Protein AF-A0A812JRT1-F1 (afdb_monomer)

Mean predicted aligned error: 23.03 Å

Solvent-accessible surface area (backbone atoms only — not comparable to full-atom values): 68477 Å² total; per-residue (Å²): 137,83,78,81,74,82,79,76,66,49,52,81,89,74,61,56,28,32,75,78,76,47,84,49,58,27,36,39,33,45,65,58,47,74,44,97,59,100,61,73,30,31,44,29,33,39,38,43,77,54,96,72,27,40,32,33,41,35,29,56,82,71,65,58,69,67,61,58,56,53,32,63,41,102,77,54,93,60,47,50,44,60,67,49,78,48,75,27,51,43,29,32,54,43,99,86,75,48,82,40,81,46,83,79,81,48,71,44,61,32,25,40,37,28,30,32,60,77,35,30,67,18,39,44,77,60,84,73,72,73,76,80,40,44,42,58,32,90,93,43,69,50,39,41,65,36,57,72,60,49,37,56,48,49,53,53,56,54,59,66,53,70,80,63,85,85,86,87,84,79,85,86,59,76,69,61,58,58,54,52,56,56,53,54,54,52,53,53,56,55,52,55,59,56,54,64,67,64,75,76,71,85,87,88,84,90,88,88,85,88,88,86,91,83,88,90,83,83,89,84,88,81,93,80,88,82,97,82,80,86,89,86,85,90,86,85,88,88,88,89,78,92,83,82,83,87,85,90,86,92,85,89,84,92,88,86,87,90,80,91,80,88,86,88,84,90,85,86,86,86,88,83,88,88,81,89,82,86,78,96,83,46,70,67,57,49,50,49,50,50,49,47,49,50,49,50,49,47,50,49,50,57,65,59,64,54,54,62,68,54,60,63,72,70,66,71,95,68,97,67,69,59,22,57,53,49,45,51,50,53,51,51,52,60,72,63,65,77,53,64,71,57,54,49,34,51,51,34,48,46,44,69,78,38,77,84,59,72,66,70,49,57,81,69,72,60,65,80,70,68,52,48,50,53,46,38,48,74,63,38,40,22,46,93,39,56,63,58,37,57,54,50,50,45,52,22,51,26,48,30,28,49,62,69,68,37,56,68,63,20,50,54,44,51,54,33,49,52,52,21,54,54,41,15,62,74,52,79,66,45,47,68,66,18,46,61,73,48,75,63,78,83,76,68,72,49,31,49,32,75,59,88,72,74,88,84,66,94,58,82,86,70,67,73,51,53,56,65,67,56,53,36,30,51,52,41,30,52,54,42,51,54,50,50,58,53,44,63,68,53,65,80,71,75,84,89,92,84,88,90,86,88,91,84,80,89,86,77,87,83,72,52,74,68,54,51,50,50,51,53,51,51,52,52,53,58,54,59,70,60,72,78,64,88,77,86,73,78,86,69,74,84,75,77,72,81,75,91,57,101,78,52,74,86,56,61,71,68,45,61,38,74,84,47,63,69,56,58,56,53,38,47,52,62,22,70,40,73,65,28,53,46,57,60,64,53,70,75,52,75,64,76,46,67,73,52,62,97,86,57,76,71,68,57,37,61,83,70,68,58,85,82,50,89,56,73,88,65,69,46,61,96,89,64,76,46,71,67,60,59,50,52,55,38,51,52,53,51,49,42,53,51,49,51,48,52,37,24,56,75,49,76,75,37,81,75,61,66,75,54,33,26,17,36,74,47,74,68,50,48,55,51,50,55,51,50,49,53,56,50,52,70,74,59,64,92,55,82,29,48,49,48,33,65,91,60,21,56,43,52,54,47,49,54,48,44,49,52,53,50,36,56,74,70,57,53,82,78,51,98,68,78,89,77,74,88,62,83,47,70,47,60,58,68,87,88,56,62,68,73,71,49,49,62,44,75,58,47,64,90,32,48,62,82,83,36,55,23,70,29,67,43,65,85,36,40,54,75,72,57,34,47,51,51,50,41,46,72,78,65,64,83,61,77,88,69,94,66,90,64,53,68,24,73,79,41,60,60,68,56,43,51,48,40,41,51,56,27,36,80,46,64,24,36,23,45,33,67,71,90,72,57,59,79,52,31,42,61,67,30,24,30,61,71,51,101,77,30,20,36,73,36,32,64,84,89,88,88,83,76,66,62,85,85,83,78,62,87,78,37,26,49,27,34,10,32,42,45,44,45,54,55,46,35,25,28,40,63,39,42,58,37,26,58,62,38,19,37,34,39,74,42,44,45,52,80,47,67,92,36,66,50,56,55,52,47,55,54,50,61,61,53,58,76,76,46,95,67,74,92,60,100,59,46,75,50,29,73,63,41,34,35,51,54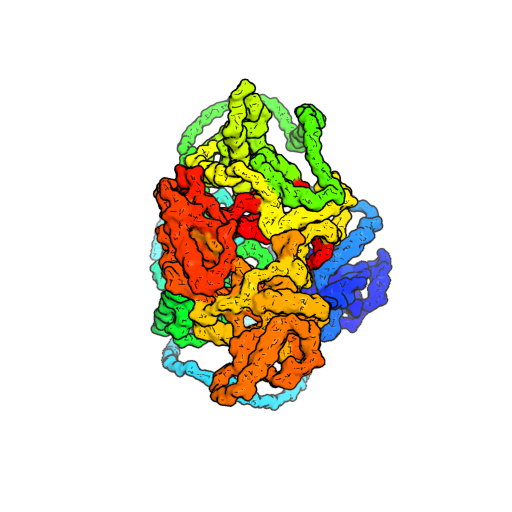,84,68,54,69,70,61,79,67,35,45,79,38,67,28,24,47,17,44,38,30,48,48,50,38,38,94,60,40,64,60,53,48,33,46,18,46,50,43,54,40,38,76,72,74,36,71,40,91,69,28,35,63,50,89,99,52,86,68,58,88,67,55,51,40,26,40,74,57,71,59,40,41,35,23,32,20,71,38,54,70,83,57,57,43,62,77,29,69,11,16,52,53,44,53,51,50,52,53,52,29,61,73,60,64,52,59,59,37,77,93,70,40,39,61,26,29,33,67,39,77,54,62,77,23,25,37,42,21,37,74,74,42,29,74,74,70,40,68,46,70,37,50,42,66,45,43,53,53,25,51,52,51,54,50,39,57,49,52,45,42,75,49,48,36,17,58,51,37,38,53,49,49,59,56,45,46,71,43,34,62,53,45,64,83,55,50,72,75,45,58,83,50,56,77,52,27,64,93,64,83,85,56,97,59,42,36,46,53,41,69,67,131

Foldseek 3Di:
DDDDDPPPQDAPVNADACVVVDWFKKWFDCVQQVHPDPDWTAIWHWHDDDVFKTKIKTAPPRDDPVVQVLQDDPDDPGFWHHKDKDKAWKWFQDPVRDTHHDPPIDIAIIMTIMGGSSSSSRMDGDPDDQPRHDANDPVDNRMDGDSVVVNVVVVVVVVVPVVDDDDDDDDDDPVVVVVVVVVVVVVVVVVVVVVVVVPPDDDDDDDDDDDDDDDDDDDDDDDDDDPDDDDDDDDDDDDDDDDDDDDDDDDDDDDDDDDDDDDDDDDDDDDDDDDDDDDPDDPVVVVVVVVVVVVVVVVVVVVVPPQLVNVVVVDPDDDDCCLVVLVVVVVVVVVVVPCVLLLLLVLLLCCVVPVPDDSVVSVVLDQDAQRQLVSLLVQAACQVPVLVLLLSNLVSVLSRCVSVVVNVVSVLSVVLSVQQVVVCVVVLNDRPVSSVSSVDDDRDPSNNDHGPDDPDPPDDDDDSSDDSSVVSSVVVVVVNVVVVVVVVLVVVPDDDDDDDDDDDDDDDDDDDPVVVVVVVVVVVVVVVVPPPDDDDDPPPDPPDDDDPDPPDLPCQQVDWDFPDLVVLLVLLCLLVDLLNVLLVVLLVQAAADEADRPPDPPLQAQPDHPLPPPCPQPPPPVPPSPPVVSVVSSLSVVLRSVSSVVNCVVVVNDRDDSNRRRYDDDPSSVVVSVVSSLVSVLLNPGDGFGLQPDLCSLVLVQQLVLVVVVCVVVVVVPDPDPPDPPDQDWRWGDPPHACSNCQKDADDLQFADDDAQQAFELLVQDDPVVNCCQQAVVVVVPDDDDPDDADQLAPDDPVRQLSNQLSCLVSNFKAKELDDDDRNLAWGWIFGDDDSRHTYTATADDDFDFDADDDADAQWFKKKWKFFFDNQQSNHAGFLNNQSSQWGDDWDFLLSCPPRPLLVVLLVLVVVCVVDVDDDDPFRSSRVSSSYRRDDDSVLSPGRRRIITIGGRTGGRHDPCSLVSQQSSLCSLLVVLVPCDPQAEDDPPDDHHNADQHWYDTRRMTMTMGIGRLPDDQLPDPRLVSVVSSVVSCVVSVGHTDVVPTGSIDSFDADRQWTKHRDPSSSVVVDIDIFHDSSLVVSLSSSVSSQSSRQKHWQVSLVSSLVSVCSGCSNPVVCCVVCPVSNVSHDPDDDDPTTTTMDGDD

Radius of gyration: 41.36 Å; Cα contacts (8 Å, |Δi|>4): 1454; chains: 1; bounding box: 101×120×109 Å

pLDDT: mean 70.28, std 21.28, range [22.34, 96.0]

Secondary structure (DSSP, 8-state):
-PPPPP--PPPGGG---GGGT---EEEE-TTTTT-S---PPEEEEEEEEETTEEEEEEETTSS-HHHHHHTTSTT--SSEEEEEEEEEEEEEE-TTS-EEE-SS--EEEEEEEEEEGGGGGGEEE--S-STTSB-SSTT-TTEEE-HHHHHHHHHHHHHHHTTSS-----PPPHHHHHHHHHHHHHHHHHHHHHHHHHTTS------------------------------------------------------------------------------S--HHHHHHHHHHHHHHHHHHHHHTTS-TTHHHHH--S----HHHHHHHHHHHHHHHT-SHHHHHHHHHHHHHH-TTS-GGGTTTT---S--HHHHHHHH---TT-HHHHHHHHHHHHHHHHHHTT-HHHHHHHHHHHHHHHHHHHHTTT--HHHHHTTTPPPPPGGGGSPP---TT--SPPPPTTS-HHHHHHHHHHHHHHHHHHHHHHHGGG-------------------HHHHHHHHHHHHHHHHTTTTS-----------PPP--SS-HHHHTT-EEE--HHHHHHHHHHT--HHHHHHHHHTT--S--SBPPTT---SPPPSSSSTTSTTTTT-S-TT---HHHHHHHHHHHHHHHHHHHHHHHHTTT-PPPHHHHTSBPPHHHHHHHHHHHHHHHHTTS--EEESS-STTHHHHHHHHHHHHHHHHHTTGGG-S--TT--S--EEE--TT--GGG--EEE--TTTB-----S-B-GGGGS-HHHHHHHH-GGGGTTSPPPSSPPP-STTS-HHHHHHHHHHHHHTT-EEEE-S---GGG-B--EEEEEETTEEEEE-S-------------TTEEEEEEEE-BTTGGGGB---HHHHHTTBBSS-EEGGGGTT-HHHHHHHHHHHHHTTS-----SS-HHHHHTSB-TT--HHHHH-TT-EEEEEESS--TT-TTHHHHHHHHHHHHHHHTT-S-TTTB--TTSPPPSS--EEEEETTEEEEEEEEETTS-GGGSHHHHHHHHHHHHHHHHT--B-GGG-EEEESEEEETTEEEE--HHHHHTT--EEES-HHHHHHHHHHHHHHHTSSEEEHHHHHHHHHHHHHHHGGGGGGGGGGHHHHTTS-SS---TTEEEEEE--

Sequence (1146 aa):
THFPLPSLSMIMDDVIPADSGEVVLLRVNQRALQLDGESSPAVGYCVMRRPGGLLLALPATFLPQEVLSEAAQDDFAGVLGPSTITSAPVVELAEGGEWVGVYPTRNIDVLLADFADSALSGIELLDEGLSGCVPFVAENPHLFPLATALVEYAVAWAGVRAKAVPDPKRRPTVAALAAQQTEIVKTLQALATQVQVLAKGGAQVPADPPPQPVAPVAARPALVAPVSATVVAPPTGPRAVANLLGPPPRGRPAVNDAAEQDPGLDGLPLTAGELGQPDEGSSITAAFLAQSRALTALVSQIAGQNDPLSDLAASGSSISTKGSAARLKLQRELSSRTGVFFDKVYEAATRRMEPTADTSMLAAGVSQGPVMTRYMERYGGFRDYRTWGLVQWQLAQAFDLLATEQVAGAKDVIALLMVMVDQIVLDAGSPDLGWLLTLQPDPPAPLFTAQLNTPGSSLRSCSHLSDPKWVATALSYIKEMETLSARRGEAARKAPPGTPDPPAGKGQPSLTRKQQRAKLWAERKASAAVFGSQFPVPAVAERSYPRLHRRGFKSSCRHVMHYEPPLTFRLVLRSGTSFAKFLGSSFCISDRGPAAPNTALFPLPVPSLGLFDAGILESSPPGLSSEPTSRRILLERVLYVVVLGLNYLHADFKHVPTDCLRRLPTELHLKVFDRLRSMLRACSEKGEHPLASGRRGPHLIARLRELNAHISGLGLSTFPYPSGISARVFVPHDADGPEALRPYRDADPDRLKISGTGSWNLEAFLSPELRLAYREPHVLRSIPPNLLPGPDGDAEPRDRTLRLMRLWDTKGLLFISFQKKEQREVTRVFGSYKSETADRQIGSYRQATILCQLSVPPGHRLIGASTDRADFYHQAKITASKAEGNCIGPSVRLGDLEGTATLERARALASLVDKKGAAPRRLSPLGEACLVSANVPRSLLQDGEAEVRGAFRSLYQGDHAGVEFATQAHTALLQASGLLTRETQLLAKHAPSRGGPWEGLIIDDFFSLSSEKLHSRPEDSTAAAKVRQAKACYSQAGVAGSPHKDIDGSDLFLAAGAQVDSTAGTASEGRVYVSASTPKLLALSFLSLKAAALPVITEELASNLAGSWISVVMYRRALFSVLDGFFSLGKSEASQATGSHLRFFP

Structure (mmCIF, N/CA/C/O backbone):
data_AF-A0A812JRT1-F1
#
_entry.id   AF-A0A812JRT1-F1
#
loop_
_atom_site.group_PDB
_atom_site.id
_atom_site.type_symbol
_atom_site.label_atom_id
_atom_site.label_alt_id
_atom_site.label_comp_id
_atom_site.label_asym_id
_atom_site.label_entity_id
_atom_site.label_seq_id
_atom_site.pdbx_PDB_ins_code
_atom_site.Cartn_x
_atom_site.Cartn_y
_atom_site.Cartn_z
_atom_site.occupancy
_atom_site.B_iso_or_equiv
_atom_site.auth_seq_id
_atom_site.auth_comp_id
_atom_site.auth_asym_id
_atom_site.auth_atom_id
_atom_site.pdbx_PDB_model_num
ATOM 1 N N . THR A 1 1 ? 38.592 -52.564 14.946 1.00 29.75 1 THR A N 1
ATOM 2 C CA . THR A 1 1 ? 39.797 -52.473 14.100 1.00 29.75 1 THR A CA 1
ATOM 3 C C . THR A 1 1 ? 39.427 -51.672 12.871 1.00 29.75 1 THR A C 1
ATOM 5 O O . THR A 1 1 ? 38.925 -52.236 11.910 1.00 29.75 1 THR A O 1
ATOM 8 N N . HIS A 1 2 ? 39.571 -50.346 12.951 1.00 29.92 2 HIS A N 1
ATOM 9 C CA . HIS A 1 2 ? 39.471 -49.473 11.784 1.00 29.92 2 HIS A CA 1
ATOM 10 C C . HIS A 1 2 ? 40.786 -49.585 11.016 1.00 29.92 2 HIS A C 1
ATOM 12 O O . HIS A 1 2 ? 41.844 -49.303 11.574 1.00 29.92 2 HIS A O 1
ATOM 18 N N . PHE A 1 3 ? 40.724 -50.023 9.763 1.00 25.91 3 PHE A N 1
ATOM 19 C CA . PHE A 1 3 ? 41.734 -49.619 8.794 1.00 25.91 3 PHE A CA 1
ATOM 20 C C . PHE A 1 3 ? 41.426 -48.158 8.436 1.00 25.91 3 PHE A C 1
ATOM 22 O O . PHE A 1 3 ? 40.281 -47.883 8.070 1.00 25.91 3 PHE A O 1
ATOM 29 N N . PRO A 1 4 ? 42.374 -47.216 8.581 1.00 33.34 4 PRO A N 1
ATOM 30 C CA . PRO A 1 4 ? 42.165 -45.862 8.105 1.00 33.34 4 PRO A CA 1
ATOM 31 C C . PRO A 1 4 ? 42.191 -45.906 6.576 1.00 33.34 4 PRO A C 1
ATOM 33 O O . PRO A 1 4 ? 43.146 -46.399 5.971 1.00 33.34 4 PRO A O 1
ATOM 36 N N . LEU A 1 5 ? 41.119 -45.422 5.953 1.00 29.28 5 LEU A N 1
ATOM 37 C CA . LEU A 1 5 ? 41.179 -44.968 4.568 1.00 29.28 5 LEU A CA 1
ATOM 38 C C . LEU A 1 5 ? 42.249 -43.860 4.488 1.00 29.28 5 LEU A C 1
ATOM 40 O O . LEU A 1 5 ? 42.396 -43.106 5.453 1.00 29.28 5 LEU A O 1
ATOM 44 N N . PRO A 1 6 ? 43.022 -43.760 3.395 1.00 32.12 6 PRO A N 1
ATOM 45 C CA . PRO A 1 6 ? 44.008 -42.700 3.263 1.00 32.12 6 PRO A CA 1
ATOM 46 C C . PRO A 1 6 ? 43.267 -41.362 3.235 1.00 32.12 6 PRO A C 1
ATOM 48 O O . PRO A 1 6 ? 42.419 -41.156 2.366 1.00 32.12 6 PRO A O 1
ATOM 51 N N . SER A 1 7 ? 43.560 -40.481 4.195 1.00 43.31 7 SER A N 1
ATOM 52 C CA . SER A 1 7 ? 43.082 -39.104 4.177 1.00 43.31 7 SER A CA 1
ATOM 53 C C . SER A 1 7 ? 43.564 -38.459 2.878 1.00 43.31 7 SER A C 1
ATOM 55 O O . SER A 1 7 ? 44.763 -38.322 2.629 1.00 43.31 7 SER A O 1
ATOM 57 N N . LEU A 1 8 ? 42.619 -38.134 1.996 1.00 48.81 8 LEU A N 1
ATOM 58 C CA . LEU A 1 8 ? 42.879 -37.247 0.871 1.00 48.81 8 LEU A CA 1
ATOM 59 C C . LEU A 1 8 ? 43.328 -35.917 1.477 1.00 48.81 8 LEU A C 1
ATOM 61 O O . LEU A 1 8 ? 42.540 -35.233 2.121 1.00 48.81 8 LEU A O 1
ATOM 65 N N . SER A 1 9 ? 44.611 -35.592 1.334 1.00 54.66 9 SER A N 1
ATOM 66 C CA . SER A 1 9 ? 45.153 -34.306 1.766 1.00 54.66 9 SER A CA 1
ATOM 67 C C . SER A 1 9 ? 44.364 -33.188 1.086 1.00 54.66 9 SER A C 1
ATOM 69 O O . SER A 1 9 ? 44.333 -33.166 -0.149 1.00 54.66 9 SER A O 1
ATOM 71 N N . MET A 1 10 ? 43.754 -32.283 1.862 1.00 68.50 10 MET A N 1
ATOM 72 C CA . MET A 1 10 ? 43.082 -31.105 1.305 1.00 68.50 10 MET A CA 1
ATOM 73 C C . MET A 1 10 ? 44.054 -30.351 0.397 1.00 68.50 10 MET A C 1
ATOM 75 O O . MET A 1 10 ? 45.196 -30.083 0.778 1.00 68.50 10 MET A O 1
ATOM 79 N N . ILE A 1 11 ? 43.610 -29.996 -0.807 1.00 72.56 11 ILE A N 1
ATOM 80 C CA . ILE A 1 11 ? 44.341 -29.057 -1.659 1.00 72.56 11 ILE A CA 1
ATOM 81 C C . ILE A 1 11 ? 43.782 -27.652 -1.450 1.00 72.56 11 ILE A C 1
ATOM 83 O O . ILE A 1 11 ? 42.648 -27.477 -1.010 1.00 72.56 11 ILE A O 1
ATOM 87 N N . MET A 1 12 ? 44.580 -26.624 -1.757 1.00 71.88 12 MET A N 1
ATOM 88 C CA . MET A 1 12 ? 44.187 -25.229 -1.520 1.00 71.88 12 MET A CA 1
ATOM 89 C C . MET A 1 12 ? 42.834 -24.889 -2.159 1.00 71.88 12 MET A C 1
ATOM 91 O O . MET A 1 12 ? 42.082 -24.103 -1.595 1.00 71.88 12 MET A O 1
ATOM 95 N N . ASP A 1 13 ? 42.491 -25.503 -3.294 1.00 72.94 13 ASP A N 1
ATOM 96 C CA . ASP A 1 13 ? 41.219 -25.283 -3.983 1.00 72.94 13 ASP A CA 1
ATOM 97 C C . ASP A 1 13 ? 39.992 -25.712 -3.153 1.00 72.94 13 ASP A C 1
ATOM 99 O O . ASP A 1 13 ? 38.958 -25.048 -3.254 1.00 72.94 13 ASP A O 1
ATOM 103 N N . ASP A 1 14 ? 40.132 -26.672 -2.233 1.00 73.12 14 ASP A N 1
ATOM 104 C CA . ASP A 1 14 ? 39.040 -27.223 -1.411 1.00 73.12 14 ASP A CA 1
ATOM 105 C C . ASP A 1 14 ? 38.634 -26.322 -0.216 1.00 73.12 14 ASP A C 1
ATOM 107 O O . ASP A 1 14 ? 37.571 -26.499 0.375 1.00 73.12 14 ASP A O 1
ATOM 111 N N . VAL A 1 15 ? 39.454 -25.333 0.173 1.00 79.19 15 VAL A N 1
ATOM 112 C CA . VAL A 1 15 ? 39.285 -24.550 1.424 1.00 79.19 15 VAL A CA 1
ATOM 113 C C . VAL A 1 15 ? 38.424 -23.290 1.241 1.00 79.19 15 VAL A C 1
ATOM 115 O O . VAL A 1 15 ? 38.973 -22.209 1.061 1.00 79.19 15 VAL A O 1
ATOM 118 N N . ILE A 1 16 ? 37.099 -23.331 1.181 1.00 83.75 16 ILE A N 1
ATOM 119 C CA . ILE A 1 16 ? 36.318 -22.113 0.846 1.00 83.75 16 ILE A CA 1
ATOM 120 C C . ILE A 1 16 ? 36.503 -20.999 1.915 1.00 83.75 16 ILE A C 1
ATOM 122 O O . ILE A 1 16 ? 36.228 -21.246 3.091 1.00 83.75 16 ILE A O 1
ATOM 126 N N . PRO A 1 17 ? 36.992 -19.788 1.556 1.00 85.31 17 PRO A N 1
ATOM 127 C CA . PRO A 1 17 ? 37.203 -18.706 2.518 1.00 85.31 17 PRO A CA 1
ATOM 128 C C . PRO A 1 17 ? 35.919 -17.914 2.785 1.00 85.31 17 PRO A C 1
ATOM 130 O O . PRO A 1 17 ? 35.125 -17.673 1.877 1.00 85.31 17 PRO A O 1
ATOM 133 N N . ALA A 1 18 ? 35.741 -17.442 4.016 1.00 83.88 18 ALA A N 1
ATOM 134 C CA . ALA A 1 18 ? 34.543 -16.719 4.437 1.00 83.88 18 ALA A CA 1
ATOM 135 C C . ALA A 1 18 ? 34.313 -15.379 3.714 1.00 83.88 18 ALA A C 1
ATOM 137 O O . ALA A 1 18 ? 33.180 -14.898 3.658 1.00 83.88 18 ALA A O 1
ATOM 138 N N . ASP A 1 19 ? 35.350 -14.775 3.128 1.00 76.75 19 ASP A N 1
ATOM 139 C CA . ASP A 1 19 ? 35.224 -13.579 2.283 1.00 76.75 19 ASP A CA 1
ATOM 140 C C . ASP A 1 19 ? 34.479 -13.837 0.956 1.00 76.75 19 ASP A C 1
ATOM 142 O O . ASP A 1 19 ? 33.988 -12.893 0.333 1.00 76.75 19 ASP A O 1
ATOM 146 N N . SER A 1 20 ? 34.315 -15.104 0.562 1.00 77.94 20 SER A N 1
ATOM 147 C CA . SER A 1 20 ? 33.472 -15.518 -0.567 1.00 77.94 20 SER A CA 1
ATOM 148 C C . SER A 1 20 ? 31.966 -15.453 -0.271 1.00 77.94 20 SER A C 1
ATOM 150 O O . SER A 1 20 ? 31.156 -15.535 -1.196 1.00 77.94 20 SER A O 1
ATOM 152 N N . GLY A 1 21 ? 31.583 -15.254 0.997 1.00 68.06 21 GLY A N 1
ATOM 153 C CA . GLY A 1 21 ? 30.191 -15.213 1.451 1.00 68.06 21 GLY A CA 1
ATOM 154 C C . GLY A 1 21 ? 29.633 -16.557 1.931 1.00 68.06 21 GLY A C 1
ATOM 155 O O . GLY A 1 21 ? 28.458 -16.616 2.289 1.00 68.06 21 GLY A O 1
ATOM 156 N N . GLU A 1 22 ? 30.455 -17.608 1.977 1.00 78.25 22 GLU A N 1
ATOM 157 C CA . GLU A 1 22 ? 30.104 -18.949 2.461 1.00 78.25 22 GLU A CA 1
ATOM 158 C C . GLU A 1 22 ? 31.035 -19.369 3.614 1.00 78.25 22 GLU A C 1
ATOM 160 O O . GLU A 1 22 ? 32.214 -19.021 3.611 1.00 78.25 22 GLU A O 1
ATOM 165 N N . VAL A 1 23 ? 30.528 -20.102 4.612 1.00 84.06 23 VAL A N 1
ATOM 166 C CA . VAL A 1 23 ? 31.321 -20.561 5.771 1.00 84.06 23 VAL A CA 1
ATOM 167 C C . VAL A 1 23 ? 31.348 -22.083 5.790 1.00 84.06 23 VAL A C 1
ATOM 169 O O . VAL A 1 23 ? 30.328 -22.715 6.058 1.00 84.06 23 VAL A O 1
ATOM 172 N N . VAL A 1 24 ? 32.521 -22.661 5.532 1.00 86.62 24 VAL A N 1
ATOM 173 C CA . VAL A 1 24 ? 32.752 -24.110 5.583 1.00 86.62 24 VAL A CA 1
ATOM 174 C C . VAL A 1 24 ? 33.523 -24.461 6.849 1.00 86.62 24 VAL A C 1
ATOM 176 O O . VAL A 1 24 ? 34.583 -23.891 7.112 1.00 86.62 24 VAL A O 1
ATOM 179 N N . LEU A 1 25 ? 32.980 -25.391 7.637 1.00 88.50 25 LEU A N 1
ATOM 180 C CA . LEU A 1 25 ? 33.601 -25.850 8.876 1.00 88.50 25 LEU A CA 1
ATOM 181 C C . LEU A 1 25 ? 34.727 -26.846 8.588 1.00 88.50 25 LEU A C 1
ATOM 183 O O . LEU A 1 25 ? 34.582 -27.786 7.808 1.00 88.50 25 LEU A O 1
ATOM 187 N N . LEU A 1 26 ? 35.848 -26.629 9.261 1.00 88.62 26 LEU A N 1
ATOM 188 C CA . LEU A 1 26 ? 37.089 -27.370 9.121 1.00 88.62 26 LEU A CA 1
ATOM 189 C C . LEU A 1 26 ? 37.455 -28.011 10.457 1.00 88.62 26 LEU A C 1
ATOM 191 O O . LEU A 1 26 ? 37.314 -27.404 11.524 1.00 88.62 26 LEU A O 1
ATOM 195 N N . ARG A 1 27 ? 37.983 -29.227 10.382 1.00 87.38 27 ARG A N 1
ATOM 196 C CA . ARG A 1 27 ? 38.609 -29.938 11.489 1.00 87.38 27 ARG A CA 1
ATOM 197 C C . ARG A 1 27 ? 40.117 -29.740 11.412 1.00 87.38 27 ARG A C 1
ATOM 199 O O . ARG A 1 27 ? 40.744 -30.127 10.431 1.00 87.38 27 ARG A O 1
ATOM 206 N N . VAL A 1 28 ? 40.704 -29.154 12.453 1.00 86.56 28 VAL A N 1
ATOM 207 C CA . VAL A 1 28 ? 42.128 -28.790 12.486 1.00 86.56 28 VAL A CA 1
ATOM 208 C C . VAL A 1 28 ? 42.858 -29.616 13.541 1.00 86.56 28 VAL A C 1
ATOM 210 O O . VAL A 1 28 ? 42.499 -29.581 14.720 1.00 86.56 28 VAL A O 1
ATOM 213 N N . ASN A 1 29 ? 43.884 -30.367 13.132 1.00 82.56 29 ASN A N 1
ATOM 214 C CA . ASN A 1 29 ? 44.615 -31.296 13.997 1.00 82.56 29 ASN A CA 1
ATOM 215 C C . ASN A 1 29 ? 46.067 -30.849 14.235 1.00 82.56 29 ASN A C 1
ATOM 217 O O . ASN A 1 29 ? 46.883 -30.844 13.317 1.00 82.56 29 ASN A O 1
ATOM 221 N N . GLN A 1 30 ? 46.419 -30.548 15.490 1.00 76.56 30 GLN A N 1
ATOM 222 C CA . GLN A 1 30 ? 47.760 -30.068 15.861 1.00 76.56 30 GLN A CA 1
ATOM 223 C C . GLN A 1 30 ? 48.874 -31.072 15.546 1.00 76.56 30 GLN A C 1
ATOM 225 O O . GLN A 1 30 ? 49.929 -30.675 15.055 1.00 76.56 30 GLN A O 1
ATOM 230 N N . ARG A 1 31 ? 48.624 -32.376 15.746 1.00 66.12 31 ARG A N 1
ATOM 231 C CA . ARG A 1 31 ? 49.617 -33.431 15.475 1.00 66.12 31 ARG A CA 1
ATOM 232 C C . ARG A 1 31 ? 49.946 -33.541 13.990 1.00 66.12 31 ARG A C 1
ATOM 234 O O . ARG A 1 31 ? 51.091 -33.787 13.631 1.00 66.12 31 ARG A O 1
ATOM 241 N N . ALA A 1 32 ? 48.948 -33.349 13.130 1.00 64.06 32 ALA A N 1
ATOM 242 C CA . ALA A 1 32 ? 49.136 -33.376 11.683 1.00 64.06 32 ALA A CA 1
ATOM 243 C C . ALA A 1 32 ? 49.788 -32.082 11.155 1.00 64.06 32 ALA A C 1
ATOM 245 O O . ALA A 1 32 ? 50.441 -32.107 10.118 1.00 64.06 32 ALA A O 1
ATOM 246 N N . LEU A 1 33 ? 49.692 -30.985 11.914 1.00 65.38 33 LEU A N 1
ATOM 247 C CA . LEU A 1 33 ? 50.380 -29.715 11.657 1.00 65.38 33 LEU A CA 1
ATOM 248 C C . LEU A 1 33 ? 51.839 -29.679 12.151 1.00 65.38 33 LEU A C 1
ATOM 250 O O . LEU A 1 33 ? 52.485 -28.643 12.013 1.00 65.38 33 LEU A O 1
ATOM 254 N N . GLN A 1 34 ? 52.359 -30.782 12.712 1.00 63.41 34 GLN A N 1
ATOM 255 C CA . GLN A 1 34 ? 53.705 -30.874 13.305 1.00 63.41 34 GLN A CA 1
ATOM 256 C C . GLN A 1 34 ? 53.945 -29.874 14.455 1.00 63.41 34 GLN A C 1
ATOM 258 O O . GLN A 1 34 ? 55.072 -29.445 14.681 1.00 63.41 34 GLN A O 1
ATOM 263 N N . LEU A 1 35 ? 52.884 -29.492 15.175 1.00 66.06 35 LEU A N 1
ATOM 264 C CA . LEU A 1 35 ? 52.968 -28.645 16.367 1.00 66.06 35 LEU A CA 1
ATOM 265 C C . LEU A 1 35 ? 53.022 -29.536 17.620 1.00 66.06 35 LEU A C 1
ATOM 267 O O . LEU A 1 35 ? 52.226 -30.470 17.748 1.00 66.06 35 LEU A O 1
ATOM 271 N N . ASP A 1 36 ? 53.945 -29.254 18.543 1.00 55.09 36 ASP A N 1
ATOM 272 C CA . ASP A 1 36 ? 54.128 -30.031 19.776 1.00 55.09 36 ASP A CA 1
ATOM 273 C C . ASP A 1 36 ? 52.957 -29.800 20.753 1.00 55.09 36 ASP A C 1
ATOM 275 O O . ASP A 1 36 ? 52.903 -28.809 21.479 1.00 55.09 36 ASP A O 1
ATOM 279 N N . GLY A 1 37 ? 51.984 -30.719 20.764 1.00 56.31 37 GLY A N 1
ATOM 280 C CA . GLY A 1 37 ? 50.848 -30.684 21.690 1.00 56.31 37 GLY A CA 1
ATOM 281 C C . GLY A 1 37 ? 49.942 -31.919 21.605 1.00 56.31 37 GLY A C 1
ATOM 282 O O . GLY A 1 37 ? 49.487 -32.314 20.531 1.00 56.31 37 GLY A O 1
ATOM 283 N N . GLU A 1 38 ? 49.638 -32.548 22.746 1.00 53.41 38 GLU A N 1
ATOM 284 C CA . GLU A 1 38 ? 48.592 -33.579 22.848 1.00 53.41 38 GLU A CA 1
ATOM 285 C C . GLU A 1 38 ? 47.211 -32.929 23.024 1.00 53.41 38 GLU A C 1
ATOM 287 O O . GLU A 1 38 ? 46.626 -32.980 24.103 1.00 53.41 38 GLU A O 1
ATOM 292 N N . SER A 1 39 ? 46.683 -32.295 21.973 1.00 62.03 39 SER A N 1
ATOM 293 C CA . SER A 1 39 ? 45.345 -31.691 22.017 1.00 62.03 39 SER A CA 1
ATOM 294 C C . SER A 1 39 ? 44.355 -32.375 21.075 1.00 62.03 39 SER A C 1
ATOM 296 O O . SER A 1 39 ? 44.718 -32.904 20.021 1.00 62.03 39 SER A O 1
ATOM 298 N N . SER A 1 40 ? 43.081 -32.365 21.474 1.00 76.81 40 SER A N 1
ATOM 299 C CA . SER A 1 40 ? 41.966 -32.787 20.618 1.00 76.81 40 SER A CA 1
ATOM 300 C C . SER A 1 40 ? 41.848 -31.837 19.414 1.00 76.81 40 SER A C 1
ATOM 302 O O . SER A 1 40 ? 42.175 -30.657 19.549 1.00 76.81 40 SER A O 1
ATOM 304 N N . PRO A 1 41 ? 41.395 -32.305 18.236 1.00 84.38 41 PRO A N 1
ATOM 305 C CA . PRO A 1 41 ? 41.244 -31.438 17.065 1.00 84.38 41 PRO A CA 1
ATOM 306 C C . PRO A 1 41 ? 40.273 -30.288 17.362 1.00 84.38 41 PRO A C 1
ATOM 308 O O . PRO A 1 41 ? 39.327 -30.477 18.118 1.00 84.38 41 PRO A O 1
ATOM 311 N N . ALA A 1 42 ? 40.475 -29.106 16.785 1.00 87.06 42 ALA A N 1
ATOM 312 C CA . ALA A 1 42 ? 39.534 -27.991 16.925 1.00 87.06 42 ALA A CA 1
ATOM 313 C C . ALA A 1 42 ? 38.638 -27.847 15.704 1.00 87.06 42 ALA A C 1
ATOM 315 O O . ALA A 1 42 ? 39.015 -28.203 14.586 1.00 87.06 42 ALA A O 1
ATOM 316 N N . VAL A 1 43 ? 37.463 -27.274 15.943 1.00 89.38 43 VAL A N 1
ATOM 317 C CA . VAL A 1 43 ? 36.592 -26.770 14.886 1.00 89.38 43 VAL A CA 1
ATOM 318 C C . VAL A 1 43 ? 37.005 -25.343 14.553 1.00 89.38 43 VAL A C 1
ATOM 320 O O . VAL A 1 43 ? 37.125 -24.501 15.440 1.00 89.38 43 VAL A O 1
ATOM 323 N N . GLY A 1 44 ? 37.208 -25.073 13.270 1.00 89.69 44 GLY A N 1
ATOM 324 C CA . GLY A 1 44 ? 37.531 -23.750 12.755 1.00 89.69 44 GLY A CA 1
ATOM 325 C C . GLY A 1 44 ? 36.969 -23.537 11.361 1.00 89.69 44 GLY A C 1
ATOM 326 O O . GLY A 1 44 ? 36.293 -24.403 10.817 1.00 89.69 44 GLY A O 1
ATOM 327 N N . TYR A 1 45 ? 37.244 -22.386 10.764 1.00 91.81 45 TYR A N 1
ATOM 328 C CA . TYR A 1 45 ? 36.944 -22.139 9.353 1.00 91.81 45 TYR A CA 1
ATOM 329 C C . TYR A 1 45 ? 37.932 -21.133 8.762 1.00 91.81 45 TYR A C 1
ATOM 331 O O . TYR A 1 45 ? 38.592 -20.378 9.485 1.00 91.81 45 TYR A O 1
ATOM 339 N N . CYS A 1 46 ? 38.057 -21.133 7.435 1.00 91.44 46 CYS A N 1
ATOM 340 C CA . CYS A 1 46 ? 38.950 -20.221 6.730 1.00 91.44 46 CYS A CA 1
ATOM 341 C C . CYS A 1 46 ? 38.312 -18.838 6.587 1.00 91.44 46 CYS A C 1
ATOM 343 O O . CYS A 1 46 ? 37.209 -18.706 6.066 1.00 91.44 46 CYS A O 1
ATOM 345 N N . VAL A 1 47 ? 39.011 -17.798 7.041 1.00 89.12 47 VAL A N 1
ATOM 346 C CA . VAL A 1 47 ? 38.547 -16.407 6.953 1.00 89.12 47 VAL A CA 1
ATOM 347 C C . VAL A 1 47 ? 38.962 -15.788 5.618 1.00 89.12 47 VAL A C 1
ATOM 349 O O . VAL A 1 47 ? 38.143 -15.151 4.963 1.00 89.12 47 VAL A O 1
ATOM 352 N N . MET A 1 48 ? 40.219 -15.988 5.204 1.00 85.88 48 MET A N 1
ATOM 353 C CA . MET A 1 48 ? 40.791 -15.460 3.957 1.00 85.88 48 MET A CA 1
ATOM 354 C C . MET A 1 48 ? 41.894 -16.386 3.424 1.00 85.88 48 MET A C 1
ATOM 356 O O . MET A 1 48 ? 42.612 -17.012 4.206 1.00 85.88 48 MET A O 1
ATOM 360 N N . ARG A 1 49 ? 42.096 -16.408 2.100 1.00 85.12 49 ARG A N 1
ATOM 361 C CA . ARG A 1 49 ? 43.248 -17.065 1.453 1.00 85.12 49 ARG A CA 1
ATOM 362 C C . ARG A 1 49 ? 44.277 -16.041 0.977 1.00 85.12 49 ARG A C 1
ATOM 364 O O . ARG A 1 49 ? 43.924 -14.934 0.568 1.00 85.12 49 ARG A O 1
ATOM 371 N N . ARG A 1 50 ? 45.551 -16.433 0.939 1.00 81.69 50 ARG A N 1
ATOM 372 C CA . ARG A 1 50 ? 46.618 -15.676 0.273 1.00 81.69 50 ARG A CA 1
ATOM 373 C C . ARG A 1 50 ? 47.527 -16.601 -0.549 1.00 81.69 50 ARG A C 1
ATOM 375 O O . ARG A 1 50 ? 47.511 -17.811 -0.353 1.00 81.69 50 ARG A O 1
ATOM 382 N N . PRO A 1 51 ? 48.357 -16.067 -1.461 1.00 71.44 51 PRO A N 1
ATOM 383 C CA . PRO A 1 51 ? 49.361 -16.882 -2.138 1.00 71.44 51 PRO A CA 1
ATOM 384 C C . PRO A 1 51 ? 50.332 -17.493 -1.112 1.00 71.44 51 PRO A C 1
ATOM 386 O O . PRO A 1 51 ? 51.040 -16.746 -0.436 1.00 71.44 51 PRO A O 1
ATOM 389 N N . GLY A 1 52 ? 50.355 -18.822 -0.982 1.00 72.12 52 GLY A N 1
ATOM 390 C CA . GLY A 1 52 ? 51.246 -19.530 -0.056 1.00 72.12 52 GLY A CA 1
ATOM 391 C C . GLY A 1 52 ? 50.751 -19.652 1.394 1.00 72.12 52 GLY A C 1
ATOM 392 O O . GLY A 1 52 ? 51.542 -20.051 2.251 1.00 72.12 52 GLY A O 1
ATOM 393 N N . GLY A 1 53 ? 49.500 -19.275 1.703 1.00 83.38 53 GLY A N 1
ATOM 394 C CA . GLY A 1 53 ? 48.911 -19.558 3.017 1.00 83.38 53 GLY A CA 1
ATOM 395 C C . GLY A 1 53 ? 47.422 -19.225 3.160 1.00 83.38 53 GLY A C 1
ATOM 396 O O . GLY A 1 53 ? 46.779 -18.692 2.254 1.00 83.38 53 GLY A O 1
ATOM 397 N N . LEU A 1 54 ? 46.872 -19.491 4.340 1.00 87.94 54 LEU A N 1
ATOM 398 C CA . LEU A 1 54 ? 45.477 -19.240 4.692 1.00 87.94 54 LEU A CA 1
ATOM 399 C C . LEU A 1 54 ? 45.338 -18.712 6.125 1.00 87.94 54 LEU A C 1
ATOM 401 O O . LEU A 1 54 ? 46.100 -19.075 7.016 1.00 87.94 54 LEU A O 1
ATOM 405 N N . LEU A 1 55 ? 44.328 -17.873 6.349 1.00 89.69 55 LEU A N 1
ATOM 406 C CA . LEU A 1 55 ? 43.987 -17.351 7.669 1.00 89.69 55 LEU A CA 1
ATOM 407 C C . LEU A 1 55 ? 42.826 -18.159 8.256 1.00 89.69 55 LEU A C 1
ATOM 409 O O . LEU A 1 55 ? 41.741 -18.189 7.669 1.00 89.69 55 LEU A O 1
ATOM 413 N N . LEU A 1 56 ? 43.040 -18.792 9.410 1.00 90.31 56 LEU A N 1
ATOM 414 C CA . LEU A 1 56 ? 42.044 -19.615 10.102 1.00 90.31 56 LEU A CA 1
ATOM 415 C C . LEU A 1 56 ? 41.499 -18.917 11.350 1.00 90.31 56 LEU A C 1
ATOM 417 O O . LEU A 1 56 ? 42.252 -18.309 12.111 1.00 90.31 56 LEU A O 1
ATOM 421 N N . ALA A 1 57 ? 40.192 -19.062 11.577 1.00 92.38 57 ALA A N 1
ATOM 422 C CA . ALA A 1 57 ? 39.550 -18.774 12.855 1.00 92.38 57 ALA A CA 1
ATOM 423 C C . ALA A 1 57 ? 39.487 -20.055 13.697 1.00 92.38 57 ALA A C 1
ATOM 425 O O . ALA A 1 57 ? 38.922 -21.055 13.252 1.00 92.38 57 ALA A O 1
ATOM 426 N N . LEU A 1 58 ? 40.063 -20.016 14.900 1.00 91.50 58 LEU A N 1
ATOM 427 C CA . LEU A 1 58 ? 40.180 -21.141 15.831 1.00 91.50 58 LEU A CA 1
ATOM 428 C C . LEU A 1 58 ? 39.740 -20.729 17.252 1.00 91.50 58 LEU A C 1
ATOM 430 O O . LEU A 1 58 ? 39.770 -19.537 17.582 1.00 91.50 58 LEU A O 1
ATOM 434 N N . PRO A 1 59 ? 39.349 -21.680 18.121 1.00 90.31 59 PRO A N 1
ATOM 435 C CA . PRO A 1 59 ? 39.061 -21.397 19.524 1.00 90.31 59 PRO A CA 1
ATOM 436 C C . PRO A 1 59 ? 40.276 -20.773 20.223 1.00 90.31 59 PRO A C 1
ATOM 438 O O . PRO A 1 59 ? 41.405 -21.230 20.034 1.00 90.31 59 PRO A O 1
ATOM 441 N N . ALA A 1 60 ? 40.054 -19.751 21.057 1.00 84.88 60 ALA A N 1
ATOM 442 C CA . ALA A 1 60 ? 41.135 -18.987 21.692 1.00 84.88 60 ALA A CA 1
ATOM 443 C C . ALA A 1 60 ? 42.101 -19.846 22.531 1.00 84.88 60 ALA A C 1
ATOM 445 O O . ALA A 1 60 ? 43.281 -19.528 22.637 1.00 84.88 60 ALA A O 1
ATOM 446 N N . THR A 1 61 ? 41.615 -20.955 23.093 1.00 80.06 61 THR A N 1
ATOM 447 C CA . THR A 1 61 ? 42.388 -21.881 23.935 1.00 80.06 61 THR A CA 1
ATOM 448 C C . THR A 1 61 ? 43.019 -23.038 23.160 1.00 80.06 61 THR A C 1
ATOM 450 O O . THR A 1 61 ? 43.547 -23.958 23.778 1.00 80.06 61 THR A O 1
ATOM 453 N N . PHE A 1 62 ? 42.913 -23.059 21.827 1.00 81.88 62 PHE A N 1
ATOM 454 C CA . PHE A 1 62 ? 43.374 -24.195 21.034 1.00 81.88 62 PHE A CA 1
ATOM 455 C C . PHE A 1 62 ? 44.902 -24.301 21.021 1.00 81.88 62 PHE A C 1
ATOM 457 O O . PHE A 1 62 ? 45.427 -25.367 21.329 1.00 81.88 62 PHE A O 1
ATOM 464 N N . LEU A 1 63 ? 45.618 -23.218 20.700 1.00 81.88 63 LEU A N 1
ATOM 465 C CA . LEU A 1 63 ? 47.085 -23.210 20.648 1.00 81.88 63 LEU A CA 1
ATOM 466 C C . LEU A 1 63 ? 47.689 -22.703 21.972 1.00 81.88 63 LEU A C 1
ATOM 468 O O . LEU A 1 63 ? 47.239 -21.668 22.471 1.00 81.88 63 LEU A O 1
ATOM 472 N N . PRO A 1 64 ? 48.717 -23.376 22.535 1.00 78.88 64 PRO A N 1
ATOM 473 C CA . PRO A 1 64 ? 49.418 -22.889 23.720 1.00 78.88 64 PRO A CA 1
ATOM 474 C C . PRO A 1 64 ? 50.054 -21.518 23.470 1.00 78.88 64 PRO A C 1
ATOM 476 O O . PRO A 1 64 ? 50.627 -21.269 22.408 1.00 78.88 64 PRO A O 1
ATOM 479 N N . GLN A 1 65 ? 50.004 -20.633 24.467 1.00 74.44 65 GLN A N 1
ATOM 480 C CA . GLN A 1 65 ? 50.539 -19.271 24.351 1.00 74.44 65 GLN A CA 1
ATOM 481 C C . GLN A 1 65 ? 52.056 -19.248 24.073 1.00 74.44 65 GLN A C 1
ATOM 483 O O . GLN A 1 65 ? 52.542 -18.329 23.417 1.00 74.44 65 GLN A O 1
ATOM 488 N N . GLU A 1 66 ? 52.779 -20.283 24.506 1.00 74.00 66 GLU A N 1
ATOM 489 C CA . GLU A 1 66 ? 54.205 -20.502 24.231 1.00 74.00 66 GLU A CA 1
ATOM 490 C C . GLU A 1 66 ? 54.463 -20.650 22.718 1.00 74.00 66 GLU A C 1
ATOM 492 O O . GLU A 1 66 ? 55.245 -19.884 22.157 1.00 74.00 66 GLU A O 1
ATOM 497 N N . VAL A 1 67 ? 53.690 -21.500 22.027 1.00 74.75 67 VAL A N 1
ATOM 498 C CA . VAL A 1 67 ? 53.772 -21.721 20.567 1.00 74.75 67 VAL A CA 1
ATOM 499 C C . VAL A 1 67 ? 53.421 -20.454 19.780 1.00 74.75 67 VAL A C 1
ATOM 501 O O . VAL A 1 67 ? 54.070 -20.128 18.787 1.00 74.75 67 VAL A O 1
ATOM 504 N N . LEU A 1 68 ? 52.417 -19.695 20.237 1.00 76.06 68 LEU A N 1
ATOM 505 C CA . LEU A 1 68 ? 52.048 -18.418 19.614 1.00 76.06 68 LEU A CA 1
ATOM 506 C C . LEU A 1 68 ? 53.145 -17.353 19.778 1.00 76.06 68 LEU A C 1
ATOM 508 O O . LEU A 1 68 ? 53.305 -16.503 18.904 1.00 76.06 68 LEU A O 1
ATOM 512 N N . SER A 1 69 ? 53.893 -17.392 20.886 1.00 70.50 69 SER A N 1
ATOM 513 C CA . SER A 1 69 ? 54.986 -16.453 21.163 1.00 70.50 69 SER A CA 1
ATOM 514 C C . SER A 1 69 ? 56.274 -16.783 20.402 1.00 70.50 69 SER A C 1
ATOM 516 O O . SER A 1 69 ? 56.977 -15.865 19.979 1.00 70.50 69 SER A O 1
ATOM 518 N N . GLU A 1 70 ? 56.550 -18.067 20.160 1.00 69.06 70 GLU A N 1
ATOM 519 C CA . GLU A 1 70 ? 57.653 -18.525 19.306 1.00 69.06 70 GLU A CA 1
ATOM 520 C C . GLU A 1 70 ? 57.393 -18.193 17.831 1.00 69.06 70 GLU A C 1
ATOM 522 O O . GLU A 1 70 ? 58.262 -17.629 17.166 1.00 69.06 70 GLU A O 1
ATOM 527 N N . ALA A 1 71 ? 56.167 -18.422 17.344 1.00 66.31 71 ALA A N 1
ATOM 528 C CA . ALA A 1 71 ? 55.758 -18.085 15.976 1.00 66.31 71 ALA A CA 1
ATOM 529 C C . ALA A 1 71 ? 55.664 -16.570 15.698 1.00 66.31 71 ALA A C 1
ATOM 531 O O . ALA A 1 71 ? 55.564 -16.148 14.545 1.00 66.31 71 ALA A O 1
ATOM 532 N N . ALA A 1 72 ? 55.698 -15.733 16.740 1.00 65.12 72 ALA A N 1
ATOM 533 C CA . ALA A 1 72 ? 55.725 -14.277 16.612 1.00 65.12 72 ALA A CA 1
ATOM 534 C C . ALA A 1 72 ? 57.141 -13.703 16.396 1.00 65.12 72 ALA A C 1
ATOM 536 O O . ALA A 1 72 ? 57.265 -12.498 16.165 1.00 65.12 72 ALA A O 1
ATOM 537 N N . GLN A 1 73 ? 58.196 -14.525 16.482 1.00 68.75 73 GLN A N 1
ATOM 538 C CA . GLN A 1 73 ? 59.579 -14.112 16.222 1.00 68.75 73 GLN A CA 1
ATOM 539 C C . GLN A 1 73 ? 59.860 -14.088 14.708 1.00 68.75 73 GLN A C 1
ATOM 541 O O . GLN A 1 73 ? 59.451 -14.992 13.984 1.00 68.75 73 GLN A O 1
ATOM 546 N N . ASP A 1 74 ? 60.581 -13.068 14.228 1.00 51.44 74 ASP A N 1
ATOM 547 C CA . ASP A 1 74 ? 60.736 -12.743 12.794 1.00 51.44 74 ASP A CA 1
ATOM 548 C C . ASP A 1 74 ? 61.464 -13.811 11.930 1.00 51.44 74 ASP A C 1
ATOM 550 O O . ASP A 1 74 ? 61.574 -13.623 10.720 1.00 51.44 74 ASP A O 1
ATOM 554 N N . ASP A 1 75 ? 61.923 -14.932 12.507 1.00 52.34 75 ASP A N 1
ATOM 555 C CA . ASP A 1 75 ? 62.707 -15.990 11.831 1.00 52.34 75 ASP A CA 1
ATOM 556 C C . ASP A 1 75 ? 62.185 -17.425 12.112 1.00 52.34 75 ASP A C 1
ATOM 558 O O . ASP A 1 75 ? 62.915 -18.415 12.014 1.00 52.34 75 ASP A O 1
ATOM 562 N N . PHE A 1 76 ? 60.907 -17.566 12.492 1.00 55.31 76 PHE A N 1
ATOM 563 C CA . PHE A 1 76 ? 60.298 -18.870 12.783 1.00 55.31 76 PHE A CA 1
ATOM 564 C C . PHE A 1 76 ? 60.049 -19.689 11.500 1.00 55.31 76 PHE A C 1
ATOM 566 O O . PHE A 1 76 ? 59.166 -19.383 10.700 1.00 55.31 76 PHE A O 1
ATOM 573 N N . ALA A 1 77 ? 60.809 -20.773 11.311 1.00 54.19 77 ALA A N 1
ATOM 574 C CA . ALA A 1 77 ? 60.720 -21.677 10.156 1.00 54.19 77 ALA A CA 1
ATOM 575 C C . ALA A 1 77 ? 59.624 -22.760 10.303 1.00 54.19 77 ALA A C 1
ATOM 577 O O . ALA A 1 77 ? 59.842 -23.922 9.954 1.00 54.19 77 ALA A O 1
ATOM 578 N N . GLY A 1 78 ? 58.463 -22.395 10.856 1.00 64.94 78 GLY A N 1
ATOM 579 C CA . GLY A 1 78 ? 57.339 -23.305 11.091 1.00 64.94 78 GLY A CA 1
ATOM 580 C C . GLY A 1 78 ? 56.125 -23.045 10.196 1.00 64.94 78 GLY A C 1
ATOM 581 O O . GLY A 1 78 ? 56.084 -22.115 9.397 1.00 64.94 78 GLY A O 1
ATOM 582 N N . VAL A 1 79 ? 55.112 -23.904 10.328 1.00 71.88 79 VAL A N 1
ATOM 583 C CA . VAL A 1 79 ? 53.864 -23.857 9.539 1.00 71.88 79 VAL A CA 1
ATOM 584 C C . VAL A 1 79 ? 52.928 -22.719 9.991 1.00 71.88 79 VAL A C 1
ATOM 586 O O . VAL A 1 79 ? 52.075 -22.269 9.223 1.00 71.88 79 VAL A O 1
ATOM 589 N N . LEU A 1 80 ? 53.101 -22.251 11.229 1.00 80.50 80 LEU A N 1
ATOM 590 C CA . LEU A 1 80 ? 52.324 -21.189 11.862 1.00 80.50 80 LEU A CA 1
ATOM 591 C C . LEU A 1 80 ? 52.989 -19.823 11.632 1.00 80.50 80 LEU A C 1
ATOM 593 O O . LEU A 1 80 ? 54.157 -19.629 11.959 1.00 80.50 80 LEU A O 1
ATOM 597 N N . GLY A 1 81 ? 52.225 -18.888 11.079 1.00 76.06 81 GLY A N 1
ATOM 598 C CA . GLY A 1 81 ? 52.587 -17.489 10.898 1.00 76.06 81 GLY A CA 1
ATOM 599 C C . GLY A 1 81 ? 52.019 -16.580 11.999 1.00 76.06 81 GLY A C 1
ATOM 600 O O . GLY A 1 81 ? 51.663 -17.039 13.087 1.00 76.06 81 GLY A O 1
ATOM 601 N N . PRO A 1 82 ? 51.902 -15.266 11.735 1.00 80.75 82 PRO A N 1
ATOM 602 C CA . PRO A 1 82 ? 51.374 -14.298 12.691 1.00 80.75 82 PRO A CA 1
ATOM 603 C C . PRO A 1 82 ? 49.986 -14.680 13.215 1.00 80.75 82 PRO A C 1
ATOM 605 O O . PRO A 1 82 ? 49.127 -15.136 12.462 1.00 80.75 82 PRO A O 1
ATOM 608 N N . SER A 1 83 ? 49.733 -14.424 14.495 1.00 84.44 83 SER A N 1
ATOM 609 C CA . SER A 1 83 ? 48.443 -14.701 15.127 1.00 84.44 83 SER A CA 1
ATOM 610 C C . SER A 1 83 ? 47.967 -13.526 15.981 1.00 84.44 83 SER A C 1
ATOM 612 O O . SER A 1 83 ? 48.753 -12.678 16.411 1.00 84.44 83 SER A O 1
ATOM 614 N N . THR A 1 84 ? 46.657 -13.430 16.188 1.00 85.25 84 THR A N 1
ATOM 615 C CA . THR A 1 84 ? 46.038 -12.411 17.036 1.00 85.25 84 THR A CA 1
ATOM 616 C C . THR A 1 84 ? 44.729 -12.924 17.629 1.00 85.25 84 THR A C 1
ATOM 618 O O . THR A 1 84 ? 44.024 -13.712 17.002 1.00 85.25 84 THR A O 1
ATOM 621 N N . ILE A 1 85 ? 44.403 -12.487 18.845 1.00 88.12 85 ILE A N 1
ATOM 622 C CA . ILE A 1 85 ? 43.130 -12.802 19.500 1.00 88.12 85 ILE A CA 1
ATOM 623 C C . ILE A 1 85 ? 42.207 -11.594 19.341 1.00 88.12 85 ILE A C 1
ATOM 625 O O . ILE A 1 85 ? 42.590 -10.466 19.657 1.00 88.12 85 ILE A O 1
ATOM 629 N N . THR A 1 86 ? 40.998 -11.827 18.839 1.00 88.19 86 THR A N 1
ATOM 630 C CA . THR A 1 86 ? 39.975 -10.797 18.617 1.00 88.19 86 THR A CA 1
ATOM 631 C C . THR A 1 86 ? 38.613 -11.262 19.121 1.00 88.19 86 THR A C 1
ATOM 633 O O . THR A 1 86 ? 38.421 -12.446 19.373 1.00 88.19 86 THR A O 1
ATOM 636 N N . SER A 1 87 ? 37.661 -10.342 19.258 1.00 88.06 87 SER A N 1
ATOM 637 C CA . SER A 1 87 ? 36.318 -10.633 19.764 1.00 88.06 87 SER A CA 1
ATOM 638 C C . SER A 1 87 ? 35.270 -10.418 18.670 1.00 88.06 87 SER A C 1
ATOM 640 O O . SER A 1 87 ? 35.281 -9.379 18.004 1.00 88.06 87 SER A O 1
ATOM 642 N N . ALA A 1 88 ? 34.362 -11.379 18.479 1.00 89.56 88 ALA A N 1
ATOM 643 C CA . ALA A 1 88 ? 33.327 -11.334 17.441 1.00 89.56 88 ALA A CA 1
ATOM 644 C C . ALA A 1 88 ? 31.928 -11.686 17.991 1.00 89.56 88 ALA A C 1
ATOM 646 O O . ALA A 1 88 ? 31.835 -12.500 18.913 1.00 89.56 88 ALA A O 1
ATOM 647 N N . PRO A 1 89 ? 30.837 -11.112 17.437 1.00 90.81 89 PRO A N 1
ATOM 648 C CA . PRO A 1 89 ? 29.468 -11.486 17.799 1.00 90.81 89 PRO A CA 1
ATOM 649 C C . PRO A 1 89 ? 29.185 -12.970 17.544 1.00 90.81 89 PRO A C 1
ATOM 651 O O . PRO A 1 89 ? 29.689 -13.531 16.574 1.00 90.81 89 PRO A O 1
ATOM 654 N N . VAL A 1 90 ? 28.351 -13.587 18.379 1.00 89.19 90 VAL A N 1
ATOM 655 C CA . VAL A 1 90 ? 28.003 -15.014 18.286 1.00 89.19 90 VAL A CA 1
ATOM 656 C C . VAL A 1 90 ? 26.816 -15.263 17.352 1.00 89.19 90 VAL A C 1
ATOM 658 O O . VAL A 1 90 ? 25.800 -14.565 17.414 1.00 89.19 90 VAL A O 1
ATOM 661 N N . VAL A 1 91 ? 26.923 -16.320 16.550 1.00 89.69 91 VAL A N 1
ATOM 662 C CA . VAL A 1 91 ? 25.833 -16.947 15.792 1.00 89.69 91 VAL A CA 1
ATOM 663 C C . VAL A 1 91 ? 25.714 -18.422 16.172 1.00 89.69 91 VAL A C 1
ATOM 665 O O . VAL A 1 91 ? 26.702 -19.061 16.526 1.00 89.69 91 VAL A O 1
ATOM 668 N N . GLU A 1 92 ? 24.502 -18.961 16.120 1.00 87.94 92 GLU A N 1
ATOM 669 C CA . GLU A 1 92 ? 24.215 -20.366 16.401 1.00 87.94 92 GLU A CA 1
ATOM 670 C C . GLU A 1 92 ? 23.971 -21.124 15.096 1.00 87.94 92 GLU A C 1
ATOM 672 O O . GLU A 1 92 ? 23.225 -20.658 14.235 1.00 87.94 92 GLU A O 1
ATOM 677 N N . LEU A 1 93 ? 24.592 -22.292 14.950 1.00 84.56 93 LEU A N 1
ATOM 678 C CA . LEU A 1 93 ? 24.292 -23.225 13.872 1.00 84.56 93 LEU A CA 1
ATOM 679 C C . LEU A 1 93 ? 23.142 -24.135 14.316 1.00 84.56 93 LEU A C 1
ATOM 681 O O . LEU A 1 93 ? 23.354 -25.076 15.084 1.00 84.56 93 LEU A O 1
ATOM 685 N N . ALA A 1 94 ? 21.928 -23.844 13.846 1.00 77.38 94 ALA A N 1
ATOM 686 C CA . ALA A 1 94 ? 20.744 -24.631 14.176 1.00 77.38 94 ALA A CA 1
ATOM 687 C C . ALA A 1 94 ? 20.853 -26.066 13.629 1.00 77.38 94 ALA A C 1
ATOM 689 O O . ALA A 1 94 ? 21.536 -26.310 12.635 1.00 77.38 94 ALA A O 1
ATOM 690 N N . GLU A 1 95 ? 20.105 -27.012 14.209 1.00 64.00 95 GLU A N 1
ATOM 691 C CA . GLU A 1 95 ? 20.066 -28.419 13.758 1.00 64.00 95 GLU A CA 1
ATOM 692 C C . GLU A 1 95 ? 19.684 -28.577 12.269 1.00 64.00 95 GLU A C 1
ATOM 694 O O . GLU A 1 95 ? 20.025 -29.573 11.639 1.00 64.00 95 GLU A O 1
ATOM 699 N N . GLY A 1 96 ? 19.013 -27.573 11.689 1.00 53.84 96 GLY A N 1
ATOM 700 C CA . GLY A 1 96 ? 18.678 -27.497 10.262 1.00 53.84 96 GLY A CA 1
ATOM 701 C C . GLY A 1 96 ? 19.792 -26.971 9.343 1.00 53.84 96 GLY A C 1
ATOM 702 O O . GLY A 1 96 ? 19.547 -26.829 8.148 1.00 53.84 96 GLY A O 1
ATOM 703 N N . GLY A 1 97 ? 20.982 -26.653 9.866 1.00 66.94 97 GLY A N 1
ATOM 704 C CA . GLY A 1 97 ? 22.118 -26.123 9.096 1.00 66.94 97 GLY A CA 1
ATOM 705 C C . GLY A 1 97 ? 22.053 -24.622 8.787 1.00 66.94 97 GLY A C 1
ATOM 706 O O . GLY A 1 97 ? 22.885 -24.114 8.039 1.00 66.94 97 GLY A O 1
ATOM 707 N N . GLU A 1 98 ? 21.079 -23.898 9.349 1.00 72.38 98 GLU A N 1
ATOM 708 C CA . GLU A 1 98 ? 20.956 -22.444 9.204 1.00 72.38 98 GLU A CA 1
ATOM 709 C C . GLU A 1 98 ? 21.716 -21.700 10.312 1.00 72.38 98 GLU A C 1
ATOM 711 O O . GLU A 1 98 ? 21.679 -22.082 11.484 1.00 72.38 98 GLU A O 1
ATOM 716 N N . TRP A 1 99 ? 22.366 -20.596 9.940 1.00 80.00 99 TRP A N 1
ATOM 717 C CA . TRP A 1 99 ? 23.005 -19.670 10.872 1.00 80.00 99 TRP A CA 1
ATOM 718 C C . TRP A 1 99 ? 21.966 -18.710 11.459 1.00 80.00 99 TRP A C 1
ATOM 720 O O . TRP A 1 99 ? 21.419 -17.862 10.751 1.00 80.00 99 TRP A O 1
ATOM 730 N N . VAL A 1 100 ? 21.704 -18.820 12.759 1.00 81.88 100 VAL A N 1
ATOM 731 C CA . VAL A 1 100 ? 20.711 -18.018 13.481 1.00 81.88 100 VAL A CA 1
ATOM 732 C C . VAL A 1 100 ? 21.412 -17.030 14.413 1.00 81.88 100 VAL A C 1
ATOM 734 O O . VAL A 1 100 ? 22.388 -17.351 15.089 1.00 81.88 100 VAL A O 1
ATOM 737 N N . GLY A 1 101 ? 20.923 -15.790 14.455 1.00 78.44 101 GLY A N 1
ATOM 738 C CA . GLY A 1 101 ? 21.416 -14.792 15.403 1.00 78.44 101 GLY A CA 1
ATOM 739 C C . GLY A 1 101 ? 20.974 -15.109 16.833 1.00 78.44 101 GLY A C 1
ATOM 740 O O . GLY A 1 101 ? 19.797 -15.371 17.073 1.00 78.44 101 GLY A O 1
ATOM 741 N N . VAL A 1 102 ? 21.897 -15.030 17.792 1.00 78.56 102 VAL A N 1
ATOM 742 C CA . VAL A 1 102 ? 21.605 -15.269 19.214 1.00 78.56 102 VAL A CA 1
ATOM 743 C C . VAL A 1 102 ? 21.165 -13.968 19.896 1.00 78.56 102 VAL A C 1
ATOM 745 O O . VAL A 1 102 ? 21.822 -12.931 19.758 1.00 78.56 102 VAL A O 1
ATOM 748 N N . TYR A 1 103 ? 20.064 -14.011 20.658 1.00 56.34 103 TYR A N 1
ATOM 749 C CA . TYR A 1 103 ? 19.582 -12.883 21.465 1.00 56.34 103 TYR A CA 1
ATOM 750 C C . TYR A 1 103 ? 19.533 -13.242 22.961 1.00 56.34 103 TYR A C 1
ATOM 752 O O . TYR A 1 103 ? 18.916 -14.248 23.314 1.00 56.34 103 TYR A O 1
ATOM 760 N N . PRO A 1 104 ? 20.105 -12.420 23.865 1.00 62.22 104 PRO A N 1
ATOM 761 C CA . PRO A 1 104 ? 20.823 -11.166 23.611 1.00 62.22 104 PRO A CA 1
ATOM 762 C C . PRO A 1 104 ? 22.193 -11.392 22.951 1.00 62.22 104 PRO A C 1
ATOM 764 O O . PRO A 1 104 ? 22.834 -12.414 23.182 1.00 62.22 104 PRO A O 1
ATOM 767 N N . THR A 1 105 ? 22.647 -10.422 22.152 1.00 72.31 105 THR A N 1
ATOM 768 C CA . THR A 1 105 ? 23.931 -10.495 21.439 1.00 72.31 105 THR A CA 1
ATOM 769 C C . THR A 1 105 ? 25.091 -10.572 22.432 1.00 72.31 105 THR A C 1
ATOM 771 O O . THR A 1 105 ? 25.229 -9.712 23.302 1.00 72.31 105 THR A O 1
ATOM 774 N N . ARG A 1 106 ? 25.923 -11.607 22.303 1.00 81.19 106 ARG A N 1
ATOM 775 C CA . ARG A 1 106 ? 27.151 -11.817 23.082 1.00 81.19 106 ARG A CA 1
ATOM 776 C C . ARG A 1 106 ? 28.339 -11.888 22.126 1.00 81.19 106 ARG A C 1
ATOM 778 O O . ARG A 1 106 ? 28.160 -12.283 20.975 1.00 81.19 106 ARG A O 1
ATOM 785 N N . ASN A 1 107 ? 29.524 -11.522 22.608 1.00 87.56 107 ASN A N 1
ATOM 786 C CA . ASN A 1 107 ? 30.774 -11.665 21.863 1.00 87.56 107 ASN A CA 1
ATOM 787 C C . ASN A 1 107 ? 31.607 -12.807 22.453 1.00 87.56 107 ASN A C 1
ATOM 789 O O . ASN A 1 107 ? 31.525 -13.061 23.655 1.00 87.56 107 ASN A O 1
ATOM 793 N N . ILE A 1 108 ? 32.406 -13.462 21.612 1.00 88.56 108 ILE A N 1
ATOM 794 C CA . ILE A 1 108 ? 33.354 -14.510 22.007 1.00 88.56 108 ILE A CA 1
ATOM 795 C C . ILE A 1 108 ? 34.745 -14.204 21.472 1.00 88.56 108 ILE A C 1
ATOM 797 O O . ILE A 1 108 ? 34.886 -13.585 20.414 1.00 88.56 108 ILE A O 1
ATOM 801 N N . ASP A 1 109 ? 35.755 -14.660 22.204 1.00 89.69 109 ASP A N 1
ATOM 802 C CA . ASP A 1 109 ? 37.152 -14.498 21.824 1.00 89.69 109 ASP A CA 1
ATOM 803 C C . ASP A 1 109 ? 37.579 -15.602 20.855 1.00 89.69 109 ASP A C 1
ATOM 805 O O . ASP A 1 109 ? 37.294 -16.788 21.040 1.00 89.69 109 ASP A O 1
ATOM 809 N N . VAL A 1 110 ? 38.269 -15.190 19.799 1.00 91.62 110 VAL A N 1
ATOM 810 C CA . VAL A 1 110 ? 38.647 -16.017 18.656 1.00 91.62 110 VAL A CA 1
ATOM 811 C C . VAL A 1 110 ? 40.121 -15.810 18.368 1.00 91.62 110 VAL A C 1
ATOM 813 O O . VAL A 1 110 ? 40.593 -14.675 18.280 1.00 91.62 110 VAL A O 1
ATOM 816 N N . LEU A 1 111 ? 40.840 -16.911 18.168 1.00 90.12 111 LEU A N 1
ATOM 817 C CA . LEU A 1 111 ? 42.205 -16.888 17.670 1.00 90.12 111 LEU A CA 1
ATOM 818 C C . LEU A 1 111 ? 42.175 -16.840 16.142 1.00 90.12 111 LEU A C 1
ATOM 820 O O . LEU A 1 111 ? 41.742 -17.789 15.490 1.00 90.12 111 LEU A O 1
ATOM 824 N N . LEU A 1 112 ? 42.653 -15.738 15.573 1.00 90.00 112 LEU A N 1
ATOM 825 C CA . LEU A 1 112 ? 42.968 -15.636 14.155 1.00 90.00 112 LEU A CA 1
ATOM 826 C C . LEU A 1 112 ? 44.443 -15.964 13.975 1.00 90.00 112 LEU A C 1
ATOM 828 O O . LEU A 1 112 ? 45.309 -15.218 14.431 1.00 90.00 112 LEU A O 1
ATOM 832 N N . ALA A 1 113 ? 44.722 -17.088 13.330 1.00 87.56 113 ALA A N 1
ATOM 833 C CA . ALA A 1 113 ? 46.075 -17.579 13.127 1.00 87.56 113 ALA A CA 1
ATOM 834 C C . ALA A 1 113 ? 46.324 -17.844 11.648 1.00 87.56 113 ALA A C 1
ATOM 836 O O . ALA A 1 113 ? 45.498 -18.418 10.936 1.00 87.56 113 ALA A O 1
ATOM 837 N N . ASP A 1 114 ? 47.471 -17.373 11.193 1.00 87.50 114 ASP A N 1
ATOM 838 C CA . ASP A 1 114 ? 47.917 -17.517 9.828 1.00 87.50 114 ASP A CA 1
ATOM 839 C C . ASP A 1 114 ? 48.708 -18.814 9.637 1.00 87.50 114 ASP A C 1
ATOM 841 O O . ASP A 1 114 ? 49.559 -19.139 10.458 1.00 87.50 114 ASP A O 1
ATOM 845 N N . PHE A 1 115 ? 48.456 -19.545 8.556 1.00 85.44 115 PHE A N 1
ATOM 846 C CA . PHE A 1 115 ? 49.083 -20.837 8.284 1.00 85.44 115 PHE A CA 1
ATOM 847 C C . PHE A 1 115 ? 49.633 -20.902 6.858 1.00 85.44 115 PHE A C 1
ATOM 849 O O . PHE A 1 115 ? 49.022 -20.391 5.920 1.00 85.44 115 PHE A O 1
ATOM 856 N N . ALA A 1 116 ? 50.787 -21.545 6.679 1.00 82.81 116 ALA A N 1
ATOM 857 C CA . ALA A 1 116 ? 51.351 -21.832 5.359 1.00 82.81 116 ALA A CA 1
ATOM 858 C C . ALA A 1 116 ? 50.589 -22.965 4.643 1.00 82.81 116 ALA A C 1
ATOM 860 O O . ALA A 1 116 ? 49.931 -23.776 5.288 1.00 82.81 116 ALA A O 1
ATOM 861 N N . ASP A 1 117 ? 50.725 -23.085 3.318 1.00 81.06 117 ASP A N 1
ATOM 862 C CA . ASP A 1 117 ? 50.063 -24.145 2.522 1.00 81.06 117 ASP A CA 1
ATOM 863 C C . ASP A 1 117 ? 50.400 -25.572 2.994 1.00 81.06 117 ASP A C 1
ATOM 865 O O . ASP A 1 117 ? 49.603 -26.494 2.829 1.00 81.06 117 ASP A O 1
ATOM 869 N N . SER A 1 118 ? 51.561 -25.768 3.629 1.00 77.31 118 SER A N 1
ATOM 870 C CA . SER A 1 118 ? 51.949 -27.044 4.245 1.00 77.31 118 SER A CA 1
ATOM 871 C C . SER A 1 118 ? 51.013 -27.480 5.385 1.00 77.31 118 SER A C 1
ATOM 873 O O . SER A 1 118 ? 50.928 -28.677 5.675 1.00 77.31 118 SER A O 1
ATOM 875 N N . ALA A 1 119 ? 50.258 -26.546 5.979 1.00 79.19 119 ALA A N 1
ATOM 876 C CA . ALA A 1 119 ? 49.256 -26.803 7.014 1.00 79.19 119 ALA A CA 1
ATOM 877 C C . ALA A 1 119 ? 48.064 -27.629 6.522 1.00 79.19 119 ALA A C 1
ATOM 879 O O . ALA A 1 119 ? 47.388 -28.271 7.321 1.00 79.19 119 ALA A O 1
ATOM 880 N N . LEU A 1 120 ? 47.805 -27.650 5.211 1.00 79.12 120 LEU A N 1
ATOM 881 C CA . LEU A 1 120 ? 46.677 -28.385 4.633 1.00 79.12 120 LEU A CA 1
ATOM 882 C C . LEU A 1 120 ? 46.751 -29.897 4.892 1.00 79.12 120 LEU A C 1
ATOM 884 O O . LEU A 1 120 ? 45.729 -30.572 4.894 1.00 79.12 120 LEU A O 1
ATOM 888 N N . SER A 1 121 ? 47.946 -30.422 5.183 1.00 76.19 121 SER A N 1
ATOM 889 C CA . SER A 1 121 ? 48.147 -31.817 5.593 1.00 76.19 121 SER A CA 1
ATOM 890 C C . SER A 1 121 ? 47.480 -32.186 6.928 1.00 76.19 121 SER A C 1
ATOM 892 O O . SER A 1 121 ? 47.283 -33.371 7.192 1.00 76.19 121 SER A O 1
ATOM 894 N N . GLY A 1 122 ? 47.110 -31.195 7.751 1.00 76.38 122 GLY A N 1
ATOM 895 C CA . GLY A 1 122 ? 46.435 -31.377 9.038 1.00 76.38 122 GLY A CA 1
ATOM 896 C C . GLY A 1 122 ? 45.049 -30.742 9.146 1.00 76.38 122 GLY A C 1
ATOM 897 O O . GLY A 1 122 ? 44.557 -30.570 10.266 1.00 76.38 122 GLY A O 1
ATOM 898 N N . ILE A 1 123 ? 44.442 -30.382 8.012 1.00 84.50 123 ILE A N 1
ATOM 899 C CA . ILE A 1 123 ? 43.103 -29.789 7.923 1.00 84.50 123 ILE A CA 1
ATOM 900 C C . ILE A 1 123 ? 42.208 -30.734 7.115 1.00 84.50 123 ILE A C 1
ATOM 902 O O . ILE A 1 123 ? 42.587 -31.181 6.036 1.00 84.50 123 ILE A O 1
ATOM 906 N N . GLU A 1 124 ? 41.020 -31.026 7.638 1.00 83.94 124 GLU A N 1
ATOM 907 C CA . GLU A 1 124 ? 40.014 -31.885 7.003 1.00 83.94 124 GLU A CA 1
ATOM 908 C C . GLU A 1 124 ? 38.642 -31.188 7.006 1.00 83.94 124 GLU A C 1
ATOM 910 O O . GLU A 1 124 ? 38.366 -30.350 7.869 1.00 83.94 124 GLU A O 1
ATOM 915 N N . LEU A 1 125 ? 37.762 -31.527 6.058 1.00 81.38 125 LEU A N 1
ATOM 916 C CA . LEU A 1 125 ? 36.367 -31.069 6.070 1.00 81.38 125 LEU A CA 1
ATOM 917 C C . LEU A 1 125 ? 35.599 -31.738 7.218 1.00 81.38 125 LEU A C 1
ATOM 919 O O . LEU A 1 125 ? 35.778 -32.923 7.503 1.00 81.38 125 LEU A O 1
ATOM 923 N N . LEU A 1 126 ? 34.752 -30.970 7.904 1.00 78.75 126 LEU A N 1
ATOM 924 C CA . LEU A 1 126 ? 33.974 -31.477 9.030 1.00 78.75 126 LEU A CA 1
ATOM 925 C C . LEU A 1 126 ? 32.641 -32.090 8.551 1.00 78.75 126 LEU A C 1
ATOM 927 O O . LEU A 1 126 ? 31.613 -31.417 8.572 1.00 78.75 126 LEU A O 1
ATOM 931 N N . ASP A 1 127 ? 32.662 -33.369 8.155 1.00 60.38 127 ASP A N 1
ATOM 932 C CA . ASP A 1 127 ? 31.485 -34.085 7.616 1.00 60.38 127 ASP A CA 1
ATOM 933 C C . ASP A 1 127 ? 30.662 -34.860 8.681 1.00 60.38 127 ASP A C 1
ATOM 935 O O . ASP A 1 127 ? 29.466 -35.091 8.497 1.00 60.38 127 ASP A O 1
ATOM 939 N N . GLU A 1 128 ? 31.262 -35.243 9.821 1.00 55.34 128 GLU A N 1
ATOM 940 C CA . GLU A 1 128 ? 30.649 -36.102 10.861 1.00 55.34 128 GLU A CA 1
ATOM 941 C C . GLU A 1 128 ? 30.424 -35.376 12.205 1.00 55.34 128 GLU A C 1
ATOM 943 O O . GLU A 1 128 ? 31.000 -35.732 13.231 1.00 55.34 128 GLU A O 1
ATOM 948 N N . GLY A 1 129 ? 29.565 -34.353 12.233 1.00 63.06 129 GLY A N 1
ATOM 949 C CA . GLY A 1 129 ? 29.152 -33.684 13.478 1.00 63.06 129 GLY A CA 1
ATOM 950 C C . GLY A 1 129 ? 30.288 -33.023 14.290 1.00 63.06 129 GLY A C 1
ATOM 951 O O . GLY A 1 129 ? 31.464 -33.060 13.945 1.00 63.06 129 GLY A O 1
ATOM 952 N N . LEU A 1 130 ? 29.939 -32.365 15.401 1.00 73.25 130 LEU A N 1
ATOM 953 C CA . LEU A 1 130 ? 30.897 -31.611 16.237 1.00 73.25 130 LEU A CA 1
ATOM 954 C C . LEU A 1 130 ? 31.567 -32.471 17.332 1.00 73.25 130 LEU A C 1
ATOM 956 O O . LEU A 1 130 ? 32.362 -31.975 18.133 1.00 73.25 130 LEU A O 1
ATOM 960 N N . SER A 1 131 ? 31.244 -33.765 17.397 1.00 66.94 131 SER A N 1
ATOM 961 C CA . SER A 1 131 ? 31.696 -34.677 18.451 1.00 66.94 131 SER A CA 1
ATOM 962 C C . SER A 1 131 ? 33.202 -34.945 18.391 1.00 66.94 131 SER A C 1
ATOM 964 O O . SER A 1 131 ? 33.726 -35.408 17.382 1.00 66.94 131 SER A O 1
ATOM 966 N N . GLY A 1 132 ? 33.902 -34.703 19.503 1.00 70.31 132 GLY A N 1
ATOM 967 C CA . GLY A 1 132 ? 35.342 -34.959 19.626 1.00 70.31 132 GLY A CA 1
ATOM 968 C C . GLY A 1 132 ? 36.244 -33.830 19.118 1.00 70.31 132 GLY A C 1
ATOM 969 O O . GLY A 1 132 ? 37.456 -34.035 19.042 1.00 70.31 132 GLY A O 1
ATOM 970 N N . CYS A 1 133 ? 35.678 -32.660 18.794 1.00 81.81 133 CYS A N 1
ATOM 971 C CA . CYS A 1 133 ? 36.444 -31.454 18.500 1.00 81.81 133 CYS A CA 1
ATOM 972 C C . CYS A 1 133 ? 36.282 -30.384 19.590 1.00 81.81 133 CYS A C 1
ATOM 974 O O . CYS A 1 133 ? 35.240 -30.302 20.235 1.00 81.81 133 CYS A O 1
ATOM 976 N N . VAL A 1 134 ? 37.302 -29.544 19.781 1.00 86.00 134 VAL A N 1
ATOM 977 C CA . VAL A 1 134 ? 37.250 -28.380 20.675 1.00 86.00 134 VAL A CA 1
ATOM 978 C C . VAL A 1 134 ? 36.363 -27.301 20.032 1.00 86.00 134 VAL A C 1
ATOM 980 O O . VAL A 1 134 ? 36.707 -26.830 18.941 1.00 86.00 134 VAL A O 1
ATOM 983 N N . PRO A 1 135 ? 35.233 -26.914 20.657 1.00 88.38 135 PRO A N 1
ATOM 984 C CA . PRO A 1 135 ? 34.351 -25.871 20.137 1.00 88.38 135 PRO A CA 1
ATOM 985 C C . PRO A 1 135 ? 34.860 -24.465 20.483 1.00 88.38 135 PRO A C 1
ATOM 987 O O . PRO A 1 135 ? 35.701 -24.293 21.365 1.00 88.38 135 PRO A O 1
ATOM 990 N N . PHE A 1 136 ? 34.296 -23.438 19.838 1.00 88.38 136 PHE A N 1
ATOM 991 C CA . PHE A 1 136 ? 34.564 -22.036 20.189 1.00 88.38 136 PHE A CA 1
ATOM 992 C C . PHE A 1 136 ? 34.015 -21.656 21.573 1.00 88.38 136 PHE A C 1
ATOM 994 O O . PHE A 1 136 ? 34.617 -20.841 22.268 1.00 88.38 136 PHE A O 1
ATOM 1001 N N . VAL A 1 137 ? 32.894 -22.260 21.987 1.00 86.50 137 VAL A N 1
ATOM 1002 C CA . VAL A 1 137 ? 32.282 -22.073 23.310 1.00 86.50 137 VAL A CA 1
ATOM 1003 C C . VAL A 1 137 ? 32.085 -23.436 23.967 1.00 86.50 137 VAL A C 1
ATOM 1005 O O . VAL A 1 137 ? 31.352 -24.278 23.455 1.00 86.50 137 VAL A O 1
ATOM 1008 N N . ALA A 1 138 ? 32.715 -23.656 25.122 1.00 80.44 138 ALA A N 1
ATOM 1009 C CA . ALA A 1 138 ? 32.650 -24.941 25.825 1.00 80.44 138 ALA A CA 1
ATOM 1010 C C . ALA A 1 138 ? 31.230 -25.303 26.307 1.00 80.44 138 ALA A C 1
ATOM 1012 O O . ALA A 1 138 ? 30.882 -26.479 26.356 1.00 80.44 138 ALA A O 1
ATOM 1013 N N . GLU A 1 139 ? 30.410 -24.301 26.644 1.00 82.00 139 GLU A N 1
ATOM 1014 C CA . GLU A 1 139 ? 29.029 -24.488 27.117 1.00 82.00 139 GLU A CA 1
ATOM 1015 C C . GLU A 1 139 ? 28.065 -24.934 26.006 1.00 82.00 139 GLU A C 1
ATOM 1017 O O . GLU A 1 139 ? 27.094 -25.634 26.288 1.00 82.00 139 GLU A O 1
ATOM 1022 N N . ASN A 1 140 ? 28.314 -24.535 24.752 1.00 82.50 140 ASN A N 1
ATOM 1023 C CA . ASN A 1 140 ? 27.475 -24.892 23.609 1.00 82.50 140 ASN A CA 1
ATOM 1024 C C . ASN A 1 140 ? 28.323 -25.030 22.324 1.00 82.50 140 ASN A C 1
ATOM 1026 O O . ASN A 1 140 ? 28.737 -24.013 21.757 1.00 82.50 140 ASN A O 1
ATOM 1030 N N . PRO A 1 141 ? 28.534 -26.266 21.824 1.00 83.50 141 PRO A N 1
ATOM 1031 C CA . PRO A 1 141 ? 29.324 -26.534 20.621 1.00 83.50 141 PRO A CA 1
ATOM 1032 C C . PRO A 1 141 ? 28.784 -25.906 19.331 1.00 83.50 141 PRO A C 1
ATOM 1034 O O . PRO A 1 141 ? 29.540 -25.764 18.375 1.00 83.50 141 PRO A O 1
ATOM 1037 N N . HIS A 1 142 ? 27.502 -25.530 19.296 1.00 86.50 142 HIS A N 1
ATOM 1038 C CA . HIS A 1 142 ? 26.837 -24.968 18.118 1.00 86.50 142 HIS A CA 1
ATOM 1039 C C . HIS A 1 142 ? 26.993 -23.446 17.989 1.00 86.50 142 HIS A C 1
ATOM 1041 O O . HIS A 1 142 ? 26.449 -22.856 17.057 1.00 86.50 142 HIS A O 1
ATOM 1047 N N . LEU A 1 143 ? 27.719 -22.796 18.904 1.00 88.44 143 LEU A N 1
ATOM 1048 C CA . LEU A 1 143 ? 27.974 -21.357 18.861 1.00 88.44 143 LEU A CA 1
ATOM 1049 C C . LEU A 1 143 ? 29.303 -21.048 18.169 1.00 88.44 143 LEU A C 1
ATOM 1051 O O . LEU A 1 143 ? 30.358 -21.537 18.570 1.00 88.44 143 LEU A O 1
ATOM 1055 N N . PHE A 1 144 ? 29.246 -20.172 17.169 1.00 91.00 144 PHE A N 1
ATOM 1056 C CA . PHE A 1 144 ? 30.380 -19.777 16.341 1.00 91.00 144 PHE A CA 1
ATOM 1057 C C . PHE A 1 144 ? 30.506 -18.256 16.259 1.00 91.00 144 PHE A C 1
ATOM 1059 O O . PHE A 1 144 ? 29.516 -17.533 16.414 1.00 91.00 144 PHE A O 1
ATOM 1066 N N . PRO A 1 145 ? 31.712 -17.741 15.987 1.00 91.19 145 PRO A N 1
ATOM 1067 C CA . PRO A 1 145 ? 31.889 -16.320 15.753 1.00 91.19 145 PRO A CA 1
ATOM 1068 C C . PRO A 1 145 ? 31.347 -15.913 14.378 1.00 91.19 145 PRO A C 1
ATOM 1070 O O . PRO A 1 145 ? 31.456 -16.644 13.397 1.00 91.19 145 PRO A O 1
ATOM 1073 N N . LEU A 1 146 ? 30.769 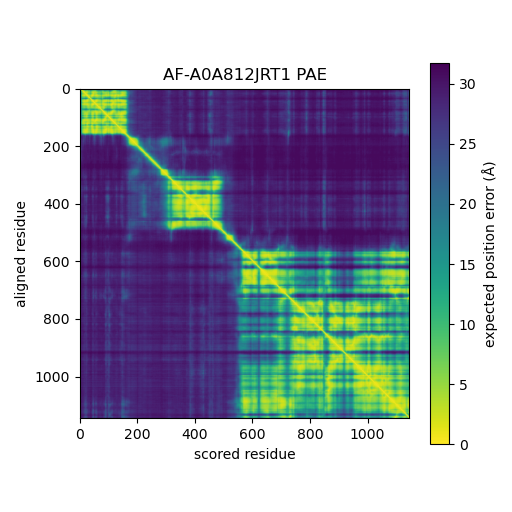-14.715 14.291 1.00 91.56 146 LEU A N 1
ATOM 1074 C CA . LEU A 1 146 ? 30.215 -14.181 13.053 1.00 91.56 146 LEU A CA 1
ATOM 1075 C C . LEU A 1 146 ? 31.330 -13.929 12.025 1.00 91.56 146 LEU A C 1
ATOM 1077 O O . LEU A 1 146 ? 32.147 -13.015 12.173 1.00 91.56 146 LEU A O 1
ATOM 1081 N N . ALA A 1 147 ? 31.318 -14.700 10.938 1.00 87.88 147 ALA A N 1
ATOM 1082 C CA . ALA A 1 147 ? 32.369 -14.680 9.927 1.00 87.88 147 ALA A CA 1
ATOM 1083 C C . ALA A 1 147 ? 32.553 -13.316 9.239 1.00 87.88 147 ALA A C 1
ATOM 1085 O O . ALA A 1 147 ? 33.688 -12.896 9.025 1.00 87.88 147 ALA A O 1
ATOM 1086 N N . THR A 1 148 ? 31.474 -12.570 8.976 1.00 86.69 148 THR A N 1
ATOM 1087 C CA . THR A 1 148 ? 31.566 -11.237 8.352 1.00 86.69 148 THR A CA 1
ATOM 1088 C C . THR A 1 148 ? 32.322 -10.234 9.224 1.00 86.69 148 THR A C 1
ATOM 1090 O O . THR A 1 148 ? 33.101 -9.440 8.705 1.00 86.69 148 THR A O 1
ATOM 1093 N N . ALA A 1 149 ? 32.151 -10.298 10.549 1.00 88.00 149 ALA A N 1
ATOM 1094 C CA . ALA A 1 149 ? 32.883 -9.441 11.482 1.00 88.00 149 ALA A CA 1
ATOM 1095 C C . ALA A 1 149 ? 34.382 -9.793 11.520 1.00 88.00 149 ALA A C 1
ATOM 1097 O O . ALA A 1 149 ? 35.231 -8.905 11.607 1.00 88.00 149 ALA A O 1
ATOM 1098 N N . LEU A 1 150 ? 34.719 -11.083 11.404 1.00 87.69 150 LEU A N 1
ATOM 1099 C CA . LEU A 1 150 ? 36.109 -11.544 11.372 1.00 87.69 150 LEU A CA 1
ATOM 1100 C C . LEU A 1 150 ? 36.816 -11.225 10.050 1.00 87.69 150 LEU A C 1
ATOM 1102 O O . LEU A 1 150 ? 37.996 -10.887 10.080 1.00 87.69 150 LEU A O 1
ATOM 1106 N N . VAL A 1 151 ? 36.112 -11.250 8.912 1.00 86.38 151 VAL A N 1
ATOM 1107 C CA . VAL A 1 151 ? 36.655 -10.789 7.620 1.00 86.38 151 VAL A CA 1
ATOM 1108 C C . VAL A 1 151 ? 36.961 -9.287 7.667 1.00 86.38 151 VAL A C 1
ATOM 1110 O O . VAL A 1 151 ? 38.051 -8.873 7.275 1.00 86.38 151 VAL A O 1
ATOM 1113 N N . GLU A 1 152 ? 36.052 -8.464 8.206 1.00 84.38 152 GLU A N 1
ATOM 1114 C CA . GLU A 1 152 ? 36.291 -7.022 8.389 1.00 84.38 152 GLU A CA 1
ATOM 1115 C C . GLU A 1 152 ? 37.520 -6.753 9.274 1.00 84.38 152 GLU A C 1
ATOM 1117 O O . GLU A 1 152 ? 38.370 -5.921 8.936 1.00 84.38 152 GLU A O 1
ATOM 1122 N N . TYR A 1 153 ? 37.654 -7.498 10.375 1.00 85.25 153 TYR A N 1
ATOM 1123 C CA . TYR A 1 153 ? 38.814 -7.409 11.259 1.00 85.25 153 TYR A CA 1
ATOM 1124 C C . TYR A 1 153 ? 40.111 -7.862 10.568 1.00 85.25 153 TYR A C 1
ATOM 1126 O O . TYR A 1 153 ? 41.127 -7.173 10.661 1.00 85.25 153 TYR A O 1
ATOM 1134 N N . ALA A 1 154 ? 40.088 -8.981 9.839 1.00 83.38 154 ALA A N 1
ATOM 1135 C CA . ALA A 1 154 ? 41.250 -9.523 9.136 1.00 83.38 154 ALA A CA 1
ATOM 1136 C C . ALA A 1 154 ? 41.780 -8.566 8.055 1.00 83.38 154 ALA A C 1
ATOM 1138 O O . ALA A 1 154 ? 42.990 -8.357 7.954 1.00 83.38 154 ALA A O 1
ATOM 1139 N N . VAL A 1 155 ? 40.888 -7.914 7.300 1.00 81.62 155 VAL A N 1
ATOM 1140 C CA . VAL A 1 155 ? 41.260 -6.890 6.308 1.00 81.62 155 VAL A CA 1
ATOM 1141 C C . VAL A 1 155 ? 41.909 -5.676 6.984 1.00 81.62 155 VAL A C 1
ATOM 1143 O O . VAL A 1 155 ? 42.915 -5.159 6.490 1.00 81.62 155 VAL A O 1
ATOM 1146 N N . ALA A 1 156 ? 41.386 -5.240 8.134 1.00 79.69 156 ALA A N 1
ATOM 1147 C CA . ALA A 1 156 ? 41.986 -4.160 8.914 1.00 79.69 156 ALA A CA 1
ATOM 1148 C C . ALA A 1 156 ? 43.370 -4.552 9.466 1.00 79.69 156 ALA A C 1
ATOM 1150 O O . ALA A 1 156 ? 44.320 -3.774 9.355 1.00 79.69 156 ALA A O 1
ATOM 1151 N N . TRP A 1 157 ? 43.510 -5.770 9.994 1.00 79.31 157 TRP A N 1
ATOM 1152 C CA . TRP A 1 157 ? 44.765 -6.299 10.532 1.00 79.31 157 TRP A CA 1
ATOM 1153 C C . TRP A 1 157 ? 45.849 -6.447 9.450 1.00 79.31 157 TRP A C 1
ATOM 1155 O O . TRP A 1 157 ? 46.983 -5.999 9.643 1.00 79.31 157 TRP A O 1
ATOM 1165 N N . ALA A 1 158 ? 45.491 -6.953 8.265 1.00 69.06 158 ALA A N 1
ATOM 1166 C CA . ALA A 1 158 ? 46.388 -7.038 7.111 1.00 69.06 158 ALA A CA 1
ATOM 1167 C C . ALA A 1 158 ? 46.807 -5.648 6.584 1.00 69.06 158 ALA A C 1
ATOM 1169 O O . ALA A 1 158 ? 47.969 -5.431 6.225 1.00 69.06 158 ALA A O 1
ATOM 1170 N N . GLY A 1 159 ? 45.887 -4.675 6.583 1.00 59.78 159 GLY A N 1
ATOM 1171 C CA . GLY A 1 159 ? 46.144 -3.302 6.135 1.00 59.78 159 GLY A CA 1
ATOM 1172 C C . GLY A 1 159 ? 47.109 -2.509 7.027 1.00 59.78 159 GLY A C 1
ATOM 1173 O O . GLY A 1 159 ? 47.830 -1.642 6.528 1.00 59.78 159 GLY A O 1
ATOM 1174 N N . VAL A 1 160 ? 47.175 -2.815 8.329 1.00 55.97 160 VAL A N 1
ATOM 1175 C CA . VAL A 1 160 ? 48.110 -2.177 9.277 1.00 55.97 160 VAL A CA 1
ATOM 1176 C C . VAL A 1 160 ? 49.560 -2.619 9.029 1.00 55.97 160 VAL A C 1
ATOM 1178 O O . VAL A 1 160 ? 50.473 -1.803 9.169 1.00 55.97 160 VAL A O 1
ATOM 1181 N N . ARG A 1 161 ? 49.790 -3.867 8.590 1.00 46.09 161 ARG A N 1
ATOM 1182 C CA . ARG A 1 161 ? 51.138 -4.410 8.323 1.00 46.09 161 ARG A CA 1
ATOM 1183 C C . ARG A 1 161 ? 51.699 -4.085 6.933 1.00 46.09 161 ARG A C 1
ATOM 1185 O O . ARG A 1 161 ? 52.913 -3.983 6.797 1.00 46.09 161 ARG A O 1
ATOM 1192 N N . ALA A 1 162 ? 50.862 -3.806 5.930 1.00 42.12 162 ALA A N 1
ATOM 1193 C CA . ALA A 1 162 ? 51.303 -3.444 4.571 1.00 42.12 162 ALA A CA 1
ATOM 1194 C C . ALA A 1 162 ? 52.062 -2.094 4.459 1.00 42.12 162 ALA A C 1
ATOM 1196 O O . ALA A 1 162 ? 52.502 -1.720 3.373 1.00 42.12 162 ALA A O 1
ATOM 1197 N N . LYS A 1 163 ? 52.221 -1.343 5.561 1.00 37.12 163 LYS A N 1
ATOM 1198 C CA . LYS A 1 163 ? 53.014 -0.099 5.629 1.00 37.12 163 LYS A CA 1
ATOM 1199 C C . LYS A 1 163 ? 54.486 -0.298 6.022 1.00 37.12 163 LYS A C 1
ATOM 1201 O O . LYS A 1 163 ? 55.221 0.687 6.041 1.00 37.12 163 LYS A O 1
ATOM 1206 N N . ALA A 1 164 ? 54.931 -1.524 6.294 1.00 36.25 164 ALA A N 1
ATOM 1207 C CA . ALA A 1 164 ? 56.335 -1.843 6.538 1.00 36.25 164 ALA A CA 1
ATOM 1208 C C . ALA A 1 164 ? 56.818 -2.905 5.530 1.00 36.25 164 ALA A C 1
ATOM 1210 O O . ALA A 1 164 ? 56.186 -3.945 5.397 1.00 36.25 164 ALA A O 1
ATOM 1211 N N . VAL A 1 165 ? 57.959 -2.637 4.877 1.00 30.78 165 VAL A N 1
ATOM 1212 C CA . VAL A 1 165 ? 58.699 -3.432 3.858 1.00 30.78 165 VAL A CA 1
ATOM 1213 C C . VAL A 1 165 ? 58.415 -3.061 2.372 1.00 30.78 165 VAL A C 1
ATOM 1215 O O . VAL A 1 165 ? 57.252 -2.917 1.996 1.00 30.78 165 VAL A O 1
ATOM 1218 N N . PRO A 1 166 ? 59.455 -2.854 1.514 1.00 32.25 166 PRO A N 1
ATOM 1219 C CA . PRO A 1 166 ? 59.326 -2.168 0.220 1.00 32.25 166 PRO A CA 1
ATOM 1220 C C . PRO A 1 166 ? 59.294 -3.072 -1.041 1.00 32.25 166 PRO A C 1
ATOM 1222 O O . PRO A 1 166 ? 59.946 -4.108 -1.100 1.00 32.25 166 PRO A O 1
ATOM 1225 N N . ASP A 1 167 ? 58.570 -2.572 -2.057 1.00 28.50 167 ASP A N 1
ATOM 1226 C CA . ASP A 1 167 ? 58.524 -2.824 -3.521 1.00 28.50 167 ASP A CA 1
ATOM 1227 C C . ASP A 1 167 ? 58.579 -4.253 -4.135 1.00 28.50 167 ASP A C 1
ATOM 1229 O O . ASP A 1 167 ? 59.590 -4.951 -4.036 1.00 28.50 167 ASP A O 1
ATOM 1233 N N . PRO A 1 168 ? 57.586 -4.649 -4.976 1.00 36.53 168 PRO A N 1
ATOM 1234 C CA . PRO A 1 168 ? 57.635 -5.896 -5.740 1.00 36.53 168 PRO A CA 1
ATOM 1235 C C . PRO A 1 168 ? 58.253 -5.729 -7.145 1.00 36.53 168 PRO A C 1
ATOM 1237 O O . PRO A 1 168 ? 57.859 -4.880 -7.952 1.00 36.53 168 PRO A O 1
ATOM 1240 N N . LYS A 1 169 ? 59.182 -6.629 -7.499 1.00 35.41 169 LYS A N 1
ATOM 1241 C CA . LYS A 1 169 ? 59.730 -6.788 -8.858 1.00 35.41 169 LYS A CA 1
ATOM 1242 C C . LYS A 1 169 ? 58.768 -7.559 -9.784 1.00 35.41 169 LYS A C 1
ATOM 1244 O O . LYS A 1 169 ? 58.346 -8.661 -9.475 1.00 35.41 169 LYS A O 1
ATOM 1249 N N . ARG A 1 170 ? 58.538 -6.963 -10.965 1.00 33.16 170 ARG A N 1
ATOM 1250 C CA . ARG A 1 170 ? 58.234 -7.515 -12.314 1.00 33.16 170 ARG A CA 1
ATOM 1251 C C . ARG A 1 170 ? 57.242 -8.690 -12.460 1.00 33.16 170 ARG A C 1
ATOM 1253 O O . ARG A 1 170 ? 57.536 -9.834 -12.148 1.00 33.16 170 ARG A O 1
ATOM 1260 N N . ARG A 1 171 ? 56.134 -8.407 -13.161 1.00 35.47 171 ARG A N 1
ATOM 1261 C CA . ARG A 1 171 ? 55.188 -9.389 -13.729 1.00 35.47 171 ARG A CA 1
ATOM 1262 C C . ARG A 1 171 ? 55.837 -10.231 -14.853 1.00 35.47 171 ARG A C 1
ATOM 1264 O O . ARG A 1 171 ? 56.531 -9.645 -15.690 1.00 35.47 171 ARG A O 1
ATOM 1271 N N . PRO A 1 172 ? 55.576 -11.550 -14.931 1.00 36.81 172 PRO A N 1
ATOM 1272 C CA . PRO A 1 172 ? 56.082 -12.420 -15.992 1.00 36.81 172 PRO A CA 1
ATOM 1273 C C . PRO A 1 172 ? 55.335 -12.196 -17.317 1.00 36.81 172 PRO A C 1
ATOM 1275 O O . PRO A 1 172 ? 54.139 -11.902 -17.350 1.00 36.81 172 PRO A O 1
ATOM 1278 N N . THR A 1 173 ? 56.055 -12.299 -18.431 1.00 50.69 173 THR A N 1
ATOM 1279 C CA . THR A 1 173 ? 55.537 -12.122 -19.794 1.00 50.69 173 THR A CA 1
ATOM 1280 C C . THR A 1 173 ? 54.959 -13.421 -20.365 1.00 50.69 173 THR A C 1
ATOM 1282 O O . THR A 1 173 ? 55.419 -14.516 -20.063 1.00 50.69 173 THR A O 1
ATOM 1285 N N . VAL A 1 174 ? 53.988 -13.275 -21.275 1.00 49.66 174 VAL A N 1
ATOM 1286 C CA . VAL A 1 174 ? 53.216 -14.329 -21.979 1.00 49.66 174 VAL A CA 1
ATOM 1287 C C . VAL A 1 174 ? 54.083 -15.414 -22.652 1.00 49.66 174 VAL A C 1
ATOM 1289 O O . VAL A 1 174 ? 53.611 -16.519 -22.895 1.00 49.66 174 VAL A O 1
ATOM 1292 N N . ALA A 1 175 ? 55.367 -15.145 -22.900 1.00 48.03 175 ALA A N 1
ATOM 1293 C CA . ALA A 1 175 ? 56.310 -16.123 -23.443 1.00 48.03 175 ALA A CA 1
ATOM 1294 C C . ALA A 1 175 ? 56.714 -17.218 -22.432 1.00 48.03 175 ALA A C 1
ATOM 1296 O O . ALA A 1 175 ? 56.966 -18.348 -22.839 1.00 48.03 175 ALA A O 1
ATOM 1297 N N . ALA A 1 176 ? 56.724 -16.918 -21.127 1.00 47.03 176 ALA A N 1
ATOM 1298 C CA . ALA A 1 176 ? 57.034 -17.905 -20.088 1.00 47.03 176 ALA A CA 1
ATOM 1299 C C . ALA A 1 176 ? 55.892 -18.922 -19.896 1.00 47.03 176 ALA A C 1
ATOM 1301 O O . ALA A 1 176 ? 56.143 -20.094 -19.632 1.00 47.03 176 ALA A O 1
ATOM 1302 N N . LEU A 1 177 ? 54.643 -18.495 -20.122 1.00 46.25 177 LEU A N 1
ATOM 1303 C CA . LEU A 1 177 ? 53.464 -19.361 -20.023 1.00 46.25 177 LEU A CA 1
ATOM 1304 C C . LEU A 1 177 ? 53.398 -20.390 -21.169 1.00 46.25 177 LEU A C 1
ATOM 1306 O O . LEU A 1 177 ? 52.978 -21.524 -20.961 1.00 46.25 177 LEU A O 1
ATOM 1310 N N . ALA A 1 178 ? 53.861 -20.022 -22.368 1.00 45.69 178 ALA A N 1
ATOM 1311 C CA . ALA A 1 178 ? 53.915 -20.932 -23.516 1.00 45.69 178 ALA A CA 1
ATOM 1312 C C . ALA A 1 178 ? 55.002 -22.015 -23.357 1.00 45.69 178 ALA A C 1
ATOM 1314 O O . ALA A 1 178 ? 54.814 -23.157 -23.782 1.00 45.69 178 ALA A O 1
ATOM 1315 N N . ALA A 1 179 ? 56.117 -21.688 -22.693 1.00 45.12 179 ALA A N 1
ATOM 1316 C CA . ALA A 1 179 ? 57.153 -22.666 -22.363 1.00 45.12 179 ALA A CA 1
ATOM 1317 C C . ALA A 1 179 ? 56.638 -23.710 -21.352 1.00 45.12 179 ALA A C 1
ATOM 1319 O O . ALA A 1 179 ? 56.808 -24.907 -21.570 1.00 45.12 179 ALA A O 1
ATOM 1320 N N . GLN A 1 180 ? 55.893 -23.277 -20.327 1.00 45.22 180 GLN A N 1
ATOM 1321 C CA . GLN A 1 180 ? 55.271 -24.174 -19.341 1.00 45.22 180 GLN A CA 1
ATOM 1322 C C . GLN A 1 180 ? 54.218 -25.117 -19.945 1.00 45.22 180 GLN A C 1
ATOM 1324 O O . GLN A 1 180 ? 54.143 -26.282 -19.561 1.00 45.22 180 GLN A O 1
ATOM 1329 N N . GLN A 1 181 ? 53.437 -24.659 -20.927 1.00 45.94 181 GLN A N 1
ATOM 1330 C CA . GLN A 1 181 ? 52.451 -25.511 -21.606 1.00 45.94 181 GLN A CA 1
ATOM 1331 C C . GLN A 1 181 ? 53.098 -26.624 -22.440 1.00 45.94 181 GLN A C 1
ATOM 1333 O O . GLN A 1 181 ? 52.521 -27.698 -22.593 1.00 45.94 181 GLN A O 1
ATOM 1338 N N . THR A 1 182 ? 54.313 -26.400 -22.937 1.00 50.22 182 THR A N 1
ATOM 1339 C CA . THR A 1 182 ? 55.040 -27.405 -23.725 1.00 50.22 182 THR A CA 1
ATOM 1340 C C . THR A 1 182 ? 55.653 -28.489 -22.824 1.00 50.22 182 THR A C 1
ATOM 1342 O O . THR A 1 182 ? 55.722 -29.655 -23.213 1.00 50.22 182 THR A O 1
ATOM 1345 N N . GLU A 1 183 ? 56.029 -28.127 -21.593 1.00 47.78 183 GLU A N 1
ATOM 1346 C CA . GLU A 1 183 ? 56.527 -29.043 -20.556 1.00 47.78 183 GLU A CA 1
ATOM 1347 C C . GLU A 1 183 ? 55.422 -30.001 -20.065 1.00 47.78 183 GLU A C 1
ATOM 1349 O O . GLU A 1 183 ? 55.636 -31.208 -19.962 1.00 47.78 183 GLU A O 1
ATOM 1354 N N . ILE A 1 184 ? 54.205 -29.481 -19.851 1.00 49.09 184 ILE A N 1
ATOM 1355 C CA . ILE A 1 184 ? 53.044 -30.245 -19.352 1.00 49.09 184 ILE A CA 1
ATOM 1356 C C . ILE A 1 184 ? 52.533 -31.263 -20.386 1.00 49.09 184 ILE A C 1
ATOM 1358 O O . ILE A 1 184 ? 52.097 -32.360 -20.040 1.00 49.09 184 ILE A O 1
ATOM 1362 N N . VAL A 1 185 ? 52.629 -30.948 -21.680 1.00 53.97 185 VAL A N 1
ATOM 1363 C CA . VAL A 1 185 ? 52.260 -31.897 -22.744 1.00 53.97 185 VAL A CA 1
ATOM 1364 C C . VAL A 1 185 ? 53.263 -33.055 -22.828 1.00 53.97 185 VAL A C 1
ATOM 1366 O O . VAL A 1 185 ? 52.866 -34.192 -23.087 1.00 53.97 185 VAL A O 1
ATOM 1369 N N . LYS A 1 186 ? 54.548 -32.807 -22.537 1.00 50.62 186 LYS A N 1
ATOM 1370 C CA . LYS A 1 186 ? 55.571 -33.862 -22.470 1.00 50.62 186 LYS A CA 1
ATOM 1371 C C . LYS A 1 186 ? 55.379 -34.797 -21.276 1.00 50.62 186 LYS A C 1
ATOM 1373 O O . LYS A 1 186 ? 55.568 -36.003 -21.427 1.00 50.62 186 LYS A O 1
ATOM 1378 N N . THR A 1 187 ? 54.981 -34.281 -20.113 1.00 54.22 187 THR A N 1
ATOM 1379 C CA . THR A 1 187 ? 54.745 -35.120 -18.925 1.00 54.22 187 THR A CA 1
ATOM 1380 C C . THR A 1 187 ? 53.476 -35.965 -19.061 1.00 54.22 187 THR A C 1
ATOM 1382 O O . THR A 1 187 ? 53.485 -37.138 -18.690 1.00 54.22 187 THR A O 1
ATOM 1385 N N . LEU A 1 188 ? 52.424 -35.437 -19.697 1.00 46.44 188 LEU A N 1
ATOM 1386 C CA . LEU A 1 188 ? 51.207 -36.198 -20.010 1.00 46.44 188 LEU A CA 1
ATOM 1387 C C . LEU A 1 188 ? 51.450 -37.328 -21.021 1.00 46.44 188 LEU A C 1
ATOM 1389 O O . LEU A 1 188 ? 50.886 -38.413 -20.883 1.00 46.44 188 LEU A O 1
ATOM 1393 N N . GLN A 1 189 ? 52.327 -37.110 -22.003 1.00 50.09 189 GLN A N 1
ATOM 1394 C CA . GLN A 1 189 ? 52.713 -38.158 -22.951 1.00 50.09 189 GLN A CA 1
ATOM 1395 C C . GLN A 1 189 ? 53.545 -39.268 -22.293 1.00 50.09 189 GLN A C 1
ATOM 1397 O O . GLN A 1 189 ? 53.396 -40.421 -22.680 1.00 50.09 189 GLN A O 1
ATOM 1402 N N . ALA A 1 190 ? 54.354 -38.954 -21.275 1.00 45.84 190 ALA A N 1
ATOM 1403 C CA . ALA A 1 190 ? 55.123 -39.947 -20.520 1.00 45.84 190 ALA A CA 1
ATOM 1404 C C . ALA A 1 190 ? 54.251 -40.799 -19.574 1.00 45.84 190 ALA A C 1
ATOM 1406 O O . ALA A 1 190 ? 54.503 -41.994 -19.416 1.00 45.84 190 ALA A O 1
ATOM 1407 N N . LEU A 1 191 ? 53.196 -40.215 -18.988 1.00 46.53 191 LEU A N 1
ATOM 1408 C CA . LEU A 1 191 ? 52.244 -40.948 -18.142 1.00 46.53 191 LEU A CA 1
ATOM 1409 C C . LEU A 1 191 ? 51.374 -41.923 -18.956 1.00 46.53 191 LEU A C 1
ATOM 1411 O O . LEU A 1 191 ? 51.079 -43.029 -18.498 1.00 46.53 191 LEU A O 1
ATOM 1415 N N . ALA A 1 192 ? 51.006 -41.551 -20.187 1.00 44.09 192 ALA A N 1
ATOM 1416 C CA . ALA A 1 192 ? 50.210 -42.396 -21.079 1.00 44.09 192 ALA A CA 1
ATOM 1417 C C . ALA A 1 192 ? 50.938 -43.697 -21.475 1.00 44.09 192 ALA A C 1
ATOM 1419 O O . ALA A 1 192 ? 50.312 -44.753 -21.592 1.00 44.09 192 ALA A O 1
ATOM 1420 N N . THR A 1 193 ? 52.267 -43.657 -21.610 1.00 45.47 193 THR A N 1
ATOM 1421 C CA . THR A 1 193 ? 53.097 -44.842 -21.879 1.00 45.47 193 THR A CA 1
ATOM 1422 C C . THR A 1 193 ? 53.214 -45.767 -20.666 1.00 45.47 193 THR A C 1
ATOM 1424 O O . THR A 1 193 ? 53.361 -46.975 -20.836 1.00 45.47 193 THR A O 1
ATOM 1427 N N . GLN A 1 194 ? 53.099 -45.238 -19.444 1.00 43.81 194 GLN A N 1
ATOM 1428 C CA . GLN A 1 194 ? 53.153 -46.029 -18.207 1.00 43.81 194 GLN A CA 1
ATOM 1429 C C . GLN A 1 194 ? 51.860 -46.824 -17.959 1.00 43.81 194 GLN A C 1
ATOM 1431 O O . GLN A 1 194 ? 51.913 -47.968 -17.507 1.00 43.81 194 GLN A O 1
ATOM 1436 N N . VAL A 1 195 ? 50.702 -46.275 -18.342 1.00 49.00 195 VAL A N 1
ATOM 1437 C CA . VAL A 1 195 ? 49.395 -46.949 -18.206 1.00 49.00 195 VAL A CA 1
ATOM 1438 C C . VAL A 1 195 ? 49.223 -48.088 -19.225 1.00 49.00 195 VAL A C 1
ATOM 1440 O O . VAL A 1 195 ? 48.612 -49.111 -18.916 1.00 49.00 195 VAL A O 1
ATOM 1443 N N . GLN A 1 196 ? 49.841 -47.991 -20.409 1.00 42.28 196 GLN A N 1
ATOM 1444 C CA . GLN A 1 196 ? 49.818 -49.064 -21.417 1.00 42.28 196 GLN A CA 1
ATOM 1445 C C . GLN A 1 196 ? 50.609 -50.322 -21.015 1.00 42.28 196 GLN A C 1
ATOM 1447 O O . GLN A 1 196 ? 50.334 -51.406 -21.534 1.00 42.28 196 GLN A O 1
ATOM 1452 N N . VAL A 1 197 ? 51.562 -50.211 -20.084 1.00 41.72 197 VAL A N 1
ATOM 1453 C CA . VAL A 1 197 ? 52.329 -51.362 -19.569 1.00 41.72 197 VAL A CA 1
ATOM 1454 C C . VAL A 1 197 ? 51.545 -52.121 -18.490 1.00 41.72 197 VAL A C 1
ATOM 1456 O O . VAL A 1 197 ? 51.683 -53.338 -18.383 1.00 41.72 197 VAL A O 1
ATOM 1459 N N . LEU A 1 198 ? 50.658 -51.443 -17.754 1.00 38.69 198 LEU A N 1
ATOM 1460 C CA . LEU A 1 198 ? 49.837 -52.048 -16.698 1.00 38.69 198 LEU A CA 1
ATOM 1461 C C . LEU A 1 198 ? 48.586 -52.777 -17.226 1.00 38.69 198 LEU A C 1
ATOM 1463 O O . LEU A 1 198 ? 48.104 -53.702 -16.581 1.00 38.69 198 LEU A O 1
ATOM 1467 N N . ALA A 1 199 ? 48.094 -52.435 -18.421 1.00 39.78 199 ALA A N 1
ATOM 1468 C CA . ALA A 1 199 ? 46.879 -53.024 -19.001 1.00 39.78 199 ALA A CA 1
ATOM 1469 C C . ALA A 1 199 ? 47.071 -54.405 -19.676 1.00 39.78 199 ALA A C 1
ATOM 1471 O O . ALA A 1 199 ? 46.111 -54.982 -20.182 1.00 39.78 199 ALA A O 1
ATOM 1472 N N . LYS A 1 200 ? 48.294 -54.959 -19.703 1.00 38.59 200 LYS A N 1
ATOM 1473 C CA . LYS A 1 200 ? 48.599 -56.259 -20.341 1.00 38.59 200 LYS A CA 1
ATOM 1474 C C . LYS A 1 200 ? 48.479 -57.486 -19.422 1.00 38.59 200 LYS A C 1
ATOM 1476 O O . LYS A 1 200 ? 48.881 -58.573 -19.828 1.00 38.59 200 LYS A O 1
ATOM 1481 N N . GLY A 1 201 ? 47.924 -57.361 -18.217 1.00 34.50 201 GLY A N 1
ATOM 1482 C CA . GLY A 1 201 ? 47.820 -58.488 -17.285 1.00 34.50 201 GLY A CA 1
ATOM 1483 C C . GLY A 1 201 ? 46.443 -58.636 -16.651 1.00 34.50 201 GLY A C 1
ATOM 1484 O O . GLY A 1 201 ? 46.186 -58.001 -15.638 1.00 34.50 201 GLY A O 1
ATOM 1485 N N . GLY A 1 202 ? 45.608 -59.531 -17.192 1.00 28.17 202 GLY A N 1
ATOM 1486 C CA . GLY A 1 202 ? 44.529 -60.170 -16.424 1.00 28.17 202 GLY A CA 1
ATOM 1487 C C . GLY A 1 202 ? 43.133 -60.140 -17.048 1.00 28.17 202 GLY A C 1
ATOM 1488 O O . GLY A 1 202 ? 42.292 -59.342 -16.658 1.00 28.17 202 GLY A O 1
ATOM 1489 N N . ALA A 1 203 ? 42.866 -61.083 -17.949 1.00 29.44 203 ALA A N 1
ATOM 1490 C CA . ALA A 1 203 ? 41.551 -61.713 -18.135 1.00 29.44 203 ALA A CA 1
ATOM 1491 C C . ALA A 1 203 ? 41.714 -63.162 -17.583 1.00 29.44 203 ALA A C 1
ATOM 1493 O O . ALA A 1 203 ? 42.838 -63.657 -17.610 1.00 29.44 203 ALA A O 1
ATOM 1494 N N . GLN A 1 204 ? 40.771 -63.908 -16.995 1.00 29.53 204 GLN A N 1
ATOM 1495 C CA . GLN A 1 204 ? 39.337 -64.136 -17.218 1.00 29.53 204 GLN A CA 1
ATOM 1496 C C . GLN A 1 204 ? 38.727 -64.832 -15.968 1.00 29.53 204 GLN A C 1
ATOM 1498 O O . GLN A 1 204 ? 39.436 -65.549 -15.263 1.00 29.53 204 GLN A O 1
ATOM 1503 N N . VAL A 1 205 ? 37.409 -64.718 -15.763 1.00 32.16 205 VAL A N 1
ATOM 1504 C CA . VAL A 1 205 ? 36.552 -65.696 -15.047 1.00 32.16 205 VAL A CA 1
ATOM 1505 C C . VAL A 1 205 ? 35.515 -66.191 -16.073 1.00 32.16 205 VAL A C 1
ATOM 1507 O O . VAL A 1 205 ? 35.003 -65.345 -16.811 1.00 32.16 205 VAL A O 1
ATOM 1510 N N . PRO A 1 206 ? 35.226 -67.504 -16.184 1.00 31.06 206 PRO A N 1
ATOM 1511 C CA . PRO A 1 206 ? 34.304 -68.039 -17.184 1.00 31.06 206 PRO A CA 1
ATOM 1512 C C . PRO A 1 206 ? 32.851 -68.102 -16.685 1.00 31.06 206 PRO A C 1
ATOM 1514 O O . PRO A 1 206 ? 32.583 -68.125 -15.484 1.00 31.06 206 PRO A O 1
ATOM 1517 N N . ALA A 1 207 ? 31.937 -68.127 -17.652 1.00 32.88 207 ALA A N 1
ATOM 1518 C CA . ALA A 1 207 ? 30.487 -68.189 -17.512 1.00 32.88 207 ALA A CA 1
ATOM 1519 C C . ALA A 1 207 ? 29.948 -69.605 -17.784 1.00 32.88 207 ALA A C 1
ATOM 1521 O O . ALA A 1 207 ? 30.616 -70.363 -18.482 1.00 32.88 207 ALA A O 1
ATOM 1522 N N . ASP A 1 208 ? 28.757 -69.910 -17.245 1.00 29.34 208 ASP A N 1
ATOM 1523 C CA . ASP A 1 208 ? 27.637 -70.663 -17.865 1.00 29.34 208 ASP A CA 1
ATOM 1524 C C . ASP A 1 208 ? 26.520 -70.926 -16.815 1.00 29.34 208 ASP A C 1
ATOM 1526 O O . ASP A 1 208 ? 26.787 -70.787 -15.619 1.00 29.34 208 ASP A O 1
ATOM 1530 N N . PRO A 1 209 ? 25.304 -71.410 -17.161 1.00 36.72 209 PRO A N 1
ATOM 1531 C CA . PRO A 1 209 ? 24.315 -70.945 -18.149 1.00 36.72 209 PRO A CA 1
ATOM 1532 C C . PRO A 1 209 ? 22.873 -70.889 -17.512 1.00 36.72 209 PRO A C 1
ATOM 1534 O O . PRO A 1 209 ? 22.743 -71.039 -16.295 1.00 36.72 209 PRO A O 1
ATOM 1537 N N . PRO A 1 210 ? 21.774 -70.623 -18.263 1.00 37.28 210 PRO A N 1
ATOM 1538 C CA . PRO A 1 210 ? 20.506 -70.096 -17.718 1.00 37.28 210 PRO A CA 1
ATOM 1539 C C . PRO A 1 210 ? 19.342 -71.148 -17.694 1.00 37.28 210 PRO A C 1
ATOM 1541 O O . PRO A 1 210 ? 19.617 -72.345 -17.681 1.00 37.28 210 PRO A O 1
ATOM 1544 N N . PRO A 1 211 ? 18.042 -70.778 -17.598 1.00 46.47 211 PRO A N 1
ATOM 1545 C CA . PRO A 1 211 ? 17.192 -70.945 -16.411 1.00 46.47 211 PRO A CA 1
ATOM 1546 C C . PRO A 1 211 ? 16.016 -71.935 -16.612 1.00 46.47 211 PRO A C 1
ATOM 1548 O O . PRO A 1 211 ? 15.695 -72.322 -17.734 1.00 46.47 211 PRO A O 1
ATOM 1551 N N . GLN A 1 212 ? 15.291 -72.291 -15.539 1.00 28.28 212 GLN A N 1
ATOM 1552 C CA . GLN A 1 212 ? 13.957 -72.910 -15.654 1.00 28.28 212 GLN A CA 1
ATOM 1553 C C . GLN A 1 212 ? 12.914 -72.291 -14.696 1.00 28.28 212 GLN A C 1
ATOM 1555 O O . GLN A 1 212 ? 13.288 -71.816 -13.623 1.00 28.28 212 GLN A O 1
ATOM 1560 N N . PRO A 1 213 ? 11.616 -72.264 -15.078 1.00 43.88 213 PRO A N 1
ATOM 1561 C CA . PRO A 1 213 ? 10.599 -71.381 -14.500 1.00 43.88 213 PRO A CA 1
ATOM 1562 C C . PRO A 1 213 ? 9.596 -72.115 -13.595 1.00 43.88 213 PRO A C 1
ATOM 1564 O O . PRO A 1 213 ? 9.149 -73.206 -13.945 1.00 43.88 213 PRO A O 1
ATOM 1567 N N . VAL A 1 214 ? 9.140 -71.500 -12.491 1.00 31.23 214 VAL A N 1
ATOM 1568 C CA . VAL A 1 214 ? 7.972 -72.003 -11.733 1.00 31.23 214 VAL A CA 1
ATOM 1569 C C . VAL A 1 214 ? 7.138 -70.876 -11.089 1.00 31.23 214 VAL A C 1
ATOM 1571 O O . VAL A 1 214 ? 7.569 -70.239 -10.139 1.00 31.23 214 VAL A O 1
ATOM 1574 N N . ALA A 1 215 ? 5.940 -70.699 -11.662 1.00 32.00 215 ALA A N 1
ATOM 1575 C CA . ALA A 1 215 ? 4.590 -70.425 -11.128 1.00 32.00 215 ALA A CA 1
ATOM 1576 C C . ALA A 1 215 ? 4.275 -69.350 -10.038 1.00 32.00 215 ALA A C 1
ATOM 1578 O O . ALA A 1 215 ? 5.052 -69.122 -9.117 1.00 32.00 215 ALA A O 1
ATOM 1579 N N . PRO A 1 216 ? 3.062 -68.738 -10.095 1.00 42.25 216 PRO A N 1
ATOM 1580 C CA . PRO A 1 216 ? 2.657 -67.579 -9.294 1.00 42.25 216 PRO A CA 1
ATOM 1581 C C . PRO A 1 216 ? 1.862 -67.957 -8.028 1.00 42.25 216 PRO A C 1
ATOM 1583 O O . PRO A 1 216 ? 1.148 -68.960 -8.013 1.00 42.25 216 PRO A O 1
ATOM 1586 N N . VAL A 1 217 ? 1.893 -67.107 -6.992 1.00 31.39 217 VAL A N 1
ATOM 1587 C CA . VAL A 1 217 ? 0.969 -67.178 -5.842 1.00 31.39 217 VAL A CA 1
ATOM 1588 C C . VAL A 1 217 ? 0.450 -65.781 -5.488 1.00 31.39 217 VAL A C 1
ATOM 1590 O O . VAL A 1 217 ? 1.146 -64.778 -5.606 1.00 31.39 217 VAL A O 1
ATOM 1593 N N . ALA A 1 218 ? -0.831 -65.758 -5.130 1.00 29.53 218 ALA A N 1
ATOM 1594 C CA . ALA A 1 218 ? -1.770 -64.654 -5.198 1.00 29.53 218 ALA A CA 1
ATOM 1595 C C . ALA A 1 218 ? -1.627 -63.558 -4.128 1.00 29.53 218 ALA A C 1
ATOM 1597 O O . ALA A 1 218 ? -1.216 -63.792 -2.994 1.00 29.53 218 ALA A O 1
ATOM 1598 N N . ALA A 1 219 ? -2.114 -62.372 -4.499 1.00 31.81 219 ALA A N 1
ATOM 1599 C CA . ALA A 1 219 ? -2.385 -61.239 -3.626 1.00 31.81 219 ALA A CA 1
ATOM 1600 C C . ALA A 1 219 ? -3.554 -61.508 -2.668 1.00 31.81 219 ALA A C 1
ATOM 1602 O O . ALA A 1 219 ? -4.561 -62.073 -3.092 1.00 31.81 219 ALA A O 1
ATOM 1603 N N . ARG A 1 220 ? -3.473 -60.991 -1.433 1.00 32.69 220 ARG A N 1
ATOM 1604 C CA . ARG A 1 220 ? -4.615 -60.476 -0.654 1.00 32.69 220 ARG A CA 1
ATOM 1605 C C . ARG A 1 220 ? -4.152 -59.507 0.458 1.00 32.69 220 ARG A C 1
ATOM 1607 O O . ARG A 1 220 ? -2.972 -59.493 0.788 1.00 32.69 220 ARG A O 1
ATOM 1614 N N . PRO A 1 221 ? -5.057 -58.644 0.956 1.00 45.28 221 PRO A N 1
ATOM 1615 C CA . PRO A 1 221 ? -4.782 -57.242 1.270 1.00 45.28 221 PRO A CA 1
ATOM 1616 C C . PRO A 1 221 ? -4.825 -56.953 2.779 1.00 45.28 221 PRO A C 1
ATOM 1618 O O . PRO A 1 221 ? -5.372 -57.756 3.525 1.00 45.28 221 PRO A O 1
ATOM 1621 N N . ALA A 1 222 ? -4.331 -55.783 3.201 1.00 26.48 222 ALA A N 1
ATOM 1622 C CA . ALA A 1 222 ? -4.981 -54.878 4.168 1.00 26.48 222 ALA A CA 1
ATOM 1623 C C . ALA A 1 222 ? -3.970 -53.913 4.811 1.00 26.48 222 ALA A C 1
ATOM 1625 O O . ALA A 1 222 ? -2.963 -54.315 5.385 1.00 26.48 222 ALA A O 1
ATOM 1626 N N . LEU A 1 223 ? -4.314 -52.628 4.772 1.00 35.19 223 LEU A N 1
ATOM 1627 C CA . LEU A 1 223 ? -3.951 -51.645 5.791 1.00 35.19 223 LEU A CA 1
ATOM 1628 C C . LEU A 1 223 ? -4.622 -52.044 7.118 1.00 35.19 223 LEU A C 1
ATOM 1630 O O . LEU A 1 223 ? -5.819 -52.291 7.063 1.00 35.19 223 LEU A O 1
ATOM 1634 N N . VAL A 1 224 ? -3.899 -52.069 8.252 1.00 32.38 224 VAL A N 1
ATOM 1635 C CA . VAL A 1 224 ? -4.300 -51.605 9.613 1.00 32.38 224 VAL A CA 1
ATOM 1636 C C . VAL A 1 224 ? -3.084 -51.726 10.578 1.00 32.38 224 VAL A C 1
ATOM 1638 O O . VAL A 1 224 ? -2.562 -52.816 10.760 1.00 32.38 224 VAL A O 1
ATOM 1641 N N . ALA A 1 225 ? -2.667 -50.574 11.138 1.00 30.72 225 ALA A N 1
ATOM 1642 C CA . ALA A 1 225 ? -1.931 -50.175 12.378 1.00 30.72 225 ALA A CA 1
ATOM 1643 C C . ALA A 1 225 ? -1.485 -51.199 13.483 1.00 30.72 225 ALA A C 1
ATOM 1645 O O . ALA A 1 225 ? -1.929 -52.340 13.445 1.00 30.72 225 ALA A O 1
ATOM 1646 N N . PRO A 1 226 ? -0.802 -50.804 14.607 1.00 34.12 226 PRO A N 1
ATOM 1647 C CA . PRO A 1 226 ? 0.115 -49.681 14.929 1.00 34.12 226 PRO A CA 1
ATOM 1648 C C . PRO A 1 226 ? 1.443 -50.098 15.643 1.00 34.12 226 PRO A C 1
ATOM 1650 O O . PRO A 1 226 ? 1.650 -51.237 16.057 1.00 34.12 226 PRO A O 1
ATOM 1653 N N . VAL A 1 227 ? 2.332 -49.117 15.863 1.00 36.69 227 VAL A N 1
ATOM 1654 C CA . VAL A 1 227 ? 3.571 -49.206 16.665 1.00 36.69 227 VAL A CA 1
ATOM 1655 C C . VAL A 1 227 ? 3.248 -49.235 18.164 1.00 36.69 227 VAL A C 1
ATOM 1657 O O . VAL A 1 227 ? 2.988 -48.190 18.756 1.00 36.69 227 VAL A O 1
ATOM 1660 N N . SER A 1 228 ? 3.235 -50.417 18.784 1.00 33.03 228 SER A N 1
ATOM 1661 C CA . SER A 1 228 ? 3.499 -50.637 20.225 1.00 33.03 228 SER A CA 1
ATOM 1662 C C . SER A 1 228 ? 3.315 -52.113 20.594 1.00 33.03 228 SER A C 1
ATOM 1664 O O . SER A 1 228 ? 2.303 -52.522 21.152 1.00 33.03 228 SER A O 1
ATOM 1666 N N . ALA A 1 229 ? 4.335 -52.925 20.321 1.00 29.80 229 ALA A N 1
ATOM 1667 C CA . ALA A 1 229 ? 4.509 -54.209 20.987 1.00 29.80 229 ALA A CA 1
ATOM 1668 C C . ALA A 1 229 ? 6.007 -54.496 21.177 1.00 29.80 229 ALA A C 1
ATOM 1670 O O . ALA A 1 229 ? 6.723 -54.849 20.246 1.00 29.80 229 ALA A O 1
ATOM 1671 N N . THR A 1 230 ? 6.428 -54.321 22.432 1.00 27.78 230 THR A N 1
ATOM 1672 C CA . THR A 1 230 ? 7.465 -55.091 23.140 1.00 27.78 230 THR A CA 1
ATOM 1673 C C . THR A 1 230 ? 8.938 -54.918 22.744 1.00 27.78 230 THR A C 1
ATOM 1675 O O . THR A 1 230 ? 9.479 -55.627 21.904 1.00 27.78 230 THR A O 1
ATOM 1678 N N . VAL A 1 231 ? 9.612 -54.044 23.499 1.00 27.75 231 VAL A N 1
ATOM 1679 C CA . VAL A 1 231 ? 11.039 -54.127 23.866 1.00 27.75 231 VAL A CA 1
ATOM 1680 C C . VAL A 1 231 ? 11.211 -55.164 24.987 1.00 27.75 231 VAL A C 1
ATOM 1682 O O . VAL A 1 231 ? 10.435 -55.069 25.928 1.00 27.75 231 VAL A O 1
ATOM 1685 N N . VAL A 1 232 ? 12.233 -56.045 24.942 1.00 25.89 232 VAL A N 1
ATOM 1686 C CA . VAL A 1 232 ? 13.123 -56.467 26.070 1.00 25.89 232 VAL A CA 1
ATOM 1687 C C . VAL A 1 232 ? 14.452 -57.032 25.495 1.00 25.89 232 VAL A C 1
ATOM 1689 O O . VAL A 1 232 ? 14.458 -57.598 24.408 1.00 25.89 232 VAL A O 1
ATOM 1692 N N . ALA A 1 233 ? 15.568 -56.818 26.213 1.00 26.75 233 ALA A N 1
ATOM 1693 C CA . ALA A 1 233 ? 16.983 -56.824 25.789 1.00 26.75 233 ALA A CA 1
ATOM 1694 C C . ALA A 1 233 ? 17.837 -58.086 26.209 1.00 26.75 233 ALA A C 1
ATOM 1696 O O . ALA A 1 233 ? 17.249 -59.154 26.337 1.00 26.75 233 ALA A O 1
ATOM 1697 N N . PRO A 1 234 ? 19.197 -58.032 26.362 1.00 43.69 234 PRO A N 1
ATOM 1698 C CA . PRO A 1 234 ? 20.251 -58.859 25.711 1.00 43.69 234 PRO A CA 1
ATOM 1699 C C . PRO A 1 234 ? 20.868 -59.983 26.606 1.00 43.69 234 PRO A C 1
ATOM 1701 O O . PRO A 1 234 ? 20.340 -60.207 27.696 1.00 43.69 234 PRO A O 1
ATOM 1704 N N . PRO A 1 235 ? 21.969 -60.698 26.212 1.00 35.38 235 PRO A N 1
ATOM 1705 C CA . PRO A 1 235 ? 23.311 -60.358 26.769 1.00 35.38 235 PRO A CA 1
ATOM 1706 C C . PRO A 1 235 ? 24.613 -60.769 25.978 1.00 35.38 235 PRO A C 1
ATOM 1708 O O . PRO A 1 235 ? 24.651 -61.754 25.252 1.00 35.38 235 PRO A O 1
ATOM 1711 N N . THR A 1 236 ? 25.694 -59.992 26.215 1.00 30.72 236 THR A N 1
ATOM 1712 C CA . THR A 1 236 ? 27.161 -60.292 26.387 1.00 30.72 236 THR A CA 1
ATOM 1713 C C . THR A 1 236 ? 28.034 -61.124 25.400 1.00 30.72 236 THR A C 1
ATOM 1715 O O . THR A 1 236 ? 27.747 -62.280 25.119 1.00 30.72 236 THR A O 1
ATOM 1718 N N . GLY A 1 237 ? 29.214 -60.567 25.023 1.00 30.17 237 GLY A N 1
ATOM 1719 C CA . GLY A 1 237 ? 30.425 -61.256 24.474 1.00 30.17 237 GLY A CA 1
ATOM 1720 C C . GLY A 1 237 ? 31.285 -61.978 25.550 1.00 30.17 237 GLY A C 1
ATOM 1721 O O . GLY A 1 237 ? 30.753 -62.112 26.651 1.00 30.17 237 GLY A O 1
ATOM 1722 N N . PRO A 1 238 ? 32.574 -62.410 25.343 1.00 39.22 238 PRO A N 1
ATOM 1723 C CA . PRO A 1 238 ? 33.685 -61.643 24.724 1.00 39.22 238 PRO A CA 1
ATOM 1724 C C . PRO A 1 238 ? 34.829 -62.408 23.952 1.00 39.22 238 PRO A C 1
ATOM 1726 O O . PRO A 1 238 ? 34.988 -63.618 24.015 1.00 39.22 238 PRO A O 1
ATOM 1729 N N . ARG A 1 239 ? 35.644 -61.595 23.250 1.00 26.70 239 ARG A N 1
ATOM 1730 C CA . ARG A 1 239 ? 37.068 -61.612 22.786 1.00 26.70 239 ARG A CA 1
ATOM 1731 C C . ARG A 1 239 ? 38.062 -62.812 22.900 1.00 26.70 239 ARG A C 1
ATOM 1733 O O . ARG A 1 239 ? 38.306 -63.334 23.979 1.00 26.70 239 ARG A O 1
ATOM 1740 N N . ALA A 1 240 ? 38.879 -62.860 21.821 1.00 29.44 240 ALA A N 1
ATOM 1741 C CA . ALA A 1 240 ? 40.330 -63.160 21.669 1.00 29.44 240 ALA A CA 1
ATOM 1742 C C . ALA A 1 240 ? 40.738 -64.643 21.458 1.00 29.44 240 ALA A C 1
ATOM 1744 O O . ALA A 1 240 ? 40.059 -65.535 21.931 1.00 29.44 240 ALA A O 1
ATOM 1745 N N . VAL A 1 241 ? 41.802 -65.019 20.734 1.00 25.30 241 VAL A N 1
ATOM 1746 C CA . VAL A 1 241 ? 43.078 -64.364 20.394 1.00 25.30 241 VAL A CA 1
ATOM 1747 C C . VAL A 1 241 ? 43.593 -64.933 19.056 1.00 25.30 241 VAL A C 1
ATOM 1749 O O . VAL A 1 241 ? 43.360 -66.092 18.725 1.00 25.30 241 VAL A O 1
ATOM 1752 N N . ALA A 1 242 ? 44.332 -64.099 18.328 1.00 31.70 242 ALA A N 1
ATOM 1753 C CA . ALA A 1 242 ? 45.273 -64.451 17.275 1.00 31.70 242 ALA A CA 1
ATOM 1754 C C . ALA A 1 242 ? 46.109 -65.715 17.553 1.00 31.70 242 ALA A C 1
ATOM 1756 O O . ALA A 1 242 ? 46.620 -65.882 18.656 1.00 31.70 242 ALA A O 1
ATOM 1757 N N . ASN A 1 243 ? 46.333 -66.527 16.517 1.00 24.92 243 ASN A N 1
ATOM 1758 C CA . ASN A 1 243 ? 47.616 -67.178 16.255 1.00 24.92 243 ASN A CA 1
ATOM 1759 C C . ASN A 1 243 ? 47.614 -67.882 14.889 1.00 24.92 243 ASN A C 1
ATOM 1761 O O . ASN A 1 243 ? 46.604 -68.437 14.471 1.00 24.92 243 ASN A O 1
ATOM 1765 N N . LEU A 1 244 ? 48.810 -67.912 14.289 1.00 31.23 244 LEU A N 1
ATOM 1766 C CA . LEU A 1 244 ? 49.299 -68.882 13.294 1.00 31.23 244 LEU A CA 1
ATOM 1767 C C . LEU A 1 244 ? 49.175 -68.548 11.791 1.00 31.23 244 LEU A C 1
ATOM 1769 O O . LEU A 1 244 ? 48.538 -69.245 11.016 1.00 31.23 244 LEU A O 1
ATOM 1773 N N . LEU A 1 245 ? 49.876 -67.482 11.384 1.00 27.47 245 LEU A N 1
ATOM 1774 C CA . LEU A 1 245 ? 51.027 -67.521 10.450 1.00 27.47 245 LEU A CA 1
ATOM 1775 C C . LEU A 1 245 ? 51.129 -68.658 9.387 1.00 27.47 245 LEU A C 1
ATOM 1777 O O . LEU A 1 245 ? 51.493 -69.773 9.744 1.00 27.47 245 LEU A O 1
ATOM 1781 N N . GLY A 1 246 ? 51.045 -68.270 8.094 1.00 29.67 246 GLY A N 1
ATOM 1782 C CA . GLY A 1 246 ? 51.787 -68.778 6.897 1.00 29.67 246 GLY A CA 1
ATOM 1783 C C . GLY A 1 246 ? 51.644 -70.263 6.487 1.00 29.67 246 GLY A C 1
ATOM 1784 O O . GLY A 1 246 ? 50.954 -70.999 7.179 1.00 29.67 246 GLY A O 1
ATOM 1785 N N . PRO A 1 247 ? 52.330 -70.787 5.430 1.00 34.12 247 PRO A N 1
ATOM 1786 C CA . PRO A 1 247 ? 53.099 -70.191 4.309 1.00 34.12 247 PRO A CA 1
ATOM 1787 C C . PRO A 1 247 ? 52.737 -70.830 2.897 1.00 34.12 247 PRO A C 1
ATOM 1789 O O . PRO A 1 247 ? 51.757 -71.567 2.817 1.00 34.12 247 PRO A O 1
ATOM 1792 N N . PRO A 1 248 ? 53.453 -70.565 1.763 1.00 39.16 248 PRO A N 1
ATOM 1793 C CA . PRO A 1 248 ? 53.208 -71.134 0.397 1.00 39.16 248 PRO A CA 1
ATOM 1794 C C . PRO A 1 248 ? 53.977 -72.483 0.190 1.00 39.16 248 PRO A C 1
ATOM 1796 O O . PRO A 1 248 ? 54.753 -72.766 1.107 1.00 39.16 248 PRO A O 1
ATOM 1799 N N . PRO A 1 249 ? 53.900 -73.326 -0.905 1.00 38.81 249 PRO A N 1
ATOM 1800 C CA . PRO A 1 249 ? 54.061 -72.993 -2.355 1.00 38.81 249 PRO A CA 1
ATOM 1801 C C . PRO A 1 249 ? 53.527 -73.990 -3.470 1.00 38.81 249 PRO A C 1
ATOM 1803 O O . PRO A 1 249 ? 53.018 -75.065 -3.196 1.00 38.81 249 PRO A O 1
ATOM 1806 N N . ARG A 1 250 ? 53.734 -73.605 -4.756 1.00 25.59 250 ARG A N 1
ATOM 1807 C CA . ARG A 1 250 ? 54.125 -74.344 -6.013 1.00 25.59 250 ARG A CA 1
ATOM 1808 C C . ARG A 1 250 ? 53.472 -75.673 -6.501 1.00 25.59 250 ARG A C 1
ATOM 1810 O O . ARG A 1 250 ? 53.572 -76.695 -5.841 1.00 25.59 250 ARG A O 1
ATOM 1817 N N . GLY A 1 251 ? 53.135 -75.710 -7.811 1.00 25.77 251 GLY A N 1
ATOM 1818 C CA . GLY A 1 251 ? 53.199 -76.920 -8.673 1.00 25.77 251 GLY A CA 1
ATOM 1819 C C . GLY A 1 251 ? 52.424 -76.874 -10.017 1.00 25.77 251 GLY A C 1
ATOM 1820 O O . GLY A 1 251 ? 51.206 -76.861 -10.017 1.00 25.77 251 GLY A O 1
ATOM 1821 N N . ARG A 1 252 ? 53.143 -76.862 -11.153 1.00 25.72 252 ARG A N 1
ATOM 1822 C CA . ARG A 1 252 ? 52.732 -77.047 -12.583 1.00 25.72 252 ARG A CA 1
ATOM 1823 C C . ARG A 1 252 ? 52.400 -78.545 -12.907 1.00 25.72 252 ARG A C 1
ATOM 1825 O O . ARG A 1 252 ? 52.750 -79.365 -12.067 1.00 25.72 252 ARG A O 1
ATOM 1832 N N . PRO A 1 253 ? 52.084 -78.978 -14.160 1.00 41.81 253 PRO A N 1
ATOM 1833 C CA . PRO A 1 253 ? 51.095 -78.511 -15.154 1.00 41.81 253 PRO A CA 1
ATOM 1834 C C . PRO A 1 253 ? 50.350 -79.668 -15.918 1.00 41.81 253 PRO A C 1
ATOM 1836 O O . PRO A 1 253 ? 50.722 -80.831 -15.814 1.00 41.81 253 PRO A O 1
ATOM 1839 N N . ALA A 1 254 ? 49.432 -79.273 -16.818 1.00 26.27 254 ALA A N 1
ATOM 1840 C CA . ALA A 1 254 ? 49.189 -79.811 -18.179 1.00 26.27 254 ALA A CA 1
ATOM 1841 C C . ALA A 1 254 ? 48.141 -80.927 -18.476 1.00 26.27 254 ALA A C 1
ATOM 1843 O O . ALA A 1 254 ? 48.082 -81.954 -17.812 1.00 26.27 254 ALA A O 1
ATOM 1844 N N . VAL A 1 255 ? 47.478 -80.708 -19.635 1.00 26.16 255 VAL A N 1
ATOM 1845 C CA . VAL A 1 255 ? 47.068 -81.644 -20.720 1.00 26.16 255 VAL A CA 1
ATOM 1846 C C . VAL A 1 255 ? 45.550 -81.859 -20.981 1.00 26.16 255 VAL A C 1
ATOM 1848 O O . VAL A 1 255 ? 44.847 -82.467 -20.187 1.00 26.16 255 VAL A O 1
ATOM 1851 N N . ASN A 1 256 ? 45.164 -81.401 -22.188 1.00 26.42 256 ASN A N 1
ATOM 1852 C CA . ASN A 1 256 ? 44.205 -81.858 -23.223 1.00 26.42 256 ASN A CA 1
ATOM 1853 C C . ASN A 1 256 ? 42.662 -81.845 -23.094 1.00 26.42 256 ASN A C 1
ATOM 1855 O O . ASN A 1 256 ? 42.060 -82.589 -22.332 1.00 26.42 256 ASN A O 1
ATOM 1859 N N . ASP A 1 257 ? 42.104 -81.079 -24.047 1.00 27.19 257 ASP A N 1
ATOM 1860 C CA . ASP A 1 257 ? 41.139 -81.400 -25.118 1.00 27.19 257 ASP A CA 1
ATOM 1861 C C . ASP A 1 257 ? 39.638 -81.680 -24.885 1.00 27.19 257 ASP A C 1
ATOM 1863 O O . ASP A 1 257 ? 39.231 -82.660 -24.271 1.00 27.19 257 ASP A O 1
ATOM 1867 N N . ALA A 1 258 ? 38.883 -80.869 -25.653 1.00 25.80 258 ALA A N 1
ATOM 1868 C CA . ALA A 1 258 ? 37.695 -81.159 -26.472 1.00 25.80 258 ALA A CA 1
ATOM 1869 C C . ALA A 1 258 ? 36.281 -80.982 -25.879 1.00 25.80 258 ALA A C 1
ATOM 1871 O O . ALA A 1 258 ? 35.829 -81.793 -25.079 1.00 25.80 258 ALA A O 1
ATOM 1872 N N . ALA A 1 259 ? 35.567 -79.958 -26.386 1.00 26.70 259 ALA A N 1
ATOM 1873 C CA . ALA A 1 259 ? 34.246 -80.001 -27.064 1.00 26.70 259 ALA A CA 1
ATOM 1874 C C . ALA A 1 259 ? 33.648 -78.564 -27.124 1.00 26.70 259 ALA A C 1
ATOM 1876 O O . ALA A 1 259 ? 33.679 -77.869 -26.117 1.00 26.70 259 ALA A O 1
ATOM 1877 N N . GLU A 1 260 ? 33.393 -77.995 -28.318 1.00 27.34 260 GLU A N 1
ATOM 1878 C CA . GLU A 1 260 ? 32.054 -77.775 -28.944 1.00 27.34 260 GLU A CA 1
ATOM 1879 C C . GLU A 1 260 ? 31.254 -76.599 -28.322 1.00 27.34 260 GLU A C 1
ATOM 1881 O O . GLU A 1 260 ? 31.238 -76.467 -27.112 1.00 27.34 260 GLU A O 1
ATOM 1886 N N . GLN A 1 261 ? 30.537 -75.689 -28.996 1.00 26.36 261 GLN A N 1
ATOM 1887 C CA . GLN A 1 261 ? 30.136 -75.411 -30.384 1.00 26.36 261 GLN A CA 1
ATOM 1888 C C . GLN A 1 261 ? 29.500 -73.982 -30.411 1.00 26.36 261 GLN A C 1
ATOM 1890 O O . GLN A 1 261 ? 29.055 -73.485 -29.379 1.00 26.36 261 GLN A O 1
ATOM 1895 N N . ASP A 1 262 ? 29.483 -73.361 -31.599 1.00 28.16 262 ASP A N 1
ATOM 1896 C CA . ASP A 1 262 ? 28.768 -72.147 -32.097 1.00 28.16 262 ASP A CA 1
ATOM 1897 C C . ASP A 1 262 ? 27.251 -72.054 -31.742 1.00 28.16 262 ASP A C 1
ATOM 1899 O O . ASP A 1 262 ? 26.752 -73.040 -31.199 1.00 28.16 262 ASP A O 1
ATOM 1903 N N . PRO A 1 263 ? 26.429 -71.015 -32.109 1.00 36.06 263 PRO A N 1
ATOM 1904 C CA . PRO A 1 263 ? 26.587 -69.872 -33.056 1.00 36.06 263 PRO A CA 1
ATOM 1905 C C . PRO A 1 263 ? 26.088 -68.510 -32.458 1.00 36.06 263 PRO A C 1
ATOM 1907 O O . PRO A 1 263 ? 25.598 -68.455 -31.338 1.00 36.06 263 PRO A O 1
ATOM 1910 N N . GLY A 1 264 ? 26.179 -67.311 -33.049 1.00 26.75 264 GLY A N 1
ATOM 1911 C CA . GLY A 1 264 ? 25.935 -66.8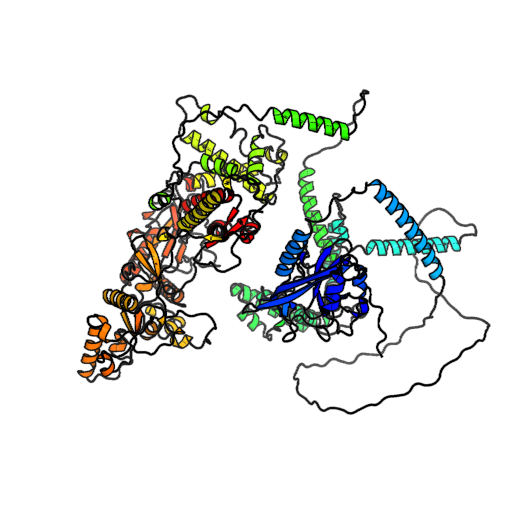78 -34.427 1.00 26.75 264 GLY A CA 1
ATOM 1912 C C . GLY A 1 264 ? 24.490 -66.362 -34.585 1.00 26.75 264 GLY A C 1
ATOM 1913 O O . GLY A 1 264 ? 23.574 -67.144 -34.822 1.00 26.75 264 GLY A O 1
ATOM 1914 N N . LEU A 1 265 ? 24.297 -65.043 -34.466 1.00 25.25 265 LEU A N 1
ATOM 1915 C CA . LEU A 1 265 ? 23.113 -64.324 -34.947 1.00 25.25 265 LEU A CA 1
ATOM 1916 C C . LEU A 1 265 ? 23.491 -63.505 -36.188 1.00 25.25 265 LEU A C 1
ATOM 1918 O O . LEU A 1 265 ? 24.539 -62.861 -36.228 1.00 25.25 265 LEU A O 1
ATOM 1922 N N . ASP A 1 266 ? 22.534 -63.494 -37.109 1.00 29.22 266 ASP A N 1
ATOM 1923 C CA . ASP A 1 266 ? 22.220 -62.454 -38.085 1.00 29.22 266 ASP A CA 1
ATOM 1924 C C . ASP A 1 266 ? 22.833 -62.452 -39.490 1.00 29.22 266 ASP A C 1
ATOM 1926 O O . ASP A 1 266 ? 24.026 -62.596 -39.745 1.00 29.22 266 ASP A O 1
ATOM 1930 N N . GLY A 1 267 ? 21.919 -62.144 -40.412 1.00 26.56 267 GLY A N 1
ATOM 1931 C CA . GLY A 1 267 ? 22.133 -61.751 -41.794 1.00 26.56 267 GLY A CA 1
ATOM 1932 C C . GLY A 1 267 ? 20.920 -62.183 -42.615 1.00 26.56 267 GLY A C 1
ATOM 1933 O O . GLY A 1 267 ? 20.557 -63.349 -42.590 1.00 26.56 267 GLY A O 1
ATOM 1934 N N . LEU A 1 268 ? 20.202 -61.346 -43.361 1.00 25.42 268 LEU A N 1
ATOM 1935 C CA . LEU A 1 268 ? 20.533 -60.172 -44.184 1.00 25.42 268 LEU A CA 1
ATOM 1936 C C . LEU A 1 268 ? 19.165 -59.652 -44.747 1.00 25.42 268 LEU A C 1
ATOM 1938 O O . LEU A 1 268 ? 18.146 -60.250 -44.395 1.00 25.42 268 LEU A O 1
ATOM 1942 N N . PRO A 1 269 ? 19.045 -58.663 -45.667 1.00 35.72 269 PRO A N 1
ATOM 1943 C CA . PRO A 1 269 ? 20.087 -57.914 -46.383 1.00 35.72 269 PRO A CA 1
ATOM 1944 C C . PRO A 1 269 ? 19.835 -56.395 -46.478 1.00 35.72 269 PRO A C 1
ATOM 1946 O O . PRO A 1 269 ? 18.718 -55.915 -46.337 1.00 35.72 269 PRO A O 1
ATOM 1949 N N . LEU A 1 270 ? 20.869 -55.652 -46.880 1.00 26.42 270 LEU A N 1
ATOM 1950 C CA . LEU A 1 270 ? 20.806 -54.803 -48.078 1.00 26.42 270 LEU A CA 1
ATOM 1951 C C . LEU A 1 270 ? 22.234 -54.656 -48.651 1.00 26.42 270 LEU A C 1
ATOM 1953 O O . LEU A 1 270 ? 23.144 -54.139 -48.010 1.00 26.42 270 LEU A O 1
ATOM 1957 N N . THR A 1 271 ? 22.384 -55.213 -49.851 1.00 28.89 271 THR A N 1
ATOM 1958 C CA . THR A 1 271 ? 23.476 -55.209 -50.851 1.00 28.89 271 THR A CA 1
ATOM 1959 C C . THR A 1 271 ? 23.861 -53.802 -51.340 1.00 28.89 271 THR A C 1
ATOM 1961 O O . THR A 1 271 ? 23.032 -52.905 -51.245 1.00 28.89 271 THR A O 1
ATOM 1964 N N . ALA A 1 272 ? 24.974 -53.509 -52.026 1.00 30.09 272 ALA A N 1
ATOM 1965 C CA . ALA A 1 272 ? 26.271 -54.134 -52.349 1.00 30.09 272 ALA A CA 1
ATOM 1966 C C . ALA A 1 272 ? 27.059 -53.058 -53.150 1.00 30.09 272 ALA A C 1
ATOM 1968 O O . ALA A 1 272 ? 26.445 -52.298 -53.894 1.00 30.09 272 ALA A O 1
ATOM 1969 N N . GLY A 1 273 ? 28.365 -52.881 -52.932 1.00 28.17 273 GLY A N 1
ATOM 1970 C CA . GLY A 1 273 ? 29.419 -53.243 -53.903 1.00 28.17 273 GLY A CA 1
ATOM 1971 C C . GLY A 1 273 ? 30.305 -52.008 -54.170 1.00 28.17 273 GLY A C 1
ATOM 1972 O O . GLY A 1 273 ? 29.796 -50.896 -54.130 1.00 28.17 273 GLY A O 1
ATOM 1973 N N . GLU A 1 274 ? 31.621 -52.054 -54.365 1.00 27.09 274 GLU A N 1
ATOM 1974 C CA . GLU A 1 274 ? 32.587 -53.130 -54.603 1.00 27.09 274 GLU A CA 1
ATOM 1975 C C . GLU A 1 274 ? 33.977 -52.647 -54.133 1.00 27.09 274 GLU A C 1
ATOM 1977 O O . GLU A 1 274 ? 34.269 -51.456 -54.226 1.00 27.09 274 GLU A O 1
ATOM 1982 N N . LEU A 1 275 ? 34.828 -53.557 -53.650 1.00 25.67 275 LEU A N 1
ATOM 1983 C CA . LEU A 1 275 ? 36.240 -53.727 -54.043 1.00 25.67 275 LEU A CA 1
ATOM 1984 C C . LEU A 1 275 ? 36.822 -54.912 -53.248 1.00 25.67 275 LEU A C 1
ATOM 1986 O O . LEU A 1 275 ? 36.581 -55.054 -52.051 1.00 25.67 275 LEU A O 1
ATOM 1990 N N . GLY A 1 276 ? 37.499 -55.801 -53.977 1.00 28.81 276 GLY A N 1
ATOM 1991 C CA . GLY A 1 276 ? 37.791 -57.186 -53.611 1.00 28.81 276 GLY A CA 1
ATOM 1992 C C . GLY A 1 276 ? 38.794 -57.440 -52.478 1.00 28.81 276 GLY A C 1
ATOM 1993 O O . GLY A 1 276 ? 39.478 -56.556 -51.972 1.00 28.81 276 GLY A O 1
ATOM 1994 N N . GLN A 1 277 ? 38.860 -58.720 -52.121 1.00 29.11 277 GLN A N 1
ATOM 1995 C CA . GLN A 1 277 ? 39.784 -59.389 -51.200 1.00 29.11 277 GLN A CA 1
ATOM 1996 C C . GLN A 1 277 ? 40.380 -60.614 -51.930 1.00 29.11 277 GLN A C 1
ATOM 1998 O O . GLN A 1 277 ? 39.792 -61.023 -52.935 1.00 29.11 277 GLN A O 1
ATOM 2003 N N . PRO A 1 278 ? 41.396 -61.316 -51.389 1.00 44.72 278 PRO A N 1
ATOM 2004 C CA . PRO A 1 278 ? 42.337 -60.945 -50.322 1.00 44.72 278 PRO A CA 1
ATOM 2005 C C . PRO A 1 278 ? 43.802 -61.285 -50.681 1.00 44.72 278 PRO A C 1
ATOM 2007 O O . PRO A 1 278 ? 44.067 -62.013 -51.630 1.00 44.72 278 PRO A O 1
ATOM 2010 N N . ASP A 1 279 ? 44.745 -60.822 -49.858 1.00 29.53 279 ASP A N 1
ATOM 2011 C CA . ASP A 1 279 ? 46.012 -61.530 -49.649 1.00 29.53 279 ASP A CA 1
ATOM 2012 C C . ASP A 1 279 ? 46.282 -61.620 -48.140 1.00 29.53 279 ASP A C 1
ATOM 2014 O O . ASP A 1 279 ? 45.991 -60.697 -47.370 1.00 29.53 279 ASP A O 1
ATOM 2018 N N . GLU A 1 280 ? 46.751 -62.791 -47.719 1.00 43.19 280 GLU A N 1
ATOM 2019 C CA . GLU A 1 280 ? 46.921 -63.234 -46.337 1.00 43.19 280 GLU A CA 1
ATOM 2020 C C . GLU A 1 280 ? 47.951 -62.380 -45.580 1.00 43.19 280 GLU A C 1
ATOM 2022 O O . GLU A 1 280 ? 49.147 -62.409 -45.860 1.00 43.19 280 GLU A O 1
ATOM 2027 N N . GLY A 1 281 ? 47.497 -61.618 -44.578 1.00 38.56 281 GLY A N 1
ATOM 2028 C CA . GLY A 1 281 ? 48.416 -60.843 -43.734 1.00 38.56 281 GLY A CA 1
ATOM 2029 C C . GLY A 1 281 ? 47.807 -59.880 -42.713 1.00 38.56 281 GLY A C 1
ATOM 2030 O O . GLY A 1 281 ? 48.512 -58.991 -42.243 1.00 38.56 281 GLY A O 1
ATOM 2031 N N . SER A 1 282 ? 46.521 -59.993 -42.350 1.00 40.91 282 SER A N 1
ATOM 2032 C CA . SER A 1 282 ? 45.857 -58.926 -41.581 1.00 40.91 282 SER A CA 1
ATOM 2033 C C . SER A 1 282 ? 44.907 -59.374 -40.465 1.00 40.91 282 SER A C 1
ATOM 2035 O O . SER A 1 282 ? 43.914 -58.696 -40.218 1.00 40.91 282 SER A O 1
ATOM 2037 N N . SER A 1 283 ? 45.186 -60.465 -39.740 1.00 44.47 283 SER A N 1
ATOM 2038 C CA . SER A 1 283 ? 44.430 -60.769 -38.502 1.00 44.47 283 SER A CA 1
ATOM 2039 C C . SER A 1 283 ? 44.708 -59.724 -37.410 1.00 44.47 283 SER A C 1
ATOM 2041 O O . SER A 1 283 ? 43.774 -59.217 -36.791 1.00 44.47 283 SER A O 1
ATOM 2043 N N . ILE A 1 284 ? 45.967 -59.289 -37.257 1.00 45.22 284 ILE A N 1
ATOM 2044 C CA . ILE A 1 284 ? 46.323 -58.198 -36.336 1.00 45.22 284 ILE A CA 1
ATOM 2045 C C . ILE A 1 284 ? 45.746 -56.871 -36.818 1.00 45.22 284 ILE A C 1
ATOM 2047 O O . ILE A 1 284 ? 45.224 -56.119 -36.006 1.00 45.22 284 ILE A O 1
ATOM 2051 N N . THR A 1 285 ? 45.775 -56.588 -38.121 1.00 48.50 285 THR A N 1
ATOM 2052 C CA . THR A 1 285 ? 45.243 -55.338 -38.678 1.00 48.50 285 THR A CA 1
ATOM 2053 C C . THR A 1 285 ? 43.721 -55.279 -38.580 1.00 48.50 285 THR A C 1
ATOM 2055 O O . THR A 1 285 ? 43.195 -54.218 -38.271 1.00 48.50 285 THR A O 1
ATOM 2058 N N . ALA A 1 286 ? 43.011 -56.402 -38.753 1.00 44.78 286 ALA A N 1
ATOM 2059 C CA . ALA A 1 286 ? 41.564 -56.501 -38.551 1.00 44.78 286 ALA A CA 1
ATOM 2060 C C . ALA A 1 286 ? 41.174 -56.413 -37.067 1.00 44.78 286 ALA A C 1
ATOM 2062 O O . ALA A 1 286 ? 40.208 -55.725 -36.743 1.00 44.78 286 ALA A O 1
ATOM 2063 N N . ALA A 1 287 ? 41.955 -57.013 -36.159 1.00 48.75 287 ALA A N 1
ATOM 2064 C CA . ALA A 1 287 ? 41.788 -56.839 -34.716 1.00 48.75 287 ALA A CA 1
ATOM 2065 C C . ALA A 1 287 ? 42.082 -55.393 -34.284 1.00 48.75 287 ALA A C 1
ATOM 2067 O O . ALA A 1 287 ? 41.335 -54.838 -33.486 1.00 48.75 287 ALA A O 1
ATOM 2068 N N . PHE A 1 288 ? 43.085 -54.736 -34.875 1.00 47.69 288 PHE A N 1
ATOM 2069 C CA . PHE A 1 288 ? 43.355 -53.308 -34.680 1.00 47.69 288 PHE A CA 1
ATOM 2070 C C . PHE A 1 288 ? 42.243 -52.429 -35.253 1.00 47.69 288 PHE A C 1
ATOM 2072 O O . PHE A 1 288 ? 41.963 -51.379 -34.692 1.00 47.69 288 PHE A O 1
ATOM 2079 N N . LEU A 1 289 ? 41.590 -52.838 -36.345 1.00 53.94 289 LEU A N 1
ATOM 2080 C CA . LEU A 1 289 ? 40.466 -52.111 -36.943 1.00 53.94 289 LEU A CA 1
ATOM 2081 C C . LEU A 1 289 ? 39.167 -52.313 -36.149 1.00 53.94 289 LEU A C 1
ATOM 2083 O O . LEU A 1 289 ? 38.374 -51.386 -36.020 1.00 53.94 289 LEU A O 1
ATOM 2087 N N . ALA A 1 290 ? 38.956 -53.495 -35.567 1.00 50.69 290 ALA A N 1
ATOM 2088 C CA . ALA A 1 290 ? 37.850 -53.769 -34.653 1.00 50.69 290 ALA A CA 1
ATOM 2089 C C . ALA A 1 290 ? 38.062 -53.079 -33.298 1.00 50.69 290 ALA A C 1
ATOM 2091 O O . ALA A 1 290 ? 37.141 -52.458 -32.776 1.00 50.69 290 ALA A O 1
ATOM 2092 N N . GLN A 1 291 ? 39.290 -53.096 -32.774 1.00 48.56 291 GLN A N 1
ATOM 2093 C CA . GLN A 1 291 ? 39.678 -52.384 -31.561 1.00 48.56 291 GLN A CA 1
ATOM 2094 C C . GLN A 1 291 ? 39.694 -50.872 -31.782 1.00 48.56 291 GLN A C 1
ATOM 2096 O O . GLN A 1 291 ? 39.291 -50.144 -30.887 1.00 48.56 291 GLN A O 1
ATOM 2101 N N . SER A 1 292 ? 40.073 -50.376 -32.965 1.00 45.03 292 SER A N 1
ATOM 2102 C CA . SER A 1 292 ? 39.957 -48.954 -33.293 1.00 45.03 292 SER A CA 1
ATOM 2103 C C . SER A 1 292 ? 38.505 -48.552 -33.505 1.00 45.03 292 SER A C 1
ATOM 2105 O O . SER A 1 292 ? 38.143 -47.463 -33.089 1.00 45.03 292 SER A O 1
ATOM 2107 N N . ARG A 1 293 ? 37.632 -49.416 -34.042 1.00 47.06 293 ARG A N 1
ATOM 2108 C CA . ARG A 1 293 ? 36.178 -49.177 -34.076 1.00 47.06 293 ARG A CA 1
ATOM 2109 C C . ARG A 1 293 ? 35.560 -49.198 -32.682 1.00 47.06 293 ARG A C 1
ATOM 2111 O O . ARG A 1 293 ? 34.749 -48.328 -32.399 1.00 47.06 293 ARG A O 1
ATOM 2118 N N . ALA A 1 294 ? 35.979 -50.107 -31.803 1.00 45.12 294 ALA A N 1
ATOM 2119 C CA . ALA A 1 294 ? 35.538 -50.159 -30.412 1.00 45.12 294 ALA A CA 1
ATOM 2120 C C . ALA A 1 294 ? 36.069 -48.964 -29.609 1.00 45.12 294 ALA A C 1
ATOM 2122 O O . ALA A 1 294 ? 35.304 -48.336 -28.893 1.00 45.12 294 ALA A O 1
ATOM 2123 N N . LEU A 1 295 ? 37.330 -48.567 -29.798 1.00 43.47 295 LEU A N 1
ATOM 2124 C CA . LEU A 1 295 ? 37.900 -47.347 -29.224 1.00 43.47 295 LEU A CA 1
ATOM 2125 C C . LEU A 1 295 ? 37.260 -46.098 -29.816 1.00 43.47 295 LEU A C 1
ATOM 2127 O O . LEU A 1 295 ? 37.035 -45.162 -29.077 1.00 43.47 295 LEU A O 1
ATOM 2131 N N . THR A 1 296 ? 36.905 -46.064 -31.099 1.00 53.97 296 THR A N 1
ATOM 2132 C CA . THR A 1 296 ? 36.204 -44.916 -31.696 1.00 53.97 296 THR A CA 1
ATOM 2133 C C . THR A 1 296 ? 34.755 -44.864 -31.219 1.00 53.97 296 THR A C 1
ATOM 2135 O O . THR A 1 296 ? 34.246 -43.780 -30.970 1.00 53.97 296 THR A O 1
ATOM 2138 N N . ALA A 1 297 ? 34.104 -46.011 -31.010 1.00 44.84 297 ALA A N 1
ATOM 2139 C CA . ALA A 1 297 ? 32.771 -46.094 -30.422 1.00 44.84 297 ALA A CA 1
ATOM 2140 C C . ALA A 1 297 ? 32.790 -45.664 -28.950 1.00 44.84 297 ALA A C 1
ATOM 2142 O O . ALA A 1 297 ? 31.964 -44.848 -28.556 1.00 44.84 297 ALA A O 1
ATOM 2143 N N . LEU A 1 298 ? 33.776 -46.118 -28.174 1.00 37.66 298 LEU A N 1
ATOM 2144 C CA . LEU A 1 298 ? 33.940 -45.813 -26.753 1.00 37.66 298 LEU A CA 1
ATOM 2145 C C . LEU A 1 298 ? 34.442 -44.376 -26.551 1.00 37.66 298 LEU A C 1
ATOM 2147 O O . LEU A 1 298 ? 33.947 -43.682 -25.678 1.00 37.66 298 LEU A O 1
ATOM 2151 N N . VAL A 1 299 ? 35.304 -43.857 -27.428 1.00 45.91 299 VAL A N 1
ATOM 2152 C CA . VAL A 1 299 ? 35.664 -42.430 -27.500 1.00 45.91 299 VAL A CA 1
ATOM 2153 C C . VAL A 1 299 ? 34.480 -41.590 -27.976 1.00 45.91 299 VAL A C 1
ATOM 2155 O O . VAL A 1 299 ? 34.326 -40.484 -27.482 1.00 45.91 299 VAL A O 1
ATOM 2158 N N . SER A 1 300 ? 33.589 -42.092 -28.843 1.00 41.28 300 SER A N 1
ATOM 2159 C CA . SER A 1 300 ? 32.319 -41.413 -29.160 1.00 41.28 300 SER A CA 1
ATOM 2160 C C . SER A 1 300 ? 31.339 -41.438 -27.986 1.00 41.28 300 SER A C 1
ATOM 2162 O O . SER A 1 300 ? 30.571 -40.499 -27.817 1.00 41.28 300 SER A O 1
ATOM 2164 N N . GLN A 1 301 ? 31.395 -42.473 -27.144 1.00 45.28 301 GLN A N 1
ATOM 2165 C CA . GLN A 1 301 ? 30.556 -42.634 -25.959 1.00 45.28 301 GLN A CA 1
ATOM 2166 C C . GLN A 1 301 ? 31.080 -41.795 -24.783 1.00 45.28 301 GLN A C 1
ATOM 2168 O O . GLN A 1 301 ? 30.283 -41.216 -24.056 1.00 45.28 301 GLN A O 1
ATOM 2173 N N . ILE A 1 302 ? 32.403 -41.646 -24.658 1.00 42.84 302 ILE A N 1
ATOM 2174 C CA . ILE A 1 302 ? 33.075 -40.733 -23.722 1.00 42.84 302 ILE A CA 1
ATOM 2175 C C . ILE A 1 302 ? 32.946 -39.283 -24.206 1.00 42.84 302 ILE A C 1
ATOM 2177 O O . ILE A 1 302 ? 32.635 -38.404 -23.413 1.00 42.84 302 ILE A O 1
ATOM 2181 N N . ALA A 1 303 ? 33.068 -39.017 -25.510 1.00 40.88 303 ALA A N 1
ATOM 2182 C CA . ALA A 1 303 ? 32.745 -37.707 -26.085 1.00 40.88 303 ALA A CA 1
ATOM 2183 C C . ALA A 1 303 ? 31.236 -37.394 -26.002 1.00 40.88 303 ALA A C 1
ATOM 2185 O O . ALA A 1 303 ? 30.847 -36.231 -25.969 1.00 40.88 303 ALA A O 1
ATOM 2186 N N . GLY A 1 304 ? 30.386 -38.425 -25.943 1.00 41.16 304 GLY A N 1
ATOM 2187 C CA . GLY A 1 304 ? 28.940 -38.340 -25.723 1.00 41.16 304 GLY A CA 1
ATOM 2188 C C . GLY A 1 304 ? 28.518 -38.296 -24.249 1.00 41.16 304 GLY A C 1
ATOM 2189 O O . GLY A 1 304 ? 27.348 -38.037 -23.977 1.00 41.16 304 GLY A O 1
ATOM 2190 N N . GLN A 1 305 ? 29.449 -38.498 -23.308 1.00 42.16 305 GLN A N 1
ATOM 2191 C CA . GLN A 1 305 ? 29.297 -38.177 -21.882 1.00 42.16 305 GLN A CA 1
ATOM 2192 C C . GLN A 1 305 ? 29.619 -36.701 -21.593 1.00 42.16 305 GLN A C 1
ATOM 2194 O O . GLN A 1 305 ? 29.869 -36.321 -20.452 1.00 42.16 305 GLN A O 1
ATOM 2199 N N . ASN A 1 306 ? 29.564 -35.835 -22.608 1.00 43.19 306 ASN A N 1
ATOM 2200 C CA . ASN A 1 306 ? 29.322 -34.425 -22.350 1.00 43.19 306 ASN A CA 1
ATOM 2201 C C . ASN A 1 306 ? 27.973 -34.297 -21.639 1.00 43.19 306 ASN A C 1
ATOM 2203 O O . ASN A 1 306 ? 26.951 -34.779 -22.134 1.00 43.19 306 ASN A O 1
ATOM 2207 N N . ASP A 1 307 ? 27.977 -33.638 -20.482 1.00 52.41 307 ASP A N 1
ATOM 2208 C CA . ASP A 1 307 ? 26.758 -33.223 -19.801 1.00 52.41 307 ASP A CA 1
ATOM 2209 C C . ASP A 1 307 ? 25.834 -32.552 -20.843 1.00 52.41 307 ASP A C 1
ATOM 2211 O O . ASP A 1 307 ? 26.258 -31.590 -21.495 1.00 52.41 307 ASP A O 1
ATOM 2215 N N . PRO A 1 308 ? 24.607 -33.053 -21.091 1.00 53.00 308 PRO A N 1
ATOM 2216 C CA . PRO A 1 308 ? 23.721 -32.503 -22.119 1.00 53.00 308 PRO A CA 1
ATOM 2217 C C . PRO A 1 308 ? 23.399 -31.014 -21.895 1.00 53.00 308 PRO A C 1
ATOM 2219 O O . PRO A 1 308 ? 22.987 -30.323 -22.830 1.00 53.00 308 PRO A O 1
ATOM 2222 N N . LEU A 1 309 ? 23.628 -30.497 -20.681 1.00 55.25 309 LEU A N 1
ATOM 2223 C CA . LEU A 1 309 ? 23.603 -29.068 -20.360 1.00 55.25 309 LEU A CA 1
ATOM 2224 C C . LEU A 1 309 ? 24.877 -28.310 -20.795 1.00 55.25 309 LEU A C 1
ATOM 2226 O O . LEU A 1 309 ? 24.783 -27.141 -21.168 1.00 55.25 309 LEU A O 1
ATOM 2230 N N . SER A 1 310 ? 26.043 -28.958 -20.825 1.00 52.88 310 SER A N 1
ATOM 2231 C CA . SER A 1 310 ? 27.324 -28.393 -21.291 1.00 52.88 310 SER A CA 1
ATOM 2232 C C . SER A 1 310 ? 27.350 -28.174 -22.813 1.00 52.88 310 SER A C 1
ATOM 2234 O O . SER A 1 310 ? 27.779 -27.121 -23.294 1.00 52.88 310 SER A O 1
ATOM 2236 N N . ASP A 1 311 ? 26.757 -29.088 -23.590 1.00 53.94 311 ASP A N 1
ATOM 2237 C CA . ASP A 1 311 ? 26.617 -28.953 -25.055 1.00 53.94 311 ASP A CA 1
ATOM 2238 C C . ASP A 1 311 ? 25.735 -27.745 -25.463 1.00 53.94 311 ASP A C 1
ATOM 2240 O O . ASP A 1 311 ? 25.883 -27.164 -26.549 1.00 53.94 311 ASP A O 1
ATOM 2244 N N . LEU A 1 312 ? 24.846 -27.300 -24.563 1.00 54.50 312 LEU A N 1
ATOM 2245 C CA . LEU A 1 312 ? 24.021 -26.100 -24.734 1.00 54.50 312 LEU A CA 1
ATOM 2246 C C . LEU A 1 312 ? 24.841 -24.800 -24.591 1.00 54.50 312 LEU A C 1
ATOM 2248 O O . LEU A 1 312 ? 24.522 -23.803 -25.259 1.00 54.50 312 LEU A O 1
ATOM 2252 N N . ALA A 1 313 ? 25.900 -24.826 -23.769 1.00 51.59 313 ALA A N 1
ATOM 2253 C CA . ALA A 1 313 ? 26.823 -23.713 -23.535 1.00 51.59 313 ALA A CA 1
ATOM 2254 C C . ALA A 1 313 ? 27.874 -23.571 -24.654 1.00 51.59 313 ALA A C 1
ATOM 2256 O O . ALA A 1 313 ? 28.238 -22.451 -25.010 1.00 51.59 313 ALA A O 1
ATOM 2257 N N . ALA A 1 314 ? 28.293 -24.683 -25.271 1.00 48.41 314 ALA A N 1
ATOM 2258 C CA . ALA A 1 314 ? 29.265 -24.693 -26.372 1.00 48.41 314 ALA A CA 1
ATOM 2259 C C . ALA A 1 314 ? 28.678 -24.277 -27.742 1.00 48.41 314 ALA A C 1
ATOM 2261 O O . ALA A 1 314 ? 29.413 -23.870 -28.645 1.00 48.41 314 ALA A O 1
ATOM 2262 N N . SER A 1 315 ? 27.351 -24.332 -27.921 1.00 48.50 315 SER A N 1
ATOM 2263 C CA . SER A 1 315 ? 26.691 -23.965 -29.185 1.00 48.50 315 SER A CA 1
ATOM 2264 C C . SER A 1 315 ? 26.539 -22.446 -29.361 1.00 48.50 315 SER A C 1
ATOM 2266 O O . SER A 1 315 ? 25.485 -21.859 -29.072 1.00 48.50 315 SER A O 1
ATOM 2268 N N . GLY A 1 316 ? 27.601 -21.820 -29.873 1.00 45.12 316 GLY A N 1
ATOM 2269 C CA . GLY A 1 316 ? 27.614 -20.466 -30.428 1.00 45.12 316 GLY A CA 1
ATOM 2270 C C . GLY A 1 316 ? 27.177 -20.415 -31.904 1.00 45.12 316 GLY A C 1
ATOM 2271 O O . GLY A 1 316 ? 27.710 -21.120 -32.755 1.00 45.12 316 GLY A O 1
ATOM 2272 N N . SER A 1 317 ? 26.187 -19.562 -32.191 1.00 48.00 317 SER A N 1
ATOM 2273 C CA . SER A 1 317 ? 25.889 -18.911 -33.486 1.00 48.00 317 SER A CA 1
ATOM 2274 C C . SER A 1 317 ? 25.897 -19.731 -34.798 1.00 48.00 317 SER A C 1
ATOM 2276 O O . SER A 1 317 ? 26.219 -19.179 -35.851 1.00 48.00 317 SER A O 1
ATOM 2278 N N . SER A 1 318 ? 25.450 -20.991 -34.805 1.00 44.56 318 SER A N 1
ATOM 2279 C CA . SER A 1 318 ? 25.045 -21.691 -36.042 1.00 44.56 318 SER A CA 1
ATOM 2280 C C . SER A 1 318 ? 23.670 -22.358 -35.891 1.00 44.56 318 SER A C 1
ATOM 2282 O O . SER A 1 318 ? 23.324 -22.843 -34.816 1.00 44.56 318 SER A O 1
ATOM 2284 N N . ILE A 1 319 ? 22.846 -22.315 -36.951 1.00 47.66 319 ILE A N 1
ATOM 2285 C CA . ILE A 1 319 ? 21.536 -22.984 -36.973 1.00 47.66 319 ILE A CA 1
ATOM 2286 C C . ILE A 1 319 ? 21.777 -24.491 -36.934 1.00 47.66 319 ILE A C 1
ATOM 2288 O O . ILE A 1 319 ? 22.351 -25.066 -37.854 1.00 47.66 319 ILE A O 1
ATOM 2292 N N . SER A 1 320 ? 21.321 -25.112 -35.858 1.00 54.62 320 SER A N 1
ATOM 2293 C CA . SER A 1 320 ? 21.217 -26.553 -35.703 1.00 54.62 320 SER A CA 1
ATOM 2294 C C . SER A 1 320 ? 19.727 -26.845 -35.549 1.00 54.62 320 SER A C 1
ATOM 2296 O O . SER A 1 320 ? 19.065 -26.148 -34.793 1.00 54.62 320 SER A O 1
ATOM 2298 N N . THR A 1 321 ? 19.177 -27.799 -36.301 1.00 58.31 321 THR A N 1
ATOM 2299 C CA . THR A 1 321 ? 17.772 -28.260 -36.213 1.00 58.31 321 THR A CA 1
ATOM 2300 C C . THR A 1 321 ? 17.607 -29.412 -35.211 1.00 58.31 321 THR A C 1
ATOM 2302 O O . THR A 1 321 ? 16.631 -30.166 -35.246 1.00 58.31 321 THR A O 1
ATOM 2305 N N . LYS A 1 322 ? 18.609 -29.613 -34.347 1.00 64.88 322 LYS A N 1
ATOM 2306 C CA . LYS A 1 322 ? 18.733 -30.793 -33.484 1.00 64.88 322 LYS A CA 1
ATOM 2307 C C . LYS A 1 322 ? 17.678 -30.817 -32.374 1.00 64.88 322 LYS A C 1
ATOM 2309 O O . LYS A 1 322 ? 17.137 -31.883 -32.105 1.00 64.88 322 LYS A O 1
ATOM 2314 N N . GLY A 1 323 ? 17.343 -29.681 -31.772 1.00 73.31 323 GLY A N 1
ATOM 2315 C CA . GLY A 1 323 ? 16.352 -29.538 -30.704 1.00 73.31 323 GLY A CA 1
ATOM 2316 C C . GLY A 1 323 ? 14.916 -29.755 -31.180 1.00 73.31 323 GLY A C 1
ATOM 2317 O O .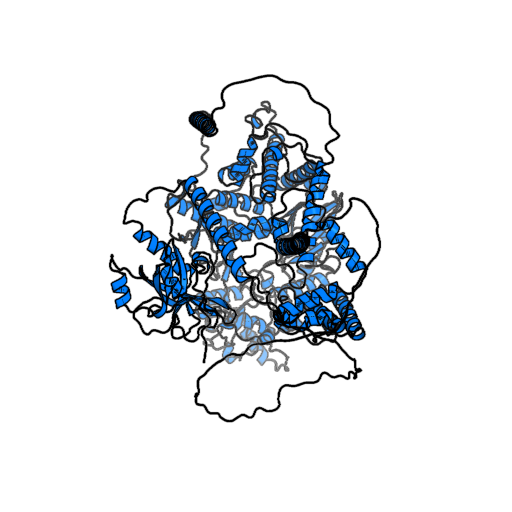 GLY A 1 323 ? 14.164 -30.495 -30.549 1.00 73.31 323 GLY A O 1
ATOM 2318 N N . SER A 1 324 ? 14.528 -29.189 -32.325 1.00 76.06 324 SER A N 1
ATOM 2319 C CA . SER A 1 324 ? 13.216 -29.433 -32.949 1.00 76.06 324 SER A CA 1
ATOM 2320 C C . SER A 1 324 ? 13.044 -30.876 -33.429 1.00 76.06 324 SER A C 1
ATOM 2322 O O . SER A 1 324 ? 11.996 -31.477 -33.179 1.00 76.06 324 SER A O 1
ATOM 2324 N N . ALA A 1 325 ? 14.073 -31.475 -34.037 1.00 76.38 325 ALA A N 1
ATOM 2325 C CA . ALA A 1 325 ? 14.053 -32.887 -34.422 1.00 76.38 325 ALA A CA 1
ATOM 2326 C C . ALA A 1 325 ? 13.995 -33.827 -33.202 1.00 76.38 325 ALA A C 1
ATOM 2328 O O . ALA A 1 325 ? 13.207 -34.777 -33.188 1.00 76.38 325 ALA A O 1
ATOM 2329 N N . ALA A 1 326 ? 14.775 -33.543 -32.153 1.00 79.00 326 ALA A N 1
ATOM 2330 C CA . ALA A 1 326 ? 14.749 -34.302 -30.904 1.00 79.00 326 ALA A CA 1
ATOM 2331 C C . ALA A 1 326 ? 13.395 -34.176 -30.184 1.00 79.00 326 ALA A C 1
ATOM 2333 O O . ALA A 1 326 ? 12.844 -35.183 -29.739 1.00 79.00 326 ALA A O 1
ATOM 2334 N N . ARG A 1 327 ? 12.790 -32.978 -30.150 1.00 84.56 327 ARG A N 1
ATOM 2335 C CA . ARG A 1 327 ? 11.444 -32.766 -29.589 1.00 84.56 327 ARG A CA 1
ATOM 2336 C C . ARG A 1 327 ? 10.376 -33.538 -30.361 1.00 84.56 327 ARG A C 1
ATOM 2338 O O . ARG A 1 327 ? 9.508 -34.146 -29.743 1.00 84.56 327 ARG A O 1
ATOM 2345 N N . LEU A 1 328 ? 10.441 -33.543 -31.693 1.00 85.31 328 LEU A N 1
ATOM 2346 C CA . LEU A 1 328 ? 9.519 -34.309 -32.534 1.00 85.31 328 LEU A CA 1
ATOM 2347 C C . LEU A 1 328 ? 9.643 -35.817 -32.269 1.00 85.31 328 LEU A C 1
ATOM 2349 O O . LEU A 1 328 ? 8.636 -36.521 -32.242 1.00 85.31 328 LEU A O 1
ATOM 2353 N N . LYS A 1 329 ? 10.865 -36.317 -32.036 1.00 85.00 329 LYS A N 1
ATOM 2354 C CA . LYS A 1 329 ? 11.101 -37.714 -31.649 1.00 85.00 329 LYS A CA 1
ATOM 2355 C C . LYS A 1 329 ? 10.434 -38.041 -30.309 1.00 85.00 329 LYS A C 1
ATOM 2357 O O . LYS A 1 329 ? 9.682 -39.008 -30.256 1.00 85.00 329 LYS A O 1
ATOM 2362 N N . LEU A 1 330 ? 10.612 -37.194 -29.290 1.00 87.12 330 LEU A N 1
ATOM 2363 C CA . LEU A 1 330 ? 9.944 -37.356 -27.990 1.00 87.12 330 LEU A CA 1
ATOM 2364 C C . LEU A 1 330 ? 8.411 -37.270 -28.106 1.00 87.12 330 LEU A C 1
ATOM 2366 O O . LEU A 1 330 ? 7.700 -38.025 -27.456 1.00 87.12 330 LEU A O 1
ATOM 2370 N N . GLN A 1 331 ? 7.875 -36.396 -28.964 1.00 87.94 331 GLN A N 1
ATOM 2371 C CA . GLN A 1 331 ? 6.428 -36.315 -29.210 1.00 87.94 331 GLN A CA 1
ATOM 2372 C C . GLN A 1 331 ? 5.879 -37.564 -29.911 1.00 87.94 331 GLN A C 1
ATOM 2374 O O . GLN A 1 331 ? 4.786 -38.014 -29.574 1.00 87.94 331 GLN A O 1
ATOM 2379 N N . ARG A 1 332 ? 6.630 -38.145 -30.858 1.00 87.38 332 ARG A N 1
ATOM 2380 C CA . ARG A 1 332 ? 6.270 -39.423 -31.493 1.00 87.38 332 ARG A CA 1
ATOM 2381 C C . ARG A 1 332 ? 6.292 -40.568 -30.486 1.00 87.38 332 ARG A C 1
ATOM 2383 O O . ARG A 1 332 ? 5.354 -41.357 -30.450 1.00 87.38 332 ARG A O 1
ATOM 2390 N N . GLU A 1 333 ? 7.305 -40.614 -29.633 1.00 87.31 333 GLU A N 1
ATOM 2391 C CA . GLU A 1 333 ? 7.403 -41.591 -28.549 1.00 87.31 333 GLU A CA 1
ATOM 2392 C C . GLU A 1 333 ? 6.231 -41.449 -27.565 1.00 87.31 333 GLU A C 1
ATOM 2394 O O . GLU A 1 333 ? 5.558 -42.430 -27.263 1.00 87.31 333 GLU A O 1
ATOM 2399 N N . LEU A 1 334 ? 5.864 -40.222 -27.177 1.00 86.19 334 LEU A N 1
ATOM 2400 C CA . LEU A 1 334 ? 4.690 -39.986 -26.329 1.00 86.19 334 LEU A CA 1
ATOM 2401 C C . LEU A 1 334 ? 3.389 -40.414 -27.026 1.00 86.19 334 LEU A C 1
ATOM 2403 O O . LEU A 1 334 ? 2.513 -41.008 -26.400 1.00 86.19 334 LEU A O 1
ATOM 2407 N N . SER A 1 335 ? 3.268 -40.158 -28.335 1.00 84.38 335 SER A N 1
ATOM 2408 C CA . SER A 1 335 ? 2.099 -40.567 -29.125 1.00 84.38 335 SER A CA 1
ATOM 2409 C C . SER A 1 335 ? 1.963 -42.084 -29.263 1.00 84.38 335 SER A C 1
ATOM 2411 O O . SER A 1 335 ? 0.844 -42.575 -29.388 1.00 84.38 335 SER A O 1
ATOM 2413 N N . SER A 1 336 ? 3.077 -42.821 -29.174 1.00 87.81 336 SER A N 1
ATOM 2414 C CA . SER A 1 336 ? 3.076 -44.287 -29.184 1.00 87.81 336 SER A CA 1
ATOM 2415 C C . SER A 1 336 ? 2.543 -44.898 -27.884 1.00 87.81 336 SER A C 1
ATOM 2417 O O . SER A 1 336 ? 2.190 -46.072 -27.876 1.00 87.81 336 SER A O 1
ATOM 2419 N N . ARG A 1 337 ? 2.421 -44.095 -26.809 1.00 83.38 337 ARG A N 1
ATOM 2420 C CA . ARG A 1 337 ? 1.844 -44.480 -25.505 1.00 83.38 337 ARG A CA 1
ATOM 2421 C C . ARG A 1 337 ? 2.444 -45.769 -24.925 1.00 83.38 337 ARG A C 1
ATOM 2423 O O . ARG A 1 337 ? 1.756 -46.526 -24.254 1.00 83.38 337 ARG A O 1
ATOM 2430 N N . THR A 1 338 ? 3.734 -45.988 -25.152 1.00 83.00 338 THR A N 1
ATOM 2431 C CA . THR A 1 338 ? 4.475 -47.192 -24.742 1.00 83.00 338 THR A CA 1
ATOM 2432 C C . THR A 1 338 ? 4.825 -47.243 -23.253 1.00 83.00 338 THR A C 1
ATOM 2434 O O . THR A 1 338 ? 5.424 -48.216 -22.821 1.00 83.00 338 THR A O 1
ATOM 2437 N N . GLY A 1 339 ? 4.496 -46.212 -22.465 1.00 82.69 339 GLY A N 1
ATOM 2438 C CA . GLY A 1 339 ? 4.796 -46.160 -21.025 1.00 82.69 339 GLY A CA 1
ATOM 2439 C C . GLY A 1 339 ? 6.202 -45.660 -20.671 1.00 82.69 339 GLY A C 1
ATOM 2440 O O . GLY A 1 339 ? 6.419 -45.250 -19.542 1.00 82.69 339 GLY A O 1
ATOM 2441 N N . VAL A 1 340 ? 7.114 -45.527 -21.638 1.00 85.44 340 VAL A N 1
ATOM 2442 C CA . VAL A 1 340 ? 8.533 -45.170 -21.404 1.00 85.44 340 VAL A CA 1
ATOM 2443 C C . VAL A 1 340 ? 8.737 -43.893 -20.565 1.00 85.44 340 VAL A C 1
ATOM 2445 O O . VAL A 1 340 ? 9.677 -43.799 -19.778 1.00 85.44 340 VAL A O 1
ATOM 2448 N N . PHE A 1 341 ? 7.858 -42.891 -20.693 1.00 88.19 341 PHE A N 1
ATOM 2449 C CA . PHE A 1 341 ? 7.930 -41.666 -19.879 1.00 88.19 341 PHE A CA 1
ATOM 2450 C C . PHE A 1 341 ? 7.619 -41.916 -18.400 1.00 88.19 341 PHE A C 1
ATOM 2452 O O . PHE A 1 341 ? 8.205 -41.264 -17.539 1.00 88.19 341 PHE A O 1
ATOM 2459 N N . PHE A 1 342 ? 6.708 -42.844 -18.112 1.00 87.81 342 PHE A N 1
ATOM 2460 C CA . PHE A 1 342 ? 6.379 -43.262 -16.755 1.00 87.81 342 PHE A CA 1
ATOM 2461 C C . PHE A 1 342 ? 7.601 -43.918 -16.102 1.00 87.81 342 PHE A C 1
ATOM 2463 O O . PHE A 1 342 ? 8.034 -43.470 -15.041 1.00 87.81 342 PHE A O 1
ATOM 2470 N N . ASP A 1 343 ? 8.238 -44.860 -16.802 1.00 86.06 343 ASP A N 1
ATOM 2471 C CA . ASP A 1 343 ? 9.426 -45.573 -16.316 1.00 86.06 343 ASP A CA 1
ATOM 2472 C C . ASP A 1 343 ? 10.596 -44.623 -16.052 1.00 86.06 343 ASP A C 1
ATOM 2474 O O . ASP A 1 343 ? 11.279 -44.734 -15.038 1.00 86.06 343 ASP A O 1
ATOM 2478 N N . LYS A 1 344 ? 10.803 -43.626 -16.923 1.00 87.38 344 LYS A N 1
ATOM 2479 C CA . LYS A 1 344 ? 11.873 -42.627 -16.762 1.00 87.38 344 LYS A CA 1
ATOM 2480 C C . LYS A 1 344 ? 11.676 -41.728 -15.544 1.00 87.38 344 LYS A C 1
ATOM 2482 O O . LYS A 1 344 ? 12.646 -41.410 -14.857 1.00 87.38 344 LYS A O 1
ATOM 2487 N N . VAL A 1 345 ? 10.436 -41.331 -15.260 1.00 89.38 345 VAL A N 1
ATOM 2488 C CA . VAL A 1 345 ? 10.107 -40.551 -14.055 1.00 89.38 345 VAL A CA 1
ATOM 2489 C C . VAL A 1 345 ? 10.243 -41.419 -12.800 1.00 89.38 345 VAL A C 1
ATOM 2491 O O . VAL A 1 345 ? 10.765 -40.952 -11.787 1.00 89.38 345 VAL A O 1
ATOM 2494 N N . TYR A 1 346 ? 9.841 -42.691 -12.876 1.00 86.75 346 TYR A N 1
ATOM 2495 C CA . TYR A 1 346 ? 9.997 -43.659 -11.789 1.00 86.75 346 TYR A CA 1
ATOM 2496 C C . TYR A 1 346 ? 11.481 -43.930 -11.475 1.00 86.75 346 TYR A C 1
ATOM 2498 O O . TYR A 1 346 ? 11.899 -43.891 -10.316 1.00 86.75 346 TYR A O 1
ATOM 2506 N N . GLU A 1 347 ? 12.309 -44.123 -12.505 1.00 84.88 347 GLU A N 1
ATOM 2507 C CA . GLU A 1 347 ? 13.765 -44.297 -12.417 1.00 84.88 347 GLU A CA 1
ATOM 2508 C C . GLU A 1 347 ? 14.438 -43.067 -11.785 1.00 84.88 347 GLU A C 1
ATOM 2510 O O . GLU A 1 347 ? 15.281 -43.210 -10.897 1.00 84.88 347 GLU A O 1
ATOM 2515 N N . ALA A 1 348 ? 14.036 -41.854 -12.185 1.00 86.19 348 ALA A N 1
ATOM 2516 C CA . ALA A 1 348 ? 14.554 -40.606 -11.621 1.00 86.19 348 ALA A CA 1
ATOM 2517 C C . ALA A 1 348 ? 14.203 -40.440 -10.132 1.00 86.19 348 ALA A C 1
ATOM 2519 O O . ALA A 1 348 ? 15.067 -40.072 -9.331 1.00 86.19 348 ALA A O 1
ATOM 2520 N N . ALA A 1 349 ? 12.961 -40.752 -9.743 1.00 86.56 349 ALA A N 1
ATOM 2521 C CA . ALA A 1 349 ? 12.539 -40.728 -8.343 1.00 86.56 349 ALA A CA 1
ATOM 2522 C C . ALA A 1 349 ? 13.310 -41.761 -7.501 1.00 86.56 349 ALA A C 1
ATOM 2524 O O . ALA A 1 349 ? 13.815 -41.428 -6.428 1.00 86.56 349 ALA A O 1
ATOM 2525 N N . THR A 1 350 ? 13.467 -42.983 -8.022 1.00 85.00 350 THR A N 1
ATOM 2526 C CA . THR A 1 350 ? 14.159 -44.090 -7.340 1.00 85.00 350 THR A CA 1
ATOM 2527 C C . THR A 1 350 ? 15.638 -43.777 -7.120 1.00 85.00 350 THR A C 1
ATOM 2529 O O . THR A 1 350 ? 16.112 -43.862 -5.992 1.00 85.00 350 THR A O 1
ATOM 2532 N N . ARG A 1 351 ? 16.354 -43.305 -8.153 1.00 82.50 351 ARG A N 1
ATOM 2533 C CA . ARG A 1 351 ? 17.773 -42.911 -8.040 1.00 82.50 351 ARG A CA 1
ATOM 2534 C C . ARG A 1 351 ? 18.014 -41.824 -7.007 1.00 82.50 351 ARG A C 1
ATOM 2536 O O . ARG A 1 351 ? 19.077 -41.775 -6.399 1.00 82.50 351 ARG A O 1
ATOM 2543 N N . ARG A 1 352 ? 17.057 -40.912 -6.843 1.00 80.62 352 ARG A N 1
ATOM 2544 C CA . ARG A 1 352 ? 17.196 -39.837 -5.865 1.00 80.62 352 ARG A CA 1
ATOM 2545 C C . ARG A 1 352 ? 16.953 -40.336 -4.446 1.00 80.62 352 ARG A C 1
ATOM 2547 O O . ARG A 1 352 ? 17.670 -39.927 -3.542 1.00 80.62 352 ARG A O 1
ATOM 2554 N N . MET A 1 353 ? 15.958 -41.203 -4.263 1.00 78.12 353 MET A N 1
ATOM 2555 C CA . MET A 1 353 ? 15.655 -41.808 -2.966 1.00 78.12 353 MET A CA 1
ATOM 2556 C C . MET A 1 353 ? 16.777 -42.742 -2.496 1.00 78.12 353 MET A C 1
ATOM 2558 O O . MET A 1 353 ? 17.154 -42.681 -1.323 1.00 78.12 353 MET A O 1
ATOM 2562 N N . GLU A 1 354 ? 17.328 -43.542 -3.413 1.00 81.25 354 GLU A N 1
ATOM 2563 C CA . GLU A 1 354 ? 18.399 -44.515 -3.179 1.00 81.25 354 GLU A CA 1
ATOM 2564 C C . GLU A 1 354 ? 19.439 -44.469 -4.324 1.00 81.25 354 GLU A C 1
ATOM 2566 O O . GLU A 1 354 ? 19.285 -45.145 -5.343 1.00 81.25 354 GLU A O 1
ATOM 2571 N N . PRO A 1 355 ? 20.528 -43.689 -4.176 1.00 71.69 355 PRO A N 1
ATOM 2572 C CA . PRO A 1 355 ? 21.551 -43.520 -5.219 1.00 71.69 355 PRO A CA 1
ATOM 2573 C C . PRO A 1 355 ? 22.319 -44.798 -5.579 1.00 71.69 355 PRO A C 1
ATOM 2575 O O . PRO A 1 355 ? 22.901 -44.886 -6.658 1.00 71.69 355 PRO A O 1
ATOM 2578 N N . THR A 1 356 ? 22.333 -45.777 -4.675 1.00 68.00 356 THR A N 1
ATOM 2579 C CA . THR A 1 356 ? 23.003 -47.077 -4.822 1.00 68.00 356 THR A CA 1
ATOM 2580 C C . THR A 1 356 ? 22.080 -48.186 -5.330 1.00 68.00 356 THR A C 1
ATOM 2582 O O . THR A 1 356 ? 22.544 -49.311 -5.507 1.00 68.00 356 THR A O 1
ATOM 2585 N N . ALA A 1 357 ? 20.791 -47.906 -5.553 1.00 64.50 357 ALA A N 1
ATOM 2586 C CA . ALA A 1 357 ? 19.842 -48.909 -6.020 1.00 64.50 357 ALA A CA 1
ATOM 2587 C C . ALA A 1 357 ? 20.158 -49.348 -7.459 1.00 64.50 357 ALA A C 1
ATOM 2589 O O . ALA A 1 357 ? 20.328 -48.523 -8.364 1.00 64.50 357 ALA A O 1
ATOM 2590 N N . ASP A 1 358 ? 20.197 -50.662 -7.686 1.00 61.59 358 ASP A N 1
ATOM 2591 C CA . AS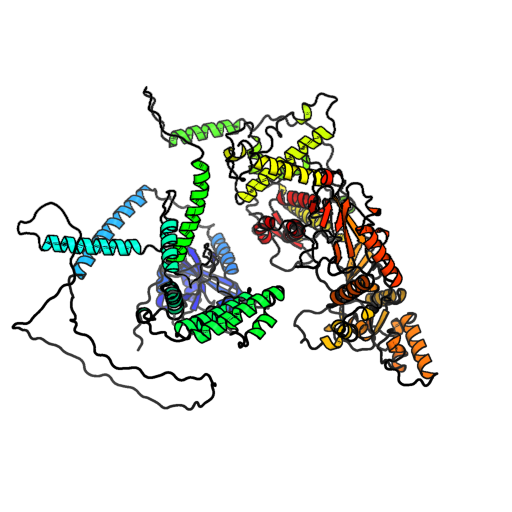P A 1 358 ? 20.400 -51.232 -9.014 1.00 61.59 358 ASP A CA 1
ATOM 2592 C C . ASP A 1 358 ? 19.133 -51.047 -9.868 1.00 61.59 358 ASP A C 1
ATOM 2594 O O . ASP A 1 358 ? 18.183 -51.832 -9.829 1.00 61.59 358 ASP A O 1
ATOM 2598 N N . THR A 1 359 ? 19.105 -49.959 -10.645 1.00 61.72 359 THR A N 1
ATOM 2599 C CA . THR A 1 359 ? 17.975 -49.611 -11.525 1.00 61.72 359 THR A CA 1
ATOM 2600 C C . THR A 1 359 ? 17.717 -50.629 -12.646 1.00 61.72 359 THR A C 1
ATOM 2602 O O . THR A 1 359 ? 16.709 -50.506 -13.341 1.00 61.72 359 THR A O 1
ATOM 2605 N N . SER A 1 360 ? 18.570 -51.649 -12.820 1.00 57.62 360 SER A N 1
ATOM 2606 C CA . SER A 1 360 ? 18.339 -52.739 -13.781 1.00 57.62 360 SER A CA 1
ATOM 2607 C C . SER A 1 360 ? 17.106 -53.591 -13.439 1.00 57.62 360 SER A C 1
ATOM 2609 O O . SER A 1 360 ? 16.446 -54.099 -14.344 1.00 57.62 360 SER A O 1
ATOM 2611 N N . MET A 1 361 ? 16.717 -53.654 -12.160 1.00 54.50 361 MET A N 1
ATOM 2612 C CA . MET A 1 361 ? 15.508 -54.348 -11.689 1.00 54.50 361 MET A CA 1
ATOM 2613 C C . MET A 1 361 ? 14.199 -53.650 -12.111 1.00 54.50 361 MET A C 1
ATOM 2615 O O . MET A 1 361 ? 13.166 -54.306 -12.239 1.00 54.50 361 MET A O 1
ATOM 2619 N N . LEU A 1 362 ? 14.233 -52.337 -12.384 1.00 56.84 362 LEU A N 1
ATOM 2620 C CA . LEU A 1 362 ? 13.075 -51.579 -12.886 1.00 56.84 362 LEU A CA 1
ATOM 2621 C C . LEU A 1 362 ? 12.761 -51.926 -14.345 1.00 56.84 362 LEU A C 1
ATOM 2623 O O . LEU A 1 362 ? 11.597 -51.997 -14.727 1.00 56.84 362 LEU A O 1
ATOM 2627 N N . ALA A 1 363 ? 13.793 -52.217 -15.143 1.00 49.47 363 ALA A N 1
ATOM 2628 C CA . ALA A 1 363 ? 13.634 -52.700 -16.514 1.00 49.47 363 ALA A CA 1
ATOM 2629 C C . ALA A 1 363 ? 13.044 -54.125 -16.577 1.00 49.47 363 ALA A C 1
ATOM 2631 O O . ALA A 1 363 ? 12.538 -54.528 -17.621 1.00 49.47 363 ALA A O 1
ATOM 2632 N N . ALA A 1 364 ? 13.082 -54.869 -15.464 1.00 48.66 364 ALA A N 1
ATOM 2633 C CA . ALA A 1 364 ? 12.507 -56.207 -15.325 1.00 48.66 364 ALA A CA 1
ATOM 2634 C C . ALA A 1 364 ? 11.046 -56.210 -14.816 1.00 48.66 364 ALA A C 1
ATOM 2636 O O . ALA A 1 364 ? 10.490 -57.282 -14.588 1.00 48.66 364 ALA A O 1
ATOM 2637 N N . GLY A 1 365 ? 10.416 -55.039 -14.636 1.00 52.81 365 GLY A N 1
ATOM 2638 C CA . GLY A 1 365 ? 8.995 -54.925 -14.274 1.00 52.81 365 GLY A CA 1
ATOM 2639 C C . GLY A 1 365 ? 8.659 -55.232 -12.808 1.00 52.81 365 GLY A C 1
ATOM 2640 O O . GLY A 1 365 ? 7.491 -55.406 -12.473 1.00 52.81 365 GLY A O 1
ATOM 2641 N N . VAL A 1 366 ? 9.651 -55.298 -11.914 1.00 54.69 366 VAL A N 1
ATOM 2642 C CA . VAL A 1 366 ? 9.425 -55.556 -10.482 1.00 54.69 366 VAL A CA 1
ATOM 2643 C C . VAL A 1 366 ? 9.318 -54.223 -9.730 1.00 54.69 366 VAL A C 1
ATOM 2645 O O . VAL A 1 366 ? 10.324 -53.603 -9.386 1.00 54.69 366 VAL A O 1
ATOM 2648 N N . SER A 1 367 ? 8.089 -53.758 -9.478 1.00 56.78 367 SER A N 1
ATOM 2649 C CA . SER A 1 367 ? 7.826 -52.499 -8.763 1.00 56.78 367 SER A CA 1
ATOM 2650 C C . SER A 1 367 ? 8.113 -52.625 -7.259 1.00 56.78 367 SER A C 1
ATOM 2652 O O . SER A 1 367 ? 7.432 -53.370 -6.547 1.00 56.78 367 SER A O 1
ATOM 2654 N N . GLN A 1 368 ? 9.083 -51.868 -6.744 1.00 59.34 368 GLN A N 1
ATOM 2655 C CA . GLN A 1 368 ? 9.379 -51.791 -5.309 1.00 59.34 368 GLN A CA 1
ATOM 2656 C C . GLN A 1 368 ? 8.475 -50.767 -4.593 1.00 59.34 368 GLN A C 1
ATOM 2658 O O . GLN A 1 368 ? 8.910 -49.671 -4.266 1.00 59.34 368 GLN A O 1
ATOM 2663 N N . GLY A 1 369 ? 7.215 -51.126 -4.325 1.00 67.19 369 GLY A N 1
ATOM 2664 C CA . GLY A 1 369 ? 6.322 -50.358 -3.439 1.00 67.19 369 GLY A CA 1
ATOM 2665 C C . GLY A 1 369 ? 6.048 -48.892 -3.850 1.00 67.19 369 GLY A C 1
ATOM 2666 O O . GLY A 1 369 ? 6.301 -48.506 -4.988 1.00 67.19 369 GLY A O 1
ATOM 2667 N N . PRO A 1 370 ? 5.481 -48.068 -2.944 1.00 75.00 370 PRO A N 1
ATOM 2668 C CA . PRO A 1 370 ? 5.140 -46.677 -3.239 1.00 75.00 370 PRO A CA 1
ATOM 2669 C C . PRO A 1 370 ? 6.385 -45.778 -3.176 1.00 75.00 370 PRO A C 1
ATOM 2671 O O . PRO A 1 370 ? 6.900 -45.473 -2.096 1.00 75.00 370 PRO A O 1
ATOM 2674 N N . VAL A 1 371 ? 6.889 -45.367 -4.340 1.00 84.50 371 VAL A N 1
ATOM 2675 C CA . VAL A 1 371 ? 8.123 -44.574 -4.473 1.00 84.50 371 VAL A CA 1
ATOM 2676 C C . VAL A 1 371 ? 7.814 -43.081 -4.560 1.00 84.50 371 VAL A C 1
ATOM 2678 O O . VAL A 1 371 ? 8.529 -42.273 -3.968 1.00 84.50 371 VAL A O 1
ATOM 2681 N N . MET A 1 372 ? 6.746 -42.688 -5.255 1.00 88.38 372 MET A N 1
ATOM 2682 C CA . MET A 1 372 ? 6.438 -41.284 -5.523 1.00 88.38 372 MET A CA 1
ATOM 2683 C C . MET A 1 372 ? 5.898 -40.562 -4.283 1.00 88.38 372 MET A C 1
ATOM 2685 O O . MET A 1 372 ? 6.293 -39.430 -4.010 1.00 88.38 372 MET A O 1
ATOM 2689 N N . THR A 1 373 ? 5.040 -41.204 -3.490 1.00 89.38 373 THR A N 1
ATOM 2690 C CA . THR A 1 373 ? 4.564 -40.654 -2.203 1.00 89.38 373 THR A CA 1
ATOM 2691 C C . THR A 1 373 ? 5.710 -40.482 -1.199 1.00 89.38 373 THR A C 1
ATOM 2693 O O . THR A 1 373 ? 5.856 -39.401 -0.632 1.00 89.38 373 THR A O 1
ATOM 2696 N N . ARG A 1 374 ? 6.613 -41.467 -1.075 1.00 87.50 374 ARG A N 1
ATOM 2697 C CA . ARG A 1 374 ? 7.843 -41.354 -0.261 1.00 87.50 374 ARG A CA 1
ATOM 2698 C C . ARG A 1 374 ? 8.797 -40.271 -0.764 1.00 87.50 374 ARG A C 1
ATOM 2700 O O . ARG A 1 374 ? 9.403 -39.554 0.030 1.00 87.50 374 ARG A O 1
ATOM 2707 N N . TYR A 1 375 ? 8.923 -40.128 -2.083 1.00 88.38 375 TYR A N 1
ATOM 2708 C CA . TYR A 1 375 ? 9.686 -39.037 -2.685 1.00 88.38 375 TYR A CA 1
ATOM 2709 C C . TYR A 1 375 ? 9.108 -37.675 -2.278 1.00 88.38 375 TYR A C 1
ATOM 2711 O O . TYR A 1 375 ? 9.862 -36.771 -1.921 1.00 88.38 375 TYR A O 1
ATOM 2719 N N . MET A 1 376 ? 7.781 -37.528 -2.287 1.00 89.00 376 MET A N 1
ATOM 2720 C CA . MET A 1 376 ? 7.106 -36.289 -1.888 1.00 89.00 376 MET A CA 1
ATOM 2721 C C . MET A 1 376 ? 7.224 -36.006 -0.386 1.00 89.00 376 MET A C 1
ATOM 2723 O O . MET A 1 376 ? 7.382 -34.848 -0.005 1.00 89.00 376 MET A O 1
ATOM 2727 N N . GLU A 1 377 ? 7.218 -37.039 0.458 1.00 87.00 377 GLU A N 1
ATOM 2728 C CA . GLU A 1 377 ? 7.487 -36.912 1.897 1.00 87.00 377 GLU A CA 1
ATOM 2729 C C . GLU A 1 377 ? 8.911 -36.420 2.177 1.00 87.00 377 GLU A C 1
ATOM 2731 O O . GLU A 1 377 ? 9.111 -35.581 3.051 1.00 87.00 377 GLU A O 1
ATOM 2736 N N . ARG A 1 378 ? 9.909 -36.913 1.436 1.00 83.56 378 ARG A N 1
ATOM 2737 C CA . ARG A 1 378 ? 11.319 -36.576 1.684 1.00 83.56 378 ARG A CA 1
ATOM 2738 C C . ARG A 1 378 ? 11.765 -35.271 1.026 1.00 83.56 378 ARG A C 1
ATOM 2740 O O . ARG A 1 378 ? 12.572 -34.553 1.607 1.00 83.56 378 ARG A O 1
ATOM 2747 N N . TYR A 1 379 ? 11.289 -34.984 -0.188 1.00 82.50 379 TYR A N 1
ATOM 2748 C CA . TYR A 1 379 ? 11.793 -33.876 -1.010 1.00 82.50 379 TYR A CA 1
ATOM 2749 C C . TYR A 1 379 ? 10.825 -32.699 -1.183 1.00 82.50 379 TYR A C 1
ATOM 2751 O O . TYR A 1 379 ? 11.281 -31.665 -1.665 1.00 82.50 379 TYR A O 1
ATOM 2759 N N . GLY A 1 380 ? 9.554 -32.829 -0.768 1.00 81.12 380 GLY A N 1
ATOM 2760 C CA . GLY A 1 380 ? 8.584 -31.745 -0.538 1.00 81.12 380 GLY A CA 1
ATOM 2761 C C . GLY A 1 380 ? 8.695 -30.491 -1.422 1.00 81.12 380 GLY A C 1
ATOM 2762 O O . GLY A 1 380 ? 8.888 -30.570 -2.634 1.00 81.12 380 GLY A O 1
ATOM 2763 N N . GLY A 1 381 ? 8.528 -29.312 -0.812 1.00 84.31 381 GLY A N 1
ATOM 2764 C CA . GLY A 1 381 ? 8.747 -28.015 -1.466 1.00 84.31 381 GLY A CA 1
ATOM 2765 C C . GLY A 1 381 ? 7.491 -27.183 -1.737 1.00 84.31 381 GLY A C 1
ATOM 2766 O O . GLY A 1 381 ? 7.586 -26.106 -2.324 1.00 84.31 381 GLY A O 1
ATOM 2767 N N . PHE A 1 382 ? 6.310 -27.626 -1.294 1.00 87.12 382 PHE A N 1
ATOM 2768 C CA . PHE A 1 382 ? 5.035 -26.957 -1.594 1.00 87.12 382 PHE A CA 1
ATOM 2769 C C . PHE A 1 382 ? 4.573 -25.952 -0.525 1.00 87.12 382 PHE A C 1
ATOM 2771 O O . PHE A 1 382 ? 3.403 -25.564 -0.531 1.00 87.12 382 PHE A O 1
ATOM 2778 N N . ARG A 1 383 ? 5.465 -25.490 0.371 1.00 82.38 383 ARG A N 1
ATOM 2779 C CA . ARG A 1 383 ? 5.138 -24.541 1.460 1.00 82.38 383 ARG A CA 1
ATOM 2780 C C . ARG A 1 383 ? 4.323 -23.339 0.980 1.00 82.38 383 ARG A C 1
ATOM 2782 O O . ARG A 1 383 ? 3.266 -23.037 1.526 1.00 82.38 383 ARG A O 1
ATOM 2789 N N . ASP A 1 384 ? 4.810 -22.682 -0.069 1.00 82.00 384 ASP A N 1
ATOM 2790 C CA . ASP A 1 384 ? 4.236 -21.430 -0.572 1.00 82.00 384 ASP A CA 1
ATOM 2791 C C . ASP A 1 384 ? 3.057 -21.677 -1.543 1.00 82.00 384 ASP A C 1
ATOM 2793 O O . ASP A 1 384 ? 2.372 -20.740 -1.955 1.00 82.00 384 ASP A O 1
ATOM 2797 N N . TYR A 1 385 ? 2.781 -22.945 -1.882 1.00 87.31 385 TYR A N 1
ATOM 2798 C CA . TYR A 1 385 ? 1.781 -23.368 -2.867 1.00 87.31 385 TYR A CA 1
ATOM 2799 C C . TYR A 1 385 ? 0.950 -24.564 -2.373 1.00 87.31 385 TYR A C 1
ATOM 2801 O O . TYR A 1 385 ? 0.856 -25.592 -3.047 1.00 87.31 385 TYR A O 1
ATOM 2809 N N . ARG A 1 386 ? 0.299 -24.417 -1.208 1.00 88.94 386 ARG A N 1
ATOM 2810 C CA . ARG A 1 386 ? -0.487 -25.478 -0.541 1.00 88.94 386 ARG A CA 1
ATOM 2811 C C . ARG A 1 386 ? -1.457 -26.216 -1.474 1.00 88.94 386 ARG A C 1
ATOM 2813 O O . ARG A 1 386 ? -1.467 -27.442 -1.484 1.00 88.94 386 ARG A O 1
ATOM 2820 N N . THR A 1 387 ? -2.233 -25.492 -2.285 1.00 91.62 387 THR A N 1
ATOM 2821 C CA . THR A 1 387 ? -3.190 -26.081 -3.242 1.00 91.62 387 THR A CA 1
ATOM 2822 C C . THR A 1 387 ? -2.508 -27.024 -4.234 1.00 91.62 387 THR A C 1
ATOM 2824 O O . THR A 1 387 ? -2.983 -28.133 -4.463 1.00 91.62 387 THR A O 1
ATOM 2827 N N . TRP A 1 388 ? -1.360 -26.617 -4.782 1.00 92.38 388 TRP A N 1
ATOM 2828 C CA . TRP A 1 388 ? -0.585 -27.450 -5.701 1.00 92.38 388 TRP A CA 1
ATOM 2829 C C . TRP A 1 388 ? 0.083 -28.629 -4.994 1.00 92.38 388 TRP A C 1
ATOM 2831 O O . TRP A 1 388 ? 0.196 -29.687 -5.600 1.00 92.38 388 TRP A O 1
ATOM 2841 N N . GLY A 1 389 ? 0.444 -28.489 -3.715 1.00 92.06 389 GLY A N 1
ATOM 2842 C CA . GLY A 1 389 ? 0.913 -29.610 -2.897 1.00 92.06 389 GLY A CA 1
ATOM 2843 C C . GLY A 1 389 ? -0.146 -30.704 -2.740 1.00 92.06 389 GLY A C 1
ATOM 2844 O O . GLY A 1 389 ? 0.154 -31.874 -2.955 1.00 92.06 389 GLY A O 1
ATOM 2845 N N . LEU A 1 390 ? -1.402 -30.337 -2.461 1.00 93.31 390 LEU A N 1
ATOM 2846 C CA . LEU A 1 390 ? -2.511 -31.300 -2.360 1.00 93.31 390 LEU A CA 1
ATOM 2847 C C . LEU A 1 390 ? -2.805 -32.003 -3.696 1.00 93.31 390 LEU A C 1
ATOM 2849 O O . LEU A 1 390 ? -3.034 -33.212 -3.734 1.00 93.31 390 LEU A O 1
ATOM 2853 N N . VAL A 1 391 ? -2.752 -31.255 -4.803 1.00 94.31 391 VAL A N 1
ATOM 2854 C CA . VAL A 1 391 ? -2.876 -31.813 -6.160 1.00 94.31 391 VAL A CA 1
ATOM 2855 C C . VAL A 1 391 ? -1.726 -32.780 -6.455 1.00 94.31 391 VAL A C 1
ATOM 2857 O O . VAL A 1 391 ? -1.961 -33.900 -6.906 1.00 94.31 391 VAL A O 1
ATOM 2860 N N . GLN A 1 392 ? -0.487 -32.383 -6.156 1.00 92.88 392 GLN A N 1
ATOM 2861 C CA . GLN A 1 392 ? 0.699 -33.213 -6.362 1.00 92.88 392 GLN A CA 1
ATOM 2862 C C . GLN A 1 392 ? 0.651 -34.497 -5.523 1.00 92.88 392 GLN A C 1
ATOM 2864 O O . GLN A 1 392 ? 1.072 -35.548 -6.000 1.00 92.88 392 GLN A O 1
ATOM 2869 N N . TRP A 1 393 ? 0.107 -34.439 -4.306 1.00 94.38 393 TRP A N 1
ATOM 2870 C CA . TRP A 1 393 ? -0.046 -35.600 -3.430 1.00 94.38 393 TRP A CA 1
ATOM 2871 C C . TRP A 1 393 ? -1.019 -36.648 -3.988 1.00 94.38 393 TRP A C 1
ATOM 2873 O O . TRP A 1 393 ? -0.724 -37.842 -3.970 1.00 94.38 393 TRP A O 1
ATOM 2883 N N . GLN A 1 394 ? -2.156 -36.229 -4.549 1.00 93.31 394 GLN A N 1
ATOM 2884 C CA . GLN A 1 394 ? -3.075 -37.154 -5.229 1.00 93.31 394 GLN A CA 1
ATOM 2885 C C . GLN A 1 394 ? -2.478 -37.722 -6.517 1.00 93.31 394 GLN A C 1
ATOM 2887 O O . GLN A 1 394 ? -2.629 -38.911 -6.795 1.00 93.31 394 GLN A O 1
ATOM 2892 N N . LEU A 1 395 ? -1.743 -36.904 -7.276 1.00 94.56 395 LEU A N 1
ATOM 2893 C CA . LEU A 1 395 ? -1.013 -37.380 -8.451 1.00 94.56 395 LEU A CA 1
ATOM 2894 C C . LEU A 1 395 ? 0.062 -38.407 -8.074 1.00 94.56 395 LEU A C 1
ATOM 2896 O O . LEU A 1 395 ? 0.216 -39.392 -8.788 1.00 94.56 395 LEU A O 1
ATOM 2900 N N . ALA A 1 396 ? 0.761 -38.225 -6.950 1.00 93.19 396 ALA A N 1
ATOM 2901 C CA . ALA A 1 396 ? 1.746 -39.180 -6.446 1.00 93.19 396 ALA A CA 1
ATOM 2902 C C . ALA A 1 396 ? 1.110 -40.527 -6.069 1.00 93.19 396 ALA A C 1
ATOM 2904 O O . ALA A 1 396 ? 1.621 -41.572 -6.461 1.00 93.19 396 ALA A O 1
ATOM 2905 N N . GLN A 1 397 ? -0.039 -40.510 -5.387 1.00 92.75 397 GLN A N 1
ATOM 2906 C CA . GLN A 1 397 ? -0.789 -41.727 -5.058 1.00 92.75 397 GLN A CA 1
ATOM 2907 C C . GLN A 1 397 ? -1.290 -42.449 -6.314 1.00 92.75 397 GLN A C 1
ATOM 2909 O O . GLN A 1 397 ? -1.132 -43.662 -6.434 1.00 92.75 397 GLN A O 1
ATOM 2914 N N . ALA A 1 398 ? -1.850 -41.714 -7.280 1.00 93.62 398 ALA A N 1
ATOM 2915 C CA . ALA A 1 398 ? -2.266 -42.293 -8.555 1.00 93.62 398 ALA A CA 1
ATOM 2916 C C . ALA A 1 398 ? -1.074 -42.890 -9.323 1.00 93.62 398 ALA A C 1
ATOM 2918 O O . ALA A 1 398 ? -1.205 -43.949 -9.930 1.00 93.62 398 ALA A O 1
ATOM 2919 N N . PHE A 1 399 ? 0.094 -42.244 -9.267 1.00 93.12 399 PHE A N 1
ATOM 2920 C CA . PHE A 1 399 ? 1.325 -42.728 -9.889 1.00 93.12 399 PHE A CA 1
ATOM 2921 C C . PHE A 1 399 ? 1.814 -44.040 -9.253 1.00 93.12 399 PHE A C 1
ATOM 2923 O O . PHE A 1 399 ? 2.108 -44.985 -9.979 1.00 93.12 399 PHE A O 1
ATOM 2930 N N . ASP A 1 400 ? 1.825 -44.141 -7.921 1.00 91.12 400 ASP A N 1
ATOM 2931 C CA . ASP A 1 400 ? 2.212 -45.366 -7.200 1.00 91.12 400 ASP A CA 1
ATOM 2932 C C . ASP A 1 400 ? 1.213 -46.522 -7.434 1.00 91.12 400 ASP A C 1
ATOM 2934 O O . ASP A 1 400 ? 1.605 -47.684 -7.583 1.00 91.12 400 ASP A O 1
ATOM 2938 N N . LEU A 1 401 ? -0.087 -46.221 -7.538 1.00 90.00 401 LEU A N 1
ATOM 2939 C CA . LEU A 1 401 ? -1.112 -47.210 -7.897 1.00 90.00 401 LEU A CA 1
ATOM 2940 C C . LEU A 1 401 ? -0.943 -47.713 -9.336 1.00 90.00 401 LEU A C 1
ATOM 2942 O O . LEU A 1 401 ? -1.129 -48.898 -9.595 1.00 90.00 401 LEU A O 1
ATOM 2946 N N . LEU A 1 402 ? -0.549 -46.842 -10.269 1.00 89.25 402 LEU A N 1
ATOM 2947 C CA . LEU A 1 402 ? -0.226 -47.251 -11.638 1.00 89.25 402 LEU A CA 1
ATOM 2948 C C . LEU A 1 402 ? 1.064 -48.077 -11.704 1.00 89.25 402 LEU A C 1
ATOM 2950 O O . LEU A 1 402 ? 1.111 -49.037 -12.467 1.00 89.25 402 LEU A O 1
ATOM 2954 N N . ALA A 1 403 ? 2.068 -47.760 -10.880 1.00 85.88 403 ALA A N 1
ATOM 2955 C CA . ALA A 1 403 ? 3.321 -48.517 -10.812 1.00 85.88 403 ALA A CA 1
ATOM 2956 C C . ALA A 1 403 ? 3.124 -49.946 -10.285 1.00 85.88 403 ALA A C 1
ATOM 2958 O O . ALA A 1 403 ? 3.865 -50.845 -10.659 1.00 85.88 403 ALA A O 1
ATOM 2959 N N . THR A 1 404 ? 2.116 -50.151 -9.436 1.00 85.12 404 THR A N 1
ATOM 2960 C CA . THR A 1 404 ? 1.738 -51.461 -8.878 1.00 85.12 404 THR A CA 1
ATOM 2961 C C . THR A 1 404 ? 0.619 -52.153 -9.669 1.00 85.12 404 THR A C 1
ATOM 2963 O O . THR A 1 404 ? -0.007 -53.086 -9.168 1.00 85.12 404 THR A O 1
ATOM 2966 N N . GLU A 1 405 ? 0.335 -51.683 -10.890 1.00 84.19 405 GLU A N 1
ATOM 2967 C CA . GLU A 1 405 ? -0.709 -52.183 -11.801 1.00 84.19 405 GLU A CA 1
ATOM 2968 C C . GLU A 1 405 ? -2.156 -52.126 -11.254 1.00 84.19 405 GLU A C 1
ATOM 2970 O O . GLU A 1 405 ? -3.086 -52.715 -11.812 1.00 84.19 405 GLU A O 1
ATOM 2975 N N . GLN A 1 406 ? -2.412 -51.337 -10.207 1.00 87.50 406 GLN A N 1
ATOM 2976 C CA . GLN A 1 406 ? -3.741 -51.122 -9.622 1.00 87.50 406 GLN A CA 1
ATOM 2977 C C . GLN A 1 406 ? -4.518 -50.014 -10.349 1.00 87.50 406 GLN A C 1
ATOM 2979 O O . GLN A 1 406 ? -4.859 -48.963 -9.800 1.00 87.50 406 GLN A O 1
ATOM 2984 N N . VAL A 1 407 ? -4.855 -50.273 -11.613 1.00 90.25 407 VAL A N 1
ATOM 2985 C CA . VAL A 1 407 ? -5.484 -49.288 -12.512 1.00 90.25 407 VAL A CA 1
ATOM 2986 C C . VAL A 1 407 ? -6.840 -48.781 -12.000 1.00 90.25 407 VAL A C 1
ATOM 2988 O O . VAL A 1 407 ? -7.185 -47.624 -12.230 1.00 90.25 407 VAL A O 1
ATOM 2991 N N . ALA A 1 408 ? -7.625 -49.620 -11.317 1.00 90.31 408 ALA A N 1
ATOM 2992 C CA . ALA A 1 408 ? -8.925 -49.215 -10.772 1.00 90.31 408 ALA A CA 1
ATOM 2993 C C . ALA A 1 408 ? -8.776 -48.151 -9.671 1.00 90.31 408 ALA A C 1
ATOM 2995 O O . ALA A 1 408 ? -9.385 -47.091 -9.773 1.00 90.31 408 ALA A O 1
ATOM 2996 N N . GLY A 1 409 ? -7.883 -48.374 -8.701 1.00 89.38 409 GLY A N 1
ATOM 2997 C CA . GLY A 1 409 ? -7.615 -47.392 -7.647 1.00 89.38 409 GLY A CA 1
ATOM 2998 C C . GLY A 1 409 ? -7.050 -46.083 -8.203 1.00 89.38 409 GLY A C 1
ATOM 2999 O O . GLY A 1 409 ? -7.445 -45.003 -7.772 1.00 89.38 409 GLY A O 1
ATOM 3000 N N . ALA A 1 410 ? -6.184 -46.152 -9.220 1.00 92.69 410 ALA A N 1
ATOM 3001 C CA . ALA A 1 410 ? -5.676 -44.952 -9.883 1.00 92.69 410 ALA A CA 1
ATOM 3002 C C . ALA A 1 410 ? -6.791 -44.141 -10.571 1.00 92.69 410 ALA A C 1
ATOM 3004 O O . ALA A 1 410 ? -6.774 -42.910 -10.519 1.00 92.69 410 ALA A O 1
ATOM 3005 N N . LYS A 1 411 ? -7.778 -44.809 -11.190 1.00 91.25 411 LYS A N 1
ATOM 3006 C CA . LYS A 1 411 ? -8.950 -44.142 -11.785 1.00 91.25 411 LYS A CA 1
ATOM 3007 C C . LYS A 1 411 ? -9.774 -43.406 -10.731 1.00 91.25 411 LYS A C 1
ATOM 3009 O O . LYS A 1 411 ? -10.170 -42.272 -10.990 1.00 91.25 411 LYS A O 1
ATOM 3014 N N . ASP A 1 412 ? -9.978 -44.010 -9.563 1.00 95.06 412 ASP A N 1
ATOM 3015 C CA . ASP A 1 412 ? -10.740 -43.398 -8.470 1.00 95.06 412 ASP A CA 1
ATOM 3016 C C . ASP A 1 412 ? -10.037 -42.142 -7.934 1.00 95.06 412 ASP A C 1
ATOM 3018 O O . ASP A 1 412 ? -10.656 -41.083 -7.826 1.00 95.06 412 ASP A O 1
ATOM 3022 N N . VAL A 1 413 ? -8.721 -42.212 -7.693 1.00 93.94 413 VAL A N 1
ATOM 3023 C CA . VAL A 1 413 ? -7.929 -41.053 -7.236 1.00 93.94 413 VAL A CA 1
ATOM 3024 C C . VAL A 1 413 ? -7.923 -39.929 -8.277 1.00 93.94 413 VAL A C 1
ATOM 3026 O O . VAL A 1 413 ? -8.076 -38.762 -7.923 1.00 93.94 413 VAL A O 1
ATOM 3029 N N . ILE A 1 414 ? -7.799 -40.248 -9.571 1.00 95.94 414 ILE A N 1
ATOM 3030 C CA . ILE A 1 414 ? -7.853 -39.238 -10.641 1.00 95.94 414 ILE A CA 1
ATOM 3031 C C . ILE A 1 414 ? -9.251 -38.610 -10.739 1.00 95.94 414 ILE A C 1
ATOM 3033 O O . ILE A 1 414 ? -9.355 -37.397 -10.922 1.00 95.94 414 ILE A O 1
ATOM 3037 N N . ALA A 1 415 ? -10.324 -39.393 -10.594 1.00 95.19 415 ALA A N 1
ATOM 3038 C CA . ALA A 1 415 ? -11.690 -38.873 -10.605 1.00 95.19 415 ALA A CA 1
ATOM 3039 C C . ALA A 1 415 ? -11.934 -37.900 -9.439 1.00 95.19 415 ALA A C 1
ATOM 3041 O O . ALA A 1 415 ? -12.463 -36.808 -9.650 1.00 95.19 415 ALA A O 1
ATOM 3042 N N . LEU A 1 416 ? -11.482 -38.252 -8.232 1.00 95.06 416 LEU A N 1
ATOM 3043 C CA . LEU A 1 416 ? -11.569 -37.389 -7.050 1.00 95.06 416 LEU A CA 1
ATOM 3044 C C . LEU A 1 416 ? -10.704 -36.131 -7.190 1.00 95.06 416 LEU A C 1
ATOM 3046 O O . LEU A 1 416 ? -11.146 -35.041 -6.829 1.00 95.06 416 LEU A O 1
ATOM 3050 N N . LEU A 1 417 ? -9.526 -36.242 -7.809 1.00 96.00 417 LEU A N 1
ATOM 3051 C CA . LEU A 1 417 ? -8.695 -35.086 -8.133 1.00 96.00 417 LEU A CA 1
ATOM 3052 C C . LEU A 1 417 ? -9.401 -34.129 -9.108 1.00 96.00 417 LEU A C 1
ATOM 3054 O O . LEU A 1 417 ? -9.326 -32.914 -8.929 1.00 96.00 417 LEU A O 1
ATOM 3058 N N . MET A 1 418 ? -10.105 -34.645 -10.121 1.00 95.69 418 MET A N 1
ATOM 3059 C CA . MET A 1 418 ? -10.883 -33.804 -11.039 1.00 95.69 418 MET A CA 1
ATOM 3060 C C . MET A 1 418 ? -12.002 -33.052 -10.307 1.00 95.69 418 MET A C 1
ATOM 3062 O O . MET A 1 418 ? -12.167 -31.856 -10.542 1.00 95.69 418 MET A O 1
ATOM 3066 N N . VAL A 1 419 ? -12.711 -33.716 -9.386 1.00 95.19 419 VAL A N 1
ATOM 3067 C CA . VAL A 1 419 ? -13.732 -33.083 -8.528 1.00 95.19 419 VAL A CA 1
ATOM 3068 C C . VAL A 1 419 ? -13.110 -32.004 -7.641 1.00 95.19 419 VAL A C 1
ATOM 3070 O O . VAL A 1 419 ? -13.635 -30.897 -7.557 1.00 95.19 419 VAL A O 1
ATOM 3073 N N . MET A 1 420 ? -11.960 -32.284 -7.025 1.00 95.31 420 MET A N 1
ATOM 3074 C CA . MET A 1 420 ? -11.248 -31.313 -6.197 1.00 95.31 420 MET A CA 1
ATOM 3075 C C . MET A 1 420 ? -10.829 -30.074 -6.995 1.00 95.31 420 MET A C 1
ATOM 3077 O O . MET A 1 420 ? -11.012 -28.957 -6.517 1.00 95.31 420 MET A O 1
ATOM 3081 N N . VAL A 1 421 ? -10.261 -30.245 -8.193 1.00 95.38 421 VAL A N 1
ATOM 3082 C CA . VAL A 1 421 ? -9.819 -29.119 -9.033 1.00 95.38 421 VAL A CA 1
ATOM 3083 C C . VAL A 1 421 ? -11.006 -28.262 -9.477 1.00 95.38 421 VAL A C 1
ATOM 3085 O O . VAL A 1 421 ? -10.903 -27.037 -9.431 1.00 95.38 421 VAL A O 1
ATOM 3088 N N . ASP A 1 422 ? -12.129 -28.877 -9.854 1.00 95.88 422 ASP A N 1
ATOM 3089 C CA . ASP A 1 422 ? -13.359 -28.154 -10.200 1.00 95.88 422 ASP A CA 1
ATOM 3090 C C . ASP A 1 422 ? -13.901 -27.364 -8.996 1.00 95.88 422 ASP A C 1
ATOM 3092 O O . ASP A 1 422 ? -14.142 -26.157 -9.087 1.00 95.88 422 ASP A O 1
ATOM 3096 N N . GLN A 1 423 ? -13.959 -28.000 -7.821 1.00 94.81 423 GLN A N 1
ATOM 3097 C CA . GLN A 1 423 ? -14.406 -27.358 -6.585 1.00 94.81 423 GLN A CA 1
ATOM 3098 C C . GLN A 1 423 ? -13.487 -26.200 -6.155 1.00 94.81 423 GLN A C 1
ATOM 3100 O O . GLN A 1 423 ? -13.974 -25.141 -5.770 1.00 94.81 423 GLN A O 1
ATOM 3105 N N . ILE A 1 424 ? -12.163 -26.338 -6.298 1.00 93.62 424 ILE A N 1
ATOM 3106 C CA . ILE A 1 424 ? -11.200 -25.252 -6.034 1.00 93.62 424 ILE A CA 1
ATOM 3107 C C . ILE A 1 424 ? -11.487 -24.028 -6.910 1.00 93.62 424 ILE A C 1
ATOM 3109 O O . ILE A 1 424 ? -11.348 -22.890 -6.453 1.00 93.62 424 ILE A O 1
ATOM 3113 N N . VAL A 1 425 ? -11.852 -24.239 -8.179 1.00 92.50 425 VAL A N 1
ATOM 3114 C CA . VAL A 1 425 ? -12.184 -23.143 -9.100 1.00 92.50 425 VAL A CA 1
ATOM 3115 C C . VAL A 1 425 ? -13.478 -22.450 -8.669 1.00 92.50 425 VAL A C 1
ATOM 3117 O O . VAL A 1 425 ? -13.537 -21.217 -8.705 1.00 92.50 425 VAL A O 1
ATOM 3120 N N . LEU A 1 426 ? -14.479 -23.208 -8.210 1.00 90.44 426 LEU A N 1
ATOM 3121 C CA . LEU A 1 426 ? -15.726 -22.664 -7.660 1.00 90.44 426 LEU A CA 1
ATOM 3122 C C . LEU A 1 426 ? -15.495 -21.873 -6.361 1.00 90.44 426 LEU A C 1
ATOM 3124 O O . LEU A 1 426 ? -16.080 -20.804 -6.186 1.00 90.44 426 LEU A O 1
ATOM 3128 N N . ASP A 1 427 ? -14.571 -22.327 -5.512 1.00 89.62 427 ASP A N 1
ATOM 3129 C CA . ASP A 1 427 ? -14.244 -21.716 -4.215 1.00 89.62 427 ASP A CA 1
ATOM 3130 C C . ASP A 1 427 ? -13.142 -20.642 -4.301 1.00 89.62 427 ASP A C 1
ATOM 3132 O O . ASP A 1 427 ? -12.430 -20.361 -3.331 1.00 89.62 427 ASP A O 1
ATOM 3136 N N . ALA A 1 428 ? -12.976 -20.027 -5.478 1.00 86.31 428 ALA A N 1
ATOM 3137 C CA . ALA A 1 428 ? -12.027 -18.939 -5.736 1.00 86.31 428 ALA A CA 1
ATOM 3138 C C . ALA A 1 428 ? -10.570 -19.252 -5.319 1.00 86.31 428 ALA A C 1
ATOM 3140 O O . ALA A 1 428 ? -9.812 -18.358 -4.924 1.00 86.31 428 ALA A O 1
ATOM 3141 N N . GLY A 1 429 ? -10.165 -20.520 -5.437 1.00 81.75 429 GLY A N 1
ATOM 3142 C CA . GLY A 1 429 ? -8.821 -21.009 -5.137 1.00 81.75 429 GLY A CA 1
ATOM 3143 C C . GLY A 1 429 ? -8.646 -21.643 -3.753 1.00 81.75 429 GLY A C 1
ATOM 3144 O O . GLY A 1 429 ? -7.530 -22.077 -3.455 1.00 81.75 429 GLY A O 1
ATOM 3145 N N . SER A 1 430 ? -9.693 -21.708 -2.917 1.00 90.12 430 SER A N 1
ATOM 3146 C CA . SER A 1 430 ? -9.629 -22.407 -1.625 1.00 90.12 430 SER A CA 1
ATOM 3147 C C . SER A 1 430 ? -9.707 -23.931 -1.807 1.00 90.12 430 SER A C 1
ATOM 3149 O O . SER A 1 430 ? -10.645 -24.409 -2.444 1.00 90.12 430 SER A O 1
ATOM 3151 N N . PRO A 1 431 ? -8.759 -24.720 -1.266 1.00 90.19 431 PRO A N 1
ATOM 3152 C CA . PRO A 1 431 ? -8.763 -26.171 -1.417 1.00 90.19 431 PRO A CA 1
ATOM 3153 C C . PRO A 1 431 ? -9.514 -26.931 -0.325 1.00 90.19 431 PRO A C 1
ATOM 3155 O O . PRO A 1 431 ? -9.607 -28.146 -0.439 1.00 90.19 431 PRO A O 1
ATOM 3158 N N . ASP A 1 432 ? -10.027 -26.271 0.716 1.00 91.25 432 ASP A N 1
ATOM 3159 C CA . ASP A 1 432 ? -10.510 -26.957 1.925 1.00 91.25 432 ASP A CA 1
ATOM 3160 C C . ASP A 1 432 ? -11.714 -27.871 1.645 1.00 91.25 432 ASP A C 1
ATOM 3162 O O . ASP A 1 432 ? -11.684 -29.060 1.960 1.00 91.25 432 ASP A O 1
ATOM 3166 N N . LEU A 1 433 ? -12.754 -27.346 0.987 1.00 91.31 433 LEU A N 1
ATOM 3167 C CA . LEU A 1 433 ? -13.919 -28.145 0.599 1.00 91.31 433 LEU A CA 1
ATOM 3168 C C . LEU A 1 433 ? -13.559 -29.153 -0.498 1.00 91.31 433 LEU A C 1
ATOM 3170 O O . LEU A 1 433 ? -13.941 -30.318 -0.411 1.00 91.31 433 LEU A O 1
ATOM 3174 N N . GLY A 1 434 ? -12.774 -28.729 -1.493 1.00 92.62 434 GLY A N 1
ATOM 3175 C CA . GLY A 1 434 ? -12.298 -29.611 -2.558 1.00 92.62 434 GLY A CA 1
ATOM 3176 C C . GLY A 1 434 ? -11.521 -30.819 -2.028 1.00 92.62 434 GLY A C 1
ATOM 3177 O O . GLY A 1 434 ? -11.701 -31.917 -2.539 1.00 92.62 434 GLY A O 1
ATOM 3178 N N . TRP A 1 435 ? -10.710 -30.641 -0.981 1.00 95.31 435 TRP A N 1
ATOM 3179 C CA . TRP A 1 435 ? -9.957 -31.711 -0.329 1.00 95.31 435 TRP A CA 1
ATOM 3180 C C . TRP A 1 435 ? -10.867 -32.666 0.443 1.00 95.31 435 TRP A C 1
ATOM 3182 O O . TRP A 1 435 ? -10.749 -33.879 0.281 1.00 95.31 435 TRP A O 1
ATOM 3192 N N . LEU A 1 436 ? -11.831 -32.140 1.206 1.00 93.19 436 LEU A N 1
ATOM 3193 C CA . LEU A 1 436 ? -12.813 -32.956 1.930 1.00 93.19 436 LEU A CA 1
ATOM 3194 C C . LEU A 1 436 ? -13.626 -33.856 0.989 1.00 93.19 436 LEU A C 1
ATOM 3196 O O . LEU A 1 436 ? -13.912 -35.002 1.332 1.00 93.19 436 LEU A O 1
ATOM 3200 N N . LEU A 1 437 ? -13.948 -33.372 -0.216 1.00 92.88 437 LEU A N 1
ATOM 3201 C CA . LEU A 1 437 ? -14.652 -34.157 -1.236 1.00 92.88 437 LEU A CA 1
ATOM 3202 C C . LEU A 1 437 ? -13.819 -35.316 -1.804 1.00 92.88 437 LEU A C 1
ATOM 3204 O O . LEU A 1 437 ? -14.393 -36.226 -2.397 1.00 92.88 437 LEU A O 1
ATOM 3208 N N . THR A 1 438 ? -12.496 -35.324 -1.606 1.00 93.38 438 THR A N 1
ATOM 3209 C CA . THR A 1 438 ? -11.645 -36.455 -2.017 1.00 93.38 438 THR A CA 1
ATOM 3210 C C . THR A 1 438 ? -11.720 -37.635 -1.052 1.00 93.38 438 THR A C 1
ATOM 3212 O O . THR A 1 438 ? -11.303 -38.732 -1.407 1.00 93.38 438 THR A O 1
ATOM 3215 N N . LEU A 1 439 ? -12.257 -37.432 0.160 1.00 91.94 439 LEU A N 1
ATOM 3216 C CA . LEU A 1 439 ? -12.337 -38.443 1.223 1.00 91.94 439 LEU A CA 1
ATOM 3217 C C . LEU A 1 439 ? -10.967 -39.006 1.658 1.00 91.94 439 LEU A C 1
ATOM 3219 O O . LEU A 1 439 ? -10.904 -40.065 2.283 1.00 91.94 439 LEU A O 1
ATOM 3223 N N . GLN A 1 440 ? -9.871 -38.316 1.333 1.00 88.44 440 GLN A N 1
ATOM 3224 C CA . GLN A 1 440 ? -8.515 -38.742 1.669 1.00 88.44 440 GLN A CA 1
ATOM 3225 C C . GLN A 1 440 ? -8.048 -38.184 3.024 1.00 88.44 440 GLN A C 1
ATOM 3227 O O . GLN A 1 440 ? -8.478 -37.102 3.428 1.00 88.44 440 GLN A O 1
ATOM 3232 N N . PRO A 1 441 ? -7.160 -38.903 3.740 1.00 87.94 441 PRO A N 1
ATOM 3233 C CA . PRO A 1 441 ? -6.528 -38.387 4.950 1.00 87.94 441 PRO A CA 1
ATOM 3234 C C . PRO A 1 441 ? -5.537 -37.275 4.610 1.00 87.94 441 PRO A C 1
ATOM 3236 O O . PRO A 1 441 ? -4.903 -37.318 3.556 1.00 87.94 441 PRO A O 1
ATOM 3239 N N . ASP A 1 442 ? -5.363 -36.319 5.524 1.00 86.94 442 ASP A N 1
ATOM 3240 C CA . ASP A 1 442 ? -4.462 -35.183 5.321 1.00 86.94 442 ASP A CA 1
ATOM 3241 C C . ASP A 1 442 ? -3.031 -35.618 4.953 1.00 86.94 442 ASP A C 1
ATOM 3243 O O . ASP A 1 442 ? -2.510 -36.581 5.529 1.00 86.94 442 ASP A O 1
ATOM 3247 N N . PRO A 1 443 ? -2.363 -34.913 4.015 1.00 90.38 443 PRO A N 1
ATOM 3248 C CA . PRO A 1 443 ? -1.029 -35.296 3.588 1.00 90.38 443 PRO A CA 1
ATOM 3249 C C . PRO A 1 443 ? 0.001 -35.077 4.704 1.00 90.38 443 PRO A C 1
ATOM 3251 O O . PRO A 1 443 ? -0.161 -34.174 5.533 1.00 90.38 443 PRO A O 1
ATOM 3254 N N . PRO A 1 444 ? 1.122 -35.815 4.676 1.00 88.38 444 PRO A N 1
ATOM 3255 C CA . PRO A 1 444 ? 2.217 -35.640 5.620 1.00 88.38 444 PRO A CA 1
ATOM 3256 C C . PRO A 1 444 ? 2.741 -34.198 5.658 1.00 88.38 444 PRO A C 1
ATOM 3258 O O . PRO A 1 444 ? 3.000 -33.584 4.622 1.00 88.38 444 PRO A O 1
ATOM 3261 N N . ALA A 1 445 ? 2.977 -33.672 6.865 1.00 84.31 445 ALA A N 1
ATOM 3262 C CA . ALA A 1 445 ? 3.526 -32.327 7.071 1.00 84.31 445 ALA A CA 1
ATOM 3263 C C . ALA A 1 445 ? 4.832 -32.035 6.288 1.00 84.31 445 ALA A C 1
ATOM 3265 O O . ALA A 1 445 ? 4.961 -30.910 5.791 1.00 84.31 445 ALA A O 1
ATOM 3266 N N . PRO A 1 446 ? 5.762 -33.003 6.093 1.00 84.75 446 PRO A N 1
ATOM 3267 C CA . PRO A 1 446 ? 6.967 -32.801 5.283 1.00 84.75 446 PRO A CA 1
ATOM 3268 C C . PRO A 1 446 ? 6.715 -32.330 3.841 1.00 84.75 446 PRO A C 1
ATOM 3270 O O . PRO A 1 446 ? 7.531 -31.588 3.295 1.00 84.75 446 PRO A O 1
ATOM 3273 N N . LEU A 1 447 ? 5.560 -32.652 3.244 1.00 87.50 447 LEU A N 1
ATOM 3274 C CA . LEU A 1 447 ? 5.173 -32.189 1.902 1.00 87.50 447 LEU A CA 1
ATOM 3275 C C . LEU A 1 447 ? 5.177 -30.651 1.784 1.00 87.50 447 LEU A C 1
ATOM 3277 O O . LEU A 1 447 ? 5.506 -30.093 0.733 1.00 87.50 447 LEU A O 1
ATOM 3281 N N . PHE A 1 448 ? 4.822 -29.964 2.874 1.00 88.94 448 PHE A N 1
ATOM 3282 C CA . PHE A 1 448 ? 4.698 -28.506 2.945 1.00 88.94 448 PHE A CA 1
ATOM 3283 C C . PHE A 1 448 ? 5.929 -27.820 3.553 1.00 88.94 448 PHE A C 1
ATOM 3285 O O . PHE A 1 448 ? 5.851 -26.666 3.975 1.00 88.94 448 PHE A O 1
ATOM 3292 N N . THR A 1 449 ? 7.074 -28.504 3.584 1.00 82.69 449 THR A N 1
ATOM 3293 C CA . THR A 1 449 ? 8.365 -27.898 3.941 1.00 82.69 449 THR A CA 1
ATOM 3294 C C . THR A 1 449 ? 8.920 -27.055 2.788 1.00 82.69 449 THR A C 1
ATOM 3296 O O . THR A 1 449 ? 8.507 -27.191 1.631 1.00 82.69 449 THR A O 1
ATOM 3299 N N . ALA A 1 450 ? 9.807 -26.108 3.107 1.00 70.62 450 ALA A N 1
ATOM 3300 C CA . ALA A 1 450 ? 10.423 -25.242 2.107 1.00 70.62 450 ALA A CA 1
ATOM 3301 C C . ALA A 1 450 ? 11.427 -26.025 1.253 1.00 70.62 450 ALA A C 1
ATOM 3303 O O . ALA A 1 450 ? 12.170 -26.858 1.765 1.00 70.62 450 ALA A O 1
ATOM 3304 N N . GLN A 1 451 ? 11.470 -25.734 -0.046 1.00 64.19 451 GLN A N 1
ATOM 3305 C CA . GLN A 1 451 ? 12.446 -26.338 -0.945 1.00 64.19 451 GLN A CA 1
ATOM 3306 C C . GLN A 1 451 ? 13.846 -25.796 -0.610 1.00 64.19 451 GLN A C 1
ATOM 3308 O O . GLN A 1 451 ? 14.055 -24.582 -0.641 1.00 64.19 451 GLN A O 1
ATOM 3313 N N . LEU A 1 452 ? 14.795 -26.682 -0.290 1.00 55.41 452 LEU A N 1
ATOM 3314 C CA . LEU A 1 452 ? 16.209 -26.335 -0.111 1.00 55.41 452 LEU A CA 1
ATOM 3315 C C . LEU A 1 452 ? 16.772 -25.856 -1.458 1.00 55.41 452 LEU A C 1
ATOM 3317 O O . LEU A 1 452 ? 17.152 -26.658 -2.310 1.00 55.41 452 LEU A O 1
ATOM 3321 N N . ASN A 1 453 ? 16.774 -24.543 -1.681 1.00 53.81 453 ASN A N 1
ATOM 3322 C CA . ASN A 1 453 ? 17.454 -23.937 -2.819 1.00 53.81 453 ASN A CA 1
ATOM 3323 C C . ASN A 1 453 ? 18.929 -23.767 -2.457 1.00 53.81 453 ASN A C 1
ATOM 3325 O O . ASN A 1 453 ? 19.252 -22.956 -1.593 1.00 53.81 453 ASN A O 1
ATOM 3329 N N . THR A 1 454 ? 19.818 -24.500 -3.127 1.00 44.47 454 THR A N 1
ATOM 3330 C CA . THR A 1 454 ? 21.267 -24.301 -3.011 1.00 44.47 454 THR A CA 1
ATOM 3331 C C . THR A 1 454 ? 21.625 -22.901 -3.538 1.00 44.47 454 THR A C 1
ATOM 3333 O O . THR A 1 454 ? 21.403 -22.633 -4.726 1.00 44.47 454 THR A O 1
ATOM 3336 N N . PRO A 1 455 ? 22.133 -21.973 -2.708 1.00 37.78 455 PRO A N 1
ATOM 3337 C CA . PRO A 1 455 ? 22.548 -20.655 -3.176 1.00 37.78 455 PRO A CA 1
ATOM 3338 C C . PRO A 1 455 ? 23.769 -20.805 -4.096 1.00 37.78 455 PRO A C 1
ATOM 3340 O O . PRO A 1 455 ? 24.744 -21.436 -3.717 1.00 37.78 455 PRO A O 1
ATOM 3343 N N . GLY A 1 456 ? 23.722 -20.254 -5.314 1.00 43.66 456 GLY A N 1
ATOM 3344 C CA . GLY A 1 456 ? 24.883 -20.215 -6.222 1.00 43.66 456 GLY A CA 1
ATOM 3345 C C . GLY A 1 456 ? 24.643 -20.716 -7.648 1.00 43.66 456 GLY A C 1
ATOM 3346 O O . GLY A 1 456 ? 25.383 -20.332 -8.554 1.00 43.66 456 GLY A O 1
ATOM 3347 N N . SER A 1 457 ? 23.580 -21.483 -7.924 1.00 41.03 457 SER A N 1
ATOM 3348 C CA . SER A 1 457 ? 23.247 -21.822 -9.315 1.00 41.03 457 SER A CA 1
ATOM 3349 C C . SER A 1 457 ? 22.483 -20.667 -9.971 1.00 41.03 457 SER A C 1
ATOM 3351 O O . SER A 1 457 ? 21.293 -20.474 -9.734 1.00 41.03 457 SER A O 1
ATOM 3353 N N . SER A 1 458 ? 23.140 -19.903 -10.845 1.00 39.16 458 SER A N 1
ATOM 3354 C CA . SER A 1 458 ? 22.502 -18.847 -11.657 1.00 39.16 458 SER A CA 1
ATOM 3355 C C . SER A 1 458 ? 21.485 -19.376 -12.687 1.00 39.16 458 SER A C 1
ATOM 3357 O O . SER A 1 458 ? 20.855 -18.601 -13.409 1.00 39.16 458 SER A O 1
ATOM 3359 N N . LEU A 1 459 ? 21.300 -20.698 -12.754 1.00 45.00 459 LEU A N 1
ATOM 3360 C CA . LEU A 1 459 ? 20.324 -21.380 -13.590 1.00 45.00 459 LEU A CA 1
ATOM 3361 C C . LEU A 1 459 ? 19.069 -21.696 -12.772 1.00 45.00 459 LEU A C 1
ATOM 3363 O O . LEU A 1 459 ? 19.155 -22.176 -11.645 1.00 45.00 459 LEU A O 1
ATOM 3367 N N . ARG A 1 460 ? 17.889 -21.453 -13.356 1.00 49.41 460 ARG A N 1
ATOM 3368 C CA . ARG A 1 460 ? 16.613 -21.898 -12.775 1.00 49.41 460 ARG A CA 1
ATOM 3369 C C . ARG A 1 460 ? 16.689 -23.404 -12.504 1.00 49.41 460 ARG A C 1
ATOM 3371 O O . ARG A 1 460 ? 16.959 -24.166 -13.434 1.00 49.41 460 ARG A O 1
ATOM 3378 N N . SER A 1 461 ? 16.427 -23.823 -11.267 1.00 59.12 461 SER A N 1
ATOM 3379 C CA . SER A 1 461 ? 16.355 -25.238 -10.905 1.00 59.12 461 SER A CA 1
ATOM 3380 C C . SER A 1 461 ? 15.272 -25.926 -11.745 1.00 59.12 461 SER A C 1
ATOM 3382 O O . SER A 1 461 ? 14.102 -25.541 -11.743 1.00 59.12 461 SER A O 1
ATOM 3384 N N . CYS A 1 462 ? 15.681 -26.906 -12.550 1.00 68.25 462 CYS A N 1
ATOM 3385 C CA . CYS A 1 462 ? 14.763 -27.753 -13.311 1.00 68.25 462 CYS A CA 1
ATOM 3386 C C . CYS A 1 462 ? 14.274 -28.909 -12.425 1.00 68.25 462 CYS A C 1
ATOM 3388 O O . CYS A 1 462 ? 14.905 -29.243 -11.424 1.00 68.25 462 CYS A O 1
ATOM 3390 N N . SER A 1 463 ? 13.144 -29.525 -12.782 1.00 80.50 463 SER A N 1
ATOM 3391 C CA . SER A 1 463 ? 12.591 -30.632 -11.995 1.00 80.50 463 SER A CA 1
ATOM 3392 C C . SER A 1 463 ? 13.549 -31.824 -11.963 1.00 80.50 463 SER A C 1
ATOM 3394 O O . SER A 1 463 ? 13.943 -32.344 -13.005 1.00 80.50 463 SER A O 1
ATOM 3396 N N . HIS A 1 464 ? 13.863 -32.319 -10.770 1.00 80.81 464 HIS A N 1
ATOM 3397 C CA . HIS A 1 464 ? 14.688 -33.518 -10.601 1.00 80.81 464 HIS A CA 1
ATOM 3398 C C . HIS A 1 464 ? 13.970 -34.821 -10.989 1.00 80.81 464 HIS A C 1
ATOM 3400 O O . HIS A 1 464 ? 14.611 -35.859 -11.094 1.00 80.81 464 HIS A O 1
ATOM 3406 N N . LEU A 1 465 ? 12.651 -34.770 -11.210 1.00 84.69 465 LEU A N 1
ATOM 3407 C CA . LEU A 1 465 ? 11.873 -35.892 -11.747 1.00 84.69 465 LEU A CA 1
ATOM 3408 C C . LEU A 1 465 ? 11.953 -35.982 -13.278 1.00 84.69 465 LEU A C 1
ATOM 3410 O O . LEU A 1 465 ? 11.516 -36.972 -13.856 1.00 84.69 465 LEU A O 1
ATOM 3414 N N . SER A 1 466 ? 12.463 -34.943 -13.948 1.00 84.25 466 SER A N 1
ATOM 3415 C CA . SER A 1 466 ? 12.591 -34.932 -15.406 1.00 84.25 466 SER A CA 1
ATOM 3416 C C . SER A 1 466 ? 13.947 -35.462 -15.859 1.00 84.25 466 SER A C 1
ATOM 3418 O O . SER A 1 466 ? 14.977 -35.101 -15.292 1.00 84.25 466 SER A O 1
ATOM 3420 N N . ASP A 1 467 ? 13.952 -36.283 -16.914 1.00 84.50 467 ASP A N 1
ATOM 3421 C CA . ASP A 1 467 ? 15.193 -36.755 -17.530 1.00 84.50 467 ASP A CA 1
ATOM 3422 C C . ASP A 1 467 ? 16.010 -35.550 -18.058 1.00 84.50 467 ASP A C 1
ATOM 3424 O O . ASP A 1 467 ? 15.458 -34.701 -18.777 1.00 84.50 467 ASP A O 1
ATOM 3428 N N . PRO A 1 468 ? 17.321 -35.455 -17.755 1.00 81.38 468 PRO A N 1
ATOM 3429 C CA . PRO A 1 468 ? 18.183 -34.369 -18.227 1.00 81.38 468 PRO A CA 1
ATOM 3430 C C . PRO A 1 468 ? 18.145 -34.157 -19.747 1.00 81.38 468 PRO A C 1
ATOM 3432 O O . PRO A 1 468 ? 18.252 -33.025 -20.224 1.00 81.38 468 PRO A O 1
ATOM 3435 N N . LYS A 1 469 ? 17.920 -35.218 -20.535 1.00 82.12 469 LYS A N 1
ATOM 3436 C CA . LYS A 1 469 ? 17.776 -35.140 -21.996 1.00 82.12 469 LYS A CA 1
ATOM 3437 C C . LYS A 1 469 ? 16.490 -34.432 -22.409 1.00 82.12 469 LYS A C 1
ATOM 3439 O O . LYS A 1 469 ? 16.494 -33.723 -23.417 1.00 82.12 469 LYS A O 1
ATOM 3444 N N . TRP A 1 470 ? 15.397 -34.588 -21.659 1.00 86.19 470 TRP A N 1
ATOM 3445 C CA . TRP A 1 470 ? 14.144 -33.871 -21.924 1.00 86.19 470 TRP A CA 1
ATOM 3446 C C . TRP A 1 470 ? 14.315 -32.379 -21.662 1.00 86.19 470 TRP A C 1
ATOM 3448 O O . TRP A 1 470 ? 13.902 -31.560 -22.485 1.00 86.19 470 TRP A O 1
ATOM 3458 N N . VAL A 1 471 ? 14.989 -32.034 -20.562 1.00 82.81 471 VAL A N 1
ATOM 3459 C CA . VAL A 1 471 ? 15.308 -30.648 -20.199 1.00 82.81 471 VAL A CA 1
ATOM 3460 C C . VAL A 1 471 ? 16.210 -30.012 -21.256 1.00 82.81 471 VAL A C 1
ATOM 3462 O O . VAL A 1 471 ? 15.871 -28.959 -21.796 1.00 82.81 471 VAL A O 1
ATOM 3465 N N .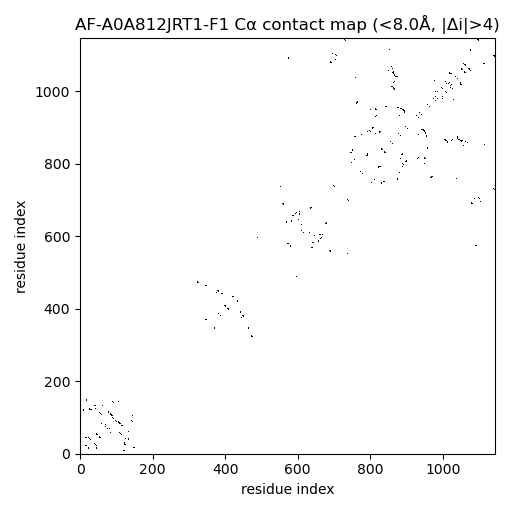 ALA A 1 472 ? 17.301 -30.678 -21.642 1.00 82.50 472 ALA A N 1
ATOM 3466 C CA . ALA A 1 472 ? 18.210 -30.191 -22.678 1.00 82.50 472 ALA A CA 1
ATOM 3467 C C . ALA A 1 472 ? 17.515 -30.034 -24.043 1.00 82.50 472 ALA A C 1
ATOM 3469 O O . ALA A 1 472 ? 17.697 -29.022 -24.720 1.00 82.50 472 ALA A O 1
ATOM 3470 N N . THR A 1 473 ? 16.652 -30.983 -24.425 1.00 83.44 473 THR A N 1
ATOM 3471 C CA . THR A 1 473 ? 15.860 -30.906 -25.665 1.00 83.44 473 THR A CA 1
ATOM 3472 C C . THR A 1 473 ? 14.876 -29.736 -25.633 1.00 83.44 473 THR A C 1
ATOM 3474 O O . THR A 1 473 ? 14.744 -29.011 -26.621 1.00 83.44 473 THR A O 1
ATOM 3477 N N . ALA A 1 474 ? 14.201 -29.508 -24.502 1.00 82.25 474 ALA A N 1
ATOM 3478 C CA . ALA A 1 474 ? 13.275 -28.394 -24.336 1.00 82.25 474 ALA A CA 1
ATOM 3479 C C . ALA A 1 474 ? 13.996 -27.039 -24.390 1.00 82.25 474 ALA A C 1
ATOM 3481 O O . ALA A 1 474 ? 13.547 -26.145 -25.107 1.00 82.25 474 ALA A O 1
ATOM 3482 N N . LEU A 1 475 ? 15.134 -26.903 -23.704 1.00 81.12 475 LEU A N 1
ATOM 3483 C CA . LEU A 1 475 ? 15.951 -25.687 -23.716 1.00 81.12 475 LEU A CA 1
ATOM 3484 C C . LEU A 1 475 ? 16.565 -25.421 -25.098 1.00 81.12 475 LEU A C 1
ATOM 3486 O O . LEU A 1 475 ? 16.540 -24.288 -25.576 1.00 81.12 475 LEU A O 1
ATOM 3490 N N . SER A 1 476 ? 17.046 -26.464 -25.782 1.00 79.38 476 SER A N 1
ATOM 3491 C CA . SER A 1 476 ? 17.534 -26.377 -27.163 1.00 79.38 476 SER A CA 1
ATOM 3492 C C . SER A 1 476 ? 16.425 -25.952 -28.129 1.00 79.38 476 SER A C 1
ATOM 3494 O O . SER A 1 476 ? 16.646 -25.071 -28.955 1.00 79.38 476 SER A O 1
ATOM 3496 N N . TYR A 1 477 ? 15.211 -26.491 -27.982 1.00 79.25 477 TYR A N 1
ATOM 3497 C CA . TYR A 1 477 ? 14.055 -26.083 -28.780 1.00 79.25 477 TYR A CA 1
ATOM 3498 C C . TYR A 1 477 ? 13.623 -24.634 -28.507 1.00 79.25 477 TYR A C 1
ATOM 3500 O O . TYR A 1 477 ? 13.291 -23.916 -29.446 1.00 79.25 477 TYR A O 1
ATOM 3508 N N . ILE A 1 478 ? 13.651 -24.177 -27.250 1.00 80.44 478 ILE A N 1
ATOM 3509 C CA . ILE A 1 478 ? 13.364 -22.775 -26.899 1.00 80.44 478 ILE A CA 1
ATOM 3510 C C . ILE A 1 478 ? 14.396 -21.849 -27.563 1.00 80.44 478 ILE A C 1
ATOM 3512 O O . ILE A 1 478 ? 14.010 -20.899 -28.244 1.00 80.44 478 ILE A O 1
ATOM 3516 N N . LYS A 1 479 ? 15.690 -22.189 -27.485 1.00 78.31 479 LYS A N 1
ATOM 3517 C CA . LYS A 1 479 ? 16.779 -21.459 -28.159 1.00 78.31 479 LYS A CA 1
ATOM 3518 C C . LYS A 1 479 ? 16.631 -21.481 -29.692 1.00 78.31 479 LYS A C 1
ATOM 3520 O O . LYS A 1 479 ? 16.874 -20.479 -30.365 1.00 78.31 479 LYS A O 1
ATOM 3525 N N . GLU A 1 480 ? 16.184 -22.594 -30.275 1.00 77.56 480 GLU A N 1
ATOM 3526 C CA . GLU A 1 480 ? 15.847 -22.689 -31.704 1.00 77.56 480 GLU A CA 1
ATOM 3527 C C . GLU A 1 480 ? 14.647 -21.812 -32.083 1.00 77.56 480 GLU A C 1
ATOM 3529 O O . GLU A 1 480 ? 14.694 -21.119 -33.096 1.00 77.56 480 GLU A O 1
ATOM 3534 N N . MET A 1 481 ? 13.586 -21.780 -31.275 1.00 72.00 481 MET A N 1
ATOM 3535 C CA . MET A 1 481 ? 12.438 -20.901 -31.512 1.00 72.00 481 MET A CA 1
ATOM 3536 C C . MET A 1 481 ? 12.838 -19.425 -31.461 1.00 72.00 481 MET A C 1
ATOM 3538 O O . MET A 1 481 ? 12.432 -18.649 -32.328 1.00 72.00 481 MET A O 1
ATOM 3542 N N . GLU A 1 482 ? 13.678 -19.047 -30.499 1.00 76.88 482 GLU A N 1
ATOM 3543 C CA . GLU A 1 482 ? 14.224 -17.695 -30.381 1.00 76.88 482 GLU A CA 1
ATOM 3544 C C . GLU A 1 482 ? 15.090 -17.337 -31.602 1.00 76.88 482 GLU A C 1
ATOM 3546 O O . GLU A 1 482 ? 14.881 -16.295 -32.227 1.00 76.88 482 GLU A O 1
ATOM 3551 N N . THR A 1 483 ? 15.987 -18.227 -32.041 1.00 72.88 483 THR A N 1
ATOM 3552 C CA . THR A 1 483 ? 16.842 -17.992 -33.224 1.00 72.88 483 THR A CA 1
ATOM 3553 C C . THR A 1 483 ? 16.077 -18.004 -34.554 1.00 72.88 483 THR A C 1
ATOM 3555 O O . THR A 1 483 ? 16.372 -17.193 -35.435 1.00 72.88 483 THR A O 1
ATOM 3558 N N . LEU A 1 484 ? 15.061 -18.859 -34.718 1.00 63.78 484 LEU A N 1
ATOM 3559 C CA . LEU A 1 484 ? 14.169 -18.866 -35.885 1.00 63.78 484 LEU A CA 1
ATOM 3560 C C . LEU A 1 484 ? 13.286 -17.618 -35.930 1.00 63.78 484 LEU A C 1
ATOM 3562 O O . LEU A 1 484 ? 13.042 -17.085 -37.014 1.00 63.78 484 LEU A O 1
ATOM 3566 N N . SER A 1 485 ? 12.839 -17.120 -34.774 1.00 67.00 485 SER A N 1
ATOM 3567 C CA . SER A 1 485 ? 12.118 -15.846 -34.687 1.00 67.00 485 SER A CA 1
ATOM 3568 C C . SER A 1 485 ? 13.007 -14.662 -35.093 1.00 67.00 485 SER A C 1
ATOM 3570 O O . SER A 1 485 ? 12.551 -13.778 -35.820 1.00 67.00 485 SER A O 1
ATOM 3572 N N . ALA A 1 486 ? 14.301 -14.710 -34.750 1.00 64.69 486 ALA A N 1
ATOM 3573 C CA . ALA A 1 486 ? 15.294 -13.723 -35.167 1.00 64.69 486 ALA A CA 1
ATOM 3574 C C . ALA A 1 486 ? 15.604 -13.801 -36.678 1.00 64.69 486 ALA A C 1
ATOM 3576 O O . ALA A 1 486 ? 15.553 -12.782 -37.369 1.00 64.69 486 ALA A O 1
ATOM 3577 N N . ARG A 1 487 ? 15.839 -15.002 -37.238 1.00 52.69 487 ARG A N 1
ATOM 3578 C CA . ARG A 1 487 ? 16.145 -15.173 -38.675 1.00 52.69 487 ARG A CA 1
ATOM 3579 C C . ARG A 1 487 ? 14.951 -14.985 -39.606 1.00 52.69 487 ARG A C 1
ATOM 3581 O O . ARG A 1 487 ? 15.152 -14.512 -40.720 1.00 52.69 487 ARG A O 1
ATOM 3588 N N . ARG A 1 488 ? 13.713 -15.285 -39.195 1.00 54.53 488 ARG A N 1
ATOM 3589 C CA . ARG A 1 488 ? 12.512 -14.921 -39.982 1.00 54.53 488 ARG A CA 1
ATOM 3590 C C . ARG A 1 488 ? 12.382 -13.403 -40.159 1.00 54.53 488 ARG A C 1
ATOM 3592 O O . ARG A 1 488 ? 11.824 -12.961 -41.157 1.00 54.53 488 ARG A O 1
ATOM 3599 N N . GLY A 1 489 ? 12.958 -12.615 -39.248 1.00 48.94 489 GLY A N 1
ATOM 3600 C CA . GLY A 1 489 ? 13.122 -11.169 -39.411 1.00 48.94 489 GLY A CA 1
ATOM 3601 C C . GLY A 1 489 ? 14.231 -10.760 -40.395 1.00 48.94 489 GLY A C 1
ATOM 3602 O O . GLY A 1 489 ? 14.121 -9.708 -41.022 1.00 48.94 489 GLY A O 1
ATOM 3603 N N . GLU A 1 490 ? 15.276 -11.579 -40.569 1.00 46.25 490 GLU A N 1
ATOM 3604 C CA . GLU A 1 490 ? 16.420 -11.296 -41.457 1.00 46.25 490 GLU A CA 1
ATOM 3605 C C . GLU A 1 490 ? 16.245 -11.829 -42.890 1.00 46.25 490 GLU A C 1
ATOM 3607 O O . GLU A 1 490 ? 16.608 -11.146 -43.847 1.00 46.25 490 GLU A O 1
ATOM 3612 N N . ALA A 1 491 ? 15.654 -13.015 -43.071 1.00 38.53 491 ALA A N 1
ATOM 3613 C CA . ALA A 1 491 ? 15.458 -13.652 -44.379 1.00 38.53 491 ALA A CA 1
ATOM 3614 C C . ALA A 1 491 ? 14.466 -12.898 -45.285 1.00 38.53 491 ALA A C 1
ATOM 3616 O O . ALA A 1 491 ? 14.513 -13.040 -46.503 1.00 38.53 491 ALA A O 1
ATOM 3617 N N . ALA A 1 492 ? 13.635 -12.017 -44.723 1.00 45.66 492 ALA A N 1
ATOM 3618 C CA . ALA A 1 492 ? 12.786 -11.105 -45.489 1.00 45.66 492 ALA A CA 1
ATOM 3619 C C . ALA A 1 492 ? 13.572 -9.999 -46.237 1.00 45.66 492 ALA A C 1
ATOM 3621 O O . ALA A 1 492 ? 12.952 -9.140 -46.861 1.00 45.66 492 ALA A O 1
ATOM 3622 N N . ARG A 1 493 ? 14.918 -9.967 -46.161 1.00 48.88 493 ARG A N 1
ATOM 3623 C CA . ARG A 1 493 ? 15.737 -8.848 -46.666 1.00 48.88 493 ARG A CA 1
ATOM 3624 C C . ARG A 1 493 ? 16.743 -9.139 -47.794 1.00 48.88 493 ARG A C 1
ATOM 3626 O O . ARG A 1 493 ? 17.326 -8.157 -48.246 1.00 48.88 493 ARG A O 1
ATOM 3633 N N . LYS A 1 494 ? 16.976 -10.362 -48.309 1.00 34.41 494 LYS A N 1
ATOM 3634 C CA . LYS A 1 494 ? 17.925 -10.540 -49.450 1.00 34.41 494 LYS A CA 1
ATOM 3635 C C . LYS A 1 494 ? 17.603 -11.653 -50.467 1.00 34.41 494 LYS A C 1
ATOM 3637 O O . LYS A 1 494 ? 17.263 -12.766 -50.088 1.00 34.41 494 LYS A O 1
ATOM 3642 N N . ALA A 1 495 ? 17.810 -11.306 -51.747 1.00 33.38 495 ALA A N 1
ATOM 3643 C CA . ALA A 1 495 ? 17.736 -12.108 -52.984 1.00 33.38 495 ALA A CA 1
ATOM 3644 C C . ALA A 1 495 ? 19.170 -12.445 -53.543 1.00 33.38 495 ALA A C 1
ATOM 3646 O O . ALA A 1 495 ? 20.140 -11.997 -52.925 1.00 33.38 495 ALA A O 1
ATOM 3647 N N . PRO A 1 496 ? 19.332 -13.239 -54.639 1.00 37.94 496 PRO A N 1
ATOM 3648 C CA . PRO A 1 496 ? 20.528 -14.060 -54.976 1.00 37.94 496 PRO A CA 1
ATOM 3649 C C . PRO A 1 496 ? 21.673 -13.325 -55.745 1.00 37.94 496 PRO A C 1
ATOM 3651 O O . PRO A 1 496 ? 21.530 -12.134 -56.021 1.00 37.94 496 PRO A O 1
ATOM 3654 N N . PRO A 1 497 ? 22.838 -13.976 -56.030 1.00 55.72 497 PRO A N 1
ATOM 3655 C CA . PRO A 1 497 ? 24.147 -13.312 -56.149 1.00 55.72 497 PRO A CA 1
ATOM 3656 C C . PRO A 1 497 ? 24.551 -12.901 -57.579 1.00 55.72 497 PRO A C 1
ATOM 3658 O O . PRO A 1 497 ? 24.235 -13.594 -58.543 1.00 55.72 497 PRO A O 1
ATOM 3661 N N . GLY A 1 498 ? 25.318 -11.807 -57.690 1.00 28.19 498 GLY A N 1
ATOM 3662 C CA . GLY A 1 498 ? 25.925 -11.300 -58.929 1.00 28.19 498 GLY A CA 1
ATOM 3663 C C . GLY A 1 498 ? 27.443 -11.077 -58.802 1.00 28.19 498 GLY A C 1
ATOM 3664 O O . GLY A 1 498 ? 27.941 -10.748 -57.727 1.00 28.19 498 GLY A O 1
ATOM 3665 N N . THR A 1 499 ? 28.134 -11.328 -59.914 1.00 31.03 499 THR A N 1
ATOM 3666 C CA . THR A 1 499 ? 29.576 -11.520 -60.195 1.00 31.03 499 THR A CA 1
ATOM 3667 C C . THR A 1 499 ? 30.451 -10.238 -60.236 1.00 31.03 499 THR A C 1
ATOM 3669 O O . THR A 1 499 ? 29.910 -9.149 -60.069 1.00 31.03 499 THR A O 1
ATOM 3672 N N . PRO A 1 500 ? 31.798 -10.358 -60.377 1.00 56.09 500 PRO A N 1
ATOM 3673 C CA . PRO A 1 500 ? 32.799 -9.455 -59.790 1.00 56.09 500 PRO A CA 1
ATOM 3674 C C . PRO A 1 500 ? 33.401 -8.434 -60.771 1.00 56.09 500 PRO A C 1
ATOM 3676 O O . PRO A 1 500 ? 33.351 -8.645 -61.976 1.00 56.09 500 PRO A O 1
ATOM 3679 N N . ASP A 1 501 ? 34.062 -7.399 -60.236 1.00 26.72 501 ASP A N 1
ATOM 3680 C CA . ASP A 1 501 ? 34.814 -6.393 -61.006 1.00 26.72 501 ASP A CA 1
ATOM 3681 C C . ASP A 1 501 ? 36.135 -5.962 -60.299 1.00 26.72 501 ASP A C 1
ATOM 3683 O O . ASP A 1 501 ? 36.309 -6.252 -59.111 1.00 26.72 501 ASP A O 1
ATOM 3687 N N . PRO A 1 502 ? 37.102 -5.342 -61.022 1.00 33.12 502 PRO A N 1
ATOM 3688 C CA . PRO A 1 502 ? 38.497 -5.809 -61.134 1.00 33.12 502 PRO A CA 1
ATOM 3689 C C . PRO A 1 502 ? 39.542 -4.857 -60.462 1.00 33.12 502 PRO A C 1
ATOM 3691 O O . PRO A 1 502 ? 39.158 -3.955 -59.717 1.00 33.12 502 PRO A O 1
ATOM 3694 N N . PRO A 1 503 ? 40.875 -5.073 -60.621 1.00 53.28 503 PRO A N 1
ATOM 3695 C CA . PRO A 1 503 ? 41.880 -4.747 -59.600 1.00 53.28 503 PRO A CA 1
ATOM 3696 C C . PRO A 1 503 ? 42.737 -3.498 -59.884 1.00 53.28 503 PRO A C 1
ATOM 3698 O O . PRO A 1 503 ? 43.020 -3.183 -61.032 1.00 53.28 503 PRO A O 1
ATOM 3701 N N . ALA A 1 504 ? 43.260 -2.872 -58.821 1.00 28.56 504 ALA A N 1
ATOM 3702 C CA . ALA A 1 504 ? 44.566 -2.182 -58.726 1.00 28.56 504 ALA A CA 1
ATOM 3703 C C . ALA A 1 504 ? 44.663 -1.548 -57.319 1.00 28.56 504 ALA A C 1
ATOM 3705 O O . ALA A 1 504 ? 43.657 -1.121 -56.775 1.00 28.56 504 ALA A O 1
ATOM 3706 N N . GLY A 1 505 ? 45.784 -1.418 -56.617 1.00 27.61 505 GLY A N 1
ATOM 3707 C CA . GLY A 1 505 ? 47.199 -1.609 -56.903 1.00 27.61 505 GLY A CA 1
ATOM 3708 C C . GLY A 1 505 ? 47.983 -1.009 -55.718 1.00 27.61 505 GLY A C 1
ATOM 3709 O O . GLY A 1 505 ? 47.534 -0.066 -55.076 1.00 27.61 505 GLY A O 1
ATOM 3710 N N . LYS A 1 506 ? 49.116 -1.634 -55.396 1.00 29.34 506 LYS A N 1
ATOM 3711 C CA . LYS A 1 506 ? 50.049 -1.435 -54.262 1.00 29.34 506 LYS A CA 1
ATOM 3712 C C . LYS A 1 506 ? 50.580 0.018 -54.174 1.00 29.34 506 LYS A C 1
ATOM 3714 O O . LYS A 1 506 ? 50.678 0.666 -55.201 1.00 29.34 506 LYS A O 1
ATOM 3719 N N . GLY A 1 507 ? 51.038 0.593 -53.059 1.00 30.34 507 GLY A N 1
ATOM 3720 C CA . GLY A 1 507 ? 51.274 0.142 -51.688 1.00 30.34 507 GLY A CA 1
ATOM 3721 C C . GLY A 1 507 ? 51.952 1.269 -50.878 1.00 30.34 507 GLY A C 1
ATOM 3722 O O . GLY A 1 507 ? 52.633 2.115 -51.449 1.00 30.34 507 GLY A O 1
ATOM 3723 N N . GLN A 1 508 ? 51.782 1.272 -49.552 1.00 30.67 508 GLN A N 1
ATOM 3724 C CA . GLN A 1 508 ? 52.613 2.006 -48.583 1.00 30.67 508 GLN A CA 1
ATOM 3725 C C . GLN A 1 508 ? 52.726 1.162 -47.297 1.00 30.67 508 GLN A C 1
ATOM 3727 O O . GLN A 1 508 ? 51.784 0.438 -46.965 1.00 30.67 508 GLN A O 1
ATOM 3732 N N . PRO A 1 509 ? 53.878 1.179 -46.601 1.00 36.44 509 PRO A N 1
ATOM 3733 C CA . PRO A 1 509 ? 54.220 0.171 -45.601 1.00 36.44 509 PRO A CA 1
ATOM 3734 C C . PRO A 1 509 ? 53.315 0.263 -44.366 1.00 36.44 509 PRO A C 1
ATOM 3736 O O . PRO A 1 509 ? 53.080 1.337 -43.812 1.00 36.44 509 PRO A O 1
ATOM 3739 N N . SER A 1 510 ? 52.797 -0.885 -43.926 1.00 35.22 510 SER A N 1
ATOM 3740 C CA . SER A 1 510 ? 51.874 -0.976 -42.796 1.00 35.22 510 SER A CA 1
ATOM 3741 C C . SER A 1 510 ? 52.580 -0.655 -41.477 1.00 35.22 510 SER A C 1
ATOM 3743 O O . SER A 1 510 ? 53.405 -1.434 -40.996 1.00 35.22 510 SER A O 1
ATOM 3745 N N . LEU A 1 511 ? 52.210 0.463 -40.853 1.00 50.72 511 LEU A N 1
ATOM 3746 C CA . LEU A 1 511 ? 52.538 0.742 -39.455 1.00 50.72 511 LEU A CA 1
ATOM 3747 C C . LEU A 1 511 ? 51.930 -0.348 -38.562 1.00 50.72 511 LEU A C 1
ATOM 3749 O O . LEU A 1 511 ? 50.755 -0.694 -38.693 1.00 50.72 511 LEU A O 1
ATOM 3753 N N . THR A 1 512 ? 52.719 -0.882 -37.633 1.00 53.16 512 THR A N 1
ATOM 3754 C CA . THR A 1 512 ? 52.257 -1.939 -36.719 1.00 53.16 512 THR A CA 1
ATOM 3755 C C . THR A 1 512 ? 51.092 -1.450 -35.846 1.00 53.16 512 THR A C 1
ATOM 3757 O O . THR A 1 512 ? 51.018 -0.273 -35.483 1.00 53.16 512 THR A O 1
ATOM 3760 N N . ARG A 1 513 ? 50.190 -2.357 -35.429 1.00 46.97 513 ARG A N 1
ATOM 3761 C CA . ARG A 1 513 ? 49.018 -2.051 -34.567 1.00 46.97 513 ARG A CA 1
ATOM 3762 C C . ARG A 1 513 ? 49.364 -1.226 -33.318 1.00 46.97 513 ARG A C 1
ATOM 3764 O O . ARG A 1 513 ? 48.529 -0.471 -32.821 1.00 46.97 513 ARG A O 1
ATOM 3771 N N . LYS A 1 514 ? 50.594 -1.356 -32.813 1.00 45.81 514 LYS A N 1
ATOM 3772 C CA . LYS A 1 514 ? 51.107 -0.591 -31.669 1.00 45.81 514 LYS A CA 1
ATOM 3773 C C . LYS A 1 514 ? 51.398 0.872 -32.037 1.00 45.81 514 LYS A C 1
ATOM 3775 O O . LYS A 1 514 ? 51.034 1.764 -31.279 1.00 45.81 514 LYS A O 1
ATOM 3780 N N . GLN A 1 515 ? 51.959 1.123 -33.220 1.00 51.03 515 GLN A N 1
ATOM 3781 C CA . GLN A 1 515 ? 52.208 2.467 -33.759 1.00 51.03 515 GLN A CA 1
ATOM 3782 C C . GLN A 1 515 ? 50.909 3.167 -34.186 1.00 51.03 515 GLN A C 1
ATOM 3784 O O . GLN A 1 515 ? 50.754 4.359 -33.942 1.00 51.03 515 GLN A O 1
ATOM 3789 N N . GLN A 1 516 ? 49.930 2.426 -34.717 1.00 49.72 516 GLN A N 1
ATOM 3790 C CA . GLN A 1 516 ? 48.596 2.965 -35.020 1.00 49.72 516 GLN A CA 1
ATOM 3791 C C . GLN A 1 516 ? 47.840 3.380 -33.748 1.00 49.72 516 GLN A C 1
ATOM 3793 O O . GLN A 1 516 ? 47.245 4.453 -33.709 1.00 49.72 516 GLN A O 1
ATOM 3798 N N . ARG A 1 517 ? 47.920 2.584 -32.669 1.00 51.28 517 ARG A N 1
ATOM 3799 C CA . ARG A 1 517 ? 47.353 2.958 -31.361 1.00 51.28 517 ARG A CA 1
ATOM 3800 C C . ARG A 1 517 ? 48.078 4.136 -30.712 1.00 51.28 517 ARG A C 1
ATOM 3802 O O . ARG A 1 517 ? 47.412 4.960 -30.099 1.00 51.28 517 ARG A O 1
ATOM 3809 N N . ALA A 1 518 ? 49.400 4.239 -30.856 1.00 48.38 518 ALA A N 1
ATOM 3810 C CA . ALA A 1 518 ? 50.168 5.372 -30.337 1.00 48.38 518 ALA A CA 1
ATOM 3811 C C . ALA A 1 518 ? 49.842 6.679 -31.079 1.00 48.38 518 ALA A C 1
ATOM 3813 O O . ALA A 1 518 ? 49.661 7.711 -30.438 1.00 48.38 518 ALA A O 1
ATOM 3814 N N . LYS A 1 519 ? 49.676 6.620 -32.407 1.00 48.94 519 LYS A N 1
ATOM 3815 C CA . LYS A 1 519 ? 49.242 7.760 -33.225 1.00 48.94 519 LYS A CA 1
ATOM 3816 C C . LYS A 1 519 ? 47.814 8.200 -32.874 1.00 48.94 519 LYS A C 1
ATOM 3818 O O . LYS A 1 519 ? 47.602 9.370 -32.582 1.00 48.94 519 LYS A O 1
ATOM 3823 N N . LEU A 1 520 ? 46.878 7.252 -32.759 1.00 53.62 520 LEU A N 1
ATOM 3824 C CA . LEU A 1 520 ? 45.499 7.522 -32.328 1.00 53.62 520 LEU A CA 1
ATOM 3825 C C . LEU A 1 520 ? 45.421 8.055 -30.890 1.00 53.62 520 LEU A C 1
ATOM 3827 O O . LEU A 1 520 ? 44.565 8.877 -30.585 1.00 53.62 520 LEU A O 1
ATOM 3831 N N . TRP A 1 521 ? 46.304 7.613 -29.991 1.00 46.72 521 TRP A N 1
ATOM 3832 C CA . TRP A 1 521 ? 46.373 8.128 -28.621 1.00 46.72 521 TRP A CA 1
ATOM 3833 C C . TRP A 1 521 ? 46.945 9.554 -28.570 1.00 46.72 521 TRP A C 1
ATOM 3835 O O . TRP A 1 521 ? 46.415 10.392 -27.840 1.00 46.72 521 TRP A O 1
ATOM 3845 N N . ALA A 1 522 ? 47.958 9.860 -29.390 1.00 40.62 522 ALA A N 1
ATOM 3846 C CA . ALA A 1 522 ? 48.521 11.205 -29.525 1.00 40.62 522 ALA A CA 1
ATOM 3847 C C . ALA A 1 522 ? 47.524 12.197 -30.159 1.00 40.62 522 ALA A C 1
ATOM 3849 O O . ALA A 1 522 ? 47.352 13.299 -29.641 1.00 40.62 522 ALA A O 1
ATOM 3850 N N . GLU A 1 523 ? 46.789 11.786 -31.197 1.00 42.12 523 GLU A N 1
ATOM 3851 C CA . GLU A 1 523 ? 45.738 12.592 -31.844 1.00 42.12 523 GLU A CA 1
ATOM 3852 C C . GLU A 1 523 ? 44.548 12.851 -30.902 1.00 42.12 523 GLU A C 1
ATOM 3854 O O . GLU A 1 523 ? 44.004 13.957 -30.861 1.00 42.12 523 GLU A O 1
ATOM 3859 N N . ARG A 1 524 ? 44.183 11.871 -30.063 1.00 42.84 524 ARG A N 1
ATOM 3860 C CA . ARG A 1 524 ? 43.102 12.011 -29.071 1.00 42.84 524 ARG A CA 1
ATOM 3861 C C . ARG A 1 524 ? 43.491 12.917 -27.900 1.00 42.84 524 ARG A C 1
ATOM 3863 O O . ARG A 1 524 ? 42.635 13.624 -27.376 1.00 42.84 524 ARG A O 1
ATOM 3870 N N . LYS A 1 525 ? 44.774 12.939 -27.519 1.00 36.25 525 LYS A N 1
ATOM 3871 C CA . LYS A 1 525 ? 45.302 13.832 -26.474 1.00 36.25 525 LYS A CA 1
ATOM 3872 C C . LYS A 1 525 ? 45.487 15.268 -26.980 1.00 36.25 525 LYS A C 1
ATOM 3874 O O . LYS A 1 525 ? 45.179 16.199 -26.244 1.00 36.25 525 LYS A O 1
ATOM 3879 N N . ALA A 1 526 ? 45.891 15.445 -28.241 1.00 31.72 526 ALA A N 1
ATOM 3880 C CA . ALA A 1 526 ? 45.930 16.754 -28.898 1.00 31.72 526 ALA A CA 1
ATOM 3881 C C . ALA A 1 526 ? 44.519 17.343 -29.094 1.00 31.72 526 ALA A C 1
ATOM 3883 O O . ALA A 1 526 ? 44.312 18.526 -28.848 1.00 31.72 526 ALA A O 1
ATOM 3884 N N . SER A 1 527 ? 43.523 16.510 -29.424 1.00 36.16 527 SER A N 1
ATOM 3885 C CA . SER A 1 527 ? 42.119 16.941 -29.568 1.00 36.16 527 SER A CA 1
ATOM 3886 C C . SER A 1 527 ? 41.444 17.265 -28.224 1.00 36.16 527 SER A C 1
ATOM 3888 O O . SER A 1 527 ? 40.594 18.148 -28.154 1.00 36.16 527 SER A O 1
ATOM 3890 N N . ALA A 1 528 ? 41.841 16.596 -27.134 1.00 35.34 528 ALA A N 1
ATOM 3891 C CA . ALA A 1 528 ? 41.328 16.865 -25.786 1.00 35.34 528 ALA A CA 1
ATOM 3892 C C . ALA A 1 528 ? 41.891 18.157 -25.158 1.00 35.34 528 ALA A C 1
ATOM 3894 O O . ALA A 1 528 ? 41.245 18.734 -24.288 1.00 35.34 528 ALA A O 1
ATOM 3895 N N . ALA A 1 529 ? 43.056 18.637 -25.611 1.00 29.19 529 ALA A N 1
ATOM 3896 C CA . ALA A 1 529 ? 43.645 19.898 -25.153 1.00 29.19 529 ALA A CA 1
ATOM 3897 C C . ALA A 1 529 ? 43.021 21.146 -25.816 1.00 29.19 529 ALA A C 1
ATOM 3899 O O . ALA A 1 529 ? 43.217 22.253 -25.325 1.00 29.19 529 ALA A O 1
ATOM 3900 N N . VAL A 1 530 ? 42.243 20.975 -26.894 1.00 31.47 530 VAL A N 1
ATOM 3901 C CA . VAL A 1 530 ? 41.640 22.080 -27.669 1.00 31.47 530 VAL A CA 1
ATOM 3902 C C . VAL A 1 530 ? 40.156 22.314 -27.325 1.00 31.47 530 VAL A C 1
ATOM 3904 O O . VAL A 1 530 ? 39.651 23.407 -27.535 1.00 31.47 530 VAL A O 1
ATOM 3907 N N . PHE A 1 531 ? 39.461 21.354 -26.701 1.00 28.34 531 PHE A N 1
ATOM 3908 C CA . PHE A 1 531 ? 38.040 21.488 -26.314 1.00 28.34 531 PHE A CA 1
ATOM 3909 C C . PHE A 1 531 ? 37.801 22.022 -24.883 1.00 28.34 531 PHE A C 1
ATOM 3911 O O . PHE A 1 531 ? 36.665 22.045 -24.409 1.00 28.34 531 PHE A O 1
ATOM 3918 N N . GLY A 1 532 ? 38.860 22.450 -24.185 1.00 29.97 532 GLY A N 1
ATOM 3919 C CA . GLY A 1 532 ? 38.799 22.995 -22.820 1.00 29.97 532 GLY A CA 1
ATOM 3920 C C . GLY A 1 532 ? 38.482 24.493 -22.720 1.00 29.97 532 GLY A C 1
ATOM 3921 O O . GLY A 1 532 ? 38.336 25.010 -21.615 1.00 29.97 532 GLY A O 1
ATOM 3922 N N . SER A 1 533 ? 38.363 25.212 -23.834 1.00 28.72 533 SER A N 1
ATOM 3923 C CA . SER A 1 533 ? 38.000 26.629 -23.845 1.00 28.72 533 SER A CA 1
ATOM 3924 C C . SER A 1 533 ? 37.200 26.936 -25.111 1.00 28.72 533 SER A C 1
ATOM 3926 O O . SER A 1 533 ? 37.488 26.386 -26.162 1.00 28.72 533 SER A O 1
ATOM 3928 N N . GLN A 1 534 ? 36.206 27.824 -25.007 1.00 25.06 534 GLN A N 1
ATOM 3929 C CA . GLN A 1 534 ? 35.308 28.283 -26.087 1.00 25.06 534 GLN A CA 1
ATOM 3930 C C . GLN A 1 534 ? 33.999 27.492 -26.286 1.00 25.06 534 GLN A C 1
ATOM 3932 O O . GLN A 1 534 ? 33.676 27.028 -27.372 1.00 25.06 534 GLN A O 1
ATOM 3937 N N . PHE A 1 535 ? 33.150 27.482 -25.257 1.00 23.62 535 PHE A N 1
ATOM 3938 C CA . PHE A 1 535 ? 31.732 27.788 -25.474 1.00 23.62 535 PHE A CA 1
ATOM 3939 C C . PHE A 1 535 ? 31.395 29.021 -24.626 1.00 23.62 535 PHE A C 1
ATOM 3941 O O . PHE A 1 535 ? 31.522 28.950 -23.400 1.00 23.62 535 PHE A O 1
ATOM 3948 N N . PRO A 1 536 ? 31.015 30.164 -25.227 1.00 23.17 536 PRO A N 1
ATOM 3949 C CA . PRO A 1 536 ? 30.551 31.308 -24.464 1.00 23.17 536 PRO A CA 1
ATOM 3950 C C . PRO A 1 536 ? 29.200 30.943 -23.850 1.00 23.17 536 PRO A C 1
ATOM 3952 O O . PRO A 1 536 ? 28.184 30.837 -24.533 1.00 23.17 536 PRO A O 1
ATOM 3955 N N . VAL A 1 537 ? 29.199 30.713 -22.541 1.00 25.16 537 VAL A N 1
ATOM 3956 C CA . VAL A 1 537 ? 27.982 30.736 -21.734 1.00 25.16 537 VAL A CA 1
ATOM 3957 C C . VAL A 1 537 ? 27.443 32.166 -21.837 1.00 25.16 537 VAL A C 1
ATOM 3959 O O . VAL A 1 537 ? 28.170 33.088 -21.461 1.00 25.16 537 VAL A O 1
ATOM 3962 N N . PRO A 1 538 ? 26.219 32.406 -22.343 1.00 23.38 538 PRO A N 1
ATOM 3963 C CA . PRO A 1 538 ? 25.626 33.727 -22.238 1.00 23.38 538 PRO A CA 1
ATOM 3964 C C . PRO A 1 538 ? 25.555 34.064 -20.752 1.00 23.38 538 PRO A C 1
ATOM 3966 O O . PRO A 1 538 ? 24.985 33.298 -19.969 1.00 23.38 538 PRO A O 1
ATOM 3969 N N . ALA A 1 539 ? 26.161 35.183 -20.363 1.00 23.95 539 ALA A N 1
ATOM 3970 C CA . ALA A 1 539 ? 26.012 35.768 -19.042 1.00 23.95 539 ALA A CA 1
ATOM 3971 C C . ALA A 1 539 ? 24.550 36.204 -18.870 1.00 23.95 539 ALA A C 1
ATOM 3973 O O . ALA A 1 539 ? 24.188 37.363 -19.047 1.00 23.95 539 ALA A O 1
ATOM 3974 N N . VAL A 1 540 ? 23.676 35.244 -18.577 1.00 23.98 540 VAL A N 1
ATOM 3975 C CA . VAL A 1 540 ? 22.337 35.527 -18.087 1.00 23.98 540 VAL A CA 1
ATOM 3976 C C . VAL A 1 540 ? 22.526 35.907 -16.633 1.00 23.98 540 VAL A C 1
ATOM 3978 O O . VAL A 1 540 ? 22.910 35.071 -15.816 1.00 23.98 540 VAL A O 1
ATOM 3981 N N . ALA A 1 541 ? 22.309 37.192 -16.363 1.00 22.34 541 ALA A N 1
ATOM 3982 C CA . ALA A 1 541 ? 22.300 37.791 -15.043 1.00 22.34 541 ALA A CA 1
ATOM 3983 C C . ALA A 1 541 ? 21.744 36.818 -13.997 1.00 22.34 541 ALA A C 1
ATOM 3985 O O . ALA A 1 541 ? 20.665 36.242 -14.178 1.00 22.34 541 ALA A O 1
ATOM 3986 N N . GLU A 1 542 ? 22.494 36.655 -12.909 1.00 24.73 542 GLU A N 1
ATOM 3987 C CA . GLU A 1 542 ? 22.047 36.020 -11.679 1.00 24.73 542 GLU A CA 1
ATOM 3988 C C . GLU A 1 542 ? 20.737 36.677 -11.216 1.00 24.73 542 GLU A C 1
ATOM 3990 O O . GLU A 1 542 ? 20.720 37.597 -10.404 1.00 24.73 542 GLU A O 1
ATOM 3995 N N . ARG A 1 543 ? 19.590 36.196 -11.699 1.00 24.67 543 ARG A N 1
ATOM 3996 C CA . ARG A 1 543 ? 18.366 36.289 -10.912 1.00 24.67 543 ARG A CA 1
ATOM 3997 C C . ARG A 1 543 ? 18.541 35.287 -9.788 1.00 24.67 543 ARG A C 1
ATOM 3999 O O . ARG A 1 543 ? 18.316 34.095 -9.972 1.00 24.67 543 ARG A O 1
ATOM 4006 N N . SER A 1 544 ? 19.047 35.805 -8.672 1.00 24.41 544 SER A N 1
ATOM 4007 C CA . SER A 1 544 ? 19.219 35.163 -7.376 1.00 24.41 544 SER A CA 1
ATOM 4008 C C . SER A 1 544 ? 18.223 34.027 -7.148 1.00 24.41 544 SER A C 1
ATOM 4010 O O . SER A 1 544 ? 17.077 34.250 -6.766 1.00 24.41 544 SER A O 1
ATOM 4012 N N . TYR A 1 545 ? 18.680 32.792 -7.339 1.00 27.91 545 TYR A N 1
ATOM 4013 C CA . TYR A 1 545 ? 18.051 31.646 -6.699 1.00 27.91 545 TYR A CA 1
ATOM 4014 C C . TYR A 1 545 ? 18.456 31.702 -5.223 1.00 27.91 545 TYR A C 1
ATOM 4016 O O . TYR A 1 545 ? 19.652 31.828 -4.937 1.00 27.91 545 TYR A O 1
ATOM 4024 N N . PRO A 1 546 ? 17.513 31.654 -4.269 1.00 26.89 546 PRO A N 1
ATOM 4025 C CA . PRO A 1 546 ? 17.860 31.809 -2.870 1.00 26.89 546 PRO A CA 1
ATOM 4026 C C . PRO A 1 546 ? 18.735 30.630 -2.447 1.00 26.89 546 PRO A C 1
ATOM 4028 O O . PRO A 1 546 ? 18.311 29.472 -2.461 1.00 26.89 546 PRO A O 1
ATOM 4031 N N . ARG A 1 547 ? 19.980 30.936 -2.062 1.00 26.80 547 ARG A N 1
ATOM 4032 C CA . ARG A 1 547 ? 20.812 30.035 -1.264 1.00 26.80 547 ARG A CA 1
ATOM 4033 C C . ARG A 1 547 ? 19.962 29.601 -0.071 1.00 26.80 547 ARG A C 1
ATOM 4035 O O . ARG A 1 547 ? 19.413 30.456 0.624 1.00 26.80 547 ARG A O 1
ATOM 4042 N N . LEU A 1 548 ? 19.825 28.292 0.144 1.00 31.08 548 LEU A N 1
ATOM 4043 C CA . LEU A 1 548 ? 19.155 27.716 1.313 1.00 31.08 548 LEU A CA 1
ATOM 4044 C C . LEU A 1 548 ? 19.946 28.103 2.573 1.00 31.08 548 LEU A C 1
ATOM 4046 O O . LEU A 1 548 ? 20.792 27.358 3.056 1.00 31.08 548 LEU A O 1
ATOM 4050 N N . HIS A 1 549 ? 19.714 29.318 3.066 1.00 27.41 549 HIS A N 1
ATOM 4051 C CA . HIS A 1 549 ? 20.287 29.817 4.304 1.00 27.41 549 HIS A CA 1
ATOM 4052 C C . HIS A 1 549 ? 19.575 29.206 5.515 1.00 27.41 549 HIS A C 1
ATOM 4054 O O . HIS A 1 549 ? 18.382 28.905 5.498 1.00 27.41 549 HIS A O 1
ATOM 4060 N N . ARG A 1 550 ? 20.348 29.112 6.601 1.00 31.30 550 ARG A N 1
ATOM 4061 C CA . ARG A 1 550 ? 20.080 28.559 7.943 1.00 31.30 550 ARG A CA 1
ATOM 4062 C C . ARG A 1 550 ? 18.789 29.035 8.650 1.00 31.30 550 ARG A C 1
ATOM 4064 O O . ARG A 1 550 ? 18.495 28.561 9.737 1.00 31.30 550 ARG A O 1
ATOM 4071 N N . ARG A 1 551 ? 18.012 29.958 8.071 1.00 27.55 551 ARG A N 1
ATOM 4072 C CA . ARG A 1 551 ? 16.759 30.507 8.625 1.00 27.55 551 ARG A CA 1
ATOM 4073 C C . ARG A 1 551 ? 15.647 30.411 7.582 1.00 27.55 551 ARG A C 1
ATOM 4075 O O . ARG A 1 551 ? 15.510 31.299 6.751 1.00 27.55 551 ARG A O 1
ATOM 4082 N N . GLY A 1 552 ? 14.843 29.348 7.609 1.00 29.59 552 GLY A N 1
ATOM 4083 C CA . GLY A 1 552 ? 13.707 29.273 6.683 1.00 29.59 552 GLY A CA 1
ATOM 4084 C C . GLY A 1 552 ? 12.969 27.947 6.589 1.00 29.59 552 GLY A C 1
ATOM 4085 O O . GLY A 1 552 ? 12.541 27.584 5.499 1.00 29.59 552 GLY A O 1
ATOM 4086 N N . PHE A 1 553 ? 12.779 27.208 7.688 1.00 32.19 553 PHE A N 1
ATOM 4087 C CA . PHE A 1 553 ? 11.929 26.013 7.629 1.00 32.19 553 PHE A CA 1
ATOM 4088 C C . PHE A 1 553 ? 10.479 26.373 7.210 1.00 32.19 553 PHE A C 1
ATOM 4090 O O . PHE A 1 553 ? 9.889 25.716 6.352 1.00 32.19 553 PHE A O 1
ATOM 4097 N N . LYS A 1 554 ? 9.936 27.489 7.725 1.00 31.61 554 LYS A N 1
ATOM 4098 C CA . LYS A 1 554 ? 8.557 27.942 7.455 1.00 31.61 554 LYS A CA 1
ATOM 4099 C C . LYS A 1 554 ? 8.287 28.366 6.000 1.00 31.61 554 LYS A C 1
ATOM 4101 O O . LYS A 1 554 ? 7.139 28.305 5.572 1.00 31.61 554 LYS A O 1
ATOM 4106 N N . SER A 1 555 ? 9.302 28.760 5.219 1.00 31.53 555 SER A N 1
ATOM 4107 C CA . SER A 1 555 ? 9.114 29.099 3.795 1.00 31.53 555 SER A CA 1
ATOM 4108 C C . SER A 1 555 ? 9.355 27.906 2.865 1.00 31.53 555 SER A C 1
ATOM 4110 O O . SER A 1 555 ? 8.702 27.811 1.830 1.00 31.53 555 SER A O 1
ATOM 4112 N N . SER A 1 556 ? 10.220 26.952 3.238 1.00 35.53 556 SER A N 1
ATOM 4113 C CA . SER A 1 556 ? 10.615 25.822 2.379 1.00 35.53 556 SER A CA 1
ATOM 4114 C C . SER A 1 556 ? 9.452 24.881 2.020 1.00 35.53 556 SER A C 1
ATOM 4116 O O . SER A 1 556 ? 9.349 24.431 0.883 1.00 35.53 556 SER A O 1
ATOM 4118 N N . CYS A 1 557 ? 8.496 24.678 2.935 1.00 31.41 557 CYS A N 1
ATOM 4119 C CA . CYS A 1 557 ? 7.292 23.871 2.673 1.00 31.41 557 CYS A CA 1
ATOM 4120 C C . CYS A 1 557 ? 6.249 24.562 1.773 1.00 31.41 557 CYS A C 1
ATOM 4122 O O . CYS A 1 557 ? 5.345 23.895 1.278 1.00 31.41 557 CYS A O 1
ATOM 4124 N N . ARG A 1 558 ? 6.371 25.878 1.546 1.00 30.73 558 ARG A N 1
ATOM 4125 C CA . ARG A 1 558 ? 5.497 26.663 0.656 1.00 30.73 558 ARG A CA 1
ATOM 4126 C C . ARG A 1 558 ? 6.054 26.822 -0.760 1.00 30.73 558 ARG A C 1
ATOM 4128 O O . ARG A 1 558 ? 5.478 27.559 -1.550 1.00 30.73 558 ARG A O 1
ATOM 4135 N N . HIS A 1 559 ? 7.170 26.168 -1.092 1.00 39.47 559 HIS A N 1
ATOM 4136 C CA . HIS A 1 559 ? 7.721 26.261 -2.441 1.00 39.47 559 HIS A CA 1
ATOM 4137 C C . HIS A 1 559 ? 6.818 25.497 -3.408 1.00 39.47 559 HIS A C 1
ATOM 4139 O O . HIS A 1 559 ? 6.718 24.267 -3.381 1.00 39.47 559 HIS A O 1
ATOM 4145 N N . VAL A 1 560 ? 6.137 26.274 -4.237 1.00 34.09 560 VAL A N 1
ATOM 4146 C CA . VAL A 1 560 ? 5.366 25.804 -5.371 1.00 34.09 560 VAL A CA 1
ATOM 4147 C C . VAL A 1 560 ? 6.334 25.414 -6.478 1.00 34.09 560 VAL A C 1
ATOM 4149 O O . VAL A 1 560 ? 7.214 26.187 -6.856 1.00 34.09 560 VAL A O 1
ATOM 4152 N N . MET A 1 561 ? 6.172 24.206 -7.008 1.00 38.84 561 MET A N 1
ATOM 4153 C CA . MET A 1 561 ? 6.804 23.836 -8.260 1.00 38.84 561 MET A CA 1
ATOM 4154 C C . MET A 1 561 ? 5.963 24.354 -9.415 1.00 38.84 561 MET A C 1
ATOM 4156 O O . MET A 1 561 ? 4.836 23.901 -9.615 1.00 38.84 561 MET A O 1
ATOM 4160 N N . HIS A 1 562 ? 6.546 25.242 -10.214 1.00 40.03 562 HIS A N 1
ATOM 4161 C CA . HIS A 1 562 ? 6.117 25.396 -11.594 1.00 40.03 562 HIS A CA 1
ATOM 4162 C C . HIS A 1 562 ? 6.652 24.189 -12.362 1.00 40.03 562 HIS A C 1
ATOM 4164 O O . HIS A 1 562 ? 7.867 23.988 -12.460 1.00 40.03 562 HIS A O 1
ATOM 4170 N N . TYR A 1 563 ? 5.751 23.341 -12.862 1.00 39.78 563 TYR A N 1
ATOM 4171 C CA . TYR A 1 563 ? 6.145 22.296 -13.794 1.00 39.78 563 TYR A CA 1
ATOM 4172 C C . TYR A 1 563 ? 6.581 22.956 -15.100 1.00 39.78 563 TYR A C 1
ATOM 4174 O O . TYR A 1 563 ? 5.774 23.238 -15.982 1.00 39.78 563 TYR A O 1
ATOM 4182 N N . GLU A 1 564 ? 7.880 23.203 -15.220 1.00 48.81 564 GLU A N 1
ATOM 4183 C CA . GLU A 1 564 ? 8.490 23.488 -16.502 1.00 48.81 564 GLU A CA 1
ATOM 4184 C C . GLU A 1 564 ? 9.274 22.239 -16.945 1.00 48.81 564 GLU A C 1
ATOM 4186 O O . GLU A 1 564 ? 10.291 21.887 -16.336 1.00 48.81 564 GLU A O 1
ATOM 4191 N N . PRO A 1 565 ? 8.885 21.585 -18.052 1.00 46.62 565 PRO A N 1
ATOM 4192 C CA . PRO A 1 565 ? 9.663 20.511 -18.677 1.00 46.62 565 PRO A CA 1
ATOM 4193 C C . PRO A 1 565 ? 11.189 20.744 -18.875 1.00 46.62 565 PRO A C 1
ATOM 4195 O O . PRO A 1 565 ? 11.936 19.762 -18.808 1.00 46.62 565 PRO A O 1
ATOM 4198 N N . PRO A 1 566 ? 11.723 21.978 -19.082 1.00 50.53 566 PRO A N 1
ATOM 4199 C CA . PRO A 1 566 ? 13.166 22.225 -19.122 1.00 50.53 566 PRO A CA 1
ATOM 4200 C C . PRO A 1 566 ? 13.872 21.929 -17.789 1.00 50.53 566 PRO A C 1
ATOM 4202 O O . PRO A 1 566 ? 15.055 21.576 -17.797 1.00 50.53 566 PRO A O 1
ATOM 4205 N N . LEU A 1 567 ? 13.186 22.062 -16.645 1.00 58.03 567 LEU A N 1
ATOM 4206 C CA . LEU A 1 567 ? 13.772 21.823 -15.323 1.00 58.03 567 LEU A CA 1
ATOM 4207 C C . LEU A 1 567 ? 14.042 20.333 -15.101 1.00 58.03 567 LEU A C 1
ATOM 4209 O O . LEU A 1 567 ? 15.142 19.976 -14.681 1.00 58.03 567 LEU A O 1
ATOM 4213 N N . THR A 1 568 ? 13.098 19.452 -15.447 1.00 63.62 568 THR A N 1
ATOM 4214 C CA . THR A 1 568 ? 13.273 17.994 -15.327 1.00 63.62 568 THR A CA 1
ATOM 4215 C C . THR A 1 568 ? 14.448 17.506 -16.170 1.00 63.62 568 THR A C 1
ATOM 4217 O O . THR A 1 568 ? 15.301 16.773 -15.677 1.00 63.62 568 THR A O 1
ATOM 4220 N N . PHE A 1 569 ? 14.549 17.980 -17.413 1.00 68.56 569 PHE A N 1
ATOM 4221 C CA . PHE A 1 569 ? 15.648 17.649 -18.318 1.00 68.56 569 PHE A CA 1
ATOM 4222 C C . PHE A 1 569 ? 17.023 18.039 -17.749 1.00 68.56 569 PHE A C 1
ATOM 4224 O O . PHE A 1 569 ? 17.942 17.219 -17.697 1.00 68.56 569 PHE A O 1
ATOM 4231 N N . ARG A 1 570 ? 17.161 19.278 -17.254 1.00 72.94 570 ARG A N 1
ATOM 4232 C CA . ARG A 1 570 ? 18.412 19.756 -16.641 1.00 72.94 570 ARG A CA 1
ATOM 4233 C C . ARG A 1 570 ? 18.767 18.985 -15.371 1.00 72.94 570 ARG A C 1
ATOM 4235 O O . ARG A 1 570 ? 19.946 18.759 -15.117 1.00 72.94 570 ARG A O 1
ATOM 4242 N N . LEU A 1 571 ? 17.775 18.585 -14.577 1.00 76.88 571 LEU A N 1
ATOM 4243 C CA . LEU A 1 571 ? 17.989 17.796 -13.362 1.00 76.88 571 LEU A CA 1
ATOM 4244 C C . LEU A 1 571 ? 18.474 16.377 -13.672 1.00 76.88 571 LEU A C 1
ATOM 4246 O O . LEU A 1 571 ? 19.383 15.905 -12.996 1.00 76.88 571 LEU A O 1
ATOM 4250 N N . VAL A 1 572 ? 17.940 15.731 -14.717 1.00 82.50 572 VAL A N 1
ATOM 4251 C CA . VAL A 1 572 ? 18.423 14.414 -15.170 1.00 82.50 572 VAL A CA 1
ATOM 4252 C C . VAL A 1 572 ? 19.894 14.495 -15.568 1.00 82.50 572 VAL A C 1
ATOM 4254 O O . VAL A 1 572 ? 20.695 13.709 -15.071 1.00 82.50 572 VAL A O 1
ATOM 4257 N N . LEU A 1 573 ? 20.285 15.472 -16.392 1.00 81.94 573 LEU A N 1
ATOM 4258 C CA . LEU A 1 573 ? 21.686 15.628 -16.807 1.00 81.94 573 LEU A CA 1
ATOM 4259 C C . LEU A 1 573 ? 22.619 15.953 -15.631 1.00 81.94 573 LEU A C 1
ATOM 4261 O O . LEU A 1 573 ? 23.721 15.416 -15.551 1.00 81.94 573 LEU A O 1
ATOM 4265 N N . ARG A 1 574 ? 22.161 16.780 -14.684 1.00 80.75 574 ARG A N 1
ATOM 4266 C CA . ARG A 1 574 ? 22.909 17.120 -13.462 1.00 80.75 574 ARG A CA 1
ATOM 4267 C C . ARG A 1 574 ? 23.062 15.960 -12.480 1.00 80.75 574 ARG A C 1
ATOM 4269 O O . ARG A 1 574 ? 23.884 16.077 -11.582 1.00 80.75 574 ARG A O 1
ATOM 4276 N N . SER A 1 575 ? 22.312 14.868 -12.640 1.00 82.25 575 SER A N 1
ATOM 4277 C CA . SER A 1 575 ? 22.458 13.696 -11.771 1.00 82.25 575 SER A CA 1
ATOM 4278 C C . SER A 1 575 ? 23.800 12.979 -11.945 1.00 82.25 575 SER A C 1
ATOM 4280 O O . SER A 1 575 ? 24.213 12.247 -11.059 1.00 82.25 575 SER A O 1
ATOM 4282 N N . GLY A 1 576 ? 24.482 13.141 -13.088 1.00 77.25 576 GLY A N 1
ATOM 4283 C CA . GLY A 1 576 ? 25.772 12.483 -13.347 1.00 77.25 576 GLY A CA 1
ATOM 4284 C C . GLY A 1 576 ? 25.713 10.950 -13.474 1.00 77.25 576 GLY A C 1
ATOM 4285 O O . GLY A 1 576 ? 26.750 10.308 -13.646 1.00 77.25 576 GLY A O 1
ATOM 4286 N N . THR A 1 577 ? 24.515 10.364 -13.434 1.00 84.94 577 THR A N 1
ATOM 4287 C CA . THR A 1 577 ? 24.273 8.915 -13.492 1.00 84.94 577 THR A CA 1
ATOM 4288 C C . THR A 1 577 ? 24.671 8.294 -14.839 1.00 84.94 577 THR A C 1
ATOM 4290 O O . THR A 1 577 ? 24.814 8.982 -15.853 1.00 84.94 577 THR A O 1
ATOM 4293 N N . SER A 1 578 ? 24.807 6.961 -14.891 1.00 87.62 578 SER A N 1
ATOM 4294 C CA . SER A 1 578 ? 25.033 6.234 -16.156 1.00 87.62 578 SER A CA 1
ATOM 4295 C C . SER A 1 578 ? 23.945 6.537 -17.199 1.00 87.62 578 SER A C 1
ATOM 4297 O O . SER A 1 578 ? 24.261 6.756 -18.370 1.00 87.62 578 SER A O 1
ATOM 4299 N N . PHE A 1 579 ? 22.686 6.669 -16.765 1.00 90.06 579 PHE A N 1
ATOM 4300 C CA . PHE A 1 579 ? 21.589 7.101 -17.631 1.00 90.06 579 PHE A CA 1
ATOM 4301 C C . PHE A 1 579 ? 21.774 8.537 -18.146 1.00 90.06 579 PHE A C 1
ATOM 4303 O O . PHE A 1 579 ? 21.548 8.792 -19.325 1.00 90.06 579 PHE A O 1
ATOM 4310 N N . ALA A 1 580 ? 22.233 9.476 -17.311 1.00 88.12 580 ALA A N 1
ATOM 4311 C CA . ALA A 1 580 ? 22.521 10.845 -17.747 1.00 88.12 580 ALA A CA 1
ATOM 4312 C C . ALA A 1 580 ? 23.626 10.894 -18.817 1.00 88.12 580 ALA A C 1
ATOM 4314 O O . ALA A 1 580 ? 23.505 11.634 -19.794 1.00 88.12 580 ALA A O 1
ATOM 4315 N N . LYS A 1 581 ? 24.672 10.066 -18.674 1.00 88.12 581 LYS A N 1
ATOM 4316 C CA . LYS A 1 581 ? 25.733 9.909 -19.687 1.00 88.12 581 LYS A CA 1
ATOM 4317 C C . LYS A 1 581 ? 25.182 9.325 -20.990 1.00 88.12 581 LYS A C 1
ATOM 4319 O O . LYS A 1 581 ? 25.492 9.840 -22.062 1.00 88.12 581 LYS A O 1
ATOM 4324 N N . PHE A 1 582 ? 24.335 8.298 -20.897 1.00 90.81 582 PHE A N 1
ATOM 4325 C CA . PHE A 1 582 ? 23.653 7.708 -22.050 1.00 90.81 582 PHE A CA 1
ATOM 4326 C C . PHE A 1 582 ? 22.778 8.739 -22.778 1.00 90.81 582 PHE A C 1
ATOM 4328 O O . PHE A 1 582 ? 22.914 8.928 -23.987 1.00 90.81 582 PHE A O 1
ATOM 4335 N N . LEU A 1 583 ? 21.951 9.481 -22.035 1.00 89.44 583 LEU A N 1
ATOM 4336 C CA . LEU A 1 583 ? 21.118 10.559 -22.562 1.00 89.44 583 LEU A CA 1
ATOM 4337 C C . LEU A 1 583 ? 21.962 11.625 -23.272 1.00 89.44 583 LEU A C 1
ATOM 4339 O O . LEU A 1 583 ? 21.668 11.959 -24.417 1.00 89.44 583 LEU A O 1
ATOM 4343 N N . GLY A 1 584 ? 23.039 12.100 -22.641 1.00 85.56 584 GLY A N 1
ATOM 4344 C CA . GLY A 1 584 ? 23.950 13.077 -23.242 1.00 85.56 584 GLY A CA 1
ATOM 4345 C C . GLY A 1 584 ? 24.602 12.574 -24.533 1.00 85.56 584 GLY A C 1
ATOM 4346 O O . GLY A 1 584 ? 24.671 13.313 -25.512 1.00 85.56 584 GLY A O 1
ATOM 4347 N N . SER A 1 585 ? 25.005 11.299 -24.575 1.00 85.19 585 SER A N 1
ATOM 4348 C CA . SER A 1 585 ? 25.594 10.690 -25.776 1.00 85.19 585 SER A CA 1
ATOM 4349 C C . SER A 1 585 ? 24.626 10.618 -26.959 1.00 85.19 585 SER A C 1
ATOM 4351 O O . SER A 1 585 ? 25.063 10.610 -28.102 1.00 85.19 585 SER A O 1
ATOM 4353 N N . SER A 1 586 ? 23.314 10.605 -26.706 1.00 86.25 586 SER A N 1
ATOM 4354 C CA . SER A 1 586 ? 22.303 10.544 -27.764 1.00 86.25 586 SER A CA 1
ATOM 4355 C C . SER A 1 586 ? 22.081 11.882 -28.478 1.00 86.25 586 SER A C 1
ATOM 4357 O O . SER A 1 586 ? 21.519 11.898 -29.567 1.00 86.25 586 SER A O 1
ATOM 4359 N N . PHE A 1 587 ? 22.511 13.011 -27.902 1.00 83.25 587 PHE A N 1
ATOM 4360 C CA . PHE A 1 587 ? 22.275 14.330 -28.503 1.00 83.25 587 PHE A CA 1
ATOM 4361 C C . PHE A 1 587 ? 23.079 14.569 -29.782 1.00 83.25 587 PHE A C 1
ATOM 4363 O O . PHE A 1 587 ? 22.755 15.481 -30.529 1.00 83.25 587 PHE A O 1
ATOM 4370 N N . CYS A 1 588 ? 24.091 13.746 -30.070 1.00 78.94 588 CYS A N 1
ATOM 4371 C CA . CYS A 1 588 ? 24.820 13.819 -31.335 1.00 78.94 588 CYS A CA 1
ATOM 4372 C C . CYS A 1 588 ? 24.044 13.231 -32.530 1.00 78.94 588 CYS A C 1
ATOM 4374 O O . CYS A 1 588 ? 24.518 13.325 -33.663 1.00 78.94 588 CYS A O 1
ATOM 4376 N N . ILE A 1 589 ? 22.873 12.620 -32.303 1.00 82.75 589 ILE A N 1
ATOM 4377 C CA . ILE A 1 589 ? 22.054 12.028 -33.365 1.00 82.75 589 ILE A CA 1
ATOM 4378 C C . ILE A 1 589 ? 21.389 13.149 -34.171 1.00 82.75 589 ILE A C 1
ATOM 4380 O O . ILE A 1 589 ? 20.410 13.759 -33.738 1.00 82.75 589 ILE A O 1
ATOM 4384 N N . SER A 1 590 ? 21.920 13.385 -35.368 1.00 77.88 590 SER A N 1
ATOM 4385 C CA . SER A 1 590 ? 21.476 14.430 -36.301 1.00 77.88 590 SER A CA 1
ATOM 4386 C C . SER A 1 590 ? 20.886 13.867 -37.598 1.00 77.88 590 SER A C 1
ATOM 4388 O O . SER A 1 590 ? 20.205 14.585 -38.326 1.00 77.88 590 SER A O 1
ATOM 4390 N N . ASP A 1 591 ? 21.074 12.575 -37.867 1.00 79.94 591 ASP A N 1
ATOM 4391 C CA . ASP A 1 591 ? 20.646 11.888 -39.082 1.00 79.94 591 ASP A CA 1
ATOM 4392 C C . ASP A 1 591 ? 19.772 10.655 -38.784 1.00 79.94 591 ASP A C 1
ATOM 4394 O O . ASP A 1 591 ? 19.754 10.105 -37.678 1.00 79.94 591 ASP A O 1
ATOM 4398 N N . ARG A 1 592 ? 19.000 10.212 -39.788 1.00 85.25 592 ARG A N 1
ATOM 4399 C CA . ARG A 1 592 ? 18.271 8.936 -39.735 1.00 85.25 592 ARG A CA 1
ATOM 4400 C C . ARG A 1 592 ? 19.069 7.848 -40.442 1.00 85.25 592 ARG A C 1
ATOM 4402 O O . ARG A 1 592 ? 19.477 8.003 -41.586 1.00 85.25 592 ARG A O 1
ATOM 4409 N N . GLY A 1 593 ? 19.233 6.722 -39.757 1.00 77.31 593 GLY A N 1
ATOM 4410 C CA . GLY A 1 593 ? 19.738 5.479 -40.324 1.00 77.31 593 GLY A CA 1
ATOM 4411 C C . GLY A 1 593 ? 18.638 4.650 -41.006 1.00 77.31 593 GLY A C 1
ATOM 4412 O O . GLY A 1 593 ? 17.502 5.107 -41.160 1.00 77.31 593 GLY A O 1
ATOM 4413 N N . PRO A 1 594 ? 18.943 3.400 -41.394 1.00 76.25 594 PRO A N 1
ATOM 4414 C CA . PRO A 1 594 ? 18.007 2.532 -42.106 1.00 76.25 594 PRO A CA 1
ATOM 4415 C C . PRO A 1 594 ? 16.737 2.228 -41.292 1.00 76.25 594 PRO A C 1
ATOM 4417 O O . PRO A 1 594 ? 16.720 2.317 -40.060 1.00 76.25 594 PRO A O 1
ATOM 4420 N N . ALA A 1 595 ? 15.664 1.837 -41.987 1.00 69.88 595 ALA A N 1
ATOM 4421 C CA . ALA A 1 595 ? 14.381 1.532 -41.359 1.00 69.88 595 ALA A CA 1
ATOM 4422 C C . ALA A 1 595 ? 14.482 0.385 -40.339 1.00 69.88 595 ALA A C 1
ATOM 4424 O O . ALA A 1 595 ? 15.100 -0.661 -40.598 1.00 69.88 595 ALA A O 1
ATOM 4425 N N . ALA A 1 596 ? 13.855 0.579 -39.173 1.00 71.88 596 ALA A N 1
ATOM 4426 C CA . ALA A 1 596 ? 13.791 -0.461 -38.156 1.00 71.88 596 ALA A CA 1
ATOM 4427 C C . ALA A 1 596 ? 13.030 -1.701 -38.681 1.00 71.88 596 ALA A C 1
ATOM 4429 O O . ALA A 1 596 ? 12.162 -1.571 -39.544 1.00 71.88 596 ALA A O 1
ATOM 4430 N N . PRO A 1 597 ? 13.361 -2.918 -38.214 1.00 72.12 597 PRO A N 1
ATOM 4431 C CA . PRO A 1 597 ? 12.612 -4.120 -38.578 1.00 72.12 597 PRO A CA 1
ATOM 4432 C C . PRO A 1 597 ? 11.141 -3.996 -38.153 1.00 72.12 597 PRO A C 1
ATOM 4434 O O . PRO A 1 597 ? 10.867 -3.616 -37.019 1.00 72.12 597 PRO A O 1
ATOM 4437 N N . ASN A 1 598 ? 10.195 -4.363 -39.024 1.00 62.97 598 ASN A N 1
ATOM 4438 C CA . ASN A 1 598 ? 8.754 -4.248 -38.740 1.00 62.97 598 ASN A CA 1
ATOM 4439 C C . ASN A 1 598 ? 8.267 -5.156 -37.590 1.00 62.97 598 ASN A C 1
ATOM 4441 O O . ASN A 1 598 ? 7.154 -4.975 -37.107 1.00 62.97 598 ASN A O 1
ATOM 4445 N N . THR A 1 599 ? 9.080 -6.121 -37.152 1.00 61.91 599 THR A N 1
ATOM 4446 C CA . THR A 1 599 ? 8.741 -7.115 -36.120 1.00 61.91 599 THR A CA 1
ATOM 4447 C C . THR A 1 599 ? 9.317 -6.812 -34.733 1.00 61.91 599 THR A C 1
ATOM 4449 O O . THR A 1 599 ? 8.891 -7.439 -33.767 1.00 61.91 599 THR A O 1
ATOM 4452 N N . ALA A 1 600 ? 10.264 -5.874 -34.602 1.00 68.38 600 ALA A N 1
ATOM 4453 C CA . ALA A 1 600 ? 10.947 -5.585 -33.338 1.00 68.38 600 ALA A CA 1
ATOM 4454 C C . ALA A 1 600 ? 10.549 -4.204 -32.796 1.00 68.38 600 ALA A C 1
ATOM 4456 O O . ALA A 1 600 ? 10.770 -3.195 -33.460 1.00 68.38 600 ALA A O 1
ATOM 4457 N N . LEU A 1 601 ? 9.980 -4.172 -31.584 1.00 83.12 601 LEU A N 1
ATOM 4458 C CA . LEU A 1 601 ? 9.548 -2.938 -30.913 1.00 83.12 601 LEU A CA 1
ATOM 4459 C C . LEU A 1 601 ? 10.696 -2.194 -30.215 1.00 83.12 601 LEU A C 1
ATOM 4461 O O . LEU A 1 601 ? 10.693 -0.971 -30.145 1.00 83.12 601 LEU A O 1
ATOM 4465 N N . PHE A 1 602 ? 11.662 -2.932 -29.666 1.00 88.19 602 PHE A N 1
ATOM 4466 C CA . PHE A 1 602 ? 12.841 -2.376 -29.010 1.00 88.19 602 PHE A CA 1
ATOM 4467 C C . PHE A 1 602 ? 14.109 -2.688 -29.817 1.00 88.19 602 PHE A C 1
ATOM 4469 O O . PHE A 1 602 ? 14.182 -3.724 -30.484 1.00 88.19 602 PHE A O 1
ATOM 4476 N N . PRO A 1 603 ? 15.137 -1.828 -29.737 1.00 89.69 603 PRO A N 1
ATOM 4477 C CA . PRO A 1 603 ? 15.123 -0.511 -29.096 1.00 89.69 603 PRO A CA 1
ATOM 4478 C C . PRO A 1 603 ? 14.309 0.513 -29.901 1.00 89.69 603 PRO A C 1
ATOM 4480 O O . PRO A 1 603 ? 14.361 0.542 -31.132 1.00 89.69 603 PRO A O 1
ATOM 4483 N N . LEU A 1 604 ? 13.581 1.373 -29.190 1.00 91.25 604 LEU A N 1
ATOM 4484 C CA . LEU A 1 604 ? 12.801 2.458 -29.772 1.00 91.25 604 LEU A CA 1
ATOM 4485 C C . LEU A 1 604 ? 13.749 3.502 -30.394 1.00 91.25 604 LEU A C 1
ATOM 4487 O O . LEU A 1 604 ? 14.664 3.968 -29.708 1.00 91.25 604 LEU A O 1
ATOM 4491 N N . PRO A 1 605 ? 13.553 3.912 -31.657 1.00 91.00 605 PRO A N 1
ATOM 4492 C CA . PRO A 1 605 ? 14.332 4.998 -32.240 1.00 91.00 605 PRO A CA 1
ATOM 4493 C C . PRO A 1 605 ? 14.011 6.333 -31.562 1.00 91.00 605 PRO A C 1
ATOM 4495 O O . PRO A 1 605 ? 12.963 6.493 -30.938 1.00 91.00 605 PRO A O 1
ATOM 4498 N N . VAL A 1 606 ? 14.884 7.329 -31.707 1.00 89.62 606 VAL A N 1
ATOM 4499 C CA . VAL A 1 606 ? 14.600 8.666 -31.168 1.00 89.62 606 VAL A CA 1
ATOM 4500 C C . VAL A 1 606 ? 13.373 9.278 -31.863 1.00 89.62 606 VAL A C 1
ATOM 4502 O O . VAL A 1 606 ? 13.272 9.196 -33.092 1.00 89.62 606 VAL A O 1
ATOM 4505 N N . PRO A 1 607 ? 12.426 9.891 -31.130 1.00 86.38 607 PRO A N 1
ATOM 4506 C CA . PRO A 1 607 ? 11.153 10.333 -31.705 1.00 86.38 607 PRO A CA 1
ATOM 4507 C C . PRO A 1 607 ? 11.334 11.470 -32.716 1.00 86.38 607 PRO A C 1
ATOM 4509 O O . PRO A 1 607 ? 10.780 11.410 -33.812 1.00 86.38 607 PRO A O 1
ATOM 4512 N N . SER A 1 608 ? 12.187 12.442 -32.397 1.00 83.94 608 SER A N 1
ATOM 4513 C CA . SER A 1 608 ? 12.426 13.640 -33.206 1.00 83.94 608 SER A CA 1
ATOM 4514 C C . SER A 1 608 ? 13.920 13.984 -33.189 1.00 83.94 608 SER A C 1
ATOM 4516 O O . SER A 1 608 ? 14.576 13.804 -32.162 1.00 83.94 608 SER A O 1
ATOM 4518 N N . LEU A 1 609 ? 14.453 14.438 -34.327 1.00 83.25 609 LEU A N 1
ATOM 4519 C CA . LEU A 1 609 ? 15.855 14.847 -34.482 1.00 83.25 609 LEU A CA 1
ATOM 4520 C C . LEU A 1 609 ? 16.031 16.333 -34.181 1.00 83.25 609 LEU A C 1
ATOM 4522 O O . LEU A 1 609 ? 15.069 17.097 -34.254 1.00 83.25 609 LEU A O 1
ATOM 4526 N N . GLY A 1 610 ? 17.255 16.724 -33.828 1.00 70.94 610 GLY A N 1
ATOM 4527 C CA . GLY A 1 610 ? 17.640 18.122 -33.654 1.00 70.94 610 GLY A CA 1
ATOM 4528 C C . GLY A 1 610 ? 16.975 18.843 -32.482 1.00 70.94 610 GLY A C 1
ATOM 4529 O O . GLY A 1 610 ? 17.291 19.989 -32.245 1.00 70.94 610 GLY A O 1
ATOM 4530 N N . LEU A 1 611 ? 16.103 18.213 -31.678 1.00 73.50 611 LEU A N 1
ATOM 4531 C CA . LEU A 1 611 ? 15.345 18.868 -30.588 1.00 73.50 611 LEU A CA 1
ATOM 4532 C C . LEU A 1 611 ? 16.190 19.664 -29.569 1.00 73.50 611 LEU A C 1
ATOM 4534 O O . LEU A 1 611 ? 15.645 20.482 -28.812 1.00 73.50 611 LEU A O 1
ATOM 4538 N N . PHE A 1 612 ? 17.489 19.382 -29.500 1.00 73.88 612 PHE A N 1
ATOM 4539 C CA . PHE A 1 612 ? 18.442 19.961 -28.557 1.00 73.88 612 PHE A CA 1
ATOM 4540 C C . PHE A 1 612 ? 19.476 20.884 -29.222 1.00 73.88 612 PHE A C 1
ATOM 4542 O O . PHE A 1 612 ? 20.352 21.381 -28.517 1.00 73.88 612 PHE A O 1
ATOM 4549 N N . ASP A 1 613 ? 19.349 21.159 -30.524 1.00 69.44 613 ASP A N 1
ATOM 4550 C CA . ASP A 1 613 ? 20.239 22.068 -31.248 1.00 69.44 613 ASP A CA 1
ATOM 4551 C C . ASP A 1 613 ? 20.057 23.519 -30.772 1.00 69.44 613 ASP A C 1
ATOM 4553 O O . ASP A 1 613 ? 18.968 23.950 -30.360 1.00 69.44 613 ASP A O 1
ATOM 4557 N N . ALA A 1 614 ? 21.149 24.287 -30.809 1.00 55.16 614 ALA A N 1
ATOM 4558 C CA . ALA A 1 614 ? 21.143 25.698 -30.440 1.00 55.16 614 ALA A CA 1
ATOM 4559 C C . ALA A 1 614 ? 20.218 26.497 -31.383 1.00 55.16 614 ALA A C 1
ATOM 4561 O O . ALA A 1 614 ? 20.280 26.338 -32.598 1.00 55.16 614 ALA A O 1
ATOM 4562 N N . GLY A 1 615 ? 19.350 27.352 -30.826 1.00 53.22 615 GLY A N 1
ATOM 4563 C CA . GLY A 1 615 ? 18.495 28.263 -31.602 1.00 53.22 615 GLY A CA 1
ATOM 4564 C C . GLY A 1 615 ? 17.073 27.776 -31.936 1.00 53.22 615 GLY A C 1
ATOM 4565 O O . GLY A 1 615 ? 16.299 28.524 -32.523 1.00 53.22 615 GLY A O 1
ATOM 4566 N N . ILE A 1 616 ? 16.638 26.575 -31.534 1.00 57.06 616 ILE A N 1
ATOM 4567 C CA . ILE A 1 616 ? 15.272 26.076 -31.850 1.00 57.06 616 ILE A CA 1
ATOM 4568 C C . ILE A 1 616 ? 14.144 26.818 -31.117 1.00 57.06 616 ILE A C 1
ATOM 4570 O O . ILE A 1 616 ? 13.035 26.930 -31.632 1.00 57.06 616 ILE A O 1
ATOM 4574 N N . LEU A 1 617 ? 14.412 27.353 -29.925 1.00 50.69 617 LEU A N 1
ATOM 4575 C CA . LEU A 1 617 ? 13.466 28.238 -29.229 1.00 50.69 617 LEU A CA 1
ATOM 4576 C C . LEU A 1 617 ? 13.607 29.708 -29.670 1.00 50.69 617 LEU A C 1
ATOM 4578 O O . LEU A 1 617 ? 12.706 30.497 -29.410 1.00 50.69 617 LEU A O 1
ATOM 4582 N N . GLU A 1 618 ? 14.702 30.060 -30.353 1.00 42.81 618 GLU A N 1
ATOM 4583 C CA . GLU A 1 618 ? 15.031 31.426 -30.802 1.00 42.81 618 GLU A CA 1
ATOM 4584 C C . GLU A 1 618 ? 14.709 31.667 -32.290 1.00 42.81 618 GLU A C 1
ATOM 4586 O O . GLU A 1 618 ? 14.610 32.808 -32.720 1.00 42.81 618 GLU A O 1
ATOM 4591 N N . SER A 1 619 ? 14.493 30.609 -33.078 1.00 40.91 619 SER A N 1
ATOM 4592 C CA . SER A 1 619 ? 14.152 30.659 -34.513 1.00 40.91 619 SER A CA 1
ATOM 4593 C C . SER A 1 619 ? 12.663 30.887 -34.793 1.00 40.91 619 SER A C 1
ATOM 4595 O O . SER A 1 619 ? 12.241 30.899 -35.949 1.00 40.91 619 SER A O 1
ATOM 4597 N N . SER A 1 620 ? 11.851 31.112 -33.755 1.00 38.47 620 SER A N 1
ATOM 4598 C CA . SER A 1 620 ? 10.536 31.722 -33.956 1.00 38.47 620 SER A CA 1
ATOM 4599 C C . SER A 1 620 ? 10.743 33.212 -34.245 1.00 38.47 620 SER A C 1
ATOM 4601 O O . SER A 1 620 ? 11.390 33.877 -33.435 1.00 38.47 620 SER A O 1
ATOM 4603 N N . PRO A 1 621 ? 10.225 33.758 -35.361 1.00 36.81 621 PRO A N 1
ATOM 4604 C CA . PRO A 1 621 ? 10.380 35.175 -35.668 1.00 36.81 621 PRO A CA 1
ATOM 4605 C C . PRO A 1 621 ? 9.890 36.036 -34.487 1.00 36.81 621 PRO A C 1
ATOM 4607 O O . PRO A 1 621 ? 8.910 35.650 -33.831 1.00 36.81 621 PRO A O 1
ATOM 4610 N N . PRO A 1 622 ? 10.548 37.176 -34.187 1.00 35.59 622 PRO A N 1
ATOM 4611 C CA . PRO A 1 622 ? 10.191 38.015 -33.047 1.00 35.59 622 PRO A CA 1
ATOM 4612 C C . PRO A 1 622 ? 8.741 38.480 -33.225 1.00 35.59 622 PRO A C 1
ATOM 4614 O O . PRO A 1 622 ? 8.446 39.265 -34.120 1.00 35.59 622 PRO A O 1
ATOM 4617 N N . GLY A 1 623 ? 7.823 37.927 -32.429 1.00 44.62 623 GLY A N 1
ATOM 4618 C CA . GLY A 1 623 ? 6.381 38.193 -32.533 1.00 44.62 623 GLY A CA 1
ATOM 4619 C C . GLY A 1 623 ? 5.473 36.961 -32.646 1.00 44.62 623 GLY A C 1
ATOM 4620 O O . GLY A 1 623 ? 4.267 37.106 -32.486 1.00 44.62 623 GLY A O 1
ATOM 4621 N N . LEU A 1 624 ? 6.012 35.750 -32.864 1.00 40.00 624 LEU A N 1
ATOM 4622 C CA . LEU A 1 624 ? 5.224 34.507 -33.028 1.00 40.00 624 LEU A CA 1
ATOM 4623 C C . LEU A 1 624 ? 5.604 33.366 -32.067 1.00 40.00 624 LEU A C 1
ATOM 4625 O O . LEU A 1 624 ? 5.151 32.233 -32.251 1.00 40.00 624 LEU A O 1
ATOM 4629 N N . SER A 1 625 ? 6.381 33.629 -31.009 1.00 44.06 625 SER A N 1
ATOM 4630 C CA . SER A 1 625 ? 6.605 32.659 -29.925 1.00 44.06 625 SER A CA 1
ATOM 4631 C C . SER A 1 625 ? 5.340 32.514 -29.068 1.00 44.06 625 SER A C 1
ATOM 4633 O O . SER A 1 625 ? 5.293 32.909 -27.903 1.00 44.06 625 SER A O 1
ATOM 4635 N N . SER A 1 626 ? 4.270 31.997 -29.666 1.00 47.91 626 SER A N 1
ATOM 4636 C CA . SER A 1 626 ? 3.063 31.653 -28.934 1.00 47.91 626 SER A CA 1
ATOM 4637 C C . SER A 1 626 ? 3.417 30.577 -27.898 1.00 47.91 626 SER A C 1
ATOM 4639 O O . SER A 1 626 ? 4.087 29.587 -28.203 1.00 47.91 626 SER A O 1
ATOM 4641 N N . GLU A 1 627 ? 2.972 30.777 -26.657 1.00 54.00 627 GLU A N 1
ATOM 4642 C CA . GLU A 1 627 ? 3.067 29.816 -25.552 1.00 54.00 627 GLU A CA 1
ATOM 4643 C C . GLU A 1 627 ? 2.824 28.332 -25.957 1.00 54.00 627 GLU A C 1
ATOM 4645 O O . GLU A 1 627 ? 3.571 27.457 -25.493 1.00 54.00 627 GLU A O 1
ATOM 4650 N N . PRO A 1 628 ? 1.867 27.995 -26.855 1.00 54.88 628 PRO A N 1
ATOM 4651 C CA . PRO A 1 628 ? 1.664 26.616 -27.313 1.00 54.88 628 PRO A CA 1
ATOM 4652 C C . PRO A 1 628 ? 2.825 26.007 -28.121 1.00 54.88 628 PRO A C 1
ATOM 4654 O O . PRO A 1 628 ? 3.063 24.801 -27.999 1.00 54.88 628 PRO A O 1
ATOM 4657 N N . THR A 1 629 ? 3.583 26.788 -28.900 1.00 59.38 629 THR A N 1
ATOM 4658 C CA . THR A 1 629 ? 4.729 26.271 -29.678 1.00 59.38 629 THR A CA 1
ATOM 4659 C C . THR A 1 629 ? 5.869 25.837 -28.755 1.00 59.38 629 THR A C 1
ATOM 4661 O O . THR A 1 629 ? 6.394 24.727 -28.889 1.00 59.38 629 THR A O 1
ATOM 4664 N N . SER A 1 630 ? 6.186 26.651 -27.744 1.00 65.94 630 SER A N 1
ATOM 4665 C CA . SER A 1 630 ? 7.184 26.322 -26.718 1.00 65.94 630 SER A CA 1
ATOM 4666 C C . SER A 1 630 ? 6.781 25.082 -25.916 1.00 65.94 630 SER A C 1
ATOM 4668 O O . SER A 1 630 ? 7.596 24.181 -25.714 1.00 65.94 630 SER A O 1
ATOM 4670 N N . ARG A 1 631 ? 5.502 24.966 -25.529 1.00 69.50 631 ARG A N 1
ATOM 4671 C CA . ARG A 1 631 ? 4.978 23.784 -24.822 1.00 69.50 631 ARG A CA 1
ATOM 4672 C C . ARG A 1 631 ? 5.112 22.504 -25.650 1.00 69.50 631 ARG A C 1
ATOM 4674 O O . ARG A 1 631 ? 5.489 21.465 -25.110 1.00 69.50 631 ARG A O 1
ATOM 4681 N N . ARG A 1 632 ? 4.846 22.562 -26.958 1.00 74.56 632 ARG A N 1
ATOM 4682 C CA . ARG A 1 632 ? 4.972 21.406 -27.859 1.00 74.56 632 ARG A CA 1
ATOM 4683 C C . ARG A 1 632 ? 6.412 20.897 -27.945 1.00 74.56 632 ARG A C 1
ATOM 4685 O O . ARG A 1 632 ? 6.632 19.698 -27.802 1.00 74.56 632 ARG A O 1
ATOM 4692 N N . ILE A 1 633 ? 7.382 21.795 -28.126 1.00 75.50 633 ILE A N 1
ATOM 4693 C CA . ILE A 1 633 ? 8.814 21.442 -28.178 1.00 75.50 633 ILE A CA 1
ATOM 4694 C C . ILE A 1 633 ? 9.253 20.791 -26.862 1.00 75.50 633 ILE A C 1
ATOM 4696 O O . ILE A 1 633 ? 9.977 19.797 -26.848 1.00 75.50 633 ILE A O 1
ATOM 4700 N N . LEU A 1 634 ? 8.779 21.326 -25.741 1.00 75.25 634 LEU A N 1
ATOM 4701 C CA . LEU A 1 634 ? 9.073 20.800 -24.416 1.00 75.25 634 LEU A CA 1
ATOM 4702 C C . LEU A 1 634 ? 8.509 19.395 -24.180 1.00 75.25 634 LEU A C 1
ATOM 4704 O O . LEU A 1 634 ? 9.222 18.540 -23.654 1.00 75.25 634 LEU A O 1
ATOM 4708 N N . LEU A 1 635 ? 7.277 19.129 -24.613 1.00 79.06 635 LEU A N 1
ATOM 4709 C CA . LEU A 1 635 ? 6.693 17.787 -24.558 1.00 79.06 635 LEU A CA 1
ATOM 4710 C C . LEU A 1 635 ? 7.478 16.785 -25.413 1.00 79.06 635 LEU A C 1
ATOM 4712 O O . LEU A 1 635 ? 7.714 15.664 -24.967 1.00 79.06 635 LEU A O 1
ATOM 4716 N N . GLU A 1 636 ? 7.943 17.191 -26.597 1.00 83.50 636 GLU A N 1
ATOM 4717 C CA . GLU A 1 636 ? 8.786 16.345 -27.454 1.00 83.50 636 GLU A CA 1
ATOM 4718 C C . GLU A 1 636 ? 10.152 16.042 -26.816 1.00 83.50 636 GLU A C 1
ATOM 4720 O O . GLU A 1 636 ? 10.642 14.916 -26.907 1.00 83.50 636 GLU A O 1
ATOM 4725 N N . ARG A 1 637 ? 10.750 16.997 -26.091 1.00 83.31 637 ARG A N 1
ATOM 4726 C CA . ARG A 1 637 ? 11.982 16.753 -25.319 1.00 83.31 637 ARG A CA 1
ATOM 4727 C C . ARG A 1 637 ? 11.765 15.762 -24.178 1.00 83.31 637 ARG A C 1
ATOM 4729 O O . ARG A 1 637 ? 12.607 14.895 -23.958 1.00 83.31 637 ARG A O 1
ATOM 4736 N N . VAL A 1 638 ? 10.647 15.855 -23.457 1.00 83.44 638 VAL A N 1
ATOM 4737 C CA . VAL A 1 638 ? 10.324 14.886 -22.396 1.00 83.44 638 VAL A CA 1
ATOM 4738 C C . VAL A 1 638 ? 10.053 13.506 -22.992 1.00 83.44 638 VAL A C 1
ATOM 4740 O O . VAL A 1 638 ? 10.566 12.517 -22.475 1.00 83.44 638 VAL A O 1
ATOM 4743 N N . LEU A 1 639 ? 9.328 13.434 -24.113 1.00 88.00 639 LEU A N 1
ATOM 4744 C CA . LEU A 1 639 ? 9.120 12.191 -24.856 1.00 88.00 639 LEU A CA 1
ATOM 4745 C C . LEU A 1 639 ? 10.454 11.539 -25.231 1.00 88.00 639 LEU A C 1
ATOM 4747 O O . LEU A 1 639 ? 10.626 10.341 -25.023 1.00 88.00 639 LEU A O 1
ATOM 4751 N N . TYR A 1 640 ? 11.410 12.329 -25.719 1.00 89.25 640 TYR A N 1
ATOM 4752 C CA . TYR A 1 640 ? 12.756 11.864 -26.044 1.00 89.25 640 TYR A CA 1
ATOM 4753 C C . TYR A 1 640 ? 13.458 11.224 -24.831 1.00 89.25 640 TYR A C 1
ATOM 4755 O O . TYR A 1 640 ? 13.989 10.117 -24.936 1.00 89.25 640 TYR A O 1
ATOM 4763 N N . VAL A 1 641 ? 13.409 11.870 -23.658 1.00 88.88 641 VAL A N 1
ATOM 4764 C CA . VAL A 1 641 ? 13.983 11.324 -22.411 1.00 88.88 641 VAL A CA 1
ATOM 4765 C C . VAL A 1 641 ? 13.281 10.033 -21.985 1.00 88.88 641 VAL A C 1
ATOM 4767 O O . VAL A 1 641 ? 13.953 9.074 -21.610 1.00 88.88 641 VAL A O 1
ATOM 4770 N N . VAL A 1 642 ? 11.947 9.976 -22.064 1.00 89.75 642 VAL A N 1
ATOM 4771 C CA . VAL A 1 642 ? 11.162 8.779 -21.711 1.00 89.75 642 VAL A CA 1
ATOM 4772 C C . VAL A 1 642 ? 11.505 7.606 -22.627 1.00 89.75 642 VAL A C 1
ATOM 4774 O O . VAL A 1 642 ? 11.715 6.499 -22.138 1.00 89.75 642 VAL A O 1
ATOM 4777 N N . VAL A 1 643 ? 11.619 7.838 -23.938 1.00 92.25 643 VAL A N 1
ATOM 4778 C CA . VAL A 1 643 ? 12.008 6.809 -24.917 1.00 92.25 643 VAL A CA 1
ATOM 4779 C C . VAL A 1 643 ? 13.382 6.228 -24.584 1.00 92.25 643 VAL A C 1
ATOM 4781 O O . VAL A 1 643 ? 13.543 5.007 -24.547 1.00 92.25 643 VAL A O 1
ATOM 4784 N N . LEU A 1 644 ? 14.361 7.079 -24.268 1.00 91.81 644 LEU A N 1
ATOM 4785 C CA . LEU A 1 644 ? 15.680 6.608 -23.846 1.00 91.81 644 LEU A CA 1
ATOM 4786 C C . LEU A 1 644 ? 15.645 5.893 -22.498 1.00 91.81 644 LEU A C 1
ATOM 4788 O O . LEU A 1 644 ? 16.355 4.905 -22.336 1.00 91.81 644 LEU A O 1
ATOM 4792 N N . GLY A 1 645 ? 14.809 6.337 -21.558 1.00 90.81 645 GLY A N 1
ATOM 4793 C CA . GLY A 1 645 ? 14.589 5.650 -20.285 1.00 90.81 645 GLY A CA 1
ATOM 4794 C C . GLY A 1 645 ? 14.044 4.234 -20.474 1.00 90.81 645 GLY A C 1
ATOM 4795 O O . GLY A 1 645 ? 14.557 3.295 -19.871 1.00 90.81 645 GLY A O 1
ATOM 4796 N N . LEU A 1 646 ? 13.062 4.058 -21.364 1.00 91.06 646 LEU A N 1
ATOM 4797 C CA . LEU A 1 646 ? 12.505 2.744 -21.701 1.00 91.06 646 LEU A CA 1
ATOM 4798 C C . LEU A 1 646 ? 13.538 1.840 -22.383 1.00 91.06 646 LEU A C 1
ATOM 4800 O O . LEU A 1 646 ? 13.630 0.663 -22.050 1.00 91.06 646 LEU A O 1
ATOM 4804 N N . ASN A 1 647 ? 14.340 2.389 -23.297 1.00 93.00 647 ASN A N 1
ATOM 4805 C CA . ASN A 1 647 ? 15.435 1.655 -23.935 1.00 93.00 647 ASN A CA 1
ATOM 4806 C C . ASN A 1 647 ? 16.512 1.230 -22.934 1.00 93.00 647 ASN A C 1
ATOM 4808 O O . ASN A 1 647 ? 16.995 0.105 -23.003 1.00 93.00 647 ASN A O 1
ATOM 4812 N N . TYR A 1 648 ? 16.874 2.119 -22.009 1.00 91.69 648 TYR A N 1
ATOM 4813 C CA . TYR A 1 648 ? 17.852 1.847 -20.962 1.00 91.69 648 TYR A CA 1
ATOM 4814 C C . TYR A 1 648 ? 17.355 0.752 -20.014 1.00 91.69 648 TYR A C 1
ATOM 4816 O O . TYR A 1 648 ? 18.110 -0.157 -19.690 1.00 91.69 648 TYR A O 1
ATOM 4824 N N . LEU A 1 649 ? 16.072 0.789 -19.638 1.00 88.94 649 LEU A N 1
ATOM 4825 C CA . LEU A 1 649 ? 15.441 -0.258 -18.835 1.00 88.94 649 LEU A CA 1
ATOM 4826 C C . LEU A 1 649 ? 15.388 -1.601 -19.576 1.00 88.94 649 LEU A C 1
ATOM 4828 O O . LEU A 1 649 ? 15.744 -2.621 -19.004 1.00 88.94 649 LEU A O 1
ATOM 4832 N N . HIS A 1 650 ? 14.981 -1.606 -20.849 1.00 88.81 650 HIS A N 1
ATOM 4833 C CA . HIS A 1 650 ? 14.946 -2.820 -21.672 1.00 88.81 650 HIS A CA 1
ATOM 4834 C C . HIS A 1 650 ? 16.342 -3.432 -21.878 1.00 88.81 650 HIS A C 1
ATOM 4836 O O . HIS A 1 650 ? 16.473 -4.632 -22.086 1.00 88.81 650 HIS A O 1
ATOM 4842 N N . ALA A 1 651 ? 17.393 -2.613 -21.866 1.00 89.25 651 ALA A N 1
ATOM 4843 C CA . ALA A 1 651 ? 18.775 -3.058 -22.010 1.00 89.25 651 ALA A CA 1
ATOM 4844 C C . ALA A 1 651 ? 19.446 -3.394 -20.663 1.00 89.25 651 ALA A C 1
ATOM 4846 O O . ALA A 1 651 ? 20.673 -3.341 -20.583 1.00 89.25 651 ALA A O 1
ATOM 4847 N N . ASP A 1 652 ? 18.675 -3.685 -19.609 1.00 87.56 652 ASP A N 1
ATOM 4848 C CA . ASP A 1 652 ? 19.168 -3.964 -18.251 1.00 87.56 652 ASP A CA 1
ATOM 4849 C C . ASP A 1 652 ? 20.129 -2.882 -17.734 1.00 87.56 652 ASP A C 1
ATOM 4851 O O . ASP A 1 652 ? 21.231 -3.157 -17.257 1.00 87.56 652 ASP A O 1
ATOM 4855 N N . PHE A 1 653 ? 19.727 -1.618 -17.889 1.00 87.94 653 PHE A N 1
ATOM 4856 C CA . PHE A 1 653 ? 20.494 -0.433 -17.498 1.00 87.94 653 PHE A CA 1
ATOM 4857 C C . PHE A 1 653 ? 21.846 -0.296 -18.225 1.00 87.94 653 PHE A C 1
ATOM 4859 O O . PHE A 1 653 ? 22.797 0.289 -17.700 1.00 87.94 653 PHE A O 1
ATOM 4866 N N . LYS A 1 654 ? 21.938 -0.797 -19.465 1.00 89.44 654 LYS A N 1
ATOM 4867 C CA . LYS A 1 654 ? 23.100 -0.629 -20.355 1.00 89.44 654 LYS A CA 1
ATOM 4868 C C . LYS A 1 654 ? 22.815 0.375 -21.470 1.00 89.44 654 LYS A C 1
ATOM 4870 O O . LYS A 1 654 ? 21.674 0.652 -21.837 1.00 89.44 654 LYS A O 1
ATOM 4875 N N . HIS A 1 655 ? 23.884 0.944 -22.025 1.00 92.38 655 HIS A N 1
ATOM 4876 C CA . HIS A 1 655 ? 23.791 1.921 -23.112 1.00 92.38 655 HIS A CA 1
ATOM 4877 C C . HIS A 1 655 ? 23.417 1.206 -24.412 1.00 92.38 655 HIS A C 1
ATOM 4879 O O . HIS A 1 655 ? 24.116 0.291 -24.847 1.00 92.38 655 HIS A O 1
ATOM 4885 N N . VAL A 1 656 ? 22.327 1.636 -25.048 1.00 91.31 656 VAL A N 1
ATOM 4886 C CA . VAL A 1 656 ? 21.924 1.113 -26.359 1.00 91.31 656 VAL A CA 1
ATOM 4887 C C . VAL A 1 656 ? 22.793 1.748 -27.453 1.00 91.31 656 VAL A C 1
ATOM 4889 O O . VAL A 1 656 ? 22.980 2.964 -27.434 1.00 91.31 656 VAL A O 1
ATOM 4892 N N . PRO A 1 657 ? 23.296 0.981 -28.439 1.00 89.00 657 PRO A N 1
ATOM 4893 C CA . PRO A 1 657 ? 24.098 1.542 -29.523 1.00 89.00 657 PRO A CA 1
ATOM 4894 C C . PRO A 1 657 ? 23.365 2.643 -30.302 1.00 89.00 657 PRO A C 1
ATOM 4896 O O . PRO A 1 657 ? 22.211 2.469 -30.708 1.00 89.00 657 PRO A O 1
ATOM 4899 N N . THR A 1 658 ? 24.062 3.744 -30.592 1.00 85.88 658 THR A N 1
ATOM 4900 C CA . THR A 1 658 ? 23.533 4.910 -31.326 1.00 85.88 658 THR A CA 1
ATOM 4901 C C . THR A 1 658 ? 22.945 4.535 -32.690 1.00 85.88 658 THR A C 1
ATOM 4903 O O . THR A 1 658 ? 21.916 5.075 -33.093 1.00 85.88 658 THR A O 1
ATOM 4906 N N . ASP A 1 659 ? 23.521 3.532 -33.362 1.00 84.88 659 ASP A N 1
ATOM 4907 C CA . ASP A 1 659 ? 23.017 2.996 -34.633 1.00 84.88 659 ASP A CA 1
ATOM 4908 C C . ASP A 1 659 ? 21.583 2.472 -34.560 1.00 84.88 659 ASP A C 1
ATOM 4910 O O . ASP A 1 659 ? 20.834 2.530 -35.537 1.00 84.88 659 ASP A O 1
ATOM 4914 N N . CYS A 1 660 ? 21.184 1.959 -33.400 1.00 86.44 660 CYS A N 1
ATOM 4915 C CA . CYS A 1 660 ? 19.831 1.477 -33.192 1.00 86.44 660 CYS A CA 1
ATOM 4916 C C . CYS A 1 660 ? 18.860 2.628 -32.897 1.00 86.44 660 CYS A C 1
ATOM 4918 O O . CYS A 1 660 ? 17.711 2.583 -33.332 1.00 86.44 660 CYS A O 1
ATOM 4920 N N . LEU A 1 661 ? 19.337 3.676 -32.221 1.00 87.75 661 LEU A N 1
ATOM 4921 C CA . LEU A 1 661 ? 18.560 4.868 -31.877 1.00 87.75 661 LEU A CA 1
ATOM 4922 C C . LEU A 1 661 ? 18.269 5.756 -33.098 1.00 87.75 661 LEU A C 1
ATOM 4924 O O . LEU A 1 661 ? 17.203 6.368 -33.163 1.00 87.75 661 LEU A O 1
ATOM 4928 N N . ARG A 1 662 ? 19.172 5.796 -34.089 1.00 89.06 662 ARG A N 1
ATOM 4929 C CA . ARG A 1 662 ? 18.999 6.586 -35.325 1.00 89.06 662 ARG A CA 1
ATOM 4930 C C . ARG A 1 662 ? 18.046 5.973 -36.356 1.00 89.06 662 ARG A C 1
ATOM 4932 O O . ARG A 1 662 ? 17.769 6.614 -37.365 1.00 89.06 662 ARG A O 1
ATOM 4939 N N . ARG A 1 663 ? 17.551 4.746 -36.152 1.00 87.00 663 ARG A N 1
ATOM 4940 C CA . ARG A 1 663 ? 16.673 4.056 -37.119 1.00 87.00 663 ARG A CA 1
ATOM 4941 C C . ARG A 1 663 ? 15.410 4.868 -37.431 1.00 87.00 663 ARG A C 1
ATOM 4943 O O . ARG A 1 663 ? 14.931 5.639 -36.596 1.00 87.00 663 ARG A O 1
ATOM 4950 N N . LEU A 1 664 ? 14.841 4.669 -38.620 1.00 85.25 664 LEU A N 1
ATOM 4951 C CA . LEU A 1 664 ? 13.550 5.273 -38.963 1.00 85.25 664 LEU A CA 1
ATOM 4952 C C . LEU A 1 664 ? 12.420 4.615 -38.135 1.00 85.25 664 LEU A C 1
ATOM 4954 O O . LEU A 1 664 ? 12.342 3.378 -38.118 1.00 85.25 664 LEU A O 1
ATOM 4958 N N . PRO A 1 665 ? 11.553 5.392 -37.452 1.00 87.06 665 PRO A N 1
ATOM 4959 C CA . PRO A 1 665 ? 10.382 4.858 -36.757 1.00 87.06 665 PRO A CA 1
ATOM 4960 C C . PRO A 1 665 ? 9.430 4.120 -37.709 1.00 87.06 665 PRO A C 1
ATOM 4962 O O . PRO A 1 665 ? 9.125 4.615 -38.788 1.00 87.06 665 PRO A O 1
ATOM 4965 N N . THR A 1 666 ? 8.946 2.946 -37.298 1.00 88.00 666 THR A N 1
ATOM 4966 C CA . THR A 1 666 ? 7.902 2.183 -38.001 1.00 88.00 666 THR A CA 1
ATOM 4967 C C . THR A 1 666 ? 6.522 2.632 -37.519 1.00 88.00 666 THR A C 1
ATOM 4969 O O . THR A 1 666 ? 6.414 3.340 -36.515 1.00 88.00 666 THR A O 1
ATOM 4972 N N . GLU A 1 667 ? 5.443 2.178 -38.162 1.00 85.50 667 GLU A N 1
ATOM 4973 C CA . GLU A 1 667 ? 4.074 2.465 -37.701 1.00 85.50 667 GLU A CA 1
ATOM 4974 C C . GLU A 1 667 ? 3.823 2.037 -36.247 1.00 85.50 667 GLU A C 1
ATOM 4976 O O . GLU A 1 667 ? 3.123 2.724 -35.503 1.00 85.50 667 GLU A O 1
ATOM 4981 N N . LEU A 1 668 ? 4.424 0.924 -35.809 1.00 84.75 668 LEU A N 1
ATOM 4982 C CA . LEU A 1 668 ? 4.340 0.475 -34.418 1.00 84.75 668 LEU A CA 1
ATOM 4983 C C . LEU A 1 668 ? 5.028 1.462 -33.465 1.00 84.75 668 LEU A C 1
ATOM 4985 O O . LEU A 1 668 ? 4.462 1.796 -32.424 1.00 84.75 668 LEU A O 1
ATOM 4989 N N . HIS A 1 669 ? 6.205 1.979 -33.832 1.00 89.25 669 HIS A N 1
ATOM 4990 C CA . HIS A 1 669 ? 6.901 3.005 -33.049 1.00 89.25 669 HIS A CA 1
ATOM 4991 C C . HIS A 1 669 ? 6.098 4.306 -32.976 1.00 89.25 669 HIS A C 1
ATOM 4993 O O . HIS A 1 669 ? 5.986 4.888 -31.900 1.00 89.25 669 HIS A O 1
ATOM 4999 N N . LEU A 1 670 ? 5.484 4.730 -34.085 1.00 88.94 670 LEU A N 1
ATOM 5000 C CA . LEU A 1 670 ? 4.623 5.914 -34.106 1.00 88.94 670 LEU A CA 1
ATOM 5001 C C . LEU A 1 670 ? 3.421 5.745 -33.167 1.00 88.94 670 LEU A C 1
ATOM 5003 O O . LEU A 1 670 ? 3.185 6.617 -32.335 1.00 88.94 670 LEU A O 1
ATOM 5007 N N . LYS A 1 671 ? 2.756 4.580 -33.182 1.00 84.81 671 LYS A N 1
ATOM 5008 C CA . LYS A 1 671 ? 1.675 4.257 -32.230 1.00 84.81 671 LYS A CA 1
ATOM 5009 C C . LYS A 1 671 ? 2.142 4.316 -30.770 1.00 84.81 671 LYS A C 1
ATOM 5011 O O . LYS A 1 671 ? 1.402 4.797 -29.909 1.00 84.81 671 LYS A O 1
ATOM 5016 N N . VAL A 1 672 ? 3.362 3.856 -30.470 1.00 87.12 672 VAL A N 1
ATOM 5017 C CA . VAL A 1 672 ? 3.957 3.987 -29.125 1.00 87.12 672 VAL A CA 1
ATOM 5018 C C . VAL A 1 672 ? 4.203 5.450 -28.767 1.00 87.12 672 VAL A C 1
ATOM 5020 O O . VAL A 1 672 ? 3.829 5.872 -27.673 1.00 87.12 672 VAL A O 1
ATOM 5023 N N . PHE A 1 673 ? 4.789 6.240 -29.667 1.00 90.75 673 PHE A N 1
ATOM 5024 C CA . PHE A 1 673 ? 5.047 7.658 -29.419 1.00 90.75 673 PHE A CA 1
ATOM 5025 C C . PHE A 1 673 ? 3.756 8.441 -29.214 1.00 90.75 673 PHE A C 1
ATOM 5027 O O . PHE A 1 673 ? 3.671 9.216 -28.268 1.00 90.75 673 PHE A O 1
ATOM 5034 N N . ASP A 1 674 ? 2.721 8.184 -30.009 1.00 84.88 674 ASP A N 1
ATOM 5035 C CA . ASP A 1 674 ? 1.408 8.805 -29.832 1.00 84.88 674 ASP A CA 1
ATOM 5036 C C . ASP A 1 674 ? 0.778 8.403 -28.501 1.00 84.88 674 ASP A C 1
ATOM 5038 O O . ASP A 1 674 ? 0.163 9.222 -27.810 1.00 84.88 674 ASP A O 1
ATOM 5042 N N . ARG A 1 675 ? 0.997 7.152 -28.069 1.00 83.25 675 ARG A N 1
ATOM 5043 C CA . ARG A 1 675 ? 0.568 6.714 -26.745 1.00 83.25 675 ARG A CA 1
ATOM 5044 C C . ARG A 1 675 ? 1.259 7.487 -25.625 1.00 83.25 675 ARG A C 1
ATOM 5046 O O . ARG A 1 675 ? 0.561 7.977 -24.740 1.00 83.25 675 ARG A O 1
ATOM 5053 N N . LEU A 1 676 ? 2.583 7.609 -25.685 1.00 87.12 676 LEU A N 1
ATOM 5054 C CA . LEU A 1 676 ? 3.389 8.327 -24.697 1.00 87.12 676 LEU A CA 1
ATOM 5055 C C . LEU A 1 676 ? 3.103 9.835 -24.700 1.00 87.12 676 LEU A C 1
ATOM 5057 O O . LEU A 1 676 ? 2.986 10.425 -23.632 1.00 87.12 676 LEU A O 1
ATOM 5061 N N . ARG A 1 677 ? 2.921 10.456 -25.872 1.00 85.62 677 ARG A N 1
ATOM 5062 C CA . ARG A 1 677 ? 2.549 11.875 -26.003 1.00 85.62 677 ARG A CA 1
ATOM 5063 C C . ARG A 1 677 ? 1.253 12.187 -25.279 1.00 85.62 677 ARG A C 1
ATOM 5065 O O . ARG A 1 677 ? 1.202 13.159 -24.538 1.00 85.62 677 ARG A O 1
ATOM 5072 N N . SER A 1 678 ? 0.229 11.364 -25.476 1.00 77.81 678 SER A N 1
ATOM 5073 C CA . SER A 1 678 ? -1.062 11.562 -24.817 1.00 77.81 678 SER A CA 1
ATOM 5074 C C . SER A 1 678 ? -0.945 11.433 -23.287 1.00 77.81 678 SER A C 1
ATOM 5076 O O . SER A 1 678 ? -1.484 12.262 -22.560 1.00 77.81 678 SER A O 1
ATOM 5078 N N . MET A 1 679 ? -0.140 10.486 -22.781 1.00 79.31 679 MET A N 1
ATOM 5079 C CA . MET A 1 679 ? 0.156 10.389 -21.341 1.00 79.31 679 MET A CA 1
ATOM 5080 C C . MET A 1 679 ? 0.907 11.623 -20.814 1.00 79.31 679 MET A C 1
ATOM 5082 O O . MET A 1 679 ? 0.597 12.126 -19.739 1.00 79.31 679 MET A O 1
ATOM 5086 N N . LEU A 1 680 ? 1.884 12.133 -21.569 1.00 80.38 680 LEU A N 1
ATOM 5087 C CA . LEU A 1 680 ? 2.625 13.341 -21.200 1.00 80.38 680 LEU A CA 1
ATOM 5088 C C . LEU A 1 680 ? 1.742 14.591 -21.222 1.00 80.38 680 LEU A C 1
ATOM 5090 O O . LEU A 1 680 ? 1.920 15.463 -20.378 1.00 80.38 680 LEU A O 1
ATOM 5094 N N . ARG A 1 681 ? 0.786 14.677 -22.155 1.00 77.88 681 ARG A N 1
ATOM 5095 C CA . ARG A 1 681 ? -0.181 15.778 -22.219 1.00 77.88 681 ARG A CA 1
ATOM 5096 C C . ARG A 1 681 ? -1.052 15.827 -20.970 1.00 77.88 681 ARG A C 1
ATOM 5098 O O . ARG A 1 681 ? -1.126 16.904 -20.384 1.00 77.88 681 ARG A O 1
ATOM 5105 N N . ALA A 1 682 ? -1.592 14.684 -20.540 1.00 73.31 682 ALA A N 1
ATOM 5106 C CA . ALA A 1 682 ? -2.368 14.562 -19.302 1.00 73.31 682 ALA A CA 1
ATOM 5107 C C . ALA A 1 682 ? -1.569 15.042 -18.073 1.00 73.31 682 ALA A C 1
ATOM 5109 O O . ALA A 1 682 ? -2.053 15.828 -17.270 1.00 73.31 682 ALA A O 1
ATOM 5110 N N . CYS A 1 683 ? -0.282 14.687 -17.983 1.00 71.94 683 CYS A N 1
ATOM 5111 C CA . CYS A 1 683 ? 0.596 15.150 -16.899 1.00 71.94 683 CYS A CA 1
ATOM 5112 C C . CYS A 1 683 ? 1.073 16.614 -17.027 1.00 71.94 683 CYS A C 1
ATOM 5114 O O . CYS A 1 683 ? 1.778 17.093 -16.141 1.00 71.94 683 CYS A O 1
ATOM 5116 N N . SER A 1 684 ? 0.780 17.303 -18.136 1.00 66.94 684 SER A N 1
ATOM 5117 C CA . SER A 1 684 ? 1.335 18.630 -18.460 1.00 66.94 684 SER A CA 1
ATOM 5118 C C . SER A 1 684 ? 0.363 19.788 -18.260 1.00 66.94 684 SER A C 1
ATOM 5120 O O . SER A 1 684 ? 0.659 20.907 -18.695 1.00 66.94 684 SER A O 1
ATOM 5122 N N . GLU A 1 685 ? -0.818 19.533 -17.700 1.00 62.34 685 GLU A N 1
ATOM 5123 C CA . GLU A 1 685 ? -1.756 20.601 -17.369 1.00 62.34 685 GLU A CA 1
ATOM 5124 C C . GLU A 1 685 ? -1.112 21.604 -16.404 1.00 62.34 685 GLU A C 1
ATOM 5126 O O . GLU A 1 685 ? -0.336 21.243 -15.517 1.00 62.34 685 GLU A O 1
ATOM 5131 N N . LYS A 1 686 ? -1.367 22.898 -16.633 1.00 51.88 686 LYS A N 1
ATOM 5132 C CA . LYS A 1 686 ? -0.748 23.969 -15.852 1.00 51.88 686 LYS A CA 1
ATOM 5133 C C . LYS A 1 686 ? -1.287 23.910 -14.426 1.00 51.88 686 LYS A C 1
ATOM 5135 O O . LYS A 1 686 ? -2.484 24.074 -14.213 1.00 51.88 686 LYS A O 1
ATOM 5140 N N . GLY A 1 687 ? -0.395 23.737 -13.461 1.00 57.41 687 GLY A N 1
ATOM 5141 C CA . GLY A 1 687 ? -0.747 23.745 -12.053 1.00 57.41 687 GLY A CA 1
ATOM 5142 C C . GLY A 1 687 ? 0.455 24.076 -11.188 1.00 57.41 687 GLY A C 1
ATOM 5143 O O . GLY A 1 687 ? 1.568 23.600 -11.412 1.00 57.41 687 GLY A O 1
ATOM 5144 N N . GLU A 1 688 ? 0.220 24.914 -10.189 1.00 58.66 688 GLU A N 1
ATOM 5145 C CA . GLU A 1 688 ? 1.127 25.075 -9.067 1.00 58.66 688 GLU A CA 1
ATOM 5146 C C . GLU A 1 688 ? 1.018 23.830 -8.186 1.00 58.66 688 GLU A C 1
ATOM 5148 O O . GLU A 1 688 ? -0.028 23.557 -7.593 1.00 58.66 688 GLU A O 1
ATOM 5153 N N . HIS A 1 689 ? 2.084 23.030 -8.128 1.00 68.75 689 HIS A N 1
ATOM 5154 C CA . HIS A 1 689 ? 2.074 21.794 -7.351 1.00 68.75 689 HIS A CA 1
ATOM 5155 C C . HIS A 1 689 ? 2.971 21.917 -6.118 1.00 68.75 689 HIS A C 1
ATOM 5157 O O . HIS A 1 689 ? 4.134 22.314 -6.239 1.00 68.75 689 HIS A O 1
ATOM 5163 N N . PRO A 1 690 ? 2.477 21.564 -4.917 1.00 67.00 690 PRO A N 1
ATOM 5164 C CA . PRO A 1 690 ? 3.297 21.604 -3.718 1.00 67.00 690 PRO A CA 1
ATOM 5165 C C . PRO A 1 690 ? 4.389 20.537 -3.798 1.00 67.00 690 PRO A C 1
ATOM 5167 O O . PRO A 1 690 ? 4.116 19.365 -4.068 1.00 67.00 690 PRO A O 1
ATOM 5170 N N . LEU A 1 691 ? 5.627 20.931 -3.492 1.00 65.38 691 LEU A N 1
ATOM 5171 C CA . LEU A 1 691 ? 6.760 20.006 -3.437 1.00 65.38 691 LEU A CA 1
ATOM 5172 C C . LEU A 1 691 ? 6.579 18.925 -2.356 1.00 65.38 691 LEU A C 1
ATOM 5174 O O . LEU A 1 691 ? 7.037 17.794 -2.501 1.00 65.38 691 LEU A O 1
ATOM 5178 N N . ALA A 1 692 ? 5.877 19.266 -1.276 1.00 64.69 692 ALA A N 1
ATOM 5179 C CA . ALA A 1 692 ? 5.525 18.366 -0.187 1.00 64.69 692 ALA A CA 1
ATOM 5180 C C . ALA A 1 692 ? 4.167 17.688 -0.447 1.00 64.69 692 ALA A C 1
ATOM 5182 O O . ALA A 1 692 ? 3.199 17.918 0.275 1.00 64.69 692 ALA A O 1
ATOM 5183 N N . SER A 1 693 ? 4.067 16.873 -1.500 1.00 61.84 693 SER A N 1
ATOM 5184 C CA . SER A 1 693 ? 2.811 16.178 -1.803 1.00 61.84 693 SER A CA 1
ATOM 5185 C C . SER A 1 693 ? 2.623 14.916 -0.946 1.00 61.84 693 SER A C 1
ATOM 5187 O O . SER A 1 693 ? 3.502 14.054 -0.862 1.00 61.84 693 SER A O 1
ATOM 5189 N N . GLY A 1 694 ? 1.448 14.790 -0.321 1.00 65.75 694 GLY A N 1
ATOM 5190 C CA . GLY A 1 694 ? 1.076 13.661 0.536 1.00 65.75 694 GLY A CA 1
ATOM 5191 C C . GLY A 1 694 ? 1.714 13.684 1.934 1.00 65.75 694 GLY A C 1
ATOM 5192 O O . GLY A 1 694 ? 2.570 14.507 2.245 1.00 65.75 694 GLY A O 1
ATOM 5193 N N . ARG A 1 695 ? 1.312 12.738 2.798 1.00 65.69 695 ARG A N 1
ATOM 5194 C CA . ARG A 1 695 ? 1.715 12.707 4.223 1.00 65.69 695 ARG A CA 1
ATOM 5195 C C . ARG A 1 695 ? 3.230 12.549 4.443 1.00 65.69 695 ARG A C 1
ATOM 5197 O O . ARG A 1 695 ? 3.746 13.026 5.443 1.00 65.69 695 ARG A O 1
ATOM 5204 N N . ARG A 1 696 ? 3.948 11.897 3.516 1.00 72.12 696 ARG A N 1
ATOM 5205 C CA . ARG A 1 696 ? 5.409 11.682 3.597 1.00 72.12 696 ARG A CA 1
ATOM 5206 C C . ARG A 1 696 ? 6.247 12.720 2.839 1.00 72.12 696 ARG A C 1
ATOM 5208 O O . ARG A 1 696 ? 7.464 12.720 2.989 1.00 72.12 696 ARG A O 1
ATOM 5215 N N . GLY A 1 697 ? 5.631 13.613 2.061 1.00 77.38 697 GLY A N 1
ATOM 5216 C CA . GLY A 1 697 ? 6.347 14.648 1.303 1.00 77.38 697 GLY A CA 1
ATOM 5217 C C . GLY A 1 697 ? 7.254 15.533 2.175 1.00 77.38 697 GLY A C 1
ATOM 5218 O O . GLY A 1 697 ? 8.442 15.644 1.869 1.00 77.38 697 GLY A O 1
ATOM 5219 N N . PRO A 1 698 ? 6.756 16.097 3.298 1.00 76.69 698 PRO A N 1
ATOM 5220 C CA . PRO A 1 698 ? 7.576 16.893 4.215 1.00 76.69 698 PRO A CA 1
ATOM 5221 C C . PRO A 1 698 ? 8.778 16.123 4.776 1.00 76.69 698 PRO A C 1
ATOM 5223 O O . PRO A 1 698 ? 9.882 16.661 4.830 1.00 76.69 698 PRO A O 1
ATOM 5226 N N . HIS A 1 699 ? 8.580 14.847 5.128 1.00 78.12 699 HIS A N 1
ATOM 5227 C CA . HIS A 1 699 ? 9.643 13.968 5.621 1.00 78.12 699 HIS A CA 1
ATOM 5228 C C . HIS A 1 699 ? 10.766 13.788 4.602 1.00 78.12 699 HIS A C 1
ATOM 5230 O O . HIS A 1 699 ? 11.934 13.938 4.947 1.00 78.12 699 HIS A O 1
ATOM 5236 N N . LEU A 1 700 ? 10.425 13.521 3.340 1.00 82.38 700 LEU A N 1
ATOM 5237 C CA . LEU A 1 700 ? 11.418 13.357 2.277 1.00 82.38 700 LEU A CA 1
ATOM 5238 C C . LEU A 1 700 ? 12.249 14.628 2.064 1.00 82.38 700 LEU A C 1
ATOM 5240 O O . LEU A 1 700 ? 13.469 14.549 1.932 1.00 82.38 700 LEU A O 1
ATOM 5244 N N . ILE A 1 701 ? 11.601 15.797 2.068 1.00 83.38 701 ILE A N 1
ATOM 5245 C CA . ILE A 1 701 ? 12.282 17.091 1.924 1.00 83.38 701 ILE A CA 1
ATOM 5246 C C . ILE A 1 701 ? 13.247 17.323 3.088 1.00 83.38 701 ILE A C 1
ATOM 5248 O O . ILE A 1 701 ? 14.384 17.737 2.866 1.00 83.38 701 ILE A O 1
ATOM 5252 N N . ALA A 1 702 ? 12.817 17.047 4.319 1.00 81.81 702 ALA A N 1
ATOM 5253 C CA . ALA A 1 702 ? 13.661 17.241 5.489 1.00 81.81 702 ALA A CA 1
ATOM 5254 C C . ALA A 1 702 ? 14.863 16.298 5.516 1.00 81.81 702 ALA A C 1
ATOM 5256 O O . ALA A 1 702 ? 15.982 16.777 5.675 1.00 81.81 702 ALA A O 1
ATOM 5257 N N . ARG A 1 703 ? 14.663 14.998 5.265 1.00 84.75 703 ARG A N 1
ATOM 5258 C CA . ARG A 1 703 ? 15.763 14.023 5.184 1.00 84.75 703 ARG A CA 1
ATOM 5259 C C . ARG A 1 703 ? 16.773 14.395 4.094 1.00 84.75 703 ARG A C 1
ATOM 5261 O O . ARG A 1 703 ? 17.978 14.329 4.315 1.00 84.75 703 ARG A O 1
ATOM 5268 N N . LEU A 1 704 ? 16.302 14.863 2.934 1.00 84.06 704 LEU A N 1
ATOM 5269 C CA . LEU A 1 704 ? 17.175 15.358 1.865 1.00 84.06 704 LEU A CA 1
ATOM 5270 C C . LEU A 1 704 ? 17.925 16.642 2.266 1.00 84.06 704 LEU A C 1
ATOM 5272 O O . LEU A 1 704 ? 19.071 16.841 1.858 1.00 84.06 704 LEU A O 1
ATOM 5276 N N . ARG A 1 705 ? 17.303 17.529 3.050 1.00 83.12 705 ARG A N 1
ATOM 5277 C CA . ARG A 1 705 ? 17.948 18.748 3.560 1.00 83.12 705 ARG A CA 1
ATOM 5278 C C . ARG A 1 705 ? 19.029 18.428 4.585 1.00 83.12 705 ARG A C 1
ATOM 5280 O O . ARG A 1 705 ? 20.118 18.979 4.479 1.00 83.12 705 ARG A O 1
ATOM 5287 N N . GLU A 1 706 ? 18.727 17.564 5.549 1.00 84.38 706 GLU A N 1
ATOM 5288 C CA . GLU A 1 706 ? 19.671 17.090 6.569 1.00 84.38 706 GLU A CA 1
ATOM 5289 C C . GLU A 1 706 ? 20.898 16.465 5.908 1.00 84.38 706 GLU A C 1
ATOM 5291 O O . GLU A 1 706 ? 22.025 16.853 6.210 1.00 84.38 706 GLU A O 1
ATOM 5296 N N . LEU A 1 707 ? 20.677 15.606 4.908 1.00 83.69 707 LEU A N 1
ATOM 5297 C CA . LEU A 1 707 ? 21.747 15.029 4.103 1.00 83.69 707 LEU A CA 1
ATOM 5298 C C . LEU A 1 707 ? 22.583 16.106 3.392 1.00 83.69 707 LEU A C 1
ATOM 5300 O O . LEU A 1 707 ? 23.804 16.107 3.511 1.00 83.69 707 LEU A O 1
ATOM 5304 N N . ASN A 1 708 ? 21.955 17.059 2.696 1.00 83.00 708 ASN A N 1
ATOM 5305 C CA . ASN A 1 708 ? 22.680 18.142 2.016 1.00 83.00 708 ASN A CA 1
ATOM 5306 C C . ASN A 1 708 ? 23.489 19.021 2.981 1.00 83.00 708 ASN A C 1
ATOM 5308 O O . ASN A 1 708 ? 24.618 19.405 2.667 1.00 83.00 708 ASN A O 1
ATOM 5312 N N . ALA A 1 709 ? 22.924 19.349 4.145 1.00 81.25 709 ALA A N 1
ATOM 5313 C CA . ALA A 1 709 ? 23.606 20.123 5.176 1.00 81.25 709 ALA A CA 1
ATOM 5314 C C . ALA A 1 709 ? 24.822 19.360 5.717 1.00 81.25 709 ALA A C 1
ATOM 5316 O O . ALA A 1 709 ? 25.898 19.940 5.853 1.00 81.25 709 ALA A O 1
ATOM 5317 N N . HIS A 1 710 ? 24.670 18.055 5.947 1.00 80.94 710 HIS A N 1
ATOM 5318 C CA . HIS A 1 710 ? 25.739 17.193 6.431 1.00 80.94 710 HIS A CA 1
ATOM 5319 C C . HIS A 1 710 ? 26.863 17.022 5.394 1.00 80.94 710 HIS A C 1
ATOM 5321 O O . HIS A 1 710 ? 28.027 17.231 5.718 1.00 80.94 710 HIS A O 1
ATOM 5327 N N . ILE A 1 711 ? 26.530 16.762 4.122 1.00 78.62 711 ILE A N 1
ATOM 5328 C CA . ILE A 1 711 ? 27.497 16.697 3.004 1.00 78.62 711 ILE A CA 1
ATOM 5329 C C . ILE A 1 711 ? 28.277 18.008 2.872 1.00 78.62 711 ILE A C 1
ATOM 5331 O O . ILE A 1 711 ? 29.495 17.988 2.694 1.00 78.62 711 ILE A O 1
ATOM 5335 N N . SER A 1 712 ? 27.578 19.146 2.961 1.00 79.25 712 SER A N 1
ATOM 5336 C CA . SER A 1 712 ? 28.202 20.471 2.878 1.00 79.25 712 SER A CA 1
ATOM 5337 C C . SER A 1 712 ? 29.148 20.717 4.055 1.00 79.25 712 SER A C 1
ATOM 5339 O O . SER A 1 712 ? 30.228 21.263 3.857 1.00 79.25 712 SER A O 1
ATOM 5341 N N . GLY A 1 713 ? 28.771 20.278 5.261 1.00 74.75 713 GLY A N 1
ATOM 5342 C CA . GLY A 1 713 ? 29.620 20.343 6.453 1.00 74.75 713 GLY A CA 1
ATOM 5343 C C . GLY A 1 713 ? 30.861 19.448 6.372 1.00 74.75 713 GLY A C 1
ATOM 5344 O O . GLY A 1 713 ? 31.909 19.827 6.880 1.00 74.75 713 GLY A O 1
ATOM 5345 N N . LEU A 1 714 ? 30.767 18.304 5.688 1.00 72.69 714 LEU A N 1
ATOM 5346 C CA . LEU A 1 714 ? 31.884 17.380 5.458 1.00 72.69 714 LEU A CA 1
ATOM 5347 C C . LEU A 1 714 ? 32.769 17.757 4.252 1.00 72.69 714 LEU A C 1
ATOM 5349 O O . LEU A 1 714 ? 33.754 17.075 3.987 1.00 72.69 714 LEU A O 1
ATOM 5353 N N . GLY A 1 715 ? 32.423 18.798 3.483 1.00 65.50 715 GLY A N 1
ATOM 5354 C CA . GLY A 1 715 ? 33.162 19.199 2.275 1.00 65.50 715 GLY A CA 1
ATOM 5355 C C . GLY A 1 715 ? 33.040 18.226 1.090 1.00 65.50 715 GLY A C 1
ATOM 5356 O O . GLY A 1 715 ? 33.735 18.375 0.081 1.00 65.50 715 GLY A O 1
ATOM 5357 N N . LEU A 1 716 ? 32.135 17.247 1.178 1.00 62.97 716 LEU A N 1
ATOM 5358 C CA . LEU A 1 716 ? 31.959 16.174 0.191 1.00 62.97 716 LEU A CA 1
ATOM 5359 C C . LEU A 1 716 ? 31.248 16.619 -1.088 1.00 62.97 716 LEU A C 1
ATOM 5361 O O . LEU A 1 716 ? 31.265 15.899 -2.081 1.00 62.97 716 LEU A O 1
ATOM 5365 N N . SER A 1 717 ? 30.666 17.819 -1.100 1.00 54.75 717 SER A N 1
ATOM 5366 C CA . SER A 1 717 ? 30.064 18.424 -2.294 1.00 54.75 717 SER A CA 1
ATOM 5367 C C . SER A 1 717 ? 31.073 18.695 -3.421 1.00 54.75 717 SER A C 1
ATOM 5369 O O . SER A 1 717 ? 30.663 18.961 -4.549 1.00 54.75 717 SER A O 1
ATOM 5371 N N . THR A 1 718 ? 32.375 18.622 -3.125 1.00 45.59 718 THR A N 1
ATOM 5372 C CA . THR A 1 718 ? 33.473 19.006 -4.027 1.00 45.59 718 THR A CA 1
ATOM 5373 C C . THR A 1 718 ? 34.239 17.817 -4.620 1.00 45.59 718 THR A C 1
ATOM 5375 O O . THR A 1 718 ? 35.060 18.017 -5.513 1.00 45.59 718 THR A O 1
ATOM 5378 N N . PHE A 1 719 ? 33.989 16.584 -4.159 1.00 44.00 719 PHE A N 1
ATOM 5379 C CA . PHE A 1 719 ? 34.780 15.408 -4.538 1.00 44.00 719 PHE A CA 1
ATOM 5380 C C . PHE A 1 719 ? 33.967 14.407 -5.380 1.00 44.00 719 PHE A C 1
ATOM 5382 O O . PHE A 1 719 ? 32.954 13.901 -4.902 1.00 44.00 719 PHE A O 1
ATOM 5389 N N . PRO A 1 720 ? 34.408 14.068 -6.610 1.00 44.03 720 PRO A N 1
ATOM 5390 C CA . PRO A 1 720 ? 33.719 13.102 -7.475 1.00 44.03 720 PRO A CA 1
ATOM 5391 C C . PRO A 1 720 ? 33.724 11.661 -6.945 1.00 44.03 720 PRO A C 1
ATOM 5393 O O . PRO A 1 720 ? 32.848 10.883 -7.305 1.00 44.03 720 PRO A O 1
ATOM 5396 N N . TYR A 1 721 ? 34.707 11.310 -6.108 1.00 44.62 721 TYR A N 1
ATOM 5397 C CA . TYR A 1 721 ? 34.843 10.001 -5.468 1.00 44.62 721 TYR A CA 1
ATOM 5398 C C . TYR A 1 721 ? 35.430 10.193 -4.061 1.00 44.62 721 TYR A C 1
ATOM 5400 O O . TYR A 1 721 ? 36.614 10.513 -3.942 1.00 44.62 721 TYR A O 1
ATOM 5408 N N . PRO A 1 722 ? 34.650 10.036 -2.981 1.00 48.97 722 PRO A N 1
ATOM 5409 C CA . PRO A 1 722 ? 35.170 10.085 -1.619 1.00 48.97 722 PRO A CA 1
ATOM 5410 C C . PRO A 1 722 ? 35.804 8.735 -1.254 1.00 48.97 722 PRO A C 1
ATOM 5412 O O . PRO A 1 722 ? 35.286 7.970 -0.446 1.00 48.97 722 PRO A O 1
ATOM 5415 N N . SER A 1 723 ? 36.942 8.422 -1.870 1.00 42.34 723 SER A N 1
ATOM 5416 C CA . SER A 1 723 ? 37.740 7.222 -1.594 1.00 42.34 723 SER A CA 1
ATOM 5417 C C . SER A 1 723 ? 38.530 7.371 -0.285 1.00 42.34 723 SER A C 1
ATOM 5419 O O . SER A 1 723 ? 39.758 7.425 -0.294 1.00 42.34 723 SER A O 1
ATOM 5421 N N . GLY A 1 724 ? 37.816 7.508 0.836 1.00 46.91 724 GLY A N 1
ATOM 5422 C CA . GLY A 1 724 ? 38.427 7.683 2.159 1.00 46.91 724 GLY A CA 1
ATOM 5423 C C . GLY A 1 724 ? 37.481 7.693 3.366 1.00 46.91 724 GLY A C 1
ATOM 5424 O O . GLY A 1 724 ? 37.962 7.766 4.493 1.00 46.91 724 GLY A O 1
ATOM 5425 N N . ILE A 1 725 ? 36.157 7.605 3.186 1.00 53.09 725 ILE A N 1
ATOM 5426 C CA . ILE A 1 725 ? 35.216 7.539 4.318 1.00 53.09 725 ILE A CA 1
ATOM 5427 C C . ILE A 1 725 ? 34.933 6.070 4.631 1.00 53.09 725 ILE A C 1
ATOM 5429 O O . ILE A 1 725 ? 33.998 5.478 4.107 1.00 53.09 725 ILE A O 1
ATOM 5433 N N . SER A 1 726 ? 35.770 5.482 5.485 1.00 47.62 726 SER A N 1
ATOM 5434 C CA . SER A 1 726 ? 35.641 4.087 5.935 1.00 47.62 726 SER A CA 1
ATOM 5435 C C . SER A 1 726 ? 34.692 3.907 7.133 1.00 47.62 726 SER A C 1
ATOM 5437 O O . SER A 1 726 ? 34.556 2.801 7.643 1.00 47.62 726 SER A O 1
ATOM 5439 N N . ALA A 1 727 ? 34.045 4.974 7.615 1.00 51.44 727 ALA A N 1
ATOM 5440 C CA . ALA A 1 727 ? 33.164 4.922 8.781 1.00 51.44 727 ALA A CA 1
ATOM 5441 C C . ALA A 1 727 ? 31.688 4.982 8.365 1.00 51.44 727 ALA A C 1
ATOM 5443 O O . ALA A 1 727 ? 31.320 5.775 7.497 1.00 51.44 727 ALA A O 1
ATOM 5444 N N . ARG A 1 728 ? 30.825 4.195 9.023 1.00 60.44 728 ARG A N 1
ATOM 5445 C CA . ARG A 1 728 ? 29.359 4.337 8.961 1.00 60.44 728 ARG A CA 1
ATOM 5446 C C . ARG A 1 728 ? 28.956 5.714 9.508 1.00 60.44 728 ARG A C 1
ATOM 5448 O O . ARG A 1 728 ? 28.635 5.851 10.686 1.00 60.44 728 ARG A O 1
ATOM 5455 N N . VAL A 1 729 ? 28.994 6.748 8.669 1.00 72.94 729 VAL A N 1
ATOM 5456 C CA . VAL A 1 729 ? 28.658 8.120 9.073 1.00 72.94 729 VAL A CA 1
ATOM 5457 C C . VAL A 1 729 ? 27.171 8.200 9.409 1.00 72.94 729 VAL A C 1
ATOM 5459 O O . VAL A 1 729 ? 26.320 7.818 8.605 1.00 72.94 729 VAL A O 1
ATOM 5462 N N . PHE A 1 730 ? 26.856 8.678 10.611 1.00 82.31 730 PHE A N 1
ATOM 5463 C CA . PHE A 1 730 ? 25.488 8.859 11.083 1.00 82.31 730 PHE A CA 1
ATOM 5464 C C . PHE A 1 730 ? 25.021 10.292 10.816 1.00 82.31 730 PHE A C 1
ATOM 5466 O O . PHE A 1 730 ? 25.654 11.251 11.258 1.00 82.31 730 PHE A O 1
ATOM 5473 N N . VAL A 1 731 ? 23.904 10.437 10.103 1.00 82.62 731 VAL A N 1
ATOM 5474 C CA . VAL A 1 731 ? 23.273 11.730 9.827 1.00 82.62 731 VAL A CA 1
ATOM 5475 C C . VAL A 1 731 ? 22.156 11.949 10.853 1.00 82.62 731 VAL A C 1
ATOM 5477 O O . VAL A 1 731 ? 21.139 11.248 10.789 1.00 82.62 731 VAL A O 1
ATOM 5480 N N . PRO A 1 732 ? 22.318 12.890 11.803 1.00 80.31 732 PRO A N 1
ATOM 5481 C CA . PRO A 1 732 ? 21.303 13.160 12.811 1.00 80.31 732 PRO A CA 1
ATOM 5482 C C . PRO A 1 732 ? 20.099 13.888 12.207 1.00 80.31 732 PRO A C 1
ATOM 5484 O O . PRO A 1 732 ? 20.233 14.681 11.271 1.00 80.31 732 PRO A O 1
ATOM 5487 N N . HIS A 1 733 ? 18.920 13.644 12.778 1.00 82.12 733 HIS A N 1
ATOM 5488 C CA . HIS A 1 733 ? 17.727 14.421 12.454 1.00 82.12 733 HIS A CA 1
ATOM 5489 C C . HIS A 1 733 ? 17.851 15.855 12.964 1.00 82.12 733 HIS A C 1
ATOM 5491 O O . HIS A 1 733 ? 18.411 16.108 14.031 1.00 82.12 733 HIS A O 1
ATOM 5497 N N . ASP A 1 734 ? 17.274 16.797 12.224 1.00 71.44 734 ASP A N 1
ATOM 5498 C CA . ASP A 1 734 ? 17.189 18.178 12.675 1.00 71.44 734 ASP A CA 1
ATOM 5499 C C . ASP A 1 734 ? 16.122 18.304 13.772 1.00 71.44 734 ASP A C 1
ATOM 5501 O O . ASP A 1 734 ? 14.922 18.120 13.529 1.00 71.44 734 ASP A O 1
ATOM 5505 N N . ALA A 1 735 ? 16.563 18.611 14.993 1.00 64.69 735 ALA A N 1
ATOM 5506 C CA . ALA A 1 735 ? 15.676 18.819 16.129 1.00 64.69 735 ALA A CA 1
ATOM 5507 C C . ALA A 1 735 ? 14.758 20.039 15.924 1.00 64.69 735 ALA A C 1
ATOM 5509 O O . ALA A 1 735 ? 13.627 20.012 16.405 1.00 64.69 735 ALA A O 1
ATOM 5510 N N . ASP A 1 736 ? 15.169 21.040 15.138 1.00 65.69 736 ASP A N 1
ATOM 5511 C CA . ASP A 1 736 ? 14.425 22.289 14.901 1.00 65.69 736 ASP A CA 1
ATOM 5512 C C . ASP A 1 736 ? 13.533 22.231 13.642 1.00 65.69 736 ASP A C 1
ATOM 5514 O O . ASP A 1 736 ? 13.132 23.250 13.062 1.00 65.69 736 ASP A O 1
ATOM 5518 N N . GLY A 1 737 ? 13.213 21.016 13.190 1.00 62.78 737 GLY A N 1
ATOM 5519 C CA . GLY A 1 737 ? 12.234 20.766 12.141 1.00 62.78 737 GLY A CA 1
ATOM 5520 C C . GLY A 1 737 ? 10.791 21.147 12.534 1.00 62.78 737 GLY A C 1
ATOM 5521 O O . GLY A 1 737 ? 10.467 21.329 13.705 1.00 62.78 737 GLY A O 1
ATOM 5522 N N . PRO A 1 738 ? 9.874 21.255 11.559 1.00 66.06 738 PRO A N 1
ATOM 5523 C CA . PRO A 1 738 ? 8.476 21.565 11.765 1.00 66.06 738 PRO A CA 1
ATOM 5524 C C . PRO A 1 738 ? 7.815 20.387 12.462 1.00 66.06 738 PRO A C 1
ATOM 5526 O O . PRO A 1 738 ? 8.245 19.232 12.377 1.00 66.06 738 PRO A O 1
ATOM 5529 N N . GLU A 1 739 ? 6.649 20.666 13.012 1.00 67.50 739 GLU A N 1
ATOM 5530 C CA . GLU A 1 739 ? 5.813 19.649 13.627 1.00 67.50 739 GLU A CA 1
ATOM 5531 C C . GLU A 1 739 ? 5.475 18.470 12.701 1.00 67.50 739 GLU A C 1
ATOM 5533 O O . GLU A 1 739 ? 5.376 17.338 13.169 1.00 67.50 739 GLU A O 1
ATOM 5538 N N . ALA A 1 740 ? 5.367 18.711 11.391 1.00 66.25 740 ALA A N 1
ATOM 5539 C CA . ALA A 1 740 ? 5.066 17.686 10.394 1.00 66.25 740 ALA A CA 1
ATOM 5540 C C . ALA A 1 740 ? 6.138 16.583 10.273 1.00 66.25 740 ALA A C 1
ATOM 5542 O O . ALA A 1 740 ? 5.845 15.537 9.705 1.00 66.25 740 ALA A O 1
ATOM 5543 N N . LEU A 1 741 ? 7.360 16.792 10.788 1.00 69.44 741 LEU A N 1
ATOM 5544 C CA . LEU A 1 741 ? 8.410 15.760 10.843 1.00 69.44 741 LEU A CA 1
ATOM 5545 C C . LEU A 1 741 ? 8.312 14.850 12.067 1.00 69.44 741 LEU A C 1
ATOM 5547 O O . LEU A 1 741 ? 9.027 13.852 12.146 1.00 69.44 741 LEU A O 1
ATOM 5551 N N . ARG A 1 742 ? 7.419 15.176 13.004 1.00 71.06 742 ARG A N 1
ATOM 5552 C CA . ARG A 1 742 ? 7.093 14.373 14.185 1.00 71.06 742 ARG A CA 1
ATOM 5553 C C . ARG A 1 742 ? 5.635 13.912 14.054 1.00 71.06 742 ARG A C 1
ATOM 5555 O O . ARG A 1 742 ? 4.750 14.483 14.699 1.00 71.06 742 ARG A O 1
ATOM 5562 N N . PRO A 1 743 ? 5.364 12.939 13.156 1.00 66.25 743 PRO A N 1
ATOM 5563 C CA . PRO A 1 743 ? 4.016 12.541 12.757 1.00 66.25 743 PRO A CA 1
ATOM 5564 C C . PRO A 1 743 ? 3.281 11.816 13.877 1.00 66.25 743 PRO A C 1
ATOM 5566 O O . PRO A 1 743 ? 2.055 11.770 13.850 1.00 66.25 743 PRO A O 1
ATOM 5569 N N . TYR A 1 744 ? 4.033 11.272 14.832 1.00 76.69 744 TYR A N 1
ATOM 5570 C CA . TYR A 1 744 ? 3.545 10.686 16.065 1.00 76.69 744 TYR A CA 1
ATOM 5571 C C . TYR A 1 744 ? 4.246 11.368 17.231 1.00 76.69 744 TYR A C 1
ATOM 5573 O O . TYR A 1 744 ? 5.444 11.653 17.160 1.00 76.69 744 TYR A O 1
ATOM 5581 N N . ARG A 1 745 ? 3.486 11.643 18.281 1.00 78.50 745 ARG A N 1
ATOM 5582 C CA . ARG A 1 745 ? 3.965 12.221 19.533 1.00 78.50 745 ARG A CA 1
ATOM 5583 C C . ARG A 1 745 ? 3.054 11.791 20.668 1.00 78.50 745 ARG A C 1
ATOM 5585 O O . ARG A 1 745 ? 1.945 11.315 20.427 1.00 78.50 745 ARG A O 1
ATOM 5592 N N . ASP A 1 746 ? 3.513 11.999 21.888 1.00 82.88 746 ASP A N 1
ATOM 5593 C CA . ASP A 1 746 ? 2.674 11.850 23.068 1.00 82.88 746 ASP A CA 1
ATOM 5594 C C . ASP A 1 746 ? 1.373 12.651 22.933 1.00 82.88 746 ASP A C 1
ATOM 5596 O O . ASP A 1 746 ? 1.344 13.716 22.309 1.00 82.88 746 ASP A O 1
ATOM 5600 N N . ALA A 1 747 ? 0.287 12.131 23.502 1.00 83.81 747 ALA A N 1
ATOM 5601 C CA . ALA A 1 747 ? -1.000 12.807 23.461 1.00 83.81 747 ALA A CA 1
ATOM 5602 C C . ALA A 1 747 ? -0.933 14.170 24.166 1.00 83.81 747 ALA A C 1
ATOM 5604 O O . ALA A 1 747 ? -0.615 14.264 25.350 1.00 83.81 747 ALA A O 1
ATOM 5605 N N . ASP A 1 748 ? -1.285 15.220 23.430 1.00 87.62 748 ASP A N 1
ATOM 5606 C CA . ASP A 1 748 ? -1.453 16.570 23.955 1.00 87.62 748 ASP A CA 1
ATOM 5607 C C . ASP A 1 748 ? -2.943 16.948 23.891 1.00 87.62 748 ASP A C 1
ATOM 5609 O O . ASP A 1 748 ? -3.445 17.220 22.793 1.00 87.62 748 ASP A O 1
ATOM 5613 N N . PRO A 1 749 ? -3.667 16.936 25.029 1.00 87.75 749 PRO A N 1
ATOM 5614 C CA . PRO A 1 749 ? -5.100 17.220 25.072 1.00 87.75 749 PRO A CA 1
ATOM 5615 C C . PRO A 1 749 ? -5.495 18.544 24.408 1.00 87.75 749 PRO A C 1
ATOM 5617 O O . PRO A 1 749 ? -6.558 18.605 23.796 1.00 87.75 749 PRO A O 1
ATOM 5620 N N . ASP A 1 750 ? -4.635 19.564 24.447 1.00 89.06 750 ASP A N 1
ATOM 5621 C CA . ASP A 1 750 ? -4.940 20.886 23.886 1.00 89.06 750 ASP A CA 1
ATOM 5622 C C . ASP A 1 750 ? -4.865 20.903 22.351 1.00 89.06 750 ASP A C 1
ATOM 5624 O O . ASP A 1 750 ? -5.511 21.719 21.688 1.00 89.06 750 ASP A O 1
ATOM 5628 N N . ARG A 1 751 ? -4.106 19.971 21.760 1.00 88.19 751 ARG A N 1
ATOM 5629 C CA . ARG A 1 751 ? -3.956 19.823 20.303 1.00 88.19 751 ARG A CA 1
ATOM 5630 C C . ARG A 1 751 ? -4.870 18.737 19.729 1.00 88.19 751 ARG A C 1
ATOM 5632 O O . ARG A 1 751 ? -5.099 18.714 18.519 1.00 88.19 751 ARG A O 1
ATOM 5639 N N . LEU A 1 752 ? -5.418 17.832 20.542 1.00 89.19 752 LEU A N 1
ATOM 5640 C CA . LEU A 1 752 ? -6.277 16.748 20.056 1.00 89.19 752 LEU A CA 1
ATOM 5641 C C . LEU A 1 752 ? -7.630 17.265 19.544 1.00 89.19 752 LEU A C 1
ATOM 5643 O O . LEU A 1 752 ? -8.458 17.789 20.286 1.00 89.19 752 LEU A O 1
ATOM 5647 N N . LYS A 1 753 ? -7.907 17.040 18.254 1.00 86.75 753 LYS A N 1
ATOM 5648 C CA . LYS A 1 753 ? -9.200 17.371 17.640 1.00 86.75 753 LYS A CA 1
ATOM 5649 C C . LYS A 1 753 ? -10.124 16.152 17.624 1.00 86.75 753 LYS A C 1
ATOM 5651 O O . LYS A 1 753 ? -9.893 15.221 16.856 1.00 86.75 753 LYS A O 1
ATOM 5656 N N . ILE A 1 754 ? -11.201 16.215 18.412 1.00 85.50 754 ILE A N 1
ATOM 5657 C CA . ILE A 1 754 ? -12.252 15.188 18.510 1.00 85.50 754 ILE A 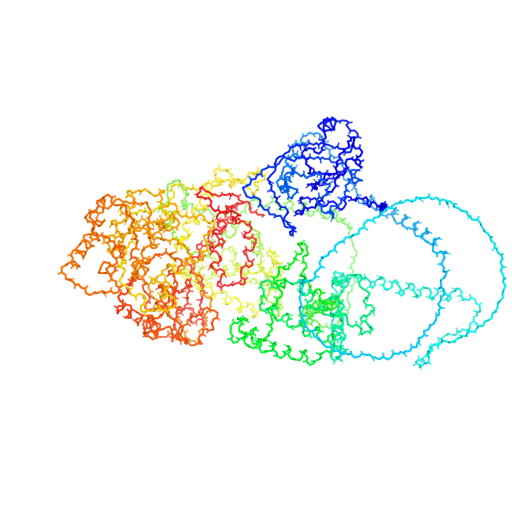CA 1
ATOM 5658 C C . ILE A 1 754 ? -13.609 15.813 18.151 1.00 85.50 754 ILE A C 1
ATOM 5660 O O . ILE A 1 754 ? -14.022 16.798 18.770 1.00 85.50 754 ILE A O 1
ATOM 5664 N N . SER A 1 755 ? -14.301 15.255 17.153 1.00 81.12 755 SER A N 1
ATOM 5665 C CA . SER A 1 755 ? -15.611 15.743 16.683 1.00 81.12 755 SER A CA 1
ATOM 5666 C C . SER A 1 755 ? -16.762 14.725 16.728 1.00 81.12 755 SER A C 1
ATOM 5668 O O . SER A 1 755 ? -17.906 15.123 16.527 1.00 81.12 755 SER A O 1
ATOM 5670 N N . GLY A 1 756 ? -16.497 13.451 17.045 1.00 81.94 756 GLY A N 1
ATOM 5671 C CA . GLY A 1 756 ? -17.531 12.420 17.230 1.00 81.94 756 GLY A CA 1
ATOM 5672 C C . GLY A 1 756 ? -18.185 12.432 18.620 1.00 81.94 756 GLY A C 1
ATOM 5673 O O . GLY A 1 756 ? -17.661 13.042 19.551 1.00 81.94 756 GLY A O 1
ATOM 5674 N N . THR A 1 757 ? -19.335 11.758 18.748 1.00 85.00 757 THR A N 1
ATOM 5675 C CA . THR A 1 757 ? -20.153 11.695 19.980 1.00 85.00 757 THR A CA 1
ATOM 5676 C C . THR A 1 757 ? -20.501 10.272 20.437 1.00 85.00 757 THR A C 1
ATOM 5678 O O . THR A 1 757 ? -21.238 10.116 21.407 1.00 85.00 757 THR A O 1
ATOM 5681 N N . GLY A 1 758 ? -20.008 9.230 19.754 1.00 87.44 758 GLY A N 1
ATOM 5682 C CA . GLY A 1 758 ? -20.276 7.830 20.117 1.00 87.44 758 GLY A CA 1
ATOM 5683 C C . GLY A 1 758 ? -21.756 7.425 20.029 1.00 87.44 758 GLY A C 1
ATOM 5684 O O . GLY A 1 758 ? -22.233 6.652 20.856 1.00 87.44 758 GLY A O 1
ATOM 5685 N N . SER A 1 759 ? -22.512 7.989 19.081 1.00 89.56 759 SER A N 1
ATOM 5686 C CA . SER A 1 759 ? -23.973 7.834 18.977 1.00 89.56 759 SER A CA 1
ATOM 5687 C C . SER A 1 759 ? -24.446 6.822 17.924 1.00 89.56 759 SER A C 1
ATOM 5689 O O . SER A 1 759 ? -25.546 6.282 18.052 1.00 89.56 759 SER A O 1
ATOM 5691 N N . TRP A 1 760 ? -23.634 6.519 16.911 1.00 92.12 760 TRP A N 1
ATOM 5692 C CA . TRP A 1 760 ? -23.985 5.610 15.822 1.00 92.12 760 TRP A CA 1
ATOM 5693 C C . TRP A 1 760 ? -23.998 4.153 16.294 1.00 92.12 760 TRP A C 1
ATOM 5695 O O . TRP A 1 760 ? -22.985 3.613 16.736 1.00 92.12 760 TRP A O 1
ATOM 5705 N N . ASN A 1 761 ? -25.152 3.495 16.193 1.00 91.06 761 ASN A N 1
ATOM 5706 C CA . ASN A 1 761 ? -25.329 2.112 16.626 1.00 91.06 761 ASN A CA 1
ATOM 5707 C C . ASN A 1 761 ? -24.826 1.112 15.569 1.00 91.06 761 ASN A C 1
ATOM 5709 O O . ASN A 1 761 ? -25.615 0.624 14.760 1.00 91.06 761 ASN A O 1
ATOM 5713 N N . LEU A 1 762 ? -23.528 0.784 15.593 1.00 89.31 762 LEU A N 1
ATOM 5714 C CA . LEU A 1 762 ? -22.931 -0.192 14.664 1.00 89.31 762 LEU A CA 1
ATOM 5715 C C . LEU A 1 762 ? -23.564 -1.577 14.801 1.00 89.31 762 LEU A C 1
ATOM 5717 O O . LEU A 1 762 ? -23.702 -2.295 13.818 1.00 89.31 762 LEU A O 1
ATOM 5721 N N . GLU A 1 763 ? -23.953 -1.949 16.016 1.00 88.88 763 GLU A N 1
ATOM 5722 C CA . GLU A 1 763 ? -24.397 -3.295 16.368 1.00 88.88 763 GLU A CA 1
ATOM 5723 C C . GLU A 1 763 ? -25.592 -3.790 15.534 1.00 88.88 763 GLU A C 1
ATOM 5725 O O . GLU A 1 763 ? -25.684 -4.980 15.214 1.00 88.88 763 GLU A O 1
ATOM 5730 N N . ALA A 1 764 ? -26.473 -2.864 15.141 1.00 89.88 764 ALA A N 1
ATOM 5731 C CA . ALA A 1 764 ? -27.623 -3.134 14.281 1.00 89.88 764 ALA A CA 1
ATOM 5732 C C . ALA A 1 764 ? -27.224 -3.643 12.883 1.00 89.88 764 ALA A C 1
ATOM 5734 O O . ALA A 1 764 ? -28.019 -4.302 12.220 1.00 89.88 764 ALA A O 1
ATOM 5735 N N . PHE A 1 765 ? -25.991 -3.362 12.460 1.00 91.56 765 PHE A N 1
ATOM 5736 C CA . PHE A 1 765 ? -25.458 -3.646 11.130 1.00 91.56 765 PHE A CA 1
ATOM 5737 C C . PHE A 1 765 ? -24.361 -4.724 11.137 1.00 91.56 765 PHE A C 1
ATOM 5739 O O . PHE A 1 765 ? -23.799 -5.036 10.090 1.00 91.56 765 PHE A O 1
ATOM 5746 N N . LEU A 1 766 ? -24.041 -5.299 12.302 1.00 90.88 766 LEU A N 1
ATOM 5747 C CA . LEU A 1 766 ? -23.056 -6.375 12.422 1.00 90.88 766 LEU A CA 1
ATOM 5748 C C . LEU A 1 766 ? -23.701 -7.751 12.240 1.00 90.88 766 LEU A C 1
ATOM 5750 O O . LEU A 1 766 ? -24.815 -7.993 12.704 1.00 90.88 766 LEU A O 1
ATOM 5754 N N . SER A 1 767 ? -22.961 -8.666 11.621 1.00 89.19 767 SER A N 1
ATOM 5755 C CA . SER A 1 767 ? -23.232 -10.110 11.586 1.00 89.19 767 SER A CA 1
ATOM 5756 C C . SER A 1 767 ? -23.235 -10.719 12.996 1.00 89.19 767 SER A C 1
ATOM 5758 O O . SER A 1 767 ? -22.609 -10.150 13.893 1.00 89.19 767 SER A O 1
ATOM 5760 N N . PRO A 1 768 ? -23.923 -11.852 13.240 1.00 87.12 768 PRO A N 1
ATOM 5761 C CA . PRO A 1 768 ? -23.941 -12.499 14.555 1.00 87.12 768 PRO A CA 1
ATOM 5762 C C . PRO A 1 768 ? -22.544 -12.734 15.153 1.00 87.12 768 PRO A C 1
ATOM 5764 O O . PRO A 1 768 ? -22.348 -12.501 16.347 1.00 87.12 768 PRO A O 1
ATOM 5767 N N . GLU A 1 769 ? -21.574 -13.114 14.321 1.00 81.81 769 GLU A N 1
ATOM 5768 C CA . GLU A 1 769 ? -20.198 -13.430 14.707 1.00 81.81 769 GLU A CA 1
ATOM 5769 C C . GLU A 1 769 ? -19.463 -12.177 15.200 1.00 81.81 769 GLU A C 1
ATOM 5771 O O . GLU A 1 769 ? -18.956 -12.144 16.325 1.00 81.81 769 GLU A O 1
ATOM 5776 N N . LEU A 1 770 ? -19.464 -11.102 14.399 1.00 84.81 770 LEU A N 1
ATOM 5777 C CA . LEU A 1 770 ? -18.840 -9.838 14.803 1.00 84.81 770 LEU A CA 1
ATOM 5778 C C . LEU A 1 770 ? -19.616 -9.148 15.924 1.00 84.81 770 LEU A C 1
ATOM 5780 O O . LEU A 1 770 ? -19.013 -8.473 16.754 1.00 84.81 770 LEU A O 1
ATOM 5784 N N . ARG A 1 771 ? -20.937 -9.332 15.999 1.00 89.00 771 ARG A N 1
ATOM 5785 C CA . ARG A 1 771 ? -21.770 -8.753 17.057 1.00 89.00 771 ARG A CA 1
ATOM 5786 C C . ARG A 1 771 ? -21.405 -9.310 18.431 1.00 89.00 771 ARG A C 1
ATOM 5788 O O . ARG A 1 771 ? -21.380 -8.539 19.389 1.00 89.00 771 ARG A O 1
ATOM 5795 N N . LEU A 1 772 ? -21.105 -10.608 18.538 1.00 86.00 772 LEU A N 1
ATOM 5796 C CA . LEU A 1 772 ? -20.654 -11.207 19.797 1.00 86.00 772 LEU A CA 1
ATOM 5797 C C . LEU A 1 772 ? -19.311 -10.612 20.235 1.00 86.00 772 LEU A C 1
ATOM 5799 O O . LEU A 1 772 ? -19.207 -10.124 21.357 1.00 86.00 772 LEU A O 1
ATOM 5803 N N . ALA A 1 773 ? -18.328 -10.569 19.332 1.00 81.56 773 ALA A N 1
ATOM 5804 C CA . ALA A 1 773 ? -17.014 -9.978 19.594 1.00 81.56 773 ALA A CA 1
ATOM 5805 C C . ALA A 1 773 ? -17.079 -8.469 19.908 1.00 81.56 773 ALA A C 1
ATOM 5807 O O . ALA A 1 773 ? -16.276 -7.953 20.685 1.00 81.56 773 ALA A O 1
ATOM 5808 N N . TYR A 1 774 ? -18.038 -7.757 19.310 1.00 84.81 774 TYR A N 1
ATOM 5809 C CA . TYR A 1 774 ? -18.274 -6.337 19.552 1.00 84.81 774 TYR A CA 1
ATOM 5810 C C . TYR A 1 774 ? -18.906 -6.074 20.921 1.00 84.81 774 TYR A C 1
ATOM 5812 O O . TYR A 1 774 ? -18.474 -5.166 21.633 1.00 84.81 774 TYR A O 1
ATOM 5820 N N . ARG A 1 775 ? -19.923 -6.864 21.294 1.00 86.94 775 ARG A N 1
ATOM 5821 C CA . ARG A 1 775 ? -20.614 -6.735 22.582 1.00 86.94 775 ARG A CA 1
ATOM 5822 C C . ARG A 1 775 ? -19.745 -7.195 23.739 1.00 86.94 775 ARG A C 1
ATOM 5824 O O . ARG A 1 775 ? -19.692 -6.485 24.741 1.00 86.94 775 ARG A O 1
ATOM 5831 N N . GLU A 1 776 ? -19.091 -8.344 23.579 1.00 83.94 776 GLU A N 1
ATOM 5832 C CA . GLU A 1 776 ? -18.279 -8.990 24.604 1.00 83.94 776 GLU A CA 1
ATOM 5833 C C . GLU A 1 776 ? -16.891 -9.386 24.091 1.00 83.94 776 GLU A C 1
ATOM 5835 O O . GLU A 1 776 ? -16.647 -10.552 23.782 1.00 83.94 776 GLU A O 1
ATOM 5840 N N . PRO A 1 777 ? -15.927 -8.447 24.059 1.00 78.25 777 PRO A N 1
ATOM 5841 C CA . PRO A 1 777 ? -14.570 -8.718 23.573 1.00 78.25 777 PRO A CA 1
ATOM 5842 C C . PRO A 1 777 ? -13.820 -9.786 24.373 1.00 78.25 777 PRO A C 1
ATOM 5844 O O . PRO A 1 777 ? -12.857 -10.366 23.880 1.00 78.25 777 PRO A O 1
ATOM 5847 N N . HIS A 1 778 ? -14.252 -10.059 25.607 1.00 74.94 778 HIS A N 1
ATOM 5848 C CA . HIS A 1 778 ? -13.645 -11.052 26.493 1.00 74.94 778 HIS A CA 1
ATOM 5849 C C . HIS A 1 778 ? -13.658 -12.465 25.897 1.00 74.94 778 HIS A C 1
ATOM 5851 O O . HIS A 1 778 ? -12.766 -13.251 26.201 1.00 74.94 778 HIS A O 1
ATOM 5857 N N . VAL A 1 779 ? -14.596 -12.767 24.989 1.00 72.88 779 VAL A N 1
ATOM 5858 C CA . VAL A 1 779 ? -14.635 -14.052 24.269 1.00 72.88 779 VAL A CA 1
ATOM 5859 C C . VAL A 1 779 ? -13.393 -14.288 23.400 1.00 72.88 779 VAL A C 1
ATOM 5861 O O . VAL A 1 779 ? -13.086 -15.429 23.076 1.00 72.88 779 VAL A O 1
ATOM 5864 N N . LEU A 1 780 ? -12.659 -13.226 23.045 1.00 66.44 780 LEU A N 1
ATOM 5865 C CA . LEU A 1 780 ? -11.437 -13.292 22.238 1.00 66.44 780 LEU A CA 1
ATOM 5866 C C . LEU A 1 780 ? -10.165 -13.520 23.077 1.00 66.44 780 LEU A C 1
ATOM 5868 O O . LEU A 1 780 ? -9.081 -13.667 22.518 1.00 66.44 780 LEU A O 1
ATOM 5872 N N . ARG A 1 781 ? -10.266 -13.552 24.415 1.00 63.91 781 ARG A N 1
ATOM 5873 C CA . ARG A 1 781 ? -9.118 -13.699 25.336 1.00 63.91 781 ARG A CA 1
ATOM 5874 C C . ARG A 1 781 ? -8.586 -15.133 25.458 1.00 63.91 781 ARG A C 1
ATOM 5876 O O . ARG A 1 781 ? -7.705 -15.383 26.269 1.00 63.91 781 ARG A O 1
ATOM 5883 N N . SER A 1 782 ? -9.085 -16.069 24.655 1.00 52.25 782 SER A N 1
ATOM 5884 C CA . SER A 1 782 ? -8.567 -17.442 24.565 1.00 52.25 782 SER A CA 1
ATOM 5885 C C . SER A 1 782 ? -7.204 -17.541 23.861 1.00 52.25 782 SER A C 1
ATOM 5887 O O . SER A 1 782 ? -6.622 -18.623 23.811 1.00 52.25 782 SER A O 1
ATOM 5889 N N . ILE A 1 783 ? -6.678 -16.430 23.330 1.00 49.62 783 ILE A N 1
ATOM 5890 C CA . ILE A 1 783 ? -5.353 -16.360 22.706 1.00 49.62 783 ILE A CA 1
ATOM 5891 C C . ILE A 1 783 ? -4.287 -16.196 23.807 1.00 49.62 783 ILE A C 1
ATOM 5893 O O . ILE A 1 783 ? -4.363 -15.232 24.573 1.00 49.62 783 ILE A O 1
ATOM 5897 N N . PRO A 1 784 ? -3.282 -17.088 23.896 1.00 51.88 784 PRO A N 1
ATOM 5898 C CA . PRO A 1 784 ? -2.236 -16.993 24.909 1.00 51.88 784 PRO A CA 1
ATOM 5899 C C . PRO A 1 784 ? -1.436 -15.681 24.786 1.00 51.88 784 PRO A C 1
ATOM 5901 O O . PRO A 1 784 ? -1.232 -15.176 23.675 1.00 51.88 784 PRO A O 1
ATOM 5904 N N . PRO A 1 785 ? -0.963 -15.112 25.911 1.00 53.78 785 PRO A N 1
ATOM 5905 C CA . PRO A 1 785 ? -0.189 -13.877 25.906 1.00 53.78 785 PRO A CA 1
ATOM 5906 C C . PRO A 1 785 ? 1.092 -14.042 25.078 1.00 53.78 785 PRO A C 1
ATOM 5908 O O . PRO A 1 785 ? 1.872 -14.967 25.285 1.00 53.78 785 PRO A O 1
ATOM 5911 N N . ASN A 1 786 ? 1.327 -13.124 24.139 1.00 52.66 786 ASN A N 1
ATOM 5912 C CA . ASN A 1 786 ? 2.551 -13.102 23.337 1.00 52.66 786 ASN A CA 1
ATOM 5913 C C . ASN A 1 786 ? 3.700 -12.401 24.091 1.00 52.66 786 ASN A C 1
ATOM 5915 O O . ASN A 1 786 ? 3.474 -11.549 24.947 1.00 52.66 786 ASN A O 1
ATOM 5919 N N . LEU A 1 787 ? 4.958 -12.709 23.775 1.00 54.84 787 LEU A N 1
ATOM 5920 C CA . LEU A 1 787 ? 6.125 -12.040 24.380 1.00 54.84 787 LEU A CA 1
ATOM 5921 C C . LEU A 1 787 ? 6.397 -10.641 23.787 1.00 54.84 787 LEU A C 1
ATOM 5923 O O . LEU A 1 787 ? 7.475 -10.086 23.981 1.00 54.84 787 LEU A O 1
ATOM 5927 N N . LEU A 1 788 ? 5.439 -10.059 23.055 1.00 50.81 788 LEU A N 1
ATOM 5928 C CA . LEU A 1 788 ? 5.613 -8.735 22.465 1.00 50.81 788 LEU A CA 1
ATOM 5929 C C . LEU A 1 788 ? 5.520 -7.648 23.550 1.00 50.81 788 LEU A C 1
ATOM 5931 O O . LEU A 1 788 ? 4.687 -7.757 24.456 1.00 50.81 788 LEU A O 1
ATOM 5935 N N . PRO A 1 789 ? 6.345 -6.589 23.463 1.00 52.06 789 PRO A N 1
ATOM 5936 C CA . PRO A 1 789 ? 6.265 -5.463 24.384 1.00 52.06 789 PRO A CA 1
ATOM 5937 C C . PRO A 1 789 ? 4.903 -4.765 24.253 1.00 52.06 789 PRO A C 1
ATOM 5939 O O . PRO A 1 789 ? 4.490 -4.382 23.157 1.00 52.06 789 PRO A O 1
ATOM 5942 N N . GLY A 1 790 ? 4.198 -4.627 25.378 1.00 57.78 790 GLY A N 1
ATOM 5943 C CA . GLY A 1 790 ? 2.949 -3.871 25.491 1.00 57.78 790 GLY A CA 1
ATOM 5944 C C . GLY A 1 790 ? 3.199 -2.406 25.869 1.00 57.78 790 GLY A C 1
ATOM 5945 O O . GLY A 1 790 ? 4.310 -2.060 26.273 1.00 57.78 790 GLY A O 1
ATOM 5946 N N . PRO A 1 791 ? 2.194 -1.525 25.732 1.00 64.25 791 PRO A N 1
ATOM 5947 C CA . PRO A 1 791 ? 2.309 -0.149 26.200 1.00 64.25 791 PRO A CA 1
ATOM 5948 C C . PRO A 1 791 ? 2.504 -0.107 27.721 1.00 64.25 791 PRO A C 1
ATOM 5950 O O . PRO A 1 791 ? 1.777 -0.760 28.464 1.00 64.25 791 PRO A O 1
ATOM 5953 N N . ASP A 1 792 ? 3.463 0.693 28.180 1.00 67.75 792 ASP A N 1
ATOM 5954 C CA . ASP A 1 792 ? 3.644 0.971 29.603 1.00 67.75 792 ASP A CA 1
ATOM 5955 C C . ASP A 1 792 ? 2.702 2.110 30.021 1.00 67.75 792 ASP A C 1
ATOM 5957 O O . ASP A 1 792 ? 2.966 3.287 29.767 1.00 67.75 792 ASP A O 1
ATOM 5961 N N . GLY A 1 793 ? 1.550 1.746 30.586 1.00 67.62 793 GLY A N 1
ATOM 5962 C CA . GLY A 1 793 ? 0.531 2.688 31.041 1.00 67.62 793 GLY A CA 1
ATOM 5963 C C . GLY A 1 793 ? 0.950 3.518 32.256 1.00 67.62 793 GLY A C 1
ATOM 5964 O O . GLY A 1 793 ? 0.384 4.588 32.460 1.00 67.62 793 GLY A O 1
ATOM 5965 N N . ASP A 1 794 ? 1.937 3.065 33.032 1.00 72.06 794 ASP A N 1
ATOM 5966 C CA . ASP A 1 794 ? 2.424 3.771 34.226 1.00 72.06 794 ASP A CA 1
ATOM 5967 C C . ASP A 1 794 ? 3.501 4.809 33.888 1.00 72.06 794 ASP A C 1
ATOM 5969 O O . ASP A 1 794 ? 3.746 5.733 34.664 1.00 72.06 794 ASP A O 1
ATOM 5973 N N . ALA A 1 795 ? 4.094 4.716 32.695 1.00 72.44 795 ALA A N 1
ATOM 5974 C CA . ALA A 1 795 ? 5.017 5.717 32.173 1.00 72.44 795 ALA A CA 1
ATOM 5975 C C . ALA A 1 795 ? 4.321 7.026 31.735 1.00 72.44 795 ALA A C 1
ATOM 5977 O O . ALA A 1 795 ? 4.999 8.018 31.455 1.00 72.44 795 ALA A O 1
ATOM 5978 N N . GLU A 1 796 ? 2.983 7.063 31.657 1.00 81.56 796 GLU A N 1
ATOM 5979 C CA . GLU A 1 796 ? 2.235 8.277 31.308 1.00 81.56 796 GLU A CA 1
ATOM 5980 C C . GLU A 1 796 ? 2.049 9.214 32.519 1.00 81.56 796 GLU A C 1
ATOM 5982 O O . GLU A 1 796 ? 1.651 8.781 33.603 1.00 81.56 796 GLU A O 1
ATOM 5987 N N . PRO A 1 797 ? 2.274 10.534 32.371 1.00 87.25 797 PRO A N 1
ATOM 5988 C CA . PRO A 1 797 ? 2.082 11.473 33.465 1.00 87.25 797 PRO A CA 1
ATOM 5989 C C . PRO A 1 797 ? 0.598 11.611 33.833 1.00 87.25 797 PRO A C 1
ATOM 5991 O O . PRO A 1 797 ? -0.235 12.001 33.013 1.00 87.25 797 PRO A O 1
ATOM 5994 N N . ARG A 1 798 ? 0.286 11.391 35.116 1.00 88.69 798 ARG A N 1
ATOM 5995 C CA . ARG A 1 798 ? -1.070 11.450 35.698 1.00 88.69 798 ARG A CA 1
ATOM 5996 C C . ARG A 1 798 ? -1.867 12.703 35.314 1.00 88.69 798 ARG A C 1
ATOM 5998 O O . ARG A 1 798 ? -3.047 12.613 34.992 1.00 88.69 798 ARG A O 1
ATOM 6005 N N . ASP A 1 799 ? -1.220 13.867 35.317 1.00 89.56 799 ASP A N 1
ATOM 6006 C CA . ASP A 1 799 ? -1.823 15.156 34.942 1.00 89.56 799 ASP A CA 1
ATOM 6007 C C . ASP A 1 799 ? -2.319 15.175 33.481 1.00 89.56 799 ASP A C 1
ATOM 6009 O O . ASP A 1 799 ? -3.425 15.633 33.186 1.00 89.56 799 ASP A O 1
ATOM 6013 N N . ARG A 1 800 ? -1.544 14.598 32.555 1.00 89.12 800 ARG A N 1
ATOM 6014 C CA . ARG A 1 800 ? -1.935 14.460 31.144 1.00 89.12 800 ARG A CA 1
ATOM 6015 C C . ARG A 1 800 ? -3.124 13.512 31.000 1.00 89.12 800 ARG A C 1
ATOM 6017 O O . ARG A 1 800 ? -4.060 13.845 30.276 1.00 89.12 800 ARG A O 1
ATOM 6024 N N . THR A 1 801 ? -3.112 12.386 31.713 1.00 90.06 801 THR A N 1
ATOM 6025 C CA . THR A 1 801 ? -4.220 11.418 31.742 1.00 90.06 801 THR A CA 1
ATOM 6026 C C . THR A 1 801 ? -5.512 12.063 32.248 1.00 90.06 801 THR A C 1
ATOM 6028 O O . THR A 1 801 ? -6.548 11.940 31.596 1.00 90.06 801 THR A O 1
ATOM 6031 N N . LEU A 1 802 ? -5.458 12.855 33.324 1.00 91.62 802 LEU A N 1
ATOM 6032 C CA . LEU A 1 802 ? -6.616 13.599 33.837 1.00 91.62 802 LEU A CA 1
ATOM 6033 C C . LEU A 1 802 ? -7.143 14.641 32.841 1.00 91.62 802 LEU A C 1
ATOM 6035 O O . LEU A 1 802 ? -8.353 14.714 32.607 1.00 91.62 802 LEU A O 1
ATOM 6039 N N . ARG A 1 803 ? -6.261 15.431 32.213 1.00 93.00 803 ARG A N 1
ATOM 6040 C CA . ARG A 1 803 ? -6.669 16.384 31.164 1.00 93.00 803 ARG A CA 1
ATOM 6041 C C . ARG A 1 803 ? -7.321 15.683 29.974 1.00 93.00 803 ARG A C 1
ATOM 6043 O O . ARG A 1 803 ? -8.318 16.177 29.452 1.00 93.00 803 ARG A O 1
ATOM 6050 N N . LEU A 1 804 ? -6.799 14.525 29.572 1.00 91.75 804 LEU A N 1
ATOM 6051 C CA . LEU A 1 804 ? -7.365 13.719 28.492 1.00 91.75 804 LEU A CA 1
ATOM 6052 C C . LEU A 1 804 ? -8.762 13.186 28.853 1.00 91.75 804 LEU A C 1
ATOM 6054 O O . LEU A 1 804 ? -9.683 13.284 28.045 1.00 91.75 804 LEU A O 1
ATOM 6058 N N . MET A 1 805 ? -8.952 12.708 30.087 1.00 93.88 805 MET A N 1
ATOM 6059 C CA . MET A 1 805 ? -10.264 12.278 30.586 1.00 93.88 805 MET A CA 1
ATOM 6060 C C . MET A 1 805 ? -11.279 13.426 30.592 1.00 93.88 805 MET A C 1
ATOM 6062 O O . MET A 1 805 ? -12.412 13.245 30.146 1.00 93.88 805 MET A O 1
ATOM 6066 N N . ARG A 1 806 ? -10.872 14.625 31.029 1.00 94.00 806 ARG A N 1
ATOM 6067 C CA . ARG A 1 806 ? -11.724 15.825 30.982 1.00 94.00 806 ARG A CA 1
ATOM 6068 C C . ARG A 1 806 ? -12.069 16.218 29.549 1.00 94.00 806 ARG A C 1
ATOM 6070 O O . ARG A 1 806 ? -13.228 16.511 29.271 1.00 94.00 806 ARG A O 1
ATOM 6077 N N . LEU A 1 807 ? -11.110 16.160 28.622 1.00 92.31 807 LEU A N 1
ATOM 6078 C CA . LEU A 1 807 ? -11.368 16.392 27.198 1.00 92.31 807 LEU A CA 1
ATOM 6079 C C . LEU A 1 807 ? -12.440 15.429 26.667 1.00 92.31 807 LEU A C 1
ATOM 6081 O O . LEU A 1 807 ? -13.377 15.867 25.999 1.00 92.31 807 LEU A O 1
ATOM 6085 N N . TRP A 1 808 ? -12.345 14.138 26.990 1.00 94.00 808 TRP A N 1
ATOM 6086 C CA . TRP A 1 808 ? -13.364 13.157 26.610 1.00 94.00 808 TRP A CA 1
ATOM 6087 C C . TRP A 1 808 ? -14.725 13.453 27.242 1.00 94.00 808 TRP A C 1
ATOM 6089 O O . TRP A 1 808 ? -15.741 13.346 26.555 1.00 94.00 808 TRP A O 1
ATOM 6099 N N . ASP A 1 809 ? -14.763 13.883 28.503 1.00 93.88 809 ASP A N 1
ATOM 6100 C CA . ASP A 1 809 ? -16.001 14.251 29.195 1.00 93.88 809 ASP A CA 1
ATOM 6101 C C . ASP A 1 809 ? -16.721 15.423 28.511 1.00 93.88 809 ASP A C 1
ATOM 6103 O O . ASP A 1 809 ? -17.927 15.337 28.281 1.00 93.88 809 ASP A O 1
ATOM 6107 N N . THR A 1 810 ? -15.989 16.449 28.043 1.00 91.19 810 THR A N 1
ATOM 6108 C CA . THR A 1 810 ? -16.593 17.570 27.286 1.00 91.19 810 THR A CA 1
ATOM 6109 C C . THR A 1 810 ? -17.325 17.127 26.015 1.00 91.19 810 THR A C 1
ATOM 6111 O O . THR A 1 810 ? -18.200 17.837 25.516 1.00 91.19 810 THR A O 1
ATOM 6114 N N . LYS A 1 811 ? -16.972 15.957 25.470 1.00 88.81 811 LYS A N 1
ATOM 6115 C CA . LYS A 1 811 ? -17.603 15.348 24.290 1.00 88.81 811 LYS A CA 1
ATOM 6116 C C . LYS A 1 811 ? -18.603 14.249 24.643 1.00 88.81 811 LYS A C 1
ATOM 6118 O O . LYS A 1 811 ? -19.209 13.676 23.743 1.00 88.81 811 LYS A O 1
ATOM 6123 N N . GLY A 1 812 ? -18.776 13.940 25.928 1.00 90.00 812 GLY A N 1
ATOM 6124 C CA . GLY A 1 812 ? -19.557 12.793 26.381 1.00 90.00 812 GLY A CA 1
ATOM 6125 C C . GLY A 1 812 ? -18.944 11.458 25.952 1.00 90.00 812 GLY A C 1
ATOM 6126 O O . GLY A 1 812 ? -19.675 10.502 25.714 1.00 90.00 812 GLY A O 1
ATOM 6127 N N . LEU A 1 813 ? -17.621 11.381 25.820 1.00 92.62 813 LEU A N 1
ATOM 6128 C CA . LEU A 1 813 ? -16.879 10.186 25.406 1.00 92.62 813 LEU A CA 1
ATOM 6129 C C . LEU A 1 813 ? -16.047 9.579 26.544 1.00 92.62 813 LEU A C 1
ATOM 6131 O O . LEU A 1 813 ? -15.230 8.697 26.294 1.00 92.62 813 LEU A O 1
ATOM 6135 N N . LEU A 1 814 ? -16.232 10.037 27.783 1.00 94.88 814 LEU A N 1
ATOM 6136 C CA . LEU A 1 814 ? -15.572 9.461 28.950 1.00 94.88 814 LEU A CA 1
ATOM 6137 C C . LEU A 1 814 ? -16.351 8.243 29.469 1.00 94.88 814 LEU A C 1
ATOM 6139 O O . LEU A 1 814 ? -17.577 8.265 29.581 1.00 94.88 814 LEU A O 1
ATOM 6143 N N . PHE A 1 815 ? -15.613 7.189 29.805 1.00 94.44 815 PHE A N 1
ATOM 6144 C CA . PHE A 1 815 ? -16.064 6.054 30.602 1.00 94.44 815 PHE A CA 1
ATOM 6145 C C . PHE A 1 815 ? -15.125 5.879 31.800 1.00 94.44 815 PHE A C 1
ATOM 6147 O O . PHE A 1 815 ? -13.912 6.041 31.654 1.00 94.44 815 PHE A O 1
ATOM 6154 N N . ILE A 1 816 ? -15.669 5.555 32.975 1.00 94.75 816 ILE A N 1
ATOM 6155 C CA . ILE A 1 816 ? -14.884 5.348 34.203 1.00 94.75 816 ILE A CA 1
ATOM 6156 C C . ILE A 1 816 ? -14.886 3.858 34.560 1.00 94.75 816 ILE A C 1
ATOM 6158 O O . ILE A 1 816 ? -15.916 3.299 34.943 1.00 94.75 816 ILE A O 1
ATOM 6162 N N . SER A 1 817 ? -13.725 3.215 34.440 1.00 92.38 817 SER A N 1
ATOM 6163 C CA . SER A 1 817 ? -13.543 1.814 34.811 1.00 92.38 817 SER A CA 1
ATOM 6164 C C . SER A 1 817 ? -13.138 1.681 36.276 1.00 92.38 817 SER A C 1
ATOM 6166 O O . SER A 1 817 ? -12.172 2.300 36.725 1.00 92.38 817 SER A O 1
ATOM 6168 N N . PHE A 1 818 ? -13.864 0.827 36.995 1.00 90.75 818 PHE A N 1
ATOM 6169 C CA . PHE A 1 818 ? -13.554 0.372 38.353 1.00 90.75 818 PHE A CA 1
ATOM 6170 C C . PHE A 1 818 ? -12.899 -1.019 38.355 1.00 90.75 818 PHE A C 1
ATOM 6172 O O . PHE A 1 818 ? -12.597 -1.569 39.414 1.00 90.75 818 PHE A O 1
ATOM 6179 N N . GLN A 1 819 ? -12.714 -1.631 37.181 1.00 85.94 819 GLN A N 1
ATOM 6180 C CA . GLN A 1 819 ? -12.064 -2.930 37.081 1.00 85.94 819 GLN A CA 1
ATOM 6181 C C . GLN A 1 819 ? -10.553 -2.767 37.226 1.00 85.94 819 GLN A C 1
ATOM 6183 O O . GLN A 1 819 ? -9.942 -1.899 36.602 1.00 85.94 819 GLN A O 1
ATOM 6188 N N . LYS A 1 820 ? -9.934 -3.654 38.006 1.00 84.56 820 LYS A N 1
ATOM 6189 C CA . LYS A 1 820 ? -8.476 -3.783 38.005 1.00 84.56 820 LYS A CA 1
ATOM 6190 C C . LYS A 1 820 ? -8.034 -4.289 36.631 1.00 84.56 820 LYS A C 1
ATOM 6192 O O . LYS A 1 820 ? -8.643 -5.216 36.104 1.00 84.56 820 LYS A O 1
ATOM 6197 N N . LYS A 1 821 ? -7.009 -3.652 36.065 1.00 80.06 821 LYS A N 1
ATOM 6198 C CA . LYS A 1 821 ? -6.437 -3.978 34.752 1.00 80.06 821 LYS A CA 1
ATOM 6199 C C . LYS A 1 821 ? -4.960 -4.292 34.903 1.00 80.06 821 LYS A C 1
ATOM 6201 O O . LYS A 1 821 ? -4.255 -3.563 35.605 1.00 80.06 821 LYS A O 1
ATOM 6206 N N . GLU A 1 822 ? -4.505 -5.331 34.223 1.00 75.50 822 GLU A N 1
ATOM 6207 C CA . GLU A 1 822 ? -3.081 -5.586 34.024 1.00 75.50 822 GLU A CA 1
ATOM 6208 C C . GLU A 1 822 ? -2.491 -4.613 32.996 1.00 75.50 822 GLU A C 1
ATOM 6210 O O . GLU A 1 822 ? -3.210 -4.070 32.158 1.00 75.50 822 GLU A O 1
ATOM 6215 N N . GLN A 1 823 ? -1.166 -4.442 32.984 1.00 70.12 823 GLN A N 1
ATOM 6216 C CA . GLN A 1 823 ? -0.510 -3.499 32.067 1.00 70.12 823 GLN A CA 1
ATOM 6217 C C . GLN A 1 823 ? -0.774 -3.801 30.587 1.00 70.12 823 GLN A C 1
ATOM 6219 O O . GLN A 1 823 ? -0.872 -2.898 29.763 1.00 70.12 823 GLN A O 1
ATOM 6224 N N . ARG A 1 824 ? -0.959 -5.080 30.250 1.00 68.88 824 ARG A N 1
ATOM 6225 C CA . ARG A 1 824 ? -1.288 -5.536 28.892 1.00 68.88 824 ARG A CA 1
ATOM 6226 C C . ARG A 1 824 ? -2.736 -5.261 28.485 1.00 68.88 824 ARG A C 1
ATOM 6228 O O . ARG A 1 824 ? -3.044 -5.300 27.299 1.00 68.88 824 ARG A O 1
ATOM 6235 N N . GLU A 1 825 ? -3.616 -4.997 29.447 1.00 72.31 825 GLU A N 1
ATOM 6236 C CA . GLU A 1 825 ? -5.022 -4.651 29.213 1.00 72.31 825 GLU A CA 1
ATOM 6237 C C . GLU A 1 825 ? -5.240 -3.136 29.102 1.00 72.31 825 GLU A C 1
ATOM 6239 O O . GLU A 1 825 ? -6.366 -2.677 28.904 1.00 72.31 825 GLU A O 1
ATOM 6244 N N . VAL A 1 826 ? -4.166 -2.359 29.249 1.00 77.44 826 VAL A N 1
ATOM 6245 C CA . VAL A 1 826 ? -4.172 -0.905 29.158 1.00 77.44 826 VAL A CA 1
ATOM 6246 C C . VAL A 1 826 ? -3.718 -0.485 27.765 1.00 77.44 826 VAL A C 1
ATOM 6248 O O . VAL A 1 826 ? -2.823 -1.069 27.159 1.00 77.44 826 VAL A O 1
ATOM 6251 N N . THR A 1 827 ? -4.345 0.561 27.245 1.00 77.81 827 THR A N 1
ATOM 6252 C CA . THR A 1 827 ? -4.002 1.178 25.966 1.00 77.81 827 THR A CA 1
ATOM 6253 C C . THR A 1 827 ? -3.283 2.505 26.192 1.00 77.81 827 THR A C 1
ATOM 6255 O O . THR A 1 827 ? -3.483 3.185 27.199 1.00 77.81 827 THR A O 1
ATOM 6258 N N . ARG A 1 828 ? -2.434 2.894 25.237 1.00 82.69 828 ARG A N 1
ATOM 6259 C CA . ARG A 1 828 ? -1.766 4.200 25.223 1.00 82.69 828 ARG A CA 1
ATOM 6260 C C . ARG A 1 828 ? -2.310 5.036 24.075 1.00 82.69 828 ARG A C 1
ATOM 6262 O O . ARG A 1 828 ? -2.387 4.562 22.941 1.00 82.69 828 ARG A O 1
ATOM 6269 N N . VAL A 1 829 ? -2.651 6.286 24.367 1.00 84.25 829 VAL A N 1
ATOM 6270 C CA . VAL A 1 829 ? -3.134 7.249 23.373 1.00 84.25 829 VAL A CA 1
ATOM 6271 C C . VAL A 1 829 ? -1.970 8.108 22.908 1.00 84.25 829 VAL A C 1
ATOM 6273 O O . VAL A 1 829 ? -1.215 8.633 23.722 1.00 84.25 829 VAL A O 1
ATOM 6276 N N . PHE A 1 830 ? -1.839 8.281 21.596 1.00 83.19 830 PHE A N 1
ATOM 6277 C CA . PHE A 1 830 ? -0.837 9.170 21.016 1.00 83.19 830 PHE A CA 1
ATOM 6278 C C . PHE A 1 830 ? -1.459 10.110 19.983 1.00 83.19 830 PHE A C 1
ATOM 6280 O O . PHE A 1 830 ? -2.473 9.805 19.346 1.00 83.19 830 PHE A O 1
ATOM 6287 N N . GLY A 1 831 ? -0.845 11.283 19.842 1.00 84.06 831 GLY A N 1
ATOM 6288 C CA . GLY A 1 831 ? -1.212 12.282 18.852 1.00 84.06 831 GLY A CA 1
ATOM 6289 C C . GLY A 1 831 ? -0.584 11.952 17.503 1.00 84.06 831 GLY A C 1
ATOM 6290 O O . GLY A 1 831 ? 0.620 11.708 17.409 1.00 84.06 831 GLY A O 1
ATOM 6291 N N . SER A 1 832 ? -1.392 11.962 16.444 1.00 82.88 832 SER A N 1
ATOM 6292 C CA . SER A 1 832 ? -0.907 11.919 15.068 1.00 82.88 832 SER A CA 1
ATOM 6293 C C . SER A 1 832 ? -1.116 13.257 14.373 1.00 82.88 832 SER A C 1
ATOM 6295 O O . SER A 1 832 ? -2.232 13.769 14.327 1.00 82.88 832 SER A O 1
ATOM 6297 N N . TYR A 1 833 ? -0.053 13.816 13.803 1.00 80.06 833 TYR A N 1
ATOM 6298 C CA . TYR A 1 833 ? -0.072 15.151 13.210 1.00 80.06 833 TYR A CA 1
ATOM 6299 C C . TYR A 1 833 ? -1.183 15.313 12.150 1.00 80.06 833 TYR A C 1
ATOM 6301 O O . TYR A 1 833 ? -1.240 14.562 11.169 1.00 80.06 833 TYR A O 1
ATOM 6309 N N . LYS A 1 834 ? -2.065 16.311 12.329 1.00 80.62 834 LYS A N 1
ATOM 6310 C CA . LYS A 1 834 ? -3.124 16.682 11.362 1.00 80.62 834 LYS A CA 1
ATOM 6311 C C . LYS A 1 834 ? -2.838 18.029 10.706 1.00 80.62 834 LYS A C 1
ATOM 6313 O O . LYS A 1 834 ? -3.011 18.162 9.496 1.00 80.62 834 LYS A O 1
ATOM 6318 N N . SER A 1 835 ? -2.434 19.009 11.506 1.00 79.62 835 SER A N 1
ATOM 6319 C CA . SER A 1 835 ? -2.094 20.378 11.116 1.00 79.62 835 SER A CA 1
ATOM 6320 C C . SER A 1 835 ? -1.208 21.017 12.187 1.00 79.62 835 SER A C 1
ATOM 6322 O O . SER A 1 835 ? -1.056 20.466 13.269 1.00 79.62 835 SER A O 1
ATOM 6324 N N . GLU A 1 836 ? -0.666 22.210 11.930 1.00 76.31 836 GLU A N 1
ATOM 6325 C CA . GLU A 1 836 ? 0.167 22.944 12.908 1.00 76.31 836 GLU A CA 1
ATOM 6326 C C . GLU A 1 836 ? -0.529 23.184 14.258 1.00 76.31 836 GLU A C 1
ATOM 6328 O O . GLU A 1 836 ? 0.124 23.299 15.286 1.00 76.31 836 GLU A O 1
ATOM 6333 N N . THR A 1 837 ? -1.859 23.245 14.269 1.00 83.06 837 THR A N 1
ATOM 6334 C CA . THR A 1 837 ? -2.651 23.510 15.475 1.00 83.06 837 THR A CA 1
ATOM 6335 C C . THR A 1 837 ? -3.391 22.292 16.010 1.00 83.06 837 THR A C 1
ATOM 6337 O O . THR A 1 837 ? -4.079 22.416 17.017 1.00 83.06 837 THR A O 1
ATOM 6340 N N . ALA A 1 838 ? -3.324 21.137 15.336 1.00 84.56 838 ALA A N 1
ATOM 6341 C CA . ALA A 1 838 ? -4.151 20.000 15.723 1.00 84.56 838 ALA A CA 1
ATOM 6342 C C . ALA A 1 838 ? -3.544 18.640 15.380 1.00 84.56 838 ALA A C 1
ATOM 6344 O O . ALA A 1 838 ? -2.960 18.445 14.311 1.00 84.56 838 ALA A O 1
ATOM 6345 N N . ASP A 1 839 ? -3.835 17.670 16.239 1.00 85.94 839 ASP A N 1
ATOM 6346 C CA . ASP A 1 839 ? -3.496 16.262 16.093 1.00 85.94 839 ASP A CA 1
ATOM 6347 C C . ASP A 1 839 ? -4.760 15.383 16.113 1.00 85.94 839 ASP A C 1
ATOM 6349 O O . ASP A 1 839 ? -5.825 15.761 16.610 1.00 85.94 839 ASP A O 1
ATOM 6353 N N . ARG A 1 840 ? -4.645 14.188 15.535 1.00 83.69 840 ARG A N 1
ATOM 6354 C CA . ARG A 1 840 ? -5.625 13.100 15.609 1.00 83.69 840 ARG A CA 1
ATOM 6355 C C . ARG A 1 840 ? -5.307 12.217 16.803 1.00 83.69 840 ARG A C 1
ATOM 6357 O O . ARG A 1 840 ? -4.142 11.930 17.057 1.00 83.69 840 ARG A O 1
ATOM 6364 N N . GLN A 1 841 ? -6.346 11.724 17.458 1.00 88.00 841 GLN A N 1
ATOM 6365 C CA . GLN A 1 841 ? -6.221 10.677 18.461 1.00 88.00 841 GLN A CA 1
ATOM 6366 C C . GLN A 1 841 ? -6.086 9.316 17.764 1.00 88.00 841 GLN A C 1
ATOM 6368 O O . GLN A 1 841 ? -6.947 8.970 16.958 1.00 88.00 841 GLN A O 1
ATOM 6373 N N . ILE A 1 842 ? -5.031 8.554 18.064 1.00 79.56 842 ILE A N 1
ATOM 6374 C CA . ILE A 1 842 ? -4.826 7.191 17.549 1.00 79.56 842 ILE A CA 1
ATOM 6375 C C . ILE A 1 842 ? -4.593 6.235 18.722 1.00 79.56 842 ILE A C 1
ATOM 6377 O O . ILE A 1 842 ? -3.915 6.587 19.689 1.00 79.56 842 ILE A O 1
ATOM 6381 N N . GLY A 1 843 ? -5.128 5.021 18.607 1.00 66.75 843 GLY A N 1
ATOM 6382 C CA . GLY A 1 843 ? -4.802 3.884 19.459 1.00 66.75 843 GLY A CA 1
ATOM 6383 C C . GLY A 1 843 ? -4.397 2.695 18.591 1.00 66.75 843 GLY A C 1
ATOM 6384 O O . GLY A 1 843 ? -5.263 1.953 18.179 1.00 66.75 843 GLY A O 1
ATOM 6385 N N . SER A 1 844 ? -3.094 2.510 18.339 1.00 54.91 844 SER A N 1
ATOM 6386 C CA . SER A 1 844 ? -2.473 1.433 17.524 1.00 54.91 844 SER A CA 1
ATOM 6387 C C . SER A 1 844 ? -2.752 1.458 15.996 1.00 54.91 844 SER A C 1
ATOM 6389 O O . SER A 1 844 ? -3.454 2.326 15.495 1.00 54.91 844 SER A O 1
ATOM 6391 N N . TYR A 1 845 ? -2.060 0.634 15.194 1.00 37.22 845 TYR A N 1
ATOM 6392 C CA . TYR A 1 845 ? -1.783 0.881 13.755 1.00 37.22 845 TYR A CA 1
ATOM 6393 C C . TYR A 1 845 ? -2.168 -0.284 12.822 1.00 37.22 845 TYR A C 1
ATOM 6395 O O . TYR A 1 845 ? -1.879 -1.420 13.189 1.00 37.22 845 TYR A O 1
ATOM 6403 N N . ARG A 1 846 ? -2.676 -0.009 11.590 1.00 33.41 846 ARG A N 1
ATOM 6404 C CA . ARG A 1 846 ? -2.452 -0.803 10.337 1.00 33.41 846 ARG A CA 1
ATOM 6405 C C . ARG A 1 846 ? -3.086 -0.222 9.043 1.00 33.41 846 ARG A C 1
ATOM 6407 O O . ARG A 1 846 ? -3.733 0.817 9.075 1.00 33.41 846 ARG A O 1
ATOM 6414 N N . GLN A 1 847 ? -2.748 -0.861 7.906 1.00 25.61 847 GLN A N 1
ATOM 6415 C CA . GLN A 1 847 ? -2.622 -0.359 6.514 1.00 25.61 847 GLN A CA 1
ATOM 6416 C C . GLN A 1 847 ? -3.857 -0.546 5.591 1.00 25.61 847 GLN A C 1
ATOM 6418 O O . GLN A 1 847 ? -4.752 -1.321 5.898 1.00 25.61 847 GLN A O 1
ATOM 6423 N N . ALA A 1 848 ? -3.859 0.133 4.427 1.00 27.80 848 ALA A N 1
ATOM 6424 C CA . ALA A 1 848 ? -4.960 0.222 3.447 1.00 27.80 848 ALA A CA 1
ATOM 6425 C C . ALA A 1 848 ? -4.609 -0.329 2.036 1.00 27.80 848 ALA A C 1
ATOM 6427 O O . ALA A 1 848 ? -3.436 -0.472 1.691 1.00 27.80 848 ALA A O 1
ATOM 6428 N N . THR A 1 849 ? -5.634 -0.596 1.213 1.00 30.70 849 THR A N 1
ATOM 6429 C CA . THR A 1 849 ? -5.585 -1.183 -0.153 1.00 30.70 849 THR A CA 1
ATOM 6430 C C . THR A 1 849 ? -5.754 -0.132 -1.278 1.00 30.70 849 THR A C 1
ATOM 6432 O O . THR A 1 849 ? -6.210 0.976 -1.012 1.00 30.70 849 THR A O 1
ATOM 6435 N N . ILE A 1 850 ? -5.382 -0.451 -2.536 1.00 39.94 850 ILE A N 1
ATOM 6436 C CA . ILE A 1 850 ? -5.334 0.489 -3.693 1.00 39.94 850 ILE A CA 1
ATOM 6437 C C . ILE A 1 850 ? -6.005 -0.116 -4.951 1.00 39.94 850 ILE A C 1
ATOM 6439 O O . ILE A 1 850 ? -5.911 -1.322 -5.176 1.00 39.94 850 ILE A O 1
ATOM 6443 N N . LEU A 1 851 ? -6.630 0.724 -5.791 1.00 46.72 851 LEU A N 1
ATOM 6444 C CA . LEU A 1 851 ? -7.301 0.388 -7.066 1.00 46.72 851 LEU A CA 1
ATOM 6445 C C . LEU A 1 851 ? -6.370 0.580 -8.290 1.00 46.72 851 LEU A C 1
ATOM 6447 O O . LEU A 1 851 ? -5.626 1.552 -8.322 1.00 46.72 851 LEU A O 1
ATOM 6451 N N . CYS A 1 852 ? -6.378 -0.308 -9.304 1.00 49.47 852 CYS A N 1
ATOM 6452 C CA . CYS A 1 852 ? -5.288 -0.357 -10.311 1.00 49.47 852 CYS A CA 1
ATOM 6453 C C . CYS A 1 852 ? -5.645 -0.105 -11.800 1.00 49.47 852 CYS A C 1
ATOM 6455 O O . CYS A 1 852 ? -4.764 0.365 -12.524 1.00 49.47 852 CYS A O 1
ATOM 6457 N N . GLN A 1 853 ? -6.858 -0.397 -12.302 1.00 51.88 853 GLN A N 1
ATOM 6458 C CA . GLN A 1 853 ? -7.195 -0.226 -13.736 1.00 51.88 853 GLN A CA 1
ATOM 6459 C C . GLN A 1 853 ? -8.714 -0.123 -13.998 1.00 51.88 853 GLN A C 1
ATOM 6461 O O . GLN A 1 853 ? -9.482 -0.832 -13.357 1.00 51.88 853 GLN A O 1
ATOM 6466 N N . LEU A 1 854 ? -9.131 0.715 -14.965 1.00 55.25 854 LEU A N 1
ATOM 6467 C CA . LEU A 1 854 ? -10.522 0.891 -15.431 1.00 55.25 854 LEU A CA 1
ATOM 6468 C C . LEU A 1 854 ? -10.575 1.000 -16.971 1.00 55.25 854 LEU A C 1
ATOM 6470 O O . LEU A 1 854 ? -9.602 1.438 -17.587 1.00 55.25 854 LEU A O 1
ATOM 6474 N N . SER A 1 855 ? -11.688 0.599 -17.597 1.00 53.41 855 SER A N 1
ATOM 6475 C CA . SER A 1 855 ? -11.918 0.685 -19.051 1.00 53.41 855 SER A CA 1
ATOM 6476 C C . SER A 1 855 ? -13.284 1.314 -19.334 1.00 53.41 855 SER A C 1
ATOM 6478 O O . SER A 1 855 ? -14.253 0.983 -18.658 1.00 53.41 855 SER A O 1
ATOM 6480 N N . VAL A 1 856 ? -13.347 2.231 -20.306 1.00 56.38 856 VAL A N 1
ATOM 6481 C CA . VAL A 1 856 ? -14.537 3.037 -20.631 1.00 56.38 856 VAL A CA 1
ATOM 6482 C C . VAL A 1 856 ? -14.850 2.908 -22.129 1.00 56.38 856 VAL A C 1
ATOM 6484 O O . VAL A 1 856 ? -13.910 2.934 -22.932 1.00 56.38 856 VAL A O 1
ATOM 6487 N N . PRO A 1 857 ? -16.127 2.758 -22.535 1.00 58.06 857 PRO A N 1
ATOM 6488 C CA . PRO A 1 857 ? -16.510 2.701 -23.945 1.00 58.06 857 PRO A CA 1
ATOM 6489 C C . PRO A 1 857 ? -16.138 3.973 -24.734 1.00 58.06 857 PRO A C 1
ATOM 6491 O O . PRO A 1 857 ? -16.151 5.072 -24.175 1.00 58.06 857 PRO A O 1
ATOM 6494 N N . PRO A 1 858 ? -15.872 3.874 -26.052 1.00 58.41 858 PRO A N 1
ATOM 6495 C CA . PRO A 1 858 ? -15.658 5.046 -26.903 1.00 58.41 858 PRO A CA 1
ATOM 6496 C C . PRO A 1 858 ? -16.828 6.046 -26.839 1.00 58.41 858 PRO A C 1
ATOM 6498 O O . PRO A 1 858 ? -17.993 5.657 -26.738 1.00 58.41 858 PRO A O 1
ATOM 6501 N N . GLY A 1 859 ? -16.522 7.348 -26.892 1.00 64.31 859 GLY A N 1
ATOM 6502 C CA . GLY A 1 859 ? -17.525 8.425 -26.819 1.00 64.31 859 GLY A CA 1
ATOM 6503 C C . GLY A 1 859 ? -18.100 8.690 -25.418 1.00 64.31 859 GLY A C 1
ATOM 6504 O O . GLY A 1 859 ? -19.014 9.506 -25.276 1.00 64.31 859 GLY A O 1
ATOM 6505 N N . HIS A 1 860 ? -17.570 8.018 -24.393 1.00 75.62 860 HIS A N 1
ATOM 6506 C CA . HIS A 1 860 ? -17.956 8.188 -22.994 1.00 75.62 860 HIS A CA 1
ATOM 6507 C C . HIS A 1 860 ? -16.787 8.719 -22.160 1.00 75.62 860 HIS A C 1
ATOM 6509 O O . HIS A 1 860 ? -15.622 8.616 -22.545 1.00 75.62 860 HIS A O 1
ATOM 6515 N N . ARG A 1 861 ? -17.119 9.291 -21.004 1.00 81.50 861 ARG A N 1
ATOM 6516 C CA . ARG A 1 861 ? -16.190 9.759 -19.977 1.00 81.50 861 ARG A CA 1
ATOM 6517 C C . ARG A 1 861 ? -16.541 9.140 -18.630 1.00 81.50 861 ARG A C 1
ATOM 6519 O O . ARG A 1 861 ? -17.689 8.777 -18.390 1.00 81.50 861 ARG A O 1
ATOM 6526 N N . LEU A 1 862 ? -15.557 9.024 -17.754 1.00 86.19 862 LEU A N 1
ATOM 6527 C CA . LEU A 1 862 ? -15.733 8.524 -16.400 1.00 86.19 862 LEU A CA 1
ATOM 6528 C C . LEU A 1 862 ? -15.965 9.695 -15.446 1.00 86.19 862 LEU A C 1
ATOM 6530 O O . LEU A 1 862 ? -15.134 10.597 -15.365 1.00 86.19 862 LEU A O 1
ATOM 6534 N N . ILE A 1 863 ? -17.071 9.658 -14.712 1.00 89.56 863 ILE A N 1
ATOM 6535 C CA . ILE A 1 863 ? -17.360 10.611 -13.642 1.00 89.56 863 ILE A CA 1
ATOM 6536 C C . ILE A 1 863 ? -17.220 9.899 -12.303 1.00 89.56 863 ILE A C 1
ATOM 6538 O O . ILE A 1 863 ? -17.756 8.806 -12.112 1.00 89.56 863 ILE A O 1
ATOM 6542 N N . GLY A 1 864 ? -16.483 10.513 -11.384 1.00 90.38 864 GLY A N 1
ATOM 6543 C CA . GLY A 1 864 ? -16.315 10.038 -10.019 1.00 90.38 864 GLY A CA 1
ATOM 6544 C C . GLY A 1 864 ? -16.988 10.968 -9.027 1.00 90.38 864 GLY A C 1
ATOM 6545 O O . GLY A 1 864 ? -16.873 12.189 -9.126 1.00 90.38 864 GLY A O 1
ATOM 6546 N N . ALA A 1 865 ? -17.664 10.382 -8.050 1.00 91.94 865 ALA A N 1
ATOM 6547 C CA . ALA A 1 865 ? -18.215 11.077 -6.900 1.00 91.94 865 ALA A CA 1
ATOM 6548 C C . ALA A 1 865 ? -17.769 10.354 -5.624 1.00 91.94 865 ALA A C 1
ATOM 6550 O O . ALA A 1 865 ? -17.621 9.130 -5.615 1.00 91.94 865 ALA A O 1
ATOM 6551 N N . SER A 1 866 ? -17.557 11.091 -4.538 1.00 92.06 866 SER A N 1
ATOM 6552 C CA . SER A 1 866 ? -17.104 10.520 -3.267 1.00 92.06 866 SER A CA 1
ATOM 6553 C C . SER A 1 866 ? -17.580 11.324 -2.071 1.00 92.06 866 SER A C 1
ATOM 6555 O O . SER A 1 866 ? -17.890 12.510 -2.186 1.00 92.06 866 SER A O 1
ATOM 6557 N N . THR A 1 867 ? -17.587 10.695 -0.900 1.00 89.69 867 THR A N 1
ATOM 6558 C CA . THR A 1 867 ? -17.936 11.362 0.351 1.00 89.69 867 THR A CA 1
ATOM 6559 C C . THR A 1 867 ? -17.065 10.914 1.523 1.00 89.69 867 THR A C 1
ATOM 6561 O O . THR A 1 867 ? -16.755 9.734 1.644 1.00 89.69 867 THR A O 1
ATOM 6564 N N . ASP A 1 868 ? -16.683 11.873 2.376 1.00 87.81 868 ASP A N 1
ATOM 6565 C CA . ASP A 1 868 ? -15.799 11.695 3.548 1.00 87.81 868 ASP A CA 1
ATOM 6566 C C . ASP A 1 868 ? -16.630 11.740 4.842 1.00 87.81 868 ASP A C 1
ATOM 6568 O O . ASP A 1 868 ? -17.544 12.569 4.982 1.00 87.81 868 ASP A O 1
ATOM 6572 N N . ARG A 1 869 ? -16.335 10.855 5.806 1.00 88.56 869 ARG A N 1
ATOM 6573 C CA . ARG A 1 869 ? -16.980 10.856 7.133 1.00 88.56 869 ARG A CA 1
ATOM 6574 C C . ARG A 1 869 ? -16.065 11.473 8.190 1.00 88.56 869 ARG A C 1
ATOM 6576 O O . ARG A 1 869 ? -14.893 11.133 8.321 1.00 88.56 869 ARG A O 1
ATOM 6583 N N . ALA A 1 870 ? -16.605 12.395 8.985 1.00 83.44 870 ALA A N 1
ATOM 6584 C CA . ALA A 1 870 ? -15.814 13.143 9.960 1.00 83.44 870 ALA A CA 1
ATOM 6585 C C . ALA A 1 870 ? -15.557 12.310 11.227 1.00 83.44 870 ALA A C 1
ATOM 6587 O O . ALA A 1 870 ? -16.504 11.931 11.903 1.00 83.44 870 ALA A O 1
ATOM 6588 N N . ASP A 1 871 ? -14.292 12.044 11.572 1.00 79.25 871 ASP A N 1
ATOM 6589 C CA . ASP A 1 871 ? -13.902 11.259 12.760 1.00 79.25 871 ASP A CA 1
ATOM 6590 C C . ASP A 1 871 ? -14.749 9.976 12.930 1.00 79.25 871 ASP A C 1
ATOM 6592 O O . ASP A 1 871 ? -15.286 9.701 14.002 1.00 79.25 871 ASP A O 1
ATOM 6596 N N . PHE A 1 872 ? -14.893 9.211 11.842 1.00 86.50 872 PHE A N 1
ATOM 6597 C CA . PHE A 1 872 ? -15.830 8.092 11.695 1.00 86.50 872 PHE A CA 1
ATOM 6598 C C . PHE A 1 872 ? -15.876 7.131 12.897 1.00 86.50 872 PHE A C 1
ATOM 6600 O O . PHE A 1 872 ? -16.946 6.852 13.435 1.00 86.50 872 PHE A O 1
ATOM 6607 N N . TYR A 1 873 ? -14.713 6.701 13.394 1.00 86.69 873 TYR A N 1
ATOM 6608 C CA . TYR A 1 873 ? -14.607 5.805 14.552 1.00 86.69 873 TYR A CA 1
ATOM 6609 C C . TYR A 1 873 ? -15.116 6.413 15.868 1.00 86.69 873 TYR A C 1
ATOM 6611 O O . TYR A 1 873 ? -15.671 5.703 16.704 1.00 86.69 873 TYR A O 1
ATOM 6619 N N . HIS A 1 874 ? -14.985 7.730 16.053 1.00 88.44 874 HIS A N 1
ATOM 6620 C CA . HIS A 1 874 ? -15.442 8.437 17.257 1.00 88.44 874 HIS A CA 1
ATOM 6621 C C . HIS A 1 874 ? -16.966 8.622 17.290 1.00 88.44 874 HIS A C 1
ATOM 6623 O O . HIS A 1 874 ? -17.518 9.115 18.273 1.00 88.44 874 HIS A O 1
ATOM 6629 N N . GLN A 1 875 ? -17.657 8.280 16.202 1.00 91.12 875 GLN A N 1
ATOM 6630 C CA . GLN A 1 875 ? -19.113 8.285 16.148 1.00 91.12 875 GLN A CA 1
ATOM 6631 C C . GLN A 1 875 ? -19.706 6.955 16.625 1.00 91.12 875 GLN A C 1
ATOM 6633 O O . GLN A 1 875 ? -20.898 6.911 16.895 1.00 91.12 875 GLN A O 1
ATOM 6638 N N . ALA A 1 876 ? -18.906 5.892 16.763 1.00 91.44 876 ALA A N 1
ATOM 6639 C CA . ALA A 1 876 ? -19.375 4.545 17.070 1.00 91.44 876 ALA A CA 1
ATOM 6640 C C . ALA A 1 876 ? -19.822 4.371 18.531 1.00 91.44 876 ALA A C 1
ATOM 6642 O O . ALA A 1 876 ? -19.037 4.533 19.464 1.00 91.44 876 ALA A O 1
ATOM 6643 N N . LYS A 1 877 ? -21.069 3.948 18.736 1.00 91.94 877 LYS A N 1
ATOM 6644 C CA . LYS A 1 877 ? -21.608 3.592 20.050 1.00 91.94 877 LYS A CA 1
ATOM 6645 C C . LYS A 1 877 ? -21.137 2.204 20.473 1.00 91.94 877 LYS A C 1
ATOM 6647 O O . LYS A 1 877 ? -21.589 1.218 19.904 1.00 91.94 877 LYS A O 1
ATOM 6652 N N . ILE A 1 878 ? -20.321 2.130 21.521 1.00 89.94 878 ILE A N 1
ATOM 6653 C CA . ILE A 1 878 ? -19.797 0.869 22.071 1.00 89.94 878 ILE A CA 1
ATOM 6654 C C . ILE A 1 878 ? -20.529 0.424 23.352 1.00 89.94 878 ILE A C 1
ATOM 6656 O O . ILE A 1 878 ? -21.200 1.226 24.004 1.00 89.94 878 ILE A O 1
ATOM 6660 N N . THR A 1 879 ? -20.399 -0.855 23.721 1.00 89.00 879 THR A N 1
ATOM 6661 C CA . THR A 1 879 ? -20.893 -1.399 25.001 1.00 89.00 879 THR A CA 1
ATOM 6662 C C . THR A 1 879 ? -19.956 -1.057 26.164 1.00 89.00 879 THR A C 1
ATOM 6664 O O . THR A 1 879 ? -18.790 -0.721 25.953 1.00 89.00 879 THR A O 1
ATOM 6667 N N . ALA A 1 880 ? -20.433 -1.216 27.405 1.00 87.56 880 ALA A N 1
ATOM 6668 C CA . ALA A 1 880 ? -19.594 -1.054 28.596 1.00 87.56 880 ALA A CA 1
ATOM 6669 C C . ALA A 1 880 ? -18.401 -2.022 28.580 1.00 87.56 880 ALA A C 1
ATOM 6671 O O . ALA A 1 880 ? -17.274 -1.601 28.799 1.00 87.56 880 ALA A O 1
ATOM 6672 N N . SER A 1 881 ? -18.620 -3.291 28.223 1.00 85.69 881 SER A N 1
ATOM 6673 C CA . SER A 1 881 ? -17.547 -4.291 28.109 1.00 85.69 881 SER A CA 1
ATOM 6674 C C . SER A 1 881 ? -16.506 -3.940 27.039 1.00 85.69 881 SER A C 1
ATOM 6676 O O . SER A 1 881 ? -15.313 -4.175 27.218 1.00 85.69 881 SER A O 1
ATOM 6678 N N . LYS A 1 882 ? -16.921 -3.305 25.936 1.00 85.75 882 LYS A N 1
ATOM 6679 C CA . LYS A 1 882 ? -15.981 -2.788 24.938 1.00 85.75 882 LYS A CA 1
ATOM 6680 C C . LYS A 1 882 ? -15.218 -1.564 25.450 1.00 85.75 882 LYS A C 1
ATOM 6682 O O . LYS A 1 882 ? -14.012 -1.488 25.239 1.00 85.75 882 LYS A O 1
ATOM 6687 N N . ALA A 1 883 ? -15.883 -0.657 26.169 1.00 88.75 883 ALA A N 1
ATOM 6688 C CA . ALA A 1 883 ? -15.234 0.49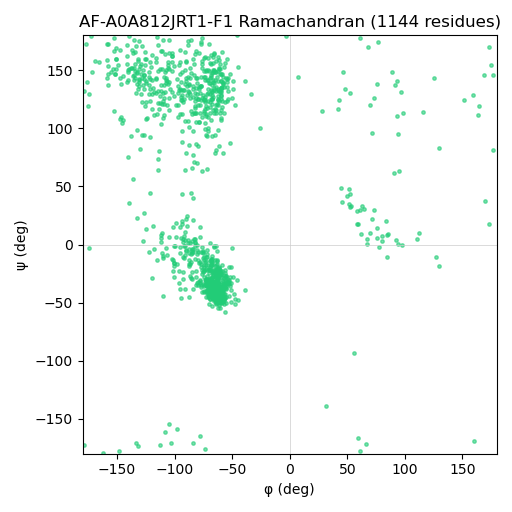0 26.808 1.00 88.75 883 ALA A CA 1
ATOM 6689 C C . ALA A 1 883 ? -14.198 0.052 27.861 1.00 88.75 883 ALA A C 1
ATOM 6691 O O . ALA A 1 883 ? -13.142 0.664 27.973 1.00 88.75 883 ALA A O 1
ATOM 6692 N N . GLU A 1 884 ? -14.435 -1.058 28.563 1.00 87.38 884 GLU A N 1
ATOM 6693 C CA . GLU A 1 884 ? -13.470 -1.665 29.492 1.00 87.38 884 GLU A CA 1
ATOM 6694 C C . GLU A 1 884 ? -12.147 -2.076 28.823 1.00 87.38 884 GLU A C 1
ATOM 6696 O O . GLU A 1 884 ? -11.109 -2.078 29.484 1.00 87.38 884 GLU A O 1
ATOM 6701 N N . GLY A 1 885 ? -12.163 -2.405 27.527 1.00 79.44 885 GLY A N 1
ATOM 6702 C CA . GLY A 1 885 ? -10.960 -2.692 26.735 1.00 79.44 885 GLY A CA 1
ATOM 6703 C C . GLY A 1 885 ? -10.214 -1.445 26.246 1.00 79.44 885 GLY A C 1
ATOM 6704 O O . GLY A 1 885 ? -9.111 -1.559 25.722 1.00 79.44 885 GLY A O 1
ATOM 6705 N N . ASN A 1 886 ? -10.797 -0.259 26.433 1.00 86.94 886 ASN A N 1
ATOM 6706 C CA . ASN A 1 886 ? -10.253 1.028 26.003 1.00 86.94 886 ASN A CA 1
ATOM 6707 C C . ASN A 1 886 ? -9.603 1.809 27.160 1.00 86.94 886 ASN A C 1
ATOM 6709 O O . ASN A 1 886 ? -9.412 3.023 27.055 1.00 86.94 886 ASN A O 1
ATOM 6713 N N . CYS A 1 887 ? -9.327 1.151 28.290 1.00 88.62 887 CYS A N 1
ATOM 6714 C CA . CYS A 1 887 ? -8.763 1.806 29.466 1.00 88.62 887 CYS A CA 1
ATOM 6715 C C . CYS A 1 887 ? -7.358 2.337 29.178 1.00 88.62 887 CYS A C 1
ATOM 6717 O O . CYS A 1 887 ? -6.561 1.673 28.516 1.00 88.62 887 CYS A O 1
ATOM 6719 N N . ILE A 1 888 ? -7.046 3.512 29.718 1.00 88.81 888 ILE A N 1
ATOM 6720 C CA . ILE A 1 888 ? -5.704 4.100 29.695 1.00 88.81 888 ILE A CA 1
ATOM 6721 C C . ILE A 1 888 ? -5.064 4.062 31.088 1.00 88.81 888 ILE A C 1
ATOM 6723 O O . ILE A 1 888 ? -5.728 3.806 32.097 1.00 88.81 888 ILE A O 1
ATOM 6727 N N . GLY A 1 889 ? -3.749 4.260 31.136 1.00 81.81 889 GLY A N 1
ATOM 6728 C CA . GLY A 1 889 ? -2.984 4.399 32.374 1.00 81.81 889 GLY A CA 1
ATOM 6729 C C . GLY A 1 889 ? -2.445 5.817 32.572 1.00 81.81 889 GLY A C 1
ATOM 6730 O O . GLY A 1 889 ? -2.478 6.620 31.631 1.00 81.81 889 GLY A O 1
ATOM 6731 N N . PRO A 1 890 ? -1.971 6.145 33.786 1.00 88.50 890 PRO A N 1
ATOM 6732 C CA . PRO A 1 890 ? -2.079 5.372 35.035 1.00 88.50 890 PRO A CA 1
ATOM 6733 C C . PRO A 1 890 ? -3.489 5.466 35.660 1.00 88.50 890 PRO A C 1
ATOM 6735 O O . PRO A 1 890 ? -4.364 6.158 35.133 1.00 88.50 890 PRO A O 1
ATOM 6738 N N . SER A 1 891 ? -3.735 4.766 36.775 1.00 88.88 891 SER A N 1
ATOM 6739 C CA . SER A 1 891 ? -4.961 4.960 37.567 1.00 88.88 891 SER A CA 1
ATOM 6740 C C . SER A 1 891 ? -5.007 6.356 38.205 1.00 88.88 891 SER A C 1
ATOM 6742 O O . SER A 1 891 ? -3.988 6.985 38.508 1.00 88.88 891 SER A O 1
ATOM 6744 N N . VAL A 1 892 ? -6.220 6.866 38.400 1.00 91.62 892 VAL A N 1
ATOM 6745 C CA . VAL A 1 892 ? -6.505 8.153 39.044 1.00 91.62 892 VAL A CA 1
ATOM 6746 C C . VAL A 1 892 ? -7.463 7.938 40.210 1.00 91.62 892 VAL A C 1
ATOM 6748 O O . VAL A 1 892 ? -8.145 6.916 40.271 1.00 91.62 892 VAL A O 1
ATOM 6751 N N . ARG A 1 893 ? -7.517 8.885 41.151 1.00 93.38 893 ARG A N 1
ATOM 6752 C CA . ARG A 1 893 ? -8.495 8.810 42.242 1.00 93.38 893 ARG A CA 1
ATOM 6753 C C . ARG A 1 893 ? -9.830 9.329 41.739 1.00 93.38 893 ARG A C 1
ATOM 6755 O O . ARG A 1 893 ? -9.866 10.295 40.975 1.00 93.38 893 ARG A O 1
ATOM 6762 N N . LEU A 1 894 ? -10.925 8.725 42.188 1.00 91.44 894 LEU A N 1
ATOM 6763 C CA . LEU A 1 894 ? -12.265 9.156 41.801 1.00 91.44 894 LEU A CA 1
ATOM 6764 C C . LEU A 1 894 ? -12.515 10.634 42.149 1.00 91.44 894 LEU A C 1
ATOM 6766 O O . LEU A 1 894 ? -13.144 11.344 41.366 1.00 91.44 894 LEU A O 1
ATOM 6770 N N . GLY A 1 895 ? -11.954 11.116 43.265 1.00 90.50 895 GLY A N 1
ATOM 6771 C CA . GLY A 1 895 ? -12.023 12.519 43.681 1.00 90.50 895 GLY A CA 1
ATOM 6772 C C . GLY A 1 895 ? -11.413 13.517 42.683 1.00 90.50 895 GLY A C 1
ATOM 6773 O O . GLY A 1 895 ? -11.865 14.656 42.610 1.00 90.50 895 GLY A O 1
ATOM 6774 N N . ASP A 1 896 ? -10.452 13.108 41.846 1.00 91.44 896 ASP A N 1
ATOM 6775 C CA . ASP A 1 896 ? -9.858 13.991 40.823 1.00 91.44 896 ASP A CA 1
ATOM 6776 C C . ASP A 1 896 ? -10.799 14.249 39.626 1.00 91.44 896 ASP A C 1
ATOM 6778 O O . ASP A 1 896 ? -10.565 15.155 38.811 1.00 91.44 896 ASP A O 1
ATOM 6782 N N . LEU A 1 897 ? -11.857 13.436 39.510 1.00 91.31 897 LEU A N 1
ATOM 6783 C CA . LEU A 1 897 ? -12.881 13.493 38.464 1.00 91.31 897 LEU A CA 1
ATOM 6784 C C . LEU A 1 897 ? -14.154 14.221 38.914 1.00 91.31 897 LEU A C 1
ATOM 6786 O O . LEU A 1 897 ? -15.140 14.240 38.170 1.00 91.31 897 LEU A O 1
ATOM 6790 N N . GLU A 1 898 ? -14.153 14.825 40.102 1.00 90.75 898 GLU A N 1
ATOM 6791 C CA . GLU A 1 898 ? -15.256 15.676 40.546 1.00 90.75 898 GLU A CA 1
ATOM 6792 C C . GLU A 1 898 ? -15.493 16.833 39.561 1.00 90.75 898 GLU A C 1
ATOM 6794 O O . GLU A 1 898 ? -14.559 17.413 39.001 1.00 90.75 898 GLU A O 1
ATOM 6799 N N . GLY A 1 899 ? -16.769 17.137 39.311 1.00 86.88 899 GLY A N 1
ATOM 6800 C CA . GLY A 1 899 ? -17.198 18.111 38.301 1.00 86.88 899 GLY A CA 1
ATOM 6801 C C . GLY A 1 899 ? -17.212 17.594 36.856 1.00 86.88 899 GLY A C 1
ATOM 6802 O O . GLY A 1 899 ? -17.515 18.362 35.944 1.00 86.88 899 GLY A O 1
ATOM 6803 N N . THR A 1 900 ? -16.902 16.313 36.614 1.00 92.88 900 THR A N 1
ATOM 6804 C CA . THR A 1 900 ? -17.157 15.685 35.305 1.00 92.88 900 THR A CA 1
ATOM 6805 C C . THR A 1 900 ? -18.628 15.293 35.165 1.00 92.88 900 THR A C 1
ATOM 6807 O O . THR A 1 900 ? -19.222 14.675 36.055 1.00 92.88 900 THR A O 1
ATOM 6810 N N . ALA A 1 901 ? -19.219 15.580 34.004 1.00 92.75 901 ALA A N 1
ATOM 6811 C CA . ALA A 1 901 ? -20.619 15.270 33.723 1.00 92.75 901 ALA A CA 1
ATOM 6812 C C . ALA A 1 901 ? -20.886 13.755 33.752 1.00 92.75 901 ALA A C 1
ATOM 6814 O O . ALA A 1 901 ? -21.987 13.312 34.093 1.00 92.75 901 ALA A O 1
ATOM 6815 N N . THR A 1 902 ? -19.883 12.946 33.398 1.00 92.12 902 THR A N 1
ATOM 6816 C CA . THR A 1 902 ? -19.951 11.481 33.445 1.00 92.12 902 THR A CA 1
ATOM 6817 C C . THR A 1 902 ? -20.153 10.964 34.870 1.00 92.12 902 THR A C 1
ATOM 6819 O O . THR A 1 902 ? -21.064 10.160 35.095 1.00 92.12 902 THR A O 1
ATOM 6822 N N . LEU A 1 903 ? -19.361 11.445 35.837 1.00 91.75 903 LEU A N 1
ATOM 6823 C CA . LEU A 1 903 ? -19.453 11.019 37.236 1.00 91.75 903 LEU A CA 1
ATOM 6824 C C . LEU A 1 903 ? -20.767 11.477 37.884 1.00 91.75 903 LEU A C 1
ATOM 6826 O O . LEU A 1 903 ? -21.448 10.683 38.538 1.00 91.75 903 LEU A O 1
ATOM 6830 N N . GLU A 1 904 ? -21.169 12.727 37.648 1.00 91.75 904 GLU A N 1
ATOM 6831 C CA . GLU A 1 904 ? -22.433 13.277 38.154 1.00 91.75 904 GLU A CA 1
ATOM 6832 C C . GLU A 1 904 ? -23.643 12.481 37.653 1.00 91.75 904 GLU A C 1
ATOM 6834 O O . GLU A 1 904 ? -24.508 12.078 38.439 1.00 91.75 904 GLU A O 1
ATOM 6839 N N . ARG A 1 905 ? -23.685 12.177 36.348 1.00 89.56 905 ARG A N 1
ATOM 6840 C CA . ARG A 1 905 ? -24.757 11.367 35.753 1.00 89.56 905 ARG A CA 1
ATOM 6841 C C . ARG A 1 905 ? -24.768 9.940 36.290 1.00 89.56 905 ARG A C 1
ATOM 6843 O O . ARG A 1 905 ? -25.849 9.411 36.545 1.00 89.56 905 ARG A O 1
ATOM 6850 N N . ALA A 1 906 ? -23.602 9.324 36.488 1.00 88.81 906 ALA A N 1
ATOM 6851 C CA . ALA A 1 906 ? -23.510 7.985 37.063 1.00 88.81 906 ALA A CA 1
ATOM 6852 C C . ALA A 1 906 ? -24.068 7.945 38.498 1.00 88.81 906 ALA A C 1
ATOM 6854 O O . ALA A 1 906 ? -24.882 7.078 38.819 1.00 88.81 906 ALA A O 1
ATOM 6855 N N . ARG A 1 907 ? -23.719 8.928 39.341 1.00 90.31 907 ARG A N 1
ATOM 6856 C CA . ARG A 1 907 ? -24.245 9.058 40.714 1.00 90.31 907 ARG A CA 1
ATOM 6857 C C . ARG A 1 907 ? -25.750 9.343 40.746 1.00 90.31 907 ARG A C 1
ATOM 6859 O O . ARG A 1 907 ? -26.470 8.767 41.568 1.00 90.31 907 ARG A O 1
ATOM 6866 N N . ALA A 1 908 ? -26.241 10.187 39.837 1.00 86.25 908 ALA A N 1
ATOM 6867 C CA . ALA A 1 908 ? -27.668 10.473 39.705 1.00 86.25 908 ALA A CA 1
ATOM 6868 C C . ALA A 1 908 ? -28.464 9.217 39.309 1.00 86.25 908 ALA A C 1
ATOM 6870 O O . ALA A 1 908 ? -29.483 8.915 39.929 1.00 86.25 908 ALA A O 1
ATOM 6871 N N . LEU A 1 909 ? -27.971 8.444 38.334 1.00 83.75 909 LEU A N 1
ATOM 6872 C CA . LEU A 1 909 ? -28.587 7.183 37.912 1.00 83.75 909 LEU A CA 1
ATOM 6873 C C . LEU A 1 909 ? -28.579 6.140 39.028 1.00 83.75 909 LEU A C 1
ATOM 6875 O O . LEU A 1 909 ? -29.623 5.548 39.289 1.00 83.75 909 LEU A O 1
ATOM 6879 N N . ALA A 1 910 ? -27.454 5.969 39.730 1.00 81.31 910 ALA A N 1
ATOM 6880 C CA . ALA A 1 910 ? -27.356 5.071 40.882 1.00 81.31 910 ALA A CA 1
ATOM 6881 C C . ALA A 1 910 ? -28.408 5.397 41.960 1.00 81.31 910 ALA A C 1
ATOM 6883 O O . ALA A 1 910 ? -29.004 4.497 42.542 1.00 81.31 910 ALA A O 1
ATOM 6884 N N . SER A 1 911 ? -28.699 6.685 42.168 1.00 76.56 911 SER A N 1
ATOM 6885 C CA . SER A 1 911 ? -29.681 7.155 43.156 1.00 76.56 911 SER A CA 1
ATOM 6886 C C . SER A 1 911 ? -31.147 6.942 42.739 1.00 76.56 911 SER A C 1
ATOM 6888 O O . SER A 1 911 ? -32.039 6.981 43.588 1.00 76.56 911 SER A O 1
ATOM 6890 N N . LEU A 1 912 ? -31.423 6.745 41.443 1.00 71.19 912 LEU A N 1
ATOM 6891 C CA . LEU A 1 912 ? -32.772 6.507 40.910 1.00 71.19 912 LEU A CA 1
ATOM 6892 C C . LEU A 1 912 ? -33.188 5.032 40.982 1.00 71.19 912 LEU A C 1
ATOM 6894 O O . LEU A 1 912 ? -34.381 4.755 41.121 1.00 71.19 912 LEU A O 1
ATOM 6898 N N . VAL A 1 913 ? -32.228 4.102 40.908 1.00 64.94 913 VAL A N 1
ATOM 6899 C CA . VAL A 1 913 ? -32.483 2.650 40.972 1.00 64.94 913 VAL A CA 1
ATOM 6900 C C . VAL A 1 913 ? -33.059 2.236 42.331 1.00 64.94 913 VAL A C 1
ATOM 6902 O O . VAL A 1 913 ? -33.954 1.402 42.379 1.00 64.94 913 VAL A O 1
ATOM 6905 N N . ASP A 1 914 ? -32.645 2.893 43.418 1.00 55.69 914 ASP A N 1
ATOM 6906 C CA . ASP A 1 914 ? -33.108 2.591 44.782 1.00 55.69 914 ASP A CA 1
ATOM 6907 C C . ASP A 1 914 ? -34.560 3.035 45.062 1.00 55.69 914 ASP A C 1
ATOM 6909 O O . ASP A 1 914 ? -35.203 2.527 45.978 1.00 55.69 914 ASP A O 1
ATOM 6913 N N . LYS A 1 915 ? -35.113 3.989 44.294 1.00 53.91 915 LYS A N 1
ATOM 6914 C CA . LYS A 1 915 ? -36.447 4.570 44.569 1.00 53.91 915 LYS A CA 1
ATOM 6915 C C . LYS A 1 915 ? -37.609 3.809 43.935 1.00 53.91 915 LYS A C 1
ATOM 6917 O O . LYS A 1 915 ? -38.759 4.018 44.313 1.00 53.91 915 LYS A O 1
ATOM 6922 N N . LYS A 1 916 ? -37.337 2.950 42.957 1.00 49.50 916 LYS A N 1
ATOM 6923 C CA . LYS A 1 916 ? -38.330 2.077 42.329 1.00 49.50 916 LYS A CA 1
ATOM 6924 C C . LYS A 1 916 ? -37.788 0.668 42.457 1.00 49.50 916 LYS A C 1
ATOM 6926 O O . LYS A 1 916 ? -36.838 0.358 41.754 1.00 49.50 916 LYS A O 1
ATOM 6931 N N . GLY A 1 917 ? -38.374 -0.156 43.328 1.00 49.09 917 GLY A N 1
ATOM 6932 C CA . GLY A 1 917 ? -38.078 -1.590 43.431 1.00 49.09 917 GLY A CA 1
ATOM 6933 C C . GLY A 1 917 ? -38.336 -2.293 42.097 1.00 49.09 917 GLY A C 1
ATOM 6934 O O . GLY A 1 917 ? -39.403 -2.856 41.870 1.00 49.09 917 GLY A O 1
ATOM 6935 N N . ALA A 1 918 ? -37.396 -2.156 41.169 1.00 47.09 918 ALA A N 1
ATOM 6936 C CA . ALA A 1 918 ? -37.552 -2.544 39.786 1.00 47.09 918 ALA A CA 1
ATOM 6937 C C . ALA A 1 918 ? -37.156 -4.010 39.635 1.00 47.09 918 ALA A C 1
ATOM 6939 O O . ALA A 1 918 ? -36.102 -4.437 40.101 1.00 47.09 918 ALA A O 1
ATOM 6940 N N . ALA A 1 919 ? -38.031 -4.758 38.962 1.00 45.75 919 ALA A N 1
ATOM 6941 C CA . ALA A 1 919 ? -37.824 -6.135 38.538 1.00 45.75 919 ALA A CA 1
ATOM 6942 C C . ALA A 1 919 ? -36.429 -6.349 37.910 1.00 45.75 919 ALA A C 1
ATOM 6944 O O . ALA A 1 919 ? -35.879 -5.411 37.322 1.00 45.75 919 ALA A O 1
ATOM 6945 N N . PRO A 1 920 ? -35.872 -7.574 37.971 1.00 44.59 920 PRO A N 1
ATOM 6946 C CA . PRO A 1 920 ? -34.544 -7.870 37.448 1.00 44.59 920 PRO A CA 1
ATOM 6947 C C . PRO A 1 920 ? -34.510 -7.637 35.931 1.00 44.59 920 PRO A C 1
ATOM 6949 O O . PRO A 1 920 ? -34.942 -8.471 35.136 1.00 44.59 920 PRO A O 1
ATOM 6952 N N . ARG A 1 921 ? -34.013 -6.472 35.509 1.00 51.97 921 ARG A N 1
ATOM 6953 C CA . ARG A 1 921 ? -33.616 -6.230 34.119 1.00 51.97 921 ARG A CA 1
ATOM 6954 C C . ARG A 1 921 ? -32.321 -6.993 33.842 1.00 51.97 921 ARG A C 1
ATOM 6956 O O . ARG A 1 921 ? -31.504 -7.172 34.739 1.00 51.97 921 ARG A O 1
ATOM 6963 N N . ARG A 1 922 ? -32.111 -7.419 32.589 1.00 51.44 922 ARG A N 1
ATOM 6964 C CA . ARG A 1 922 ? -30.881 -8.124 32.166 1.00 51.44 922 ARG A CA 1
ATOM 6965 C C . ARG A 1 922 ? -29.598 -7.296 32.365 1.00 51.44 922 ARG A C 1
ATOM 6967 O O . ARG A 1 922 ? -28.531 -7.891 32.433 1.00 51.44 922 ARG A O 1
ATOM 6974 N N . LEU A 1 923 ? -29.693 -5.964 32.449 1.00 58.22 923 LEU A N 1
ATOM 6975 C CA . LEU A 1 923 ? -28.594 -5.026 32.715 1.00 58.22 923 LEU A CA 1
ATOM 6976 C C . LEU A 1 923 ? -29.038 -3.977 33.747 1.00 58.22 923 LEU A C 1
ATOM 6978 O O . LEU A 1 923 ? -30.202 -3.570 33.764 1.00 58.22 923 LEU A O 1
ATOM 6982 N N . SER A 1 924 ? -28.113 -3.533 34.604 1.00 67.44 924 SER A N 1
ATOM 6983 C CA . SER A 1 924 ? -28.360 -2.430 35.540 1.00 67.44 924 SER A CA 1
ATOM 6984 C C . SER A 1 924 ? -28.563 -1.111 34.765 1.00 67.44 924 SER A C 1
ATOM 6986 O O . SER A 1 924 ? -27.951 -0.932 33.710 1.00 67.44 924 SER A O 1
ATOM 6988 N N . PRO A 1 925 ? -29.357 -0.142 35.262 1.00 69.50 925 PRO A N 1
ATOM 6989 C CA . PRO A 1 925 ? -29.487 1.180 34.628 1.00 69.50 925 PRO A CA 1
ATOM 6990 C C . PRO A 1 925 ? -28.144 1.913 34.443 1.00 69.50 925 PRO A C 1
ATOM 6992 O O . PRO A 1 925 ? -27.978 2.691 33.506 1.00 69.50 925 PRO A O 1
ATOM 6995 N N . LEU A 1 926 ? -27.165 1.625 35.309 1.00 73.75 926 LEU A N 1
ATOM 6996 C CA . LEU A 1 926 ? -25.771 2.062 35.175 1.00 73.75 926 LEU A CA 1
ATOM 6997 C C . LEU A 1 926 ? -25.068 1.397 33.980 1.00 73.75 926 LEU A C 1
ATOM 6999 O O . LEU A 1 926 ? -24.412 2.084 33.196 1.00 73.75 926 LEU A O 1
ATOM 7003 N N . GLY A 1 927 ? -25.244 0.084 33.810 1.00 69.94 927 GLY A N 1
ATOM 7004 C CA . GLY A 1 927 ? -24.734 -0.675 32.668 1.00 69.94 927 GLY A CA 1
ATOM 7005 C C . GLY A 1 927 ? -25.368 -0.259 31.337 1.00 69.94 927 GLY A C 1
ATOM 7006 O O . GLY A 1 927 ? -24.656 -0.133 30.344 1.00 69.94 927 GLY A O 1
ATOM 7007 N N . GLU A 1 928 ? -26.673 0.035 31.315 1.00 74.75 928 GLU A N 1
ATOM 7008 C CA . GLU A 1 928 ? -27.377 0.557 30.129 1.00 74.75 928 GLU A CA 1
ATOM 7009 C C . GLU A 1 928 ? -26.862 1.945 29.714 1.00 74.75 928 GLU A C 1
ATOM 7011 O O . GLU A 1 928 ? -26.722 2.229 28.522 1.00 74.75 928 GLU A O 1
ATOM 7016 N N . ALA A 1 929 ? -26.543 2.806 30.686 1.00 82.38 929 ALA A N 1
ATOM 7017 C CA . ALA A 1 929 ? -26.019 4.145 30.428 1.00 82.38 929 ALA A CA 1
ATOM 7018 C C . ALA A 1 929 ? -24.561 4.150 29.934 1.00 82.38 929 ALA A C 1
ATOM 7020 O O . ALA A 1 929 ? -24.116 5.156 29.374 1.00 82.38 929 ALA A O 1
ATOM 7021 N N . CYS A 1 930 ? -23.821 3.048 30.135 1.00 87.12 930 CYS A N 1
ATOM 7022 C CA . CYS A 1 930 ? -22.426 2.888 29.720 1.00 87.12 930 CYS A CA 1
ATOM 7023 C C . CYS A 1 930 ? -21.544 4.075 30.167 1.00 87.12 930 CYS A C 1
ATOM 7025 O O . CYS A 1 930 ? -20.758 4.609 29.392 1.00 87.12 930 CYS A O 1
ATOM 7027 N N . LEU A 1 931 ? -21.722 4.572 31.393 1.00 89.31 931 LEU A N 1
ATOM 7028 C CA . LEU A 1 931 ? -20.917 5.678 31.950 1.00 89.31 931 LEU A CA 1
ATOM 7029 C C . LEU A 1 931 ? -19.756 5.157 32.803 1.00 89.31 931 LEU A C 1
ATOM 7031 O O . LEU A 1 931 ? -18.685 5.757 32.845 1.00 89.31 931 LEU A O 1
ATOM 7035 N N . VAL A 1 932 ? -19.993 4.032 33.474 1.00 91.56 932 VAL A N 1
ATOM 7036 C CA . VAL A 1 932 ? -19.071 3.369 34.395 1.00 91.56 932 VAL A CA 1
ATOM 7037 C C . VAL A 1 932 ? -19.171 1.853 34.217 1.00 91.56 932 VAL A C 1
ATOM 7039 O O . VAL A 1 932 ? -20.080 1.377 33.525 1.00 91.56 932 VAL A O 1
ATOM 7042 N N . SER A 1 933 ? -18.281 1.085 34.850 1.00 88.56 933 SER A N 1
ATOM 7043 C CA . SER A 1 933 ? -18.378 -0.382 34.883 1.00 88.56 933 SER A CA 1
ATOM 7044 C C . SER A 1 933 ? -19.789 -0.849 35.294 1.00 88.56 933 SER A C 1
ATOM 7046 O O . SER A 1 933 ? -20.431 -0.268 36.166 1.00 88.56 933 SER A O 1
ATOM 7048 N N . ALA A 1 934 ? -20.308 -1.909 34.666 1.00 78.69 934 ALA A N 1
ATOM 7049 C CA . ALA A 1 934 ? -21.733 -2.261 34.771 1.00 78.69 934 ALA A CA 1
ATOM 7050 C C . ALA A 1 934 ? -22.208 -2.651 36.193 1.00 78.69 934 ALA A C 1
ATOM 7052 O O . ALA A 1 934 ? -23.388 -2.484 36.511 1.00 78.69 934 ALA A O 1
ATOM 7053 N N . ASN A 1 935 ? -21.297 -3.141 37.044 1.00 77.56 935 ASN A N 1
ATOM 7054 C CA . ASN A 1 935 ? -21.591 -3.722 38.362 1.00 77.56 935 ASN A CA 1
ATOM 7055 C C . ASN A 1 935 ? -20.881 -2.982 39.512 1.00 77.56 935 ASN A C 1
ATOM 7057 O O . ASN A 1 935 ? -20.289 -3.615 40.384 1.00 77.56 935 ASN A O 1
ATOM 7061 N N . VAL A 1 936 ? -20.887 -1.645 39.507 1.00 82.19 936 VAL A N 1
ATOM 7062 C CA . VAL A 1 936 ? -20.205 -0.852 40.548 1.00 82.19 936 VAL A CA 1
ATOM 7063 C C . VAL A 1 936 ? -21.122 -0.631 41.758 1.00 82.19 936 VAL A C 1
ATOM 7065 O O . VAL A 1 936 ? -22.222 -0.096 41.590 1.00 82.19 936 VAL A O 1
ATOM 7068 N N . PRO A 1 937 ? -20.688 -0.983 42.984 1.00 82.00 937 PRO A N 1
ATOM 7069 C CA . PRO A 1 937 ? -21.420 -0.658 44.205 1.00 82.00 937 PRO A CA 1
ATOM 7070 C C . PRO A 1 937 ? -21.523 0.855 44.434 1.00 82.00 937 PRO A C 1
ATOM 7072 O O . PRO A 1 937 ? -20.572 1.602 44.207 1.00 82.00 937 PRO A O 1
ATOM 7075 N N . ARG A 1 938 ? -22.655 1.318 44.977 1.00 79.81 938 ARG A N 1
ATOM 7076 C CA . ARG A 1 938 ? -22.873 2.742 45.287 1.00 79.81 938 ARG A CA 1
ATOM 7077 C C . ARG A 1 938 ? -21.839 3.312 46.262 1.00 79.81 938 ARG A C 1
ATOM 7079 O O . ARG A 1 938 ? -21.444 4.461 46.096 1.00 79.81 938 ARG A O 1
ATOM 7086 N N . SER A 1 939 ? -21.402 2.523 47.244 1.00 83.56 939 SER A N 1
ATOM 7087 C CA . SER A 1 939 ? -20.345 2.916 48.184 1.00 83.56 939 SER A CA 1
ATOM 7088 C C . SER A 1 939 ? -19.0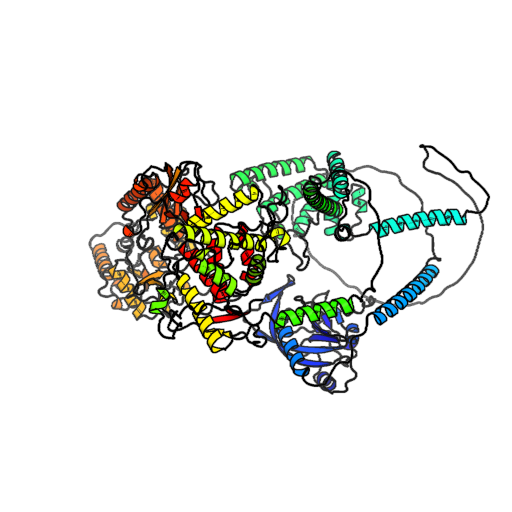53 3.282 47.452 1.00 83.56 939 SER A C 1
ATOM 7090 O O . SER A 1 939 ? -18.465 4.315 47.742 1.00 83.56 939 SER A O 1
ATOM 7092 N N . LEU A 1 940 ? -18.679 2.500 46.436 1.00 85.50 940 LEU A N 1
ATOM 7093 C CA . LEU A 1 940 ? -17.476 2.727 45.638 1.00 85.50 940 LEU A CA 1
ATOM 7094 C C . LEU A 1 940 ? -17.610 3.935 44.692 1.00 85.50 940 LEU A C 1
ATOM 7096 O O . LEU A 1 940 ? -16.631 4.622 44.439 1.00 85.50 940 LEU A O 1
ATOM 7100 N N . LEU A 1 941 ? -18.823 4.249 44.212 1.00 85.56 941 LEU A N 1
ATOM 7101 C CA . LEU A 1 941 ? -19.101 5.467 43.423 1.00 85.56 941 LEU A CA 1
ATOM 7102 C C . LEU A 1 941 ? -19.042 6.768 44.248 1.00 85.56 941 LEU A C 1
ATOM 7104 O O . LEU A 1 941 ? -18.995 7.863 43.672 1.00 85.56 941 LEU A O 1
ATOM 7108 N N . GLN A 1 942 ? -19.124 6.667 45.576 1.00 86.44 942 GLN A N 1
ATOM 7109 C CA . GLN A 1 942 ? -19.039 7.801 46.503 1.00 86.44 942 GLN A CA 1
ATOM 7110 C C . GLN A 1 942 ? -17.668 7.914 47.180 1.00 86.44 942 GLN A C 1
ATOM 7112 O O . GLN A 1 942 ? -17.381 8.947 47.779 1.00 86.44 942 GLN A O 1
ATOM 7117 N N . ASP A 1 943 ? -16.827 6.889 47.068 1.00 89.88 943 ASP A N 1
ATOM 7118 C CA . ASP A 1 943 ? -15.490 6.869 47.645 1.00 89.88 943 ASP A CA 1
ATOM 7119 C C . ASP A 1 943 ? -14.511 7.678 46.782 1.00 89.88 943 ASP A C 1
ATOM 7121 O O . ASP A 1 943 ? -14.101 7.249 45.704 1.00 89.88 943 ASP A O 1
ATOM 7125 N N . GLY A 1 944 ? -14.138 8.869 47.256 1.00 86.56 944 GLY A N 1
ATOM 7126 C CA . GLY A 1 944 ? -13.189 9.747 46.568 1.00 86.56 944 GLY A CA 1
ATOM 7127 C C . GLY A 1 944 ? -11.777 9.163 46.444 1.00 86.56 944 GLY A C 1
ATOM 7128 O O . GLY A 1 944 ? -11.046 9.556 45.535 1.00 86.56 944 GLY A O 1
ATOM 7129 N N . GLU A 1 945 ? -11.411 8.205 47.300 1.00 89.94 945 GLU A N 1
ATOM 7130 C CA . GLU A 1 945 ? -10.103 7.541 47.282 1.00 89.94 945 GLU A CA 1
ATOM 7131 C C . GLU A 1 945 ? -10.082 6.293 46.388 1.00 89.94 945 GLU A C 1
ATOM 7133 O O . GLU A 1 945 ? -9.014 5.722 46.160 1.00 89.94 945 GLU A O 1
ATOM 7138 N N . ALA A 1 946 ? -11.228 5.883 45.831 1.00 90.81 946 ALA A N 1
ATOM 7139 C CA . ALA A 1 946 ? -11.295 4.742 44.928 1.00 90.81 946 ALA A CA 1
ATOM 7140 C C . ALA A 1 946 ? -10.413 4.964 43.689 1.00 90.81 946 ALA A C 1
ATOM 7142 O O . ALA A 1 946 ? -10.535 5.969 42.981 1.00 90.81 946 ALA A O 1
ATOM 7143 N N . GLU A 1 947 ? -9.538 3.998 43.405 1.00 91.81 947 GLU A N 1
ATOM 7144 C CA . GLU A 1 947 ? -8.721 4.010 42.195 1.00 91.81 947 GLU A CA 1
ATOM 7145 C C . GLU A 1 947 ? -9.547 3.584 40.984 1.00 91.81 947 GLU A C 1
ATOM 7147 O O . GLU A 1 947 ? -10.131 2.499 40.945 1.00 91.81 947 GLU A O 1
ATOM 7152 N N . VAL A 1 948 ? -9.559 4.442 39.969 1.00 93.19 948 VAL A N 1
ATOM 7153 C CA . VAL A 1 948 ? -10.288 4.231 38.720 1.00 93.19 948 VAL A CA 1
ATOM 7154 C C . VAL A 1 948 ? -9.396 4.515 37.520 1.00 93.19 948 VAL A C 1
ATOM 7156 O O . VAL A 1 948 ? -8.392 5.223 37.611 1.00 93.19 948 VAL A O 1
ATOM 7159 N N . ARG A 1 949 ? -9.762 3.973 36.360 1.00 92.56 949 ARG A N 1
ATOM 7160 C CA . ARG A 1 949 ? -9.115 4.288 35.081 1.00 92.56 949 ARG A CA 1
ATOM 7161 C C . ARG A 1 949 ? -10.104 4.966 34.146 1.00 92.56 949 ARG A C 1
ATOM 7163 O O . ARG A 1 949 ? -11.283 4.616 34.102 1.00 92.56 949 ARG A O 1
ATOM 7170 N N . GLY A 1 950 ? -9.618 5.933 33.376 1.00 92.31 950 GLY A N 1
ATOM 7171 C CA . GLY A 1 950 ? -10.376 6.485 32.262 1.00 92.31 950 GLY A CA 1
ATOM 7172 C C . GLY A 1 950 ? -10.356 5.543 31.070 1.00 92.31 950 GLY A C 1
ATOM 7173 O O . GLY A 1 950 ? -9.338 4.914 30.793 1.00 92.31 950 GLY A O 1
ATOM 7174 N N . ALA A 1 951 ? -11.460 5.481 30.338 1.00 91.81 951 ALA A N 1
ATOM 7175 C CA . ALA A 1 951 ? -11.519 4.818 29.047 1.00 91.81 951 ALA A CA 1
ATOM 7176 C C . ALA A 1 951 ? -12.267 5.671 28.026 1.00 91.81 951 ALA A C 1
ATOM 7178 O O . ALA A 1 951 ? -13.163 6.452 28.366 1.00 91.81 951 ALA A O 1
ATOM 7179 N N . PHE A 1 952 ? -11.907 5.497 26.757 1.00 92.31 952 PHE A N 1
ATOM 7180 C CA . PHE A 1 952 ? -12.589 6.164 25.658 1.00 92.31 952 PHE A CA 1
ATOM 7181 C C . PHE A 1 952 ? -13.860 5.404 25.271 1.00 92.31 952 PHE A C 1
ATOM 7183 O O . PHE A 1 952 ? -13.821 4.246 24.849 1.00 92.31 952 PHE A O 1
ATOM 7190 N N . ARG A 1 953 ? -15.004 6.077 25.386 1.00 92.62 953 ARG A N 1
ATOM 7191 C CA . ARG A 1 953 ? -16.346 5.531 25.154 1.00 92.62 953 ARG A CA 1
ATOM 7192 C C . ARG A 1 953 ? -16.776 5.589 23.685 1.00 92.62 953 ARG A C 1
ATOM 7194 O O . ARG A 1 953 ? -17.882 6.001 23.350 1.00 92.62 953 ARG A O 1
ATOM 7201 N N . SER A 1 954 ? -15.876 5.211 22.795 1.00 91.50 954 SER A N 1
ATOM 7202 C CA . SER A 1 954 ? -16.150 5.008 21.374 1.00 91.50 954 SER A CA 1
ATOM 7203 C C . SER A 1 954 ? -15.083 4.084 20.805 1.00 91.50 954 SER A C 1
ATOM 7205 O O . SER A 1 954 ? -14.112 3.743 21.481 1.00 91.50 954 SER A O 1
ATOM 7207 N N . LEU A 1 955 ? -15.242 3.663 19.557 1.00 86.81 955 LEU A N 1
ATOM 7208 C CA . LEU A 1 955 ? -14.229 2.855 18.897 1.00 86.81 955 LEU A CA 1
ATOM 7209 C C . LEU A 1 955 ? -12.924 3.652 18.685 1.00 86.81 955 LEU A C 1
ATOM 7211 O O . LEU A 1 955 ? -12.957 4.803 18.239 1.00 86.81 955 LEU A O 1
ATOM 7215 N N . TYR A 1 956 ? -11.775 3.044 18.996 1.00 76.50 956 TYR A N 1
ATOM 7216 C CA . TYR A 1 956 ? -10.462 3.636 18.733 1.00 76.50 956 TYR A CA 1
ATOM 7217 C C . TYR A 1 956 ? -10.044 3.451 17.276 1.00 76.50 956 TYR A C 1
ATOM 7219 O O . TYR A 1 956 ? -10.228 2.386 16.684 1.00 76.50 956 TYR A O 1
ATOM 7227 N N . GLN A 1 957 ? -9.372 4.461 16.722 1.00 74.25 957 GLN A N 1
ATOM 7228 C CA . GLN A 1 957 ? -8.614 4.278 15.492 1.00 74.25 957 GLN A CA 1
ATOM 7229 C C . GLN A 1 957 ? -7.372 3.425 15.795 1.00 74.25 957 GLN A C 1
ATOM 7231 O O . GLN A 1 957 ? -6.386 3.959 16.298 1.00 74.25 957 GLN A O 1
ATOM 7236 N N . GLY A 1 958 ? -7.464 2.128 15.470 1.00 66.75 958 GLY A N 1
ATOM 7237 C CA . GLY A 1 958 ? -6.427 1.107 15.661 1.00 66.75 958 GLY A CA 1
ATOM 7238 C C . GLY A 1 958 ? -6.730 0.025 16.706 1.00 66.75 958 GLY A C 1
ATOM 7239 O O . GLY A 1 958 ? -5.866 -0.798 17.009 1.00 66.75 958 GLY A O 1
ATOM 7240 N N . ASP A 1 959 ? -7.971 -0.020 17.197 1.00 73.50 959 ASP A N 1
ATOM 7241 C CA . ASP A 1 959 ? -8.541 -1.234 17.785 1.00 73.50 959 ASP A CA 1
ATOM 7242 C C . ASP A 1 959 ? -8.310 -2.428 16.838 1.00 73.50 959 ASP A C 1
ATOM 7244 O O . ASP A 1 959 ? -8.542 -2.317 15.630 1.00 73.50 959 ASP A O 1
ATOM 7248 N N . HIS A 1 960 ? -7.858 -3.558 17.387 1.00 69.06 960 HIS A N 1
ATOM 7249 C CA . HIS A 1 960 ? -7.488 -4.754 16.627 1.00 69.06 960 HIS A CA 1
ATOM 7250 C C . HIS A 1 960 ? -8.591 -5.288 15.707 1.00 69.06 960 HIS A C 1
ATOM 7252 O O . HIS A 1 960 ? -8.257 -5.821 14.656 1.00 69.06 960 HIS A O 1
ATOM 7258 N N . ALA A 1 961 ? -9.861 -5.152 16.099 1.00 75.44 961 ALA A N 1
ATOM 7259 C CA . ALA A 1 961 ? -11.018 -5.552 15.289 1.00 75.44 961 ALA A CA 1
ATOM 7260 C C . ALA A 1 961 ? -11.842 -4.337 14.814 1.00 75.44 961 ALA A C 1
ATOM 7262 O O . ALA A 1 961 ? -12.958 -4.458 14.303 1.00 75.44 961 ALA A O 1
ATOM 7263 N N . GLY A 1 962 ? -11.325 -3.127 15.045 1.00 79.38 962 GLY A N 1
ATOM 7264 C CA . GLY A 1 962 ? -12.052 -1.887 14.828 1.00 79.38 962 GLY A CA 1
ATOM 7265 C C . GLY A 1 962 ? -12.410 -1.629 13.369 1.00 79.38 962 GLY A C 1
ATOM 7266 O O . GLY A 1 962 ? -13.500 -1.135 13.073 1.00 79.38 962 GLY A O 1
ATOM 7267 N N . VAL A 1 963 ? -11.502 -1.991 12.462 1.00 82.00 963 VAL A N 1
ATOM 7268 C CA . VAL A 1 963 ? -11.689 -1.837 11.015 1.00 82.00 963 VAL A CA 1
ATOM 7269 C C . VAL A 1 963 ? -12.790 -2.772 10.530 1.00 82.00 963 VAL A C 1
ATOM 7271 O O . VAL A 1 963 ? -13.643 -2.358 9.749 1.00 82.00 963 VAL A O 1
ATOM 7274 N N . GLU A 1 964 ? -12.802 -4.007 11.018 1.00 84.19 964 GLU A N 1
ATOM 7275 C CA . GLU A 1 964 ? -13.759 -5.050 10.671 1.00 84.19 964 GLU A CA 1
ATOM 7276 C C . GLU A 1 964 ? -15.168 -4.645 11.110 1.00 84.19 964 GLU A C 1
ATOM 7278 O O . GLU A 1 964 ? -16.095 -4.669 10.296 1.00 84.19 964 GLU A O 1
ATOM 7283 N N . PHE A 1 965 ? -15.321 -4.180 12.358 1.00 87.12 965 PHE A N 1
ATOM 7284 C CA . PHE A 1 965 ? -16.603 -3.684 12.863 1.00 87.12 965 PHE A CA 1
ATOM 7285 C C . PHE A 1 965 ? -17.110 -2.492 12.052 1.00 87.12 965 PHE A C 1
ATOM 7287 O O . PHE A 1 965 ? -18.257 -2.485 11.604 1.00 87.12 965 PHE A O 1
ATOM 7294 N N . ALA A 1 966 ? -16.257 -1.487 11.845 1.00 88.75 966 ALA A N 1
ATOM 7295 C CA . ALA A 1 966 ? -16.648 -0.267 11.154 1.00 88.75 966 ALA A CA 1
ATOM 7296 C C . ALA A 1 966 ? -16.980 -0.534 9.678 1.00 88.75 966 ALA A C 1
ATOM 7298 O O . ALA A 1 966 ? -17.997 -0.054 9.185 1.00 88.75 966 ALA A O 1
ATOM 7299 N N . THR A 1 967 ? -16.176 -1.346 8.989 1.00 89.06 967 THR A N 1
ATOM 7300 C CA . THR A 1 967 ? -16.361 -1.648 7.562 1.00 89.06 967 THR A CA 1
ATOM 7301 C C . THR A 1 967 ? -17.592 -2.521 7.325 1.00 89.06 967 THR A C 1
ATOM 7303 O O . THR A 1 967 ? -18.359 -2.225 6.407 1.00 89.06 967 THR A O 1
ATOM 7306 N N . GLN A 1 968 ? -17.841 -3.555 8.146 1.00 89.69 968 GLN A N 1
ATOM 7307 C CA . GLN A 1 968 ? -19.045 -4.384 8.000 1.00 89.69 968 GLN A CA 1
ATOM 7308 C C . GLN A 1 968 ? -20.310 -3.571 8.294 1.00 89.69 968 GLN A C 1
ATOM 7310 O O . GLN A 1 968 ? -21.238 -3.589 7.487 1.00 89.69 968 GLN A O 1
ATOM 7315 N N . ALA A 1 969 ? -20.324 -2.808 9.394 1.00 92.06 969 ALA A N 1
ATOM 7316 C CA . ALA A 1 969 ? -21.473 -1.981 9.748 1.00 92.06 969 ALA A CA 1
ATOM 7317 C C . ALA A 1 969 ? -21.776 -0.927 8.670 1.00 92.06 969 ALA A C 1
ATOM 7319 O O . ALA A 1 969 ? -22.931 -0.714 8.306 1.00 92.06 969 ALA A O 1
ATOM 7320 N N . HIS A 1 970 ? -20.739 -0.298 8.113 1.00 93.75 970 HIS A N 1
ATOM 7321 C CA . HIS A 1 970 ? -20.887 0.683 7.042 1.00 93.75 970 HIS A CA 1
ATOM 7322 C C . HIS A 1 970 ? -21.376 0.048 5.735 1.00 93.75 970 HIS A C 1
ATOM 7324 O O . HIS A 1 970 ? -22.276 0.581 5.086 1.00 93.75 970 HIS A O 1
ATOM 7330 N N . THR A 1 971 ? -20.833 -1.119 5.378 1.00 92.50 971 THR A N 1
ATOM 7331 C CA . THR A 1 971 ? -21.275 -1.880 4.204 1.00 92.50 971 THR A CA 1
ATOM 7332 C C . THR A 1 971 ? -22.758 -2.223 4.318 1.00 92.50 971 THR A C 1
ATOM 7334 O O . THR A 1 971 ? -23.522 -1.910 3.410 1.00 92.50 971 THR A O 1
ATOM 7337 N N . ALA A 1 972 ? -23.184 -2.789 5.450 1.00 92.56 972 ALA A N 1
ATOM 7338 C CA . ALA A 1 972 ? -24.573 -3.175 5.677 1.00 92.56 972 ALA A CA 1
ATOM 7339 C C . ALA A 1 972 ? -25.529 -1.967 5.712 1.00 92.56 972 ALA A C 1
ATOM 7341 O O . ALA A 1 972 ? -26.626 -2.047 5.160 1.00 92.56 972 ALA A O 1
ATOM 7342 N N . LEU A 1 973 ? -25.109 -0.830 6.284 1.00 94.50 973 LEU A N 1
ATOM 7343 C CA . LEU A 1 973 ? -25.876 0.421 6.244 1.00 94.50 973 LEU A CA 1
ATOM 7344 C C . LEU A 1 973 ? -26.135 0.880 4.799 1.00 94.50 973 LEU A C 1
ATOM 7346 O O . LEU A 1 973 ? -27.270 1.183 4.434 1.00 94.50 973 LEU A O 1
ATOM 7350 N N . LEU A 1 974 ? -25.094 0.902 3.964 1.00 94.44 974 LEU A N 1
ATOM 7351 C CA . LEU A 1 974 ? -25.208 1.307 2.562 1.00 94.44 974 LEU A CA 1
ATOM 7352 C C . LEU A 1 974 ? -26.026 0.298 1.743 1.00 94.44 974 LEU A C 1
ATOM 7354 O O . LEU A 1 974 ? -26.887 0.706 0.960 1.00 94.44 974 LEU A O 1
ATOM 7358 N N . GLN A 1 975 ? -25.841 -1.002 1.981 1.00 93.94 975 GLN A N 1
ATOM 7359 C CA . GLN A 1 975 ? -26.623 -2.069 1.348 1.00 93.94 975 GLN A CA 1
ATOM 7360 C C . GLN A 1 975 ? -28.112 -1.985 1.659 1.00 93.94 975 GLN A C 1
ATOM 7362 O O . GLN A 1 975 ? -28.927 -2.138 0.749 1.00 93.94 975 GLN A O 1
ATOM 7367 N N . ALA A 1 976 ? -28.482 -1.639 2.894 1.00 91.38 976 ALA A N 1
ATOM 7368 C CA . ALA A 1 976 ? -29.878 -1.414 3.267 1.00 91.38 976 ALA A CA 1
ATOM 7369 C C . ALA A 1 976 ? -30.537 -0.275 2.465 1.00 91.38 976 ALA A C 1
ATOM 7371 O O . ALA A 1 976 ? -31.753 -0.261 2.298 1.00 91.38 976 ALA A O 1
ATOM 7372 N N . SER A 1 977 ? -29.742 0.660 1.934 1.00 91.75 977 SER A N 1
ATOM 7373 C CA . SER A 1 977 ? -30.218 1.745 1.072 1.00 91.75 977 SER A CA 1
ATOM 7374 C C . SER A 1 977 ? -30.170 1.429 -0.429 1.00 91.75 977 SER A C 1
ATOM 7376 O O . SER A 1 977 ? -30.514 2.300 -1.222 1.00 91.75 977 SER A O 1
ATOM 7378 N N . GLY A 1 978 ? -29.766 0.220 -0.843 1.00 91.81 978 GLY A N 1
ATOM 7379 C CA . GLY A 1 978 ? -29.636 -0.168 -2.258 1.00 91.81 978 GLY A CA 1
ATOM 7380 C C . GLY A 1 978 ? -28.313 0.245 -2.923 1.00 91.81 978 GLY A C 1
ATOM 7381 O O . GLY A 1 978 ? -28.238 0.347 -4.151 1.00 91.81 978 GLY A O 1
ATOM 7382 N N . LEU A 1 979 ? -27.278 0.510 -2.123 1.00 93.44 979 LEU A N 1
ATOM 7383 C CA . LEU A 1 979 ? -25.899 0.768 -2.559 1.00 93.44 979 LEU A CA 1
ATOM 7384 C C . LEU A 1 979 ? -25.021 -0.465 -2.284 1.00 93.44 979 LEU A C 1
ATOM 7386 O O . LEU A 1 979 ? -25.412 -1.341 -1.527 1.00 93.44 979 LEU A O 1
ATOM 7390 N N . LEU A 1 980 ? -23.830 -0.553 -2.872 1.00 91.38 980 LEU A N 1
ATOM 7391 C CA . LEU A 1 980 ? -22.912 -1.697 -2.744 1.00 91.38 980 LEU A CA 1
ATOM 7392 C C . LEU A 1 980 ? -23.586 -3.042 -3.069 1.00 91.38 980 LEU A C 1
ATOM 7394 O O . LEU A 1 980 ? -23.420 -4.038 -2.359 1.00 91.38 980 LEU A O 1
ATOM 7398 N N . THR A 1 981 ? -24.373 -3.063 -4.145 1.00 88.81 981 THR A N 1
ATOM 7399 C CA . THR A 1 981 ? -25.004 -4.292 -4.640 1.00 88.81 981 THR A CA 1
ATOM 7400 C C . THR A 1 981 ? -23.959 -5.223 -5.252 1.00 88.81 981 THR A C 1
ATOM 7402 O O . THR A 1 981 ? -22.891 -4.776 -5.666 1.00 88.81 981 THR A O 1
ATOM 7405 N N . ARG A 1 982 ? -24.271 -6.516 -5.389 1.00 81.62 982 ARG A N 1
ATOM 7406 C CA . ARG A 1 982 ? -23.348 -7.501 -5.985 1.00 81.62 982 ARG A CA 1
ATOM 7407 C C . ARG A 1 982 ? -22.869 -7.115 -7.395 1.00 81.62 982 ARG A C 1
ATOM 7409 O O . ARG A 1 982 ? -21.773 -7.496 -7.785 1.00 81.62 982 ARG A O 1
ATOM 7416 N N . GLU A 1 983 ? -23.679 -6.376 -8.151 1.00 82.62 983 GLU A N 1
ATOM 7417 C CA . GLU A 1 983 ? -23.370 -5.961 -9.526 1.00 82.62 983 GLU A CA 1
ATOM 7418 C C . GLU A 1 983 ? -22.541 -4.671 -9.599 1.00 82.62 983 GLU A C 1
ATOM 7420 O O . GLU A 1 983 ? -21.784 -4.464 -10.553 1.00 82.62 983 GLU A O 1
ATOM 7425 N N . THR A 1 984 ? -22.684 -3.797 -8.600 1.00 86.69 984 THR A N 1
ATOM 7426 C CA . THR A 1 984 ? -22.051 -2.472 -8.571 1.00 86.69 984 THR A CA 1
ATOM 7427 C C . THR A 1 984 ? -20.804 -2.435 -7.692 1.00 86.69 984 THR A C 1
ATOM 7429 O O . THR A 1 984 ? -19.901 -1.642 -7.952 1.00 86.69 984 THR A O 1
ATOM 7432 N N . GLN A 1 985 ? -20.715 -3.285 -6.669 1.00 89.88 985 GLN A N 1
ATOM 7433 C CA . GLN A 1 985 ? -19.646 -3.250 -5.678 1.00 89.88 985 GLN A CA 1
ATOM 7434 C C . GLN A 1 985 ? -18.299 -3.711 -6.246 1.00 89.88 985 GLN A C 1
ATOM 7436 O O . GLN A 1 985 ? -18.156 -4.793 -6.816 1.00 89.88 985 GLN A O 1
ATOM 7441 N N . LEU A 1 986 ? -17.269 -2.904 -6.009 1.00 86.38 986 LEU A N 1
ATOM 7442 C CA . LEU A 1 986 ? -15.883 -3.252 -6.274 1.00 86.38 986 LEU A CA 1
ATOM 7443 C C . LEU A 1 986 ? -15.323 -4.083 -5.119 1.00 86.38 986 LEU A C 1
ATOM 7445 O O . LEU A 1 986 ? -15.130 -3.581 -4.011 1.00 86.38 986 LEU A O 1
ATOM 7449 N N . LEU A 1 987 ? -15.020 -5.350 -5.399 1.00 80.81 987 LEU A N 1
ATOM 7450 C CA . LEU A 1 987 ? -14.412 -6.278 -4.449 1.00 80.81 987 LEU A CA 1
ATOM 7451 C C . LEU A 1 987 ? -13.021 -6.705 -4.918 1.00 80.81 987 LEU A C 1
ATOM 7453 O O . LEU A 1 987 ? -12.767 -6.920 -6.106 1.00 80.81 987 LEU A O 1
ATOM 7457 N N . ALA A 1 988 ? -12.099 -6.861 -3.968 1.00 72.00 988 ALA A N 1
ATOM 7458 C CA . ALA A 1 988 ? -10.771 -7.382 -4.264 1.00 72.00 988 ALA A CA 1
ATOM 7459 C C . ALA A 1 988 ? -10.874 -8.795 -4.857 1.00 72.00 988 ALA A C 1
ATOM 7461 O O . ALA A 1 988 ? -11.685 -9.600 -4.406 1.00 72.00 988 ALA A O 1
ATOM 7462 N N . LYS A 1 989 ? -10.034 -9.100 -5.855 1.00 71.62 989 LYS A N 1
ATOM 7463 C CA . LYS A 1 989 ? -10.006 -10.389 -6.576 1.00 71.62 989 LYS A CA 1
ATOM 7464 C C . LYS A 1 989 ? -11.296 -10.747 -7.340 1.00 71.62 989 LYS A C 1
ATOM 7466 O O . LYS A 1 989 ? -11.377 -11.848 -7.868 1.00 71.62 989 LYS A O 1
ATOM 7471 N N . HIS A 1 990 ? -12.257 -9.831 -7.457 1.00 71.12 990 HIS A N 1
ATOM 7472 C CA . HIS A 1 990 ? -13.475 -10.027 -8.244 1.00 71.12 990 HIS A CA 1
ATOM 7473 C C . HIS A 1 990 ? -13.442 -9.150 -9.497 1.00 71.12 990 HIS A C 1
ATOM 7475 O O . HIS A 1 990 ? -12.930 -8.028 -9.475 1.00 71.12 990 HIS A O 1
ATOM 7481 N N . ALA A 1 991 ? -13.976 -9.664 -10.604 1.00 69.31 991 ALA A N 1
ATOM 7482 C CA . ALA A 1 991 ? -14.083 -8.887 -11.831 1.00 69.31 991 ALA A CA 1
ATOM 7483 C C . ALA A 1 991 ? -15.178 -7.812 -11.678 1.00 69.31 991 ALA A C 1
ATOM 7485 O O . ALA A 1 991 ? -16.297 -8.154 -11.293 1.00 69.31 991 ALA A O 1
ATOM 7486 N N . PRO A 1 992 ? -14.895 -6.533 -11.985 1.00 73.75 992 PRO A N 1
ATOM 7487 C CA . PRO A 1 992 ? -15.918 -5.496 -11.977 1.00 73.75 992 PRO A CA 1
ATOM 7488 C C . PRO A 1 992 ? -16.910 -5.698 -13.131 1.00 73.75 992 PRO A C 1
ATOM 7490 O O . PRO A 1 992 ? -16.574 -6.278 -14.169 1.00 73.75 992 PRO A O 1
ATOM 7493 N N . SER A 1 993 ? -18.126 -5.170 -12.978 1.00 74.75 993 SER A N 1
ATOM 7494 C CA . SER A 1 993 ? -19.115 -5.142 -14.059 1.00 74.75 993 SER A CA 1
ATOM 7495 C C . SER A 1 993 ? -18.609 -4.327 -15.257 1.00 74.75 993 SER A C 1
ATOM 7497 O O . SER A 1 993 ? -17.788 -3.421 -15.119 1.00 74.75 993 SER A O 1
ATOM 7499 N N . ARG A 1 994 ? -19.070 -4.649 -16.472 1.00 69.81 994 ARG A N 1
ATOM 7500 C CA . ARG A 1 994 ? -18.556 -4.013 -17.703 1.00 69.81 994 ARG A CA 1
ATOM 7501 C C . ARG A 1 994 ? -19.072 -2.587 -17.934 1.00 69.81 994 ARG A C 1
ATOM 7503 O O . ARG A 1 994 ? -18.407 -1.831 -18.631 1.00 69.81 994 ARG A O 1
ATOM 7510 N N . GLY A 1 995 ? -20.245 -2.243 -17.397 1.00 71.62 995 GLY A N 1
ATOM 7511 C CA . GLY A 1 995 ? -20.934 -0.974 -17.679 1.00 71.62 995 GLY A CA 1
ATOM 7512 C C . GLY A 1 995 ? -20.979 0.029 -16.523 1.00 71.62 995 GLY A C 1
ATOM 7513 O O . GLY A 1 995 ? -21.342 1.181 -16.750 1.00 71.62 995 GLY A O 1
ATOM 7514 N N . GLY A 1 996 ? -20.613 -0.383 -15.305 1.00 79.38 996 GLY A N 1
ATOM 7515 C CA . GLY A 1 996 ? -20.862 0.403 -14.098 1.00 79.38 996 GLY A CA 1
ATOM 7516 C C . GLY A 1 996 ? -22.366 0.549 -13.780 1.00 79.38 996 GLY A C 1
ATOM 7517 O O . GLY A 1 996 ? -23.194 -0.100 -14.419 1.00 79.38 996 GLY A O 1
ATOM 7518 N N . PRO A 1 997 ? -22.736 1.391 -12.799 1.00 88.94 997 PRO A N 1
ATOM 7519 C CA . PRO A 1 997 ? -21.833 2.156 -11.943 1.00 88.94 997 PRO A CA 1
ATOM 7520 C C . PRO A 1 997 ? -20.996 1.243 -11.036 1.00 88.94 997 PRO A C 1
ATOM 7522 O O . PRO A 1 997 ? -21.426 0.156 -10.657 1.00 88.94 997 PRO A O 1
ATOM 7525 N N . TRP A 1 998 ? -19.786 1.689 -10.711 1.00 91.50 998 TRP A N 1
ATOM 7526 C CA . TRP A 1 998 ? -18.863 0.985 -9.825 1.00 91.50 998 TRP A CA 1
ATOM 7527 C C . TRP A 1 998 ? -18.787 1.696 -8.484 1.00 91.50 998 TRP A C 1
ATOM 7529 O O . TRP A 1 998 ? -18.387 2.855 -8.411 1.00 91.50 998 TRP A O 1
ATOM 7539 N N . GLU A 1 999 ? -19.147 0.995 -7.425 1.00 93.12 999 GLU A N 1
ATOM 7540 C CA . GLU A 1 999 ? -19.257 1.523 -6.074 1.00 93.12 999 GLU A CA 1
ATOM 7541 C C . GLU A 1 999 ? -18.171 0.885 -5.207 1.00 93.12 999 GLU A C 1
ATOM 7543 O O . GLU A 1 999 ? -18.010 -0.335 -5.178 1.00 93.12 999 GLU A O 1
ATOM 7548 N N . GLY A 1 1000 ? -17.394 1.705 -4.510 1.00 91.06 1000 GLY A N 1
ATOM 7549 C CA . GLY A 1 1000 ? -16.336 1.250 -3.623 1.00 91.06 1000 GLY A CA 1
ATOM 7550 C C . GLY A 1 1000 ? -16.487 1.853 -2.239 1.00 91.06 1000 GLY A C 1
ATOM 7551 O O . GLY A 1 1000 ? -16.913 2.997 -2.082 1.00 91.06 1000 GLY A O 1
ATOM 7552 N N . LEU A 1 1001 ? -16.115 1.067 -1.233 1.00 89.44 1001 LEU A N 1
ATOM 7553 C CA . LEU A 1 1001 ? -16.084 1.500 0.153 1.00 89.44 1001 LEU A CA 1
ATOM 7554 C C . LEU A 1 1001 ? -14.715 1.184 0.753 1.00 89.44 1001 LEU A C 1
ATOM 7556 O O . LEU A 1 1001 ? -14.291 0.029 0.763 1.00 89.44 1001 LEU A O 1
ATOM 7560 N N . ILE A 1 1002 ? -14.034 2.209 1.261 1.00 87.44 1002 ILE A N 1
ATOM 7561 C CA . ILE A 1 1002 ? -12.766 2.078 1.982 1.00 87.44 1002 ILE A CA 1
ATOM 7562 C C . ILE A 1 1002 ? -12.966 2.665 3.367 1.00 87.44 1002 ILE A C 1
ATOM 7564 O O . ILE A 1 1002 ? -12.782 3.859 3.566 1.00 87.44 1002 ILE A O 1
ATOM 7568 N N . ILE A 1 1003 ? -13.326 1.804 4.319 1.00 84.81 1003 ILE A N 1
ATOM 7569 C CA . ILE A 1 1003 ? -13.598 2.173 5.713 1.00 84.81 1003 ILE A CA 1
ATOM 7570 C C . ILE A 1 1003 ? -14.682 3.256 5.793 1.00 84.81 1003 ILE A C 1
ATOM 7572 O O . ILE A 1 1003 ? -15.857 2.914 5.819 1.00 84.81 1003 ILE A O 1
ATOM 7576 N N . ASP A 1 1004 ? -14.306 4.532 5.839 1.00 86.44 1004 ASP A N 1
ATOM 7577 C CA . ASP A 1 1004 ? -15.165 5.710 5.915 1.00 86.44 1004 ASP A CA 1
ATOM 7578 C C . ASP A 1 1004 ? -15.449 6.360 4.553 1.00 86.44 1004 ASP A C 1
ATOM 7580 O O . ASP A 1 1004 ? -16.474 7.027 4.406 1.00 86.44 1004 ASP A O 1
ATOM 7584 N N . ASP A 1 1005 ? -14.593 6.132 3.557 1.00 86.00 1005 ASP A N 1
ATOM 7585 C CA . ASP A 1 1005 ? -14.693 6.741 2.233 1.00 86.00 1005 ASP A CA 1
ATOM 7586 C C . ASP A 1 1005 ? -15.563 5.888 1.300 1.00 86.00 1005 ASP A C 1
ATOM 7588 O O . ASP A 1 1005 ? -15.136 4.841 0.798 1.00 86.00 1005 ASP A O 1
ATOM 7592 N N . PHE A 1 1006 ? -16.782 6.355 1.024 1.00 92.38 1006 PHE A N 1
ATOM 7593 C CA . PHE A 1 1006 ? -17.623 5.811 -0.043 1.00 92.38 1006 PHE A CA 1
ATOM 7594 C C . PHE A 1 1006 ? -17.399 6.594 -1.338 1.00 92.38 1006 PHE A C 1
ATOM 7596 O O . PHE A 1 1006 ? -17.424 7.828 -1.346 1.00 92.38 1006 PHE A O 1
ATOM 7603 N N . PHE A 1 1007 ? -17.220 5.883 -2.449 1.00 93.50 1007 PHE A N 1
ATOM 7604 C CA . PHE A 1 1007 ? -17.128 6.481 -3.776 1.00 93.50 1007 PHE A CA 1
ATOM 7605 C C . PHE A 1 1007 ? -17.933 5.693 -4.807 1.00 93.50 1007 PHE A C 1
ATOM 7607 O O . PHE A 1 1007 ? -18.099 4.479 -4.707 1.00 93.50 1007 PHE A O 1
ATOM 7614 N N . SER A 1 1008 ? -18.403 6.397 -5.832 1.00 94.06 1008 SER A N 1
ATOM 7615 C CA . SER A 1 1008 ? -19.097 5.826 -6.979 1.00 94.06 1008 SER A CA 1
ATOM 7616 C C . SER A 1 1008 ? -18.492 6.368 -8.265 1.00 94.06 1008 SER A C 1
ATOM 7618 O O . SER A 1 1008 ? -18.185 7.554 -8.366 1.00 94.06 1008 SER A O 1
ATOM 7620 N N . LEU A 1 1009 ? -18.352 5.500 -9.260 1.00 92.69 1009 LEU A N 1
ATOM 7621 C CA . LEU A 1 1009 ? -17.834 5.810 -10.587 1.00 92.69 1009 LEU A CA 1
ATOM 7622 C C . LEU A 1 1009 ? -18.898 5.449 -11.627 1.00 92.69 1009 LEU A C 1
ATOM 7624 O O . LEU A 1 1009 ? -19.458 4.355 -11.563 1.00 92.69 1009 LEU A O 1
ATOM 7628 N N . SER A 1 1010 ? -19.173 6.316 -12.598 1.00 91.81 1010 SER A N 1
ATOM 7629 C CA . SER A 1 1010 ? -20.099 6.003 -13.694 1.00 91.81 1010 SER A CA 1
ATOM 7630 C C . SER A 1 1010 ? -19.544 6.407 -15.056 1.00 91.81 1010 SER A C 1
ATOM 7632 O O . SER A 1 1010 ? -18.844 7.410 -15.198 1.00 91.81 1010 SER A O 1
ATOM 7634 N N . SER A 1 1011 ? -19.831 5.581 -16.063 1.00 89.75 1011 SER A N 1
ATOM 7635 C CA . SER A 1 1011 ? -19.532 5.883 -17.460 1.00 89.75 1011 SER A CA 1
ATOM 7636 C C . SER A 1 1011 ? -20.671 6.717 -18.035 1.00 89.75 1011 SER A C 1
ATOM 7638 O O . SER A 1 1011 ? -21.777 6.218 -18.215 1.00 89.75 1011 SER A O 1
ATOM 7640 N N . GLU A 1 1012 ? -20.392 7.973 -18.353 1.00 90.00 1012 GLU A N 1
ATOM 7641 C CA . GLU A 1 1012 ? -21.369 8.949 -18.830 1.00 90.00 1012 GLU A CA 1
ATOM 7642 C C . GLU A 1 1012 ? -21.039 9.395 -20.256 1.00 90.00 1012 GLU A C 1
ATOM 7644 O O . GLU A 1 1012 ? -19.893 9.327 -20.703 1.00 90.00 1012 GLU A O 1
ATOM 7649 N N . LYS A 1 1013 ? -22.030 9.895 -20.996 1.00 85.69 1013 LYS A N 1
ATOM 7650 C CA . LYS A 1 1013 ? -21.773 10.505 -22.309 1.00 85.69 1013 LYS A CA 1
ATOM 7651 C C . LYS A 1 1013 ? -20.934 11.777 -22.138 1.00 85.69 1013 LYS A C 1
ATOM 7653 O O . LYS A 1 1013 ? -21.089 12.503 -21.157 1.00 85.69 1013 LYS A O 1
ATOM 7658 N N . LEU A 1 1014 ? -20.092 12.092 -23.125 1.00 80.38 1014 LEU A N 1
ATOM 7659 C CA . LEU A 1 1014 ? -19.210 13.275 -23.110 1.00 80.38 1014 LEU A CA 1
ATOM 7660 C C . LEU A 1 1014 ? -19.937 14.599 -22.795 1.00 80.38 1014 LEU A C 1
ATOM 7662 O O . LEU A 1 1014 ? -19.362 15.469 -22.148 1.00 80.38 1014 LEU A O 1
ATOM 7666 N N . HIS A 1 1015 ? -21.195 14.741 -23.224 1.00 81.75 1015 HIS A N 1
ATOM 7667 C CA . HIS A 1 1015 ? -21.998 15.957 -23.040 1.00 81.75 1015 HIS A CA 1
ATOM 7668 C C . HIS A 1 1015 ? -22.846 15.978 -21.755 1.00 81.75 1015 HIS A C 1
ATOM 7670 O O . HIS A 1 1015 ? -23.430 17.012 -21.440 1.00 81.75 1015 HIS A O 1
ATOM 7676 N N . SER A 1 1016 ? -22.943 14.865 -21.019 1.00 84.06 1016 SER A N 1
ATOM 7677 C CA . SER A 1 1016 ? -23.691 14.809 -19.753 1.00 84.06 1016 SER A CA 1
ATOM 7678 C C . SER A 1 1016 ? -23.013 15.687 -18.707 1.00 84.06 1016 SER A C 1
ATOM 7680 O O . SER A 1 1016 ? -21.793 15.641 -18.609 1.00 84.06 1016 SER A O 1
ATOM 7682 N N . ARG A 1 1017 ? -23.740 16.452 -17.887 1.00 86.12 1017 ARG A N 1
ATOM 7683 C CA . ARG A 1 1017 ? -23.123 17.237 -16.799 1.00 86.12 1017 ARG A CA 1
ATOM 7684 C C . ARG A 1 1017 ? -22.615 16.300 -15.685 1.00 86.12 1017 ARG A C 1
ATOM 7686 O O . ARG A 1 1017 ? -23.333 15.361 -15.352 1.00 86.12 1017 ARG A O 1
ATOM 7693 N N . PRO A 1 1018 ? -21.424 16.526 -15.086 1.00 87.75 1018 PRO A N 1
ATOM 7694 C CA . PRO A 1 1018 ? -20.901 15.661 -14.017 1.00 87.75 1018 PRO A CA 1
ATOM 7695 C C . PRO A 1 1018 ? -21.830 15.574 -12.801 1.00 87.75 1018 PRO A C 1
ATOM 7697 O O . PRO A 1 1018 ? -22.005 14.498 -12.234 1.00 87.75 1018 PRO A O 1
ATOM 7700 N N . GLU A 1 1019 ? -22.471 16.692 -12.460 1.00 88.56 1019 GLU A N 1
ATOM 7701 C CA . GLU A 1 1019 ? -23.439 16.808 -11.364 1.00 88.56 1019 GLU A CA 1
ATOM 7702 C C . GLU A 1 1019 ? -24.666 15.917 -11.582 1.00 88.56 1019 GLU A C 1
ATOM 7704 O O . GLU A 1 1019 ? -25.201 15.381 -10.623 1.00 88.56 1019 GLU A O 1
ATOM 7709 N N . ASP A 1 1020 ? -25.083 15.699 -12.831 1.00 90.38 1020 ASP A N 1
ATOM 7710 C CA . ASP A 1 1020 ? -26.259 14.890 -13.181 1.00 90.38 1020 ASP A CA 1
ATOM 7711 C C . ASP A 1 1020 ? -25.917 13.398 -13.358 1.00 90.38 1020 ASP A C 1
ATOM 7713 O O . ASP A 1 1020 ? -26.769 12.597 -13.739 1.00 90.38 1020 ASP A O 1
ATOM 7717 N N . SER A 1 1021 ? -24.664 13.013 -13.099 1.00 93.00 1021 SER A N 1
ATOM 7718 C CA . SER A 1 1021 ? -24.185 11.646 -13.305 1.00 93.00 1021 SER A CA 1
ATOM 7719 C C . SER A 1 1021 ? -24.826 10.632 -12.358 1.00 93.00 1021 SER A C 1
ATOM 7721 O O . SER A 1 1021 ? -25.222 10.934 -11.225 1.00 93.00 1021 SER A O 1
ATOM 7723 N N . THR A 1 1022 ? -24.829 9.372 -12.796 1.00 92.94 1022 THR A N 1
ATOM 7724 C CA . THR A 1 1022 ? -25.229 8.231 -11.964 1.00 92.94 1022 THR A CA 1
ATOM 7725 C C . THR A 1 1022 ? -24.368 8.152 -10.700 1.00 92.94 1022 THR A C 1
ATOM 7727 O O . THR A 1 1022 ? -24.886 7.897 -9.614 1.00 92.94 1022 THR A O 1
ATOM 7730 N N . ALA A 1 1023 ? -23.063 8.428 -10.807 1.00 92.94 1023 ALA A N 1
ATOM 7731 C CA . ALA A 1 1023 ? -22.151 8.471 -9.667 1.00 92.94 1023 ALA A CA 1
ATOM 7732 C C . ALA A 1 1023 ? -22.557 9.518 -8.615 1.00 92.94 1023 ALA A C 1
ATOM 7734 O O . ALA A 1 1023 ? -22.632 9.197 -7.426 1.00 92.94 1023 ALA A O 1
ATOM 7735 N N . ALA A 1 1024 ? -22.866 10.745 -9.043 1.00 93.69 1024 ALA A N 1
ATOM 7736 C CA . ALA A 1 1024 ? -23.315 11.816 -8.154 1.00 93.69 1024 ALA A CA 1
ATOM 7737 C C . ALA A 1 1024 ? -24.650 11.461 -7.471 1.00 93.69 1024 ALA A C 1
ATOM 7739 O O . ALA A 1 1024 ? -24.805 11.628 -6.259 1.00 93.69 1024 ALA A O 1
ATOM 7740 N N . ALA A 1 1025 ? -25.591 10.864 -8.213 1.00 94.62 1025 ALA A N 1
ATOM 7741 C CA . ALA A 1 1025 ? -26.855 10.384 -7.654 1.00 94.62 1025 ALA A CA 1
ATOM 7742 C C . ALA A 1 1025 ? -26.650 9.339 -6.539 1.00 94.62 1025 ALA A C 1
ATOM 7744 O O . ALA A 1 1025 ? -27.267 9.443 -5.476 1.00 94.62 1025 ALA A O 1
ATOM 7745 N N . LYS A 1 1026 ? -25.736 8.381 -6.738 1.00 94.75 1026 LYS A N 1
ATOM 7746 C CA . LYS A 1 1026 ? -25.395 7.347 -5.746 1.00 94.75 1026 LYS A CA 1
ATOM 7747 C C . LYS A 1 1026 ? -24.752 7.926 -4.483 1.00 94.75 1026 LYS A C 1
ATOM 7749 O O . LYS A 1 1026 ? -25.089 7.510 -3.376 1.00 94.75 1026 LYS A O 1
ATOM 7754 N N . VAL A 1 1027 ? -23.884 8.931 -4.612 1.00 93.38 1027 VAL A N 1
ATOM 7755 C CA . VAL A 1 1027 ? -23.305 9.627 -3.448 1.00 93.38 1027 VAL A CA 1
ATOM 7756 C C . VAL A 1 1027 ? -24.350 10.452 -2.700 1.00 93.38 1027 VAL A C 1
ATOM 7758 O O . VAL A 1 1027 ? -24.364 10.449 -1.468 1.00 93.38 1027 VAL A O 1
ATOM 7761 N N . ARG A 1 1028 ? -25.282 11.109 -3.399 1.00 94.31 1028 ARG A N 1
ATOM 7762 C CA . ARG A 1 1028 ? -26.411 11.803 -2.757 1.00 94.31 1028 ARG A CA 1
ATOM 7763 C C . ARG A 1 1028 ? -27.322 10.838 -1.994 1.00 94.31 1028 ARG A C 1
ATOM 7765 O O . ARG A 1 1028 ? -27.723 11.149 -0.872 1.00 94.31 1028 ARG A O 1
ATOM 7772 N N . GLN A 1 1029 ? -27.570 9.648 -2.541 1.00 94.94 1029 GLN A N 1
ATOM 7773 C CA . GLN A 1 1029 ? -28.277 8.567 -1.849 1.00 94.94 1029 GLN A CA 1
ATOM 7774 C C . GLN A 1 1029 ? -27.527 8.107 -0.587 1.00 94.94 1029 GLN A C 1
ATOM 7776 O O . GLN A 1 1029 ? -28.136 8.013 0.480 1.00 94.94 1029 GLN A O 1
ATOM 7781 N N . ALA A 1 1030 ? -26.204 7.920 -0.665 1.00 94.19 1030 ALA A N 1
ATOM 7782 C CA . ALA A 1 1030 ? -25.377 7.592 0.499 1.00 94.19 1030 ALA A CA 1
ATOM 7783 C C . ALA A 1 1030 ? -25.470 8.682 1.581 1.00 94.19 1030 ALA A C 1
ATOM 7785 O O . ALA A 1 1030 ? -25.681 8.387 2.754 1.00 94.19 1030 ALA A O 1
ATOM 7786 N N . LYS A 1 1031 ? -25.408 9.964 1.192 1.00 93.69 1031 LYS A N 1
ATOM 7787 C CA . LYS A 1 1031 ? -25.549 11.108 2.111 1.00 93.69 1031 LYS A CA 1
ATOM 7788 C C . LYS A 1 1031 ? -26.904 11.146 2.812 1.00 93.69 1031 LYS A C 1
ATOM 7790 O O . LYS A 1 1031 ? -26.945 11.419 4.012 1.00 93.69 1031 LYS A O 1
ATOM 7795 N N . ALA A 1 1032 ? -27.988 10.847 2.099 1.00 93.81 1032 ALA A N 1
ATOM 7796 C CA . ALA A 1 1032 ? -29.313 10.730 2.700 1.00 93.81 1032 ALA A CA 1
ATOM 7797 C C . ALA A 1 1032 ? -29.358 9.592 3.735 1.00 93.81 1032 ALA A C 1
ATOM 7799 O O . ALA A 1 1032 ? -29.834 9.802 4.851 1.00 93.81 1032 ALA A O 1
ATOM 7800 N N . CYS A 1 1033 ? -28.780 8.432 3.406 1.00 93.56 1033 CYS A N 1
ATOM 7801 C CA . CYS A 1 1033 ? -28.655 7.298 4.323 1.00 93.56 1033 CYS A CA 1
ATOM 7802 C C . CYS A 1 1033 ? -27.852 7.663 5.586 1.00 93.56 1033 CYS A C 1
ATOM 7804 O O . CYS A 1 1033 ? -28.309 7.428 6.706 1.00 93.56 1033 CYS A O 1
ATOM 7806 N N . TYR A 1 1034 ? -26.705 8.331 5.437 1.00 93.88 1034 TYR A N 1
ATOM 7807 C CA . TYR A 1 1034 ? -25.911 8.794 6.578 1.00 93.88 1034 TYR A CA 1
ATOM 7808 C C . TYR A 1 1034 ? -26.664 9.783 7.461 1.00 93.88 1034 TYR A C 1
ATOM 7810 O O . TYR A 1 1034 ? -26.588 9.686 8.684 1.00 93.88 1034 TYR A O 1
ATOM 7818 N N . SER A 1 1035 ? -27.416 10.709 6.861 1.00 91.81 1035 SER A N 1
ATOM 7819 C CA . SER A 1 1035 ? -28.233 11.660 7.615 1.00 91.81 1035 SER A CA 1
ATOM 7820 C C . SER A 1 1035 ? -29.323 10.959 8.428 1.00 91.81 1035 SER A C 1
ATOM 7822 O O . SER A 1 1035 ? -29.584 11.369 9.554 1.00 91.81 1035 SER A O 1
ATOM 7824 N N . GLN A 1 1036 ? -29.937 9.900 7.889 1.00 91.12 1036 GLN A N 1
ATOM 7825 C CA . GLN A 1 1036 ? -30.934 9.092 8.601 1.00 91.12 1036 GLN A CA 1
ATOM 7826 C C . GLN A 1 1036 ? -30.311 8.276 9.741 1.00 91.12 1036 GLN A C 1
ATOM 7828 O O . GLN A 1 1036 ? -30.906 8.154 10.808 1.00 91.12 1036 GLN A O 1
ATOM 7833 N N . ALA A 1 1037 ? -29.099 7.752 9.539 1.00 89.69 1037 ALA A N 1
ATOM 7834 C CA . ALA A 1 1037 ? -28.363 6.986 10.545 1.00 89.69 1037 ALA A CA 1
ATOM 7835 C C . ALA A 1 1037 ? -27.632 7.855 11.589 1.00 89.69 1037 ALA A C 1
ATOM 7837 O O . ALA A 1 1037 ? -27.034 7.312 12.520 1.00 89.69 1037 ALA A O 1
ATOM 7838 N N . GLY A 1 1038 ? -27.652 9.186 11.440 1.00 89.62 1038 GLY A N 1
ATOM 7839 C CA . GLY A 1 1038 ? -26.947 10.120 12.321 1.00 89.62 1038 GLY A CA 1
ATOM 7840 C C . GLY A 1 1038 ? -25.421 10.117 12.158 1.00 89.62 1038 GLY A C 1
ATOM 7841 O O . GLY A 1 1038 ? -24.716 10.517 13.081 1.00 89.62 1038 GLY A O 1
ATOM 7842 N N . VAL A 1 1039 ? -24.899 9.673 11.008 1.00 90.62 1039 VAL A N 1
ATOM 7843 C CA . VAL A 1 1039 ? -23.455 9.596 10.726 1.00 90.62 1039 VAL A CA 1
ATOM 7844 C C . VAL A 1 1039 ? -22.972 10.893 10.065 1.00 90.62 1039 VAL A C 1
ATOM 7846 O O . VAL A 1 1039 ? -23.215 11.155 8.884 1.00 90.62 1039 VAL A O 1
ATOM 7849 N N . ALA A 1 1040 ? -22.247 11.713 10.822 1.00 89.06 1040 ALA A N 1
ATOM 7850 C CA . ALA A 1 1040 ? -21.730 13.004 10.388 1.00 89.06 1040 ALA A CA 1
ATOM 7851 C C . ALA A 1 1040 ? -20.657 12.881 9.288 1.00 89.06 1040 ALA A C 1
ATOM 7853 O O . ALA A 1 1040 ? -19.790 12.001 9.312 1.00 89.06 1040 ALA A O 1
ATOM 7854 N N . GLY A 1 1041 ? -20.706 13.809 8.329 1.00 87.44 1041 GLY A N 1
ATOM 7855 C CA . GLY A 1 1041 ? -19.787 13.900 7.192 1.00 87.44 1041 GLY A CA 1
ATOM 7856 C C . GLY A 1 1041 ? -18.929 15.159 7.186 1.00 87.44 1041 GLY A C 1
ATOM 7857 O O . GLY A 1 1041 ? -19.101 16.043 8.025 1.00 87.44 1041 GLY A O 1
ATOM 7858 N N . SER A 1 1042 ? -18.060 15.275 6.180 1.00 86.44 1042 SER A N 1
ATOM 7859 C CA . SER A 1 1042 ? -17.305 16.499 5.877 1.00 86.44 1042 SER A CA 1
ATOM 7860 C C . SER A 1 1042 ? -17.744 17.097 4.528 1.00 86.44 1042 SER A C 1
ATOM 7862 O O . SER A 1 1042 ? -17.024 16.933 3.546 1.00 86.44 1042 SER A O 1
ATOM 7864 N N . PRO A 1 1043 ? -18.867 17.845 4.442 1.00 84.38 1043 PRO A N 1
ATOM 7865 C CA . PRO A 1 1043 ? -19.423 18.293 3.157 1.00 84.38 1043 PRO A CA 1
ATOM 7866 C C . PRO A 1 1043 ? -18.444 19.064 2.262 1.00 84.38 1043 PRO A C 1
ATOM 7868 O O . PRO A 1 1043 ? -18.492 18.940 1.048 1.00 84.38 1043 PRO A O 1
ATOM 7871 N N . HIS A 1 1044 ? -17.518 19.822 2.860 1.00 81.88 1044 HIS A N 1
ATOM 7872 C CA . HIS A 1 1044 ? -16.482 20.587 2.152 1.00 81.88 1044 HIS A CA 1
ATOM 7873 C C . HIS A 1 1044 ? -15.419 19.726 1.444 1.00 81.88 1044 HIS A C 1
ATOM 7875 O O . HIS A 1 1044 ? -14.589 20.270 0.722 1.00 81.88 1044 HIS A O 1
ATOM 7881 N N . LYS A 1 1045 ? -15.396 18.411 1.688 1.00 83.75 1045 LYS A N 1
ATOM 7882 C CA . LYS A 1 1045 ? -14.495 17.455 1.030 1.00 83.75 1045 LYS A CA 1
ATOM 7883 C C . LYS A 1 1045 ? -15.217 16.497 0.083 1.00 83.75 1045 LYS A C 1
ATOM 7885 O O . LYS A 1 1045 ? -14.551 15.704 -0.578 1.00 83.75 1045 LYS A O 1
ATOM 7890 N N . ASP A 1 1046 ? -16.548 16.516 0.072 1.00 86.88 1046 ASP A N 1
ATOM 7891 C CA . ASP A 1 1046 ? -17.327 15.657 -0.813 1.00 86.88 1046 ASP A CA 1
ATOM 7892 C C . ASP A 1 1046 ? -17.107 16.079 -2.273 1.00 86.88 1046 ASP A C 1
ATOM 7894 O O . ASP A 1 1046 ? -16.921 17.258 -2.576 1.00 86.88 1046 ASP A O 1
ATOM 7898 N N . ILE A 1 1047 ? -17.167 15.109 -3.181 1.00 88.06 1047 ILE A N 1
ATOM 7899 C CA . ILE A 1 1047 ? -17.119 15.329 -4.627 1.00 88.06 1047 ILE A CA 1
ATOM 7900 C C . ILE A 1 1047 ? -18.467 14.884 -5.192 1.00 88.06 1047 ILE A C 1
ATOM 7902 O O . ILE A 1 1047 ? -18.774 13.694 -5.177 1.00 88.06 1047 ILE A O 1
ATOM 7906 N N . ASP A 1 1048 ? -19.268 15.824 -5.695 1.00 87.19 1048 ASP A N 1
ATOM 7907 C CA . ASP A 1 1048 ? -20.608 15.575 -6.263 1.00 87.19 1048 ASP A CA 1
ATOM 7908 C C . ASP A 1 1048 ? -20.553 15.383 -7.792 1.00 87.19 1048 ASP A C 1
ATOM 7910 O O . ASP A 1 1048 ? -21.344 15.940 -8.547 1.00 87.19 1048 ASP A O 1
ATOM 7914 N N . GLY A 1 1049 ? -19.556 14.618 -8.252 1.00 91.31 1049 GLY A N 1
ATOM 7915 C CA . GLY A 1 1049 ? -19.280 14.372 -9.668 1.00 91.31 1049 GLY A CA 1
ATOM 7916 C C . GLY A 1 1049 ? -18.165 15.256 -10.234 1.00 91.31 1049 GLY A C 1
ATOM 7917 O O . GLY A 1 1049 ? -18.316 16.463 -10.393 1.00 91.31 1049 GLY A O 1
ATOM 7918 N N . SER A 1 1050 ? -17.044 14.639 -10.595 1.00 91.44 1050 SER A N 1
ATOM 7919 C CA . SER A 1 1050 ? -15.926 15.275 -11.298 1.00 91.44 1050 SER A CA 1
ATOM 7920 C C . SER A 1 1050 ? -15.361 14.331 -12.361 1.00 91.44 1050 SER A C 1
ATOM 7922 O O . SER A 1 1050 ? -15.431 13.111 -12.208 1.00 91.44 1050 SER A O 1
ATOM 7924 N N . ASP A 1 1051 ? -14.801 14.882 -13.436 1.00 89.19 1051 ASP A N 1
ATOM 7925 C CA . ASP A 1 1051 ? -14.066 14.149 -14.477 1.00 89.19 1051 ASP A CA 1
ATOM 7926 C C . ASP A 1 1051 ? -12.552 14.063 -14.198 1.00 89.19 1051 ASP A C 1
ATOM 7928 O O . ASP A 1 1051 ? -11.855 13.251 -14.808 1.00 89.19 1051 ASP A O 1
ATOM 7932 N N . LEU A 1 1052 ? -12.057 14.829 -13.220 1.00 89.44 1052 LEU A N 1
ATOM 7933 C CA . LEU A 1 1052 ? -10.739 14.684 -12.606 1.00 89.44 1052 LEU A CA 1
ATOM 7934 C C . LEU A 1 1052 ? -10.904 14.514 -11.093 1.00 89.44 1052 LEU A C 1
ATOM 7936 O O . LEU A 1 1052 ? -11.265 15.454 -10.380 1.00 89.44 1052 LEU A O 1
ATOM 7940 N N . PHE A 1 1053 ? -10.653 13.314 -10.578 1.00 88.94 1053 PHE A N 1
ATOM 7941 C CA . PHE A 1 1053 ? -10.920 12.998 -9.171 1.00 88.94 1053 PHE A CA 1
ATOM 7942 C C . PHE A 1 1053 ? -9.930 11.989 -8.592 1.00 88.94 1053 PHE A C 1
ATOM 7944 O O . PHE A 1 1053 ? -9.157 11.349 -9.308 1.00 88.94 1053 PHE A O 1
ATOM 7951 N N . LEU A 1 1054 ? -9.948 11.864 -7.264 1.00 86.75 1054 LEU A N 1
ATOM 7952 C CA . LEU A 1 1054 ? -9.201 10.858 -6.517 1.00 86.75 1054 LEU A CA 1
ATOM 7953 C C . LEU A 1 1054 ? -10.180 9.836 -5.936 1.00 86.75 1054 LEU A C 1
ATOM 7955 O O . LEU A 1 1054 ? -11.068 10.206 -5.178 1.00 86.75 1054 LEU A O 1
ATOM 7959 N N . ALA A 1 1055 ? -9.990 8.559 -6.252 1.00 84.62 1055 ALA A N 1
ATOM 7960 C CA . ALA A 1 1055 ? -10.750 7.452 -5.678 1.00 84.62 1055 ALA A CA 1
ATOM 7961 C C . ALA A 1 1055 ? -9.785 6.340 -5.266 1.00 84.62 1055 ALA A C 1
ATOM 7963 O O . ALA A 1 1055 ? -8.918 5.954 -6.047 1.00 84.62 1055 ALA A O 1
ATOM 7964 N N . ALA A 1 1056 ? -9.893 5.835 -4.033 1.00 79.50 1056 ALA A N 1
ATOM 7965 C CA . ALA A 1 1056 ? -9.013 4.774 -3.522 1.00 79.50 1056 ALA A CA 1
ATOM 7966 C C . ALA A 1 1056 ? -7.499 5.068 -3.664 1.00 79.50 1056 ALA A C 1
ATOM 7968 O O . ALA A 1 1056 ? -6.689 4.171 -3.902 1.00 79.50 1056 ALA A O 1
ATOM 7969 N N . GLY A 1 1057 ? -7.111 6.346 -3.569 1.00 77.56 1057 GLY A N 1
ATOM 7970 C CA . GLY A 1 1057 ? -5.732 6.805 -3.773 1.00 77.56 1057 GLY A CA 1
ATOM 7971 C C . GLY A 1 1057 ? -5.283 6.911 -5.238 1.00 77.56 1057 GLY A C 1
ATOM 7972 O O . GLY A 1 1057 ? -4.156 7.359 -5.482 1.00 77.56 1057 GLY A O 1
ATOM 7973 N N . ALA A 1 1058 ? -6.142 6.540 -6.190 1.00 83.25 1058 ALA A N 1
ATOM 7974 C CA . ALA A 1 1058 ? -5.922 6.643 -7.626 1.00 83.25 1058 ALA A CA 1
ATOM 7975 C C . ALA A 1 1058 ? -6.489 7.958 -8.158 1.00 83.25 1058 ALA A C 1
ATOM 7977 O O . ALA A 1 1058 ? -7.650 8.281 -7.917 1.00 83.25 1058 ALA A O 1
ATOM 7978 N N . GLN A 1 1059 ? -5.675 8.710 -8.893 1.00 87.88 1059 GLN A N 1
ATOM 7979 C CA . GLN A 1 1059 ? -6.157 9.813 -9.708 1.00 87.88 1059 GLN A CA 1
ATOM 7980 C C . GLN A 1 1059 ? -6.696 9.252 -11.013 1.00 87.88 1059 GLN A C 1
ATOM 7982 O O . GLN A 1 1059 ? -5.996 8.520 -11.717 1.00 87.88 1059 GLN A O 1
ATOM 7987 N N . VAL A 1 1060 ? -7.935 9.614 -11.310 1.00 88.50 1060 VAL A N 1
ATOM 7988 C CA . VAL A 1 1060 ? -8.594 9.317 -12.571 1.00 88.50 1060 VAL A CA 1
ATOM 7989 C C . VAL A 1 1060 ? -8.731 10.625 -13.333 1.00 88.50 1060 VAL A C 1
ATOM 7991 O O . VAL A 1 1060 ? -9.330 11.569 -12.822 1.00 88.50 1060 VAL A O 1
ATOM 7994 N N . ASP A 1 1061 ? -8.154 10.671 -14.529 1.00 87.38 1061 ASP A N 1
ATOM 7995 C CA . ASP A 1 1061 ? -8.287 11.776 -15.477 1.00 87.38 1061 ASP A CA 1
ATOM 7996 C C . ASP A 1 1061 ? -9.124 11.304 -16.665 1.00 87.38 1061 ASP A C 1
ATOM 7998 O O . ASP A 1 1061 ? -8.694 10.473 -17.474 1.00 87.38 1061 ASP A O 1
ATOM 8002 N N . SER A 1 1062 ? -10.342 11.831 -16.719 1.00 87.50 1062 SER A N 1
ATOM 8003 C CA . SER A 1 1062 ? -11.301 11.679 -17.804 1.00 87.50 1062 SER A CA 1
ATOM 8004 C C . SER A 1 1062 ? -11.793 13.042 -18.309 1.00 87.50 1062 SER A C 1
ATOM 8006 O O . SER A 1 1062 ? -12.922 13.154 -18.805 1.00 87.50 1062 SER A O 1
ATOM 8008 N N . THR A 1 1063 ? -10.965 14.078 -18.158 1.00 86.00 1063 THR A N 1
ATOM 8009 C CA . THR A 1 1063 ? -11.252 15.438 -18.623 1.00 86.00 1063 THR A CA 1
ATOM 8010 C C . THR A 1 1063 ? -11.597 15.466 -20.113 1.00 86.00 1063 THR A C 1
ATOM 8012 O O . THR A 1 1063 ? -11.246 14.569 -20.883 1.00 86.00 1063 THR A O 1
ATOM 8015 N N . ALA A 1 1064 ? -12.265 16.528 -20.569 1.00 78.88 1064 ALA A N 1
ATOM 8016 C CA . ALA A 1 1064 ? -12.620 16.676 -21.984 1.00 78.88 1064 ALA A CA 1
ATOM 8017 C C . ALA A 1 1064 ? -11.404 16.540 -22.928 1.00 78.88 1064 ALA A C 1
ATOM 8019 O O . ALA A 1 1064 ? -11.534 15.991 -24.022 1.00 78.88 1064 ALA A O 1
ATOM 8020 N N . GLY A 1 1065 ? -10.217 16.981 -22.490 1.00 75.88 1065 GLY A N 1
ATOM 8021 C CA . GLY A 1 1065 ? -8.969 16.839 -23.240 1.00 75.88 1065 GLY A CA 1
ATOM 8022 C C . GLY A 1 1065 ? -8.586 15.378 -23.472 1.00 75.88 1065 GLY A C 1
ATOM 8023 O O . GLY A 1 1065 ? -8.427 14.965 -24.620 1.00 75.88 1065 GLY A O 1
ATOM 8024 N N . THR A 1 1066 ? -8.495 14.574 -22.411 1.00 78.25 1066 THR A N 1
ATOM 8025 C CA . THR A 1 1066 ? -8.112 13.154 -22.502 1.00 78.25 1066 THR A CA 1
ATOM 8026 C C . THR A 1 1066 ? -9.207 12.299 -23.141 1.00 78.25 1066 THR A C 1
ATOM 8028 O O . THR A 1 1066 ? -8.921 11.467 -24.009 1.00 78.25 1066 THR A O 1
ATOM 8031 N N . ALA A 1 1067 ? -10.470 12.574 -22.811 1.00 77.88 1067 ALA A N 1
ATOM 8032 C CA . ALA A 1 1067 ? -11.618 11.853 -23.343 1.00 77.88 1067 ALA A CA 1
ATOM 8033 C C . ALA A 1 1067 ? -11.819 12.091 -24.853 1.00 77.88 1067 ALA A C 1
ATOM 8035 O O . ALA A 1 1067 ? -12.174 11.156 -25.572 1.00 77.88 1067 ALA A O 1
ATOM 8036 N N . SER A 1 1068 ? -11.523 13.297 -25.367 1.00 72.25 1068 SER A N 1
ATOM 8037 C CA . SER A 1 1068 ? -11.553 13.586 -26.814 1.00 72.25 1068 SER A CA 1
ATOM 8038 C C . SER A 1 1068 ? -10.517 12.786 -27.615 1.00 72.25 1068 SER A C 1
ATOM 8040 O O . SER A 1 1068 ? -10.751 12.458 -28.776 1.00 72.25 1068 SER A O 1
ATOM 8042 N N . GLU A 1 1069 ? -9.404 12.399 -26.983 1.00 70.81 1069 GLU A N 1
ATOM 8043 C CA . GLU A 1 1069 ? -8.390 11.507 -27.560 1.00 70.81 1069 GLU A CA 1
ATOM 8044 C C . GLU A 1 1069 ? -8.777 10.015 -27.428 1.00 70.81 1069 GLU A C 1
ATOM 8046 O O . GLU A 1 1069 ? -7.987 9.133 -27.780 1.00 70.81 1069 GLU A O 1
ATOM 8051 N N . GLY A 1 1070 ? -9.983 9.719 -26.922 1.00 68.56 1070 GLY A N 1
ATOM 8052 C CA . GLY A 1 1070 ? -10.505 8.368 -26.710 1.00 68.56 1070 GLY A CA 1
ATOM 8053 C C . GLY A 1 1070 ? -9.857 7.646 -25.529 1.00 68.56 1070 GLY A C 1
ATOM 8054 O O . GLY A 1 1070 ? -9.684 6.426 -25.580 1.00 68.56 1070 GLY A O 1
ATOM 8055 N N . ARG A 1 1071 ? -9.412 8.382 -24.499 1.00 76.50 1071 ARG A N 1
ATOM 8056 C CA . ARG A 1 1071 ? -8.591 7.838 -23.410 1.00 76.50 1071 ARG A CA 1
ATOM 8057 C C . ARG A 1 1071 ? -9.036 8.325 -22.038 1.00 76.50 1071 ARG A C 1
ATOM 8059 O O . ARG A 1 1071 ? -9.414 9.472 -21.864 1.00 76.50 1071 ARG A O 1
ATOM 8066 N N . VAL A 1 1072 ? -8.905 7.436 -21.058 1.00 80.00 1072 VAL A N 1
ATOM 8067 C CA . VAL A 1 1072 ? -9.077 7.722 -19.631 1.00 80.00 1072 VAL A CA 1
ATOM 8068 C C . VAL A 1 1072 ? -7.854 7.178 -18.906 1.00 80.00 1072 VAL A C 1
ATOM 8070 O O . VAL A 1 1072 ? -7.452 6.030 -19.130 1.00 80.00 1072 VAL A O 1
ATOM 8073 N N . TYR A 1 1073 ? -7.233 8.002 -18.068 1.00 83.56 1073 TYR A N 1
ATOM 8074 C CA . TYR A 1 1073 ? -5.998 7.649 -17.379 1.00 83.56 1073 TYR A CA 1
ATOM 8075 C C . TYR A 1 1073 ? -6.229 7.398 -15.895 1.00 83.56 1073 TYR A C 1
ATOM 8077 O O . TYR A 1 1073 ? -6.961 8.121 -15.232 1.00 83.56 1073 TYR A O 1
ATOM 8085 N N . VAL A 1 1074 ? -5.562 6.364 -15.379 1.00 84.19 1074 VAL A N 1
ATOM 8086 C CA . VAL A 1 1074 ? -5.514 6.033 -13.951 1.00 84.19 1074 VAL A CA 1
ATOM 8087 C C . VAL A 1 1074 ? -4.052 5.960 -13.523 1.00 84.19 1074 VAL A C 1
ATOM 8089 O O . VAL A 1 1074 ? -3.272 5.188 -14.104 1.00 84.19 1074 VAL A O 1
ATOM 8092 N N . SER A 1 1075 ? -3.685 6.762 -12.525 1.00 84.62 1075 SER A N 1
ATOM 8093 C CA . SER A 1 1075 ? -2.327 6.851 -11.978 1.00 84.62 1075 SER A CA 1
ATOM 8094 C C . SER A 1 1075 ? -2.326 7.285 -10.509 1.00 84.62 1075 SER A C 1
ATOM 8096 O O . SER A 1 1075 ? -3.360 7.599 -9.931 1.00 84.62 1075 SER A O 1
ATOM 8098 N N . ALA A 1 1076 ? -1.145 7.357 -9.890 1.00 85.75 1076 ALA A N 1
ATOM 8099 C CA . ALA A 1 1076 ? -0.987 8.160 -8.680 1.00 85.75 1076 ALA A CA 1
ATOM 8100 C C . ALA A 1 1076 ? -1.253 9.645 -8.987 1.00 85.75 1076 ALA A C 1
ATOM 8102 O O . ALA A 1 1076 ? -1.174 10.063 -10.144 1.00 85.75 1076 ALA A O 1
ATOM 8103 N N . SER A 1 1077 ? -1.530 10.443 -7.953 1.00 84.12 1077 SER A N 1
ATOM 8104 C CA . SER A 1 1077 ? -1.794 11.870 -8.138 1.00 84.12 1077 SER A CA 1
ATOM 8105 C C . SER A 1 1077 ? -0.611 12.598 -8.783 1.00 84.12 1077 SER A C 1
ATOM 8107 O O . SER A 1 1077 ? 0.543 12.431 -8.382 1.00 84.12 1077 SER A O 1
ATOM 8109 N N . THR A 1 1078 ? -0.903 13.446 -9.765 1.00 81.00 1078 THR A N 1
ATOM 8110 C CA . THR A 1 1078 ? 0.085 14.238 -10.511 1.00 81.00 1078 THR A CA 1
ATOM 8111 C C . THR A 1 1078 ? 1.015 15.044 -9.593 1.00 81.00 1078 THR A C 1
ATOM 8113 O O . THR A 1 1078 ? 2.232 14.938 -9.758 1.00 81.00 1078 THR A O 1
ATOM 8116 N N . PRO A 1 1079 ? 0.526 15.736 -8.538 1.00 80.75 1079 PRO A N 1
ATOM 8117 C CA . PRO A 1 1079 ? 1.410 16.419 -7.591 1.00 80.75 1079 PRO A CA 1
ATOM 8118 C C . PRO A 1 1079 ? 2.406 15.476 -6.901 1.00 80.75 1079 PRO A C 1
ATOM 8120 O O . PRO A 1 1079 ? 3.560 15.840 -6.684 1.00 80.75 1079 PRO A O 1
ATOM 8123 N N . LYS A 1 1080 ? 1.985 14.245 -6.579 1.00 84.56 1080 LYS A N 1
ATOM 8124 C CA . LYS A 1 1080 ? 2.846 13.235 -5.953 1.00 84.56 1080 LYS A CA 1
ATOM 8125 C C . LYS A 1 1080 ? 3.893 12.714 -6.929 1.00 84.56 1080 LYS A C 1
ATOM 8127 O O . LYS A 1 1080 ? 5.048 12.581 -6.537 1.00 84.56 1080 LYS A O 1
ATOM 8132 N N . LEU A 1 1081 ? 3.511 12.455 -8.181 1.00 83.00 1081 LEU A N 1
ATOM 8133 C CA . LEU A 1 1081 ? 4.442 12.051 -9.239 1.00 83.00 1081 LEU A CA 1
ATOM 8134 C C . LEU A 1 1081 ? 5.548 13.096 -9.418 1.00 83.00 1081 LEU A C 1
ATOM 8136 O O . LEU A 1 1081 ? 6.726 12.762 -9.335 1.00 83.00 1081 LEU A O 1
ATOM 8140 N N . LEU A 1 1082 ? 5.170 14.366 -9.582 1.00 80.12 1082 LEU A N 1
ATOM 8141 C CA . LEU A 1 1082 ? 6.113 15.462 -9.802 1.00 80.12 1082 LEU A CA 1
ATOM 8142 C C . LEU A 1 1082 ? 7.036 15.694 -8.600 1.00 80.12 1082 LEU A C 1
ATOM 8144 O O . LEU A 1 1082 ? 8.251 15.823 -8.774 1.00 80.12 1082 LEU A O 1
ATOM 8148 N N . ALA A 1 1083 ? 6.482 15.691 -7.384 1.00 82.56 1083 ALA A N 1
ATOM 8149 C CA . ALA A 1 1083 ? 7.256 15.814 -6.154 1.00 82.56 1083 ALA A CA 1
ATOM 8150 C C . ALA A 1 1083 ? 8.284 14.681 -6.011 1.00 82.56 1083 ALA A C 1
ATOM 8152 O O . ALA A 1 1083 ? 9.465 14.941 -5.773 1.00 82.56 1083 ALA A O 1
ATOM 8153 N N . LEU A 1 1084 ? 7.861 13.425 -6.202 1.00 86.88 1084 LEU A N 1
ATOM 8154 C CA . LEU A 1 1084 ? 8.749 12.267 -6.094 1.00 86.88 1084 LEU A CA 1
ATOM 8155 C C . LEU A 1 1084 ? 9.815 12.254 -7.187 1.00 86.88 1084 LEU A C 1
ATOM 8157 O O . LEU A 1 1084 ? 10.978 11.995 -6.877 1.00 86.88 1084 LEU A O 1
ATOM 8161 N N . SER A 1 1085 ? 9.466 12.585 -8.433 1.00 84.94 1085 SER A N 1
ATOM 8162 C CA . SER A 1 1085 ? 10.441 12.726 -9.519 1.00 84.94 1085 SER A CA 1
ATOM 8163 C C . SER A 1 1085 ? 11.508 13.763 -9.179 1.00 84.94 1085 SER A C 1
ATOM 8165 O O . SER A 1 1085 ? 12.697 13.477 -9.308 1.00 84.94 1085 SER A O 1
ATOM 8167 N N . PHE A 1 1086 ? 11.118 14.943 -8.691 1.00 84.06 1086 PHE A N 1
ATOM 8168 C CA . PHE A 1 1086 ? 12.080 15.979 -8.324 1.00 84.06 1086 PHE A CA 1
ATOM 8169 C C . PHE A 1 1086 ? 12.986 15.558 -7.163 1.00 84.06 1086 PHE A C 1
ATOM 8171 O O . PHE A 1 1086 ? 14.207 15.684 -7.263 1.00 84.06 1086 PHE A O 1
ATOM 8178 N N . LEU A 1 1087 ? 12.404 15.049 -6.073 1.00 86.12 1087 LEU A N 1
ATOM 8179 C CA . LEU A 1 1087 ? 13.158 14.635 -4.887 1.00 86.12 1087 LEU A CA 1
ATOM 8180 C C . LEU A 1 1087 ? 14.136 13.504 -5.214 1.00 86.12 1087 LEU A C 1
ATOM 8182 O O . LEU A 1 1087 ? 15.277 13.537 -4.761 1.00 86.12 1087 LEU A O 1
ATOM 8186 N N . SER A 1 1088 ? 13.724 12.561 -6.063 1.00 88.69 1088 SER A N 1
ATOM 8187 C CA . SER A 1 1088 ? 14.578 11.453 -6.502 1.00 88.69 1088 SER A CA 1
ATOM 8188 C C . SER A 1 1088 ? 15.725 11.935 -7.385 1.00 88.69 1088 SER A C 1
ATOM 8190 O O . SER A 1 1088 ? 16.856 11.517 -7.180 1.00 88.69 1088 SER A O 1
ATOM 8192 N N . LEU A 1 1089 ? 15.474 12.863 -8.317 1.00 86.94 1089 LEU A N 1
ATOM 8193 C CA . LEU A 1 1089 ? 16.533 13.449 -9.147 1.00 86.94 1089 LEU A CA 1
ATOM 8194 C C . LEU A 1 1089 ? 17.525 14.279 -8.324 1.00 86.94 1089 LEU A C 1
ATOM 8196 O O . LEU A 1 1089 ? 18.714 14.293 -8.629 1.00 86.94 1089 LEU A O 1
ATOM 8200 N N . LYS A 1 1090 ? 17.055 14.962 -7.274 1.00 85.44 1090 LYS A N 1
ATOM 8201 C CA . LYS A 1 1090 ? 17.928 15.680 -6.338 1.00 85.44 1090 LYS A CA 1
ATOM 8202 C C . LYS A 1 1090 ? 18.760 14.735 -5.480 1.00 85.44 1090 LYS A C 1
ATOM 8204 O O . LYS A 1 1090 ? 19.939 15.009 -5.303 1.00 85.44 1090 LYS A O 1
ATOM 8209 N N . ALA A 1 1091 ? 18.170 13.649 -4.985 1.00 86.94 1091 ALA A N 1
ATOM 8210 C CA . ALA A 1 1091 ? 18.899 12.625 -4.246 1.00 86.94 1091 ALA A CA 1
ATOM 8211 C C . ALA A 1 1091 ? 19.937 11.921 -5.137 1.00 86.94 1091 ALA A C 1
ATOM 8213 O O . ALA A 1 1091 ? 21.078 11.767 -4.727 1.00 86.94 1091 ALA A O 1
ATOM 8214 N N . ALA A 1 1092 ? 19.579 11.584 -6.379 1.00 85.88 1092 ALA A N 1
ATOM 8215 C CA . ALA A 1 1092 ? 20.472 10.933 -7.341 1.00 85.88 1092 ALA A CA 1
ATOM 8216 C C . ALA A 1 1092 ? 21.625 11.824 -7.832 1.00 85.88 1092 ALA A C 1
ATOM 8218 O O . ALA A 1 1092 ? 22.588 11.314 -8.389 1.00 85.88 1092 ALA A O 1
ATOM 8219 N N . ALA A 1 1093 ? 21.531 13.148 -7.666 1.00 84.25 1093 ALA A N 1
ATOM 8220 C CA . ALA A 1 1093 ? 22.631 14.070 -7.954 1.00 84.25 1093 ALA A CA 1
ATOM 8221 C C . ALA A 1 1093 ? 23.685 14.123 -6.835 1.00 84.25 1093 ALA A C 1
ATOM 8223 O O . ALA A 1 1093 ? 24.705 14.793 -6.992 1.00 84.25 1093 ALA A O 1
ATOM 8224 N N . LEU A 1 1094 ? 23.431 13.462 -5.704 1.00 81.81 1094 LEU A N 1
ATOM 8225 C CA . LEU A 1 1094 ? 24.378 13.335 -4.606 1.00 81.81 1094 LEU A CA 1
ATOM 8226 C C . LEU A 1 1094 ? 25.145 12.012 -4.745 1.00 81.81 1094 LEU A C 1
ATOM 8228 O O . LEU A 1 1094 ? 24.562 11.018 -5.168 1.00 81.81 1094 LEU A O 1
ATOM 8232 N N . PRO A 1 1095 ? 26.426 11.957 -4.341 1.00 76.19 1095 PRO A N 1
ATOM 8233 C CA . PRO A 1 1095 ? 27.204 10.713 -4.349 1.00 76.19 1095 PRO A CA 1
ATOM 8234 C C . PRO A 1 1095 ? 26.771 9.723 -3.250 1.00 76.19 1095 PRO A C 1
ATOM 8236 O O . PRO A 1 1095 ? 27.243 8.589 -3.201 1.00 76.19 1095 PRO A O 1
ATOM 8239 N N . VAL A 1 1096 ? 25.896 10.162 -2.341 1.00 82.50 1096 VAL A N 1
ATOM 8240 C CA . VAL A 1 1096 ? 25.511 9.461 -1.113 1.00 82.50 1096 VAL A CA 1
ATOM 8241 C C . VAL A 1 1096 ? 24.020 9.629 -0.837 1.00 82.50 1096 VAL A C 1
ATOM 8243 O O . VAL A 1 1096 ? 23.413 10.627 -1.230 1.00 82.50 1096 VAL A O 1
ATOM 8246 N N . ILE A 1 1097 ? 23.442 8.685 -0.101 1.00 86.56 1097 ILE A N 1
ATOM 8247 C CA . ILE A 1 1097 ? 22.056 8.703 0.372 1.00 86.56 1097 ILE A CA 1
ATOM 8248 C C . ILE A 1 1097 ? 21.991 8.169 1.804 1.00 86.56 1097 ILE A C 1
ATOM 8250 O O . ILE A 1 1097 ? 22.812 7.349 2.193 1.00 86.56 1097 ILE A O 1
ATOM 8254 N N . THR A 1 1098 ? 21.035 8.615 2.618 1.00 86.62 1098 THR A N 1
ATOM 8255 C CA . THR A 1 1098 ? 20.797 7.970 3.920 1.00 86.62 1098 THR A CA 1
ATOM 8256 C C . THR A 1 1098 ? 19.858 6.779 3.769 1.00 86.62 1098 THR A C 1
ATOM 8258 O O . THR A 1 1098 ? 18.939 6.818 2.949 1.00 86.62 1098 THR A O 1
ATOM 8261 N N . GLU A 1 1099 ? 20.031 5.743 4.591 1.00 85.19 1099 GLU A N 1
ATOM 8262 C CA . GLU A 1 1099 ? 19.164 4.552 4.576 1.00 85.19 1099 GLU A CA 1
ATOM 8263 C C . GLU A 1 1099 ? 17.686 4.918 4.782 1.00 85.19 1099 GLU A C 1
ATOM 8265 O O . GLU A 1 1099 ? 16.786 4.357 4.158 1.00 85.19 1099 GLU A O 1
ATOM 8270 N N . GLU A 1 1100 ? 17.412 5.921 5.623 1.00 83.62 1100 GLU A N 1
ATOM 8271 C CA . GLU A 1 1100 ? 16.055 6.418 5.837 1.00 83.62 1100 GLU A CA 1
ATOM 8272 C C . GLU A 1 1100 ? 15.471 7.117 4.614 1.00 83.62 1100 GLU A C 1
ATOM 8274 O O . GLU A 1 1100 ? 14.302 6.898 4.284 1.00 83.62 1100 GLU A O 1
ATOM 8279 N N . LEU A 1 1101 ? 16.256 7.964 3.943 1.00 85.94 1101 LEU A N 1
ATOM 8280 C CA . LEU A 1 1101 ? 15.810 8.631 2.727 1.00 85.94 1101 LEU A CA 1
ATOM 8281 C C . LEU A 1 1101 ? 15.570 7.601 1.616 1.00 85.94 1101 LEU A C 1
ATOM 8283 O O . LEU A 1 1101 ? 14.546 7.688 0.939 1.00 85.94 1101 LEU A O 1
ATOM 8287 N N . ALA A 1 1102 ? 16.446 6.601 1.485 1.00 86.88 1102 ALA A N 1
ATOM 8288 C CA . ALA A 1 1102 ? 16.297 5.496 0.542 1.00 86.88 1102 ALA A CA 1
ATOM 8289 C C . ALA A 1 1102 ? 15.013 4.692 0.809 1.00 86.88 1102 ALA A C 1
ATOM 8291 O O . ALA A 1 1102 ? 14.149 4.613 -0.067 1.00 86.88 1102 ALA A O 1
ATOM 8292 N N . SER A 1 1103 ? 14.803 4.196 2.035 1.00 84.44 1103 SER A N 1
ATOM 8293 C CA . SER A 1 1103 ? 13.583 3.461 2.406 1.00 84.44 1103 SER A CA 1
ATOM 8294 C C . SER A 1 1103 ? 12.307 4.289 2.219 1.00 84.44 1103 SER A C 1
ATOM 8296 O O . SER A 1 1103 ? 11.289 3.777 1.740 1.00 84.44 1103 SER A O 1
ATOM 8298 N N . ASN A 1 1104 ? 12.333 5.581 2.562 1.00 84.50 1104 ASN A N 1
ATOM 8299 C CA . ASN A 1 1104 ? 11.171 6.454 2.400 1.00 84.50 1104 ASN A CA 1
ATOM 8300 C C . ASN A 1 1104 ? 10.859 6.750 0.928 1.00 84.50 1104 ASN A C 1
ATOM 8302 O O . ASN A 1 1104 ? 9.679 6.774 0.556 1.00 84.50 1104 ASN A O 1
ATOM 8306 N N . LEU A 1 1105 ? 11.881 6.955 0.091 1.00 87.38 1105 LEU A N 1
ATOM 8307 C CA . LEU A 1 1105 ? 11.716 7.092 -1.357 1.00 87.38 1105 LEU A CA 1
ATOM 8308 C C . LEU A 1 1105 ? 11.190 5.789 -1.963 1.00 87.38 1105 LEU A C 1
ATOM 8310 O O . LEU A 1 1105 ? 10.241 5.842 -2.743 1.00 87.38 1105 LEU A O 1
ATOM 8314 N N . ALA A 1 1106 ? 11.718 4.634 -1.548 1.00 86.12 1106 ALA A N 1
ATOM 8315 C CA . ALA A 1 1106 ? 11.317 3.324 -2.055 1.00 86.12 1106 ALA A CA 1
ATOM 8316 C C . ALA A 1 1106 ? 9.837 3.059 -1.756 1.00 86.12 1106 ALA A C 1
ATOM 8318 O O . ALA A 1 1106 ? 9.051 2.817 -2.670 1.00 86.12 1106 ALA A O 1
ATOM 8319 N N . GLY A 1 1107 ? 9.419 3.223 -0.496 1.00 83.56 1107 GLY A N 1
ATOM 8320 C CA . GLY A 1 1107 ? 8.014 3.082 -0.099 1.00 83.56 1107 GLY A CA 1
ATOM 8321 C C . GLY A 1 1107 ? 7.084 4.065 -0.819 1.00 83.56 1107 GLY A C 1
ATOM 8322 O O . GLY A 1 1107 ? 5.962 3.716 -1.196 1.00 83.56 1107 GLY A O 1
ATOM 8323 N N . SER A 1 1108 ? 7.552 5.291 -1.069 1.00 86.12 1108 SER A N 1
ATOM 8324 C CA . SER A 1 1108 ? 6.772 6.289 -1.806 1.00 86.12 1108 SER A CA 1
ATOM 8325 C C . SER A 1 1108 ? 6.628 5.928 -3.287 1.00 86.12 1108 SER A C 1
ATOM 8327 O O . SER A 1 1108 ? 5.528 6.052 -3.829 1.00 86.12 1108 SER A O 1
ATOM 8329 N N . TRP A 1 1109 ? 7.683 5.416 -3.926 1.00 87.50 1109 TRP A N 1
ATOM 8330 C CA . TRP A 1 1109 ? 7.640 4.932 -5.306 1.00 87.50 1109 TRP A CA 1
ATOM 8331 C C . TRP A 1 1109 ? 6.841 3.646 -5.463 1.00 87.50 1109 TRP A C 1
ATOM 8333 O O . TRP A 1 1109 ? 6.099 3.556 -6.432 1.00 87.50 1109 TRP A O 1
ATOM 8343 N N . ILE A 1 1110 ? 6.881 2.707 -4.512 1.00 87.00 1110 ILE A N 1
ATOM 8344 C CA . ILE A 1 1110 ? 6.026 1.506 -4.539 1.00 87.00 1110 ILE A CA 1
ATOM 8345 C C . ILE A 1 1110 ? 4.565 1.914 -4.746 1.00 87.00 1110 ILE A C 1
ATOM 8347 O O . ILE A 1 1110 ? 3.920 1.452 -5.682 1.00 87.00 1110 ILE A O 1
ATOM 8351 N N . SER A 1 1111 ? 4.066 2.872 -3.961 1.00 83.06 1111 SER A N 1
ATOM 8352 C CA . SER A 1 1111 ? 2.676 3.336 -4.080 1.00 83.06 1111 SER A CA 1
ATOM 8353 C C . SER A 1 1111 ? 2.324 3.996 -5.428 1.00 83.06 1111 SER A C 1
ATOM 8355 O O . SER A 1 1111 ? 1.149 4.189 -5.724 1.00 83.06 1111 SER A O 1
ATOM 8357 N N . VAL A 1 1112 ? 3.322 4.360 -6.239 1.00 86.06 1112 VAL A N 1
ATOM 8358 C CA . VAL A 1 1112 ? 3.166 4.868 -7.612 1.00 86.06 1112 VAL A CA 1
ATOM 8359 C C . VAL A 1 1112 ? 3.302 3.736 -8.633 1.00 86.06 1112 VAL A C 1
ATOM 8361 O O . VAL A 1 1112 ? 2.502 3.603 -9.556 1.00 86.06 1112 VAL A O 1
ATOM 8364 N N . VAL A 1 1113 ? 4.320 2.901 -8.470 1.00 86.81 1113 VAL A N 1
ATOM 8365 C CA . VAL A 1 1113 ? 4.665 1.807 -9.377 1.00 86.81 1113 VAL A CA 1
ATOM 8366 C C . VAL A 1 1113 ? 3.629 0.677 -9.302 1.00 86.81 1113 VAL A C 1
ATOM 8368 O O . VAL A 1 1113 ? 3.420 -0.032 -10.282 1.00 86.81 1113 VAL A O 1
ATOM 8371 N N . MET A 1 1114 ? 2.867 0.573 -8.206 1.00 82.00 1114 MET A N 1
ATOM 8372 C CA . MET A 1 1114 ? 1.712 -0.329 -8.076 1.00 82.00 1114 MET A CA 1
ATOM 8373 C C . MET A 1 1114 ? 0.664 -0.174 -9.182 1.00 82.00 1114 MET A C 1
ATOM 8375 O O . MET A 1 1114 ? 0.063 -1.173 -9.575 1.00 82.00 1114 MET A O 1
ATOM 8379 N N . TYR A 1 1115 ? 0.498 1.022 -9.757 1.00 79.06 1115 TYR A N 1
ATOM 8380 C CA . TYR A 1 1115 ? -0.395 1.227 -10.904 1.00 79.06 1115 TYR A CA 1
ATOM 8381 C C . TYR A 1 1115 ? 0.120 0.557 -12.188 1.00 79.06 1115 TYR A C 1
ATOM 8383 O O . TYR A 1 1115 ? -0.647 0.335 -13.124 1.00 79.06 1115 TYR A O 1
ATOM 8391 N N . ARG A 1 1116 ? 1.415 0.232 -12.266 1.00 79.31 1116 ARG A N 1
ATOM 8392 C CA . ARG A 1 1116 ? 2.075 -0.417 -13.407 1.00 79.31 1116 ARG A CA 1
ATOM 8393 C C . ARG A 1 1116 ? 3.092 -1.437 -12.896 1.00 79.31 1116 ARG A C 1
ATOM 8395 O O . ARG A 1 1116 ? 4.294 -1.206 -12.960 1.00 79.31 1116 ARG A O 1
ATOM 8402 N N . ARG A 1 1117 ? 2.598 -2.586 -12.416 1.00 75.62 1117 ARG A N 1
ATOM 8403 C CA . ARG A 1 1117 ? 3.401 -3.608 -11.711 1.00 75.62 1117 ARG A CA 1
ATOM 8404 C C . ARG A 1 1117 ? 4.672 -4.062 -12.448 1.00 75.62 1117 ARG A C 1
ATOM 8406 O O . ARG A 1 1117 ? 5.647 -4.419 -11.804 1.00 75.62 1117 ARG A O 1
ATOM 8413 N N . ALA A 1 1118 ? 4.695 -4.008 -13.779 1.00 76.38 1118 ALA A N 1
ATOM 8414 C CA . ALA A 1 1118 ? 5.891 -4.322 -14.564 1.00 76.38 1118 ALA A CA 1
ATOM 8415 C C . ALA A 1 1118 ? 7.099 -3.415 -14.245 1.00 76.38 1118 ALA A C 1
ATOM 8417 O O . ALA A 1 1118 ? 8.234 -3.826 -14.442 1.00 76.38 1118 ALA A O 1
ATOM 8418 N N . LEU A 1 1119 ? 6.874 -2.203 -13.726 1.00 80.44 1119 LEU A N 1
ATOM 8419 C CA . LEU A 1 1119 ? 7.930 -1.253 -13.372 1.00 80.44 1119 LEU A CA 1
ATOM 8420 C C . LEU A 1 1119 ? 8.560 -1.513 -11.990 1.00 80.44 1119 LEU A C 1
ATOM 8422 O O . LEU A 1 1119 ? 9.486 -0.798 -11.615 1.00 80.44 1119 LEU A O 1
ATOM 8426 N N . PHE A 1 1120 ? 8.108 -2.524 -11.233 1.00 81.19 1120 PHE A N 1
ATOM 8427 C CA . PHE A 1 1120 ? 8.770 -2.904 -9.973 1.00 81.19 1120 PHE A CA 1
ATOM 8428 C C . PHE A 1 1120 ? 10.215 -3.358 -10.183 1.00 81.19 1120 PHE A C 1
ATOM 8430 O O . PHE A 1 1120 ? 11.022 -3.190 -9.275 1.00 81.19 1120 PHE A O 1
ATOM 8437 N N . SER A 1 1121 ? 10.558 -3.852 -11.378 1.00 77.81 1121 SER A N 1
ATOM 8438 C CA . SER A 1 1121 ? 11.929 -4.232 -11.739 1.00 77.81 1121 SER A CA 1
ATOM 8439 C C . SER A 1 1121 ? 12.941 -3.094 -11.567 1.00 77.81 1121 SER A C 1
ATOM 8441 O O . SER A 1 1121 ? 14.114 -3.349 -11.332 1.00 77.81 1121 SER A O 1
ATOM 8443 N N . VAL A 1 1122 ? 12.497 -1.832 -11.624 1.00 80.50 1122 VAL A N 1
ATOM 8444 C CA . VAL A 1 1122 ? 13.360 -0.656 -11.425 1.00 80.50 1122 VAL A CA 1
ATOM 8445 C C . VAL A 1 1122 ? 13.791 -0.489 -9.962 1.00 80.50 1122 VAL A C 1
ATOM 8447 O O . VAL A 1 1122 ? 14.786 0.177 -9.690 1.00 80.50 1122 VAL A O 1
ATOM 8450 N N . LEU A 1 1123 ? 13.049 -1.061 -9.009 1.00 81.12 1123 LEU A N 1
ATOM 8451 C CA . LEU A 1 1123 ? 13.270 -0.848 -7.576 1.00 81.12 1123 LEU A CA 1
ATOM 8452 C C . LEU A 1 1123 ? 14.180 -1.896 -6.927 1.00 81.12 1123 LEU A C 1
ATOM 8454 O O . LEU A 1 1123 ? 14.603 -1.677 -5.797 1.00 81.12 1123 LEU A O 1
ATOM 8458 N N . ASP A 1 1124 ? 14.503 -2.990 -7.619 1.00 76.12 1124 ASP A N 1
ATOM 8459 C CA . ASP A 1 1124 ? 15.242 -4.130 -7.060 1.00 76.12 1124 ASP A CA 1
ATOM 8460 C C . ASP A 1 1124 ? 16.595 -3.712 -6.455 1.00 76.12 1124 ASP A C 1
ATOM 8462 O O . ASP A 1 1124 ? 16.796 -3.776 -5.242 1.00 76.12 1124 ASP A O 1
ATOM 8466 N N . GLY A 1 1125 ? 17.465 -3.104 -7.268 1.00 73.44 1125 GLY A N 1
ATOM 8467 C CA . GLY A 1 1125 ? 18.740 -2.552 -6.798 1.00 73.44 1125 GLY A CA 1
ATOM 8468 C C . GLY A 1 1125 ? 18.609 -1.339 -5.866 1.00 73.44 1125 GLY A C 1
ATOM 8469 O O . GLY A 1 1125 ? 19.589 -0.945 -5.247 1.00 73.44 1125 GLY A O 1
ATOM 8470 N N . PHE A 1 1126 ? 17.424 -0.729 -5.749 1.00 78.38 1126 PHE A N 1
ATOM 8471 C CA . PHE A 1 1126 ? 17.187 0.387 -4.827 1.00 78.38 1126 PHE A CA 1
ATOM 8472 C C . PHE A 1 1126 ? 16.795 -0.095 -3.423 1.00 78.38 1126 PHE A C 1
ATOM 8474 O O . PHE A 1 1126 ? 17.069 0.599 -2.443 1.00 78.38 1126 PHE A O 1
ATOM 8481 N N . PHE A 1 1127 ? 16.196 -1.285 -3.294 1.00 79.31 1127 PHE A N 1
ATOM 8482 C CA . PHE A 1 1127 ? 15.848 -1.861 -1.992 1.00 79.31 1127 PHE A CA 1
ATOM 8483 C C . PHE A 1 1127 ? 17.073 -2.238 -1.157 1.00 79.31 1127 PHE A C 1
ATOM 8485 O O . PHE A 1 1127 ? 17.011 -2.128 0.066 1.00 79.31 1127 PHE A O 1
ATOM 8492 N N . SER A 1 1128 ? 18.195 -2.586 -1.793 1.00 75.06 1128 SER A N 1
ATOM 8493 C CA . SER A 1 1128 ? 19.457 -2.886 -1.100 1.00 75.06 1128 SER A CA 1
ATOM 8494 C C . SER A 1 1128 ? 20.060 -1.680 -0.361 1.00 75.06 1128 SER A C 1
ATOM 8496 O O . SER A 1 1128 ? 20.877 -1.860 0.537 1.00 75.06 1128 SER A O 1
ATOM 8498 N N . LEU A 1 1129 ? 19.648 -0.452 -0.704 1.00 74.25 1129 LEU A N 1
ATOM 8499 C CA . LEU A 1 1129 ? 20.094 0.789 -0.057 1.00 74.25 1129 LEU A CA 1
ATOM 8500 C C . LEU A 1 1129 ? 19.244 1.176 1.167 1.00 74.25 1129 LEU A C 1
ATOM 8502 O O . LEU A 1 1129 ? 19.546 2.163 1.842 1.00 74.25 1129 LEU A O 1
ATOM 8506 N N . GLY A 1 1130 ? 18.142 0.461 1.413 1.00 68.88 1130 GLY A N 1
ATOM 8507 C CA . GLY A 1 1130 ? 17.228 0.718 2.523 1.00 68.88 1130 GLY A CA 1
ATOM 8508 C C . GLY A 1 1130 ? 17.745 0.219 3.876 1.00 68.88 1130 GLY A C 1
ATOM 8509 O O . GLY A 1 1130 ? 18.756 -0.467 3.970 1.00 68.88 1130 GLY A O 1
ATOM 8510 N N . LYS A 1 1131 ? 17.020 0.563 4.944 1.00 66.06 1131 LYS A N 1
ATOM 8511 C CA . LYS A 1 1131 ? 17.316 0.134 6.320 1.00 66.06 1131 LYS A CA 1
ATOM 8512 C C . LYS A 1 1131 ? 17.300 -1.393 6.469 1.00 66.06 1131 LYS A C 1
ATOM 8514 O O . LYS A 1 1131 ? 16.310 -2.027 6.106 1.00 66.06 1131 LYS A O 1
ATOM 8519 N N . SER A 1 1132 ? 18.339 -1.945 7.097 1.00 56.84 1132 SER A N 1
ATOM 8520 C CA . SER A 1 1132 ? 18.372 -3.338 7.576 1.00 56.84 1132 SER A CA 1
ATOM 8521 C C . SER A 1 1132 ? 17.788 -3.493 8.992 1.00 56.84 1132 SER A C 1
ATOM 8523 O O . SER A 1 1132 ? 17.389 -4.588 9.370 1.00 56.84 1132 SER A O 1
ATOM 8525 N N . GLU A 1 1133 ? 17.689 -2.396 9.756 1.00 52.31 1133 GLU A N 1
ATOM 8526 C CA . GLU A 1 1133 ? 17.227 -2.365 11.154 1.00 52.31 1133 GLU A CA 1
ATOM 8527 C C . GLU A 1 1133 ? 16.065 -1.371 11.376 1.00 52.31 1133 GLU A C 1
ATOM 8529 O O . GLU A 1 1133 ? 15.773 -0.506 10.542 1.00 52.31 1133 GLU A O 1
ATOM 8534 N N . ALA A 1 1134 ? 15.377 -1.476 12.521 1.00 49.84 1134 ALA A N 1
ATOM 8535 C CA . ALA A 1 1134 ? 14.273 -0.584 12.878 1.00 49.84 1134 ALA A CA 1
ATOM 8536 C C . ALA A 1 1134 ? 14.731 0.884 13.001 1.00 49.84 1134 ALA A C 1
ATOM 8538 O O . ALA A 1 1134 ? 15.799 1.196 13.519 1.00 49.84 1134 ALA A O 1
ATOM 8539 N N . SER A 1 1135 ? 13.896 1.814 12.526 1.00 51.28 1135 SER A N 1
ATOM 8540 C CA . SER A 1 1135 ? 14.209 3.247 12.506 1.00 51.28 1135 SER A CA 1
ATOM 8541 C C . SER A 1 1135 ? 14.447 3.808 13.911 1.00 51.28 1135 SER A C 1
ATOM 8543 O O . SER A 1 1135 ? 13.496 3.951 14.677 1.00 51.28 1135 SER A O 1
ATOM 8545 N N . GLN A 1 1136 ? 15.676 4.226 14.217 1.00 53.66 1136 GLN A N 1
ATOM 8546 C CA . GLN A 1 1136 ? 15.951 5.027 15.411 1.00 53.66 1136 GLN A CA 1
ATOM 8547 C C . GLN A 1 1136 ? 15.343 6.433 15.252 1.00 53.66 1136 GLN A C 1
ATOM 8549 O O . GLN A 1 1136 ? 15.318 6.997 14.157 1.00 53.66 1136 GLN A O 1
ATOM 8554 N N . ALA A 1 1137 ? 14.826 7.017 16.337 1.00 58.66 1137 ALA A N 1
ATOM 8555 C CA . ALA A 1 1137 ? 14.192 8.343 16.305 1.00 58.66 1137 ALA A CA 1
ATOM 8556 C C . ALA A 1 1137 ? 15.191 9.495 16.040 1.00 58.66 1137 ALA A C 1
ATOM 8558 O O . ALA A 1 1137 ? 14.786 10.617 15.728 1.00 58.66 1137 ALA A O 1
ATOM 8559 N N . THR A 1 1138 ? 16.492 9.221 16.145 1.00 68.25 1138 THR A N 1
ATOM 8560 C CA . THR A 1 1138 ? 17.576 10.207 16.252 1.00 68.25 1138 THR A CA 1
ATOM 8561 C C . THR A 1 1138 ? 18.334 10.476 14.947 1.00 68.25 1138 THR A C 1
ATOM 8563 O O . THR A 1 1138 ? 19.021 11.493 14.858 1.00 68.25 1138 THR A O 1
ATOM 8566 N N . GLY A 1 1139 ? 18.215 9.624 13.924 1.00 74.50 1139 GLY A N 1
ATOM 8567 C CA . GLY A 1 1139 ? 18.968 9.770 12.674 1.00 74.50 1139 GLY A CA 1
ATOM 8568 C C . GLY A 1 1139 ? 19.055 8.487 11.851 1.00 74.50 1139 GLY A C 1
ATOM 8569 O O . GLY A 1 1139 ? 18.379 7.497 12.138 1.00 74.50 1139 GLY A O 1
ATOM 8570 N N . SER A 1 1140 ? 19.904 8.500 10.820 1.00 82.19 1140 SER A N 1
ATOM 8571 C CA . SER A 1 1140 ? 20.157 7.325 9.973 1.00 82.19 1140 SER A CA 1
ATOM 8572 C C . SER A 1 1140 ? 21.576 7.284 9.409 1.00 82.19 1140 SER A C 1
ATOM 8574 O O . SER A 1 1140 ? 22.219 8.321 9.239 1.00 82.19 1140 SER A O 1
ATOM 8576 N N . HIS A 1 1141 ? 22.062 6.080 9.098 1.00 82.19 1141 HIS A N 1
ATOM 8577 C CA . HIS A 1 1141 ? 23.380 5.893 8.499 1.00 82.19 1141 HIS A CA 1
ATOM 8578 C C . HIS A 1 1141 ? 23.405 6.293 7.021 1.00 82.19 1141 HIS A C 1
ATOM 8580 O O . HIS A 1 1141 ? 22.412 6.197 6.292 1.00 82.19 1141 HIS A O 1
ATOM 8586 N N . LEU A 1 1142 ? 24.571 6.764 6.595 1.00 81.50 1142 LEU A N 1
ATOM 8587 C CA . LEU A 1 1142 ? 24.877 7.159 5.230 1.00 81.50 1142 LEU A CA 1
ATOM 8588 C C . LEU A 1 1142 ? 25.374 5.951 4.422 1.00 81.50 1142 LEU A C 1
ATOM 8590 O O . LEU A 1 1142 ? 26.188 5.158 4.892 1.00 81.50 1142 LEU A O 1
ATOM 8594 N N . ARG A 1 1143 ? 24.894 5.840 3.184 1.00 76.81 1143 ARG A N 1
ATOM 8595 C CA . ARG A 1 1143 ? 25.287 4.854 2.175 1.00 76.81 1143 ARG A CA 1
ATOM 8596 C C . ARG A 1 1143 ? 25.816 5.571 0.940 1.00 76.81 1143 ARG A C 1
ATOM 8598 O O . ARG A 1 1143 ? 25.303 6.618 0.545 1.00 76.81 1143 ARG A O 1
ATOM 8605 N N . PHE A 1 1144 ? 26.835 4.993 0.323 1.00 74.00 1144 PHE A N 1
ATOM 8606 C CA . PHE A 1 1144 ? 27.328 5.438 -0.976 1.00 74.00 1144 PHE A CA 1
ATOM 8607 C C . PHE A 1 1144 ? 26.526 4.753 -2.078 1.00 74.00 1144 PHE A C 1
ATOM 8609 O O . PHE A 1 1144 ? 26.133 3.595 -1.925 1.00 74.00 1144 PHE A O 1
ATOM 8616 N N . PHE A 1 1145 ? 26.261 5.472 -3.170 1.00 67.06 1145 PHE A N 1
ATOM 8617 C CA . PHE A 1 1145 ? 25.760 4.807 -4.367 1.00 67.06 1145 PHE A CA 1
ATOM 8618 C C . PHE A 1 1145 ? 26.872 3.911 -4.943 1.00 67.06 1145 PHE A C 1
ATOM 8620 O O . PHE A 1 1145 ? 28.027 4.347 -4.947 1.00 67.06 1145 PHE A O 1
ATOM 8627 N N . PRO A 1 1146 ? 26.544 2.679 -5.370 1.00 52.81 1146 PRO A N 1
ATOM 8628 C CA . PRO A 1 1146 ? 27.510 1.759 -5.965 1.00 52.81 1146 PRO A CA 1
ATOM 8629 C C . PRO A 1 1146 ? 28.085 2.259 -7.296 1.00 52.81 1146 PRO A C 1
ATOM 8631 O O . PRO A 1 1146 ? 27.400 3.042 -8.003 1.00 52.81 1146 PRO A O 1
#